Protein 8K4R (pdb70)

InterPro domains:
  IPR000873 AMP-dependent synthetase/ligase domain [PF00501] (18-384)
  IPR020845 AMP-binding, conserved site [PS00455] (175-186)
  IPR042099 ANL, N-terminal domain [G3DSA:3.40.50.12780] (9-423)
  IPR044507 D-alanine:D-alanyl carrier protein ligase-like [cd05945] (16-515)
  IPR045851 AMP-binding enzyme domain superfamily [G3DSA:3.30.300.30] (424-522)

Structure (mmCIF, N/CA/C/O backbone):
data_8K4R
#
_entry.id   8K4R
#
_cell.length_a   56.501
_cell.length_b   72.987
_cell.length_c   80.209
_cell.angle_alpha   94.180
_cell.angle_beta   90.870
_cell.angle_gamma   103.340
#
_symmetry.space_group_name_H-M   'P 1'
#
loop_
_entity.id
_entity.type
_entity.pdbx_description
1 polymer 'Non-ribosomal peptide synthetase'
2 polymer Acyl-carrier-protein
3 non-polymer 'SODIUM ION'
4 non-polymer '[(3~{R})-4-[[3-(6-acetamidohexylamino)-3-oxidanylidene-propyl]amino]-2,2-dimethyl-3-oxidanyl-4-oxidanylidene-butyl] dihydrogen phosphate'
5 water water
#
loop_
_atom_site.group_PDB
_atom_site.id
_atom_site.type_symbol
_atom_site.label_atom_id
_atom_site.label_alt_id
_atom_site.label_comp_id
_atom_site.label_asym_id
_atom_site.label_entity_id
_atom_site.label_seq_id
_atom_site.pdbx_PDB_ins_code
_atom_site.Cartn_x
_atom_site.Cartn_y
_atom_site.Cartn_z
_atom_site.occupancy
_atom_site.B_iso_or_equiv
_atom_site.auth_seq_id
_atom_site.auth_comp_id
_atom_site.auth_asym_id
_atom_site.auth_atom_id
_atom_site.pdbx_PDB_model_num
ATOM 1 N N . ASP A 1 21 ? 17.357 -13.967 -14.922 1.00 67.10 5 ASP A N 1
ATOM 2 C CA . ASP A 1 21 ? 18.351 -13.061 -14.235 1.00 67.17 5 ASP A CA 1
ATOM 3 C C . ASP A 1 21 ? 17.755 -11.653 -14.040 1.00 65.50 5 ASP A C 1
ATOM 4 O O . ASP A 1 21 ? 17.903 -11.096 -12.950 1.00 62.00 5 ASP A O 1
ATOM 9 N N . HIS A 1 22 ? 17.114 -11.112 -15.077 1.00 64.83 6 HIS A N 1
ATOM 10 C CA . HIS A 1 22 ? 16.210 -9.927 -15.063 1.00 62.06 6 HIS A CA 1
ATOM 11 C C . HIS A 1 22 ? 14.799 -10.312 -14.585 1.00 59.61 6 HIS A C 1
ATOM 12 O O . HIS A 1 22 ? 13.930 -9.425 -14.561 1.00 60.03 6 HIS A O 1
ATOM 19 N N . ALA A 1 23 ? 14.551 -11.584 -14.257 1.00 57.56 7 ALA A N 1
ATOM 20 C CA . ALA A 1 23 ? 13.223 -12.114 -13.874 1.00 55.88 7 ALA A CA 1
ATOM 21 C C . ALA A 1 23 ? 12.954 -11.817 -12.396 1.00 54.63 7 ALA A C 1
ATOM 22 O O . ALA A 1 23 ? 13.764 -12.233 -11.555 1.00 53.40 7 ALA A O 1
ATOM 24 N N . LEU A 1 24 ? 11.835 -11.159 -12.094 1.00 53.41 8 LEU A N 1
ATOM 25 C CA . LEU A 1 24 ? 11.427 -10.849 -10.705 1.00 51.78 8 LEU A CA 1
ATOM 26 C C . LEU A 1 24 ? 11.501 -12.146 -9.895 1.00 51.29 8 LEU A C 1
ATOM 27 O O . LEU A 1 24 ? 12.110 -12.121 -8.815 1.00 53.56 8 LEU A O 1
ATOM 32 N N . HIS A 1 25 ? 10.935 -13.245 -10.395 1.00 49.96 9 HIS A N 1
ATOM 33 C CA . HIS A 1 25 ? 10.873 -14.524 -9.633 1.00 50.06 9 HIS A CA 1
ATOM 34 C C . HIS A 1 25 ? 12.286 -15.056 -9.389 1.00 51.28 9 HIS A C 1
ATOM 35 O O . HIS A 1 25 ? 12.433 -15.868 -8.445 1.00 52.65 9 HIS A O 1
ATOM 42 N N . ALA A 1 26 ? 13.286 -14.620 -10.171 1.00 51.92 10 ALA A N 1
ATOM 43 C CA . ALA A 1 26 ? 14.706 -15.004 -9.973 1.00 52.55 10 ALA A CA 1
ATOM 44 C C . ALA A 1 26 ? 15.183 -14.516 -8.596 1.00 52.16 10 ALA A C 1
ATOM 45 O O . ALA A 1 26 ? 15.952 -15.234 -7.941 1.00 52.60 10 ALA A O 1
ATOM 47 N N . ARG A 1 27 ? 14.711 -13.359 -8.136 1.00 52.18 11 ARG A N 1
ATOM 48 C CA . ARG A 1 27 ? 15.049 -12.829 -6.786 1.00 51.47 11 ARG A CA 1
ATOM 49 C C . ARG A 1 27 ? 14.590 -13.839 -5.721 1.00 52.03 11 ARG A C 1
ATOM 50 O O . ARG A 1 27 ? 15.381 -14.124 -4.815 1.00 50.91 11 ARG A O 1
ATOM 58 N N . PHE A 1 28 ? 13.385 -14.415 -5.849 1.00 52.54 12 PHE A N 1
ATOM 59 C CA . PHE A 1 28 ? 12.895 -15.459 -4.906 1.00 52.12 12 PHE A CA 1
ATOM 60 C C . PHE A 1 28 ? 13.772 -16.710 -5.033 1.00 54.25 12 PHE A C 1
ATOM 61 O O . PHE A 1 28 ? 14.081 -17.321 -4.010 1.00 54.52 12 PHE A O 1
ATOM 69 N N . LEU A 1 29 ? 14.187 -17.076 -6.249 1.00 56.23 13 LEU A N 1
ATOM 70 C CA . LEU A 1 29 ? 15.112 -18.223 -6.481 1.00 57.19 13 LEU A CA 1
ATOM 71 C C . LEU A 1 29 ? 16.459 -17.957 -5.803 1.00 57.51 13 LEU A C 1
ATOM 72 O O . LEU A 1 29 ? 16.944 -18.868 -5.133 1.00 59.12 13 LEU A O 1
ATOM 77 N N . ARG A 1 30 ? 17.026 -16.757 -5.946 1.00 58.82 14 ARG A N 1
ATOM 78 C CA . ARG A 1 30 ? 18.274 -16.334 -5.245 1.00 60.66 14 ARG A CA 1
ATOM 79 C C . ARG A 1 30 ? 18.140 -16.601 -3.735 1.00 58.98 14 ARG A C 1
ATOM 80 O O . ARG A 1 30 ? 19.058 -17.212 -3.157 1.00 58.52 14 ARG A O 1
ATOM 88 N N . GLY A 1 31 ? 17.016 -16.196 -3.130 1.00 55.73 15 GLY A N 1
ATOM 89 C CA . GLY A 1 31 ? 16.684 -16.489 -1.728 1.00 54.97 15 GLY A CA 1
ATOM 90 C C . GLY A 1 31 ? 16.591 -17.976 -1.455 1.00 55.16 15 GLY A C 1
ATOM 91 O O . GLY A 1 31 ? 17.118 -18.411 -0.429 1.00 55.82 15 GLY A O 1
ATOM 92 N N . LEU A 1 32 ? 15.907 -18.719 -2.321 1.00 57.48 16 LEU A N 1
ATOM 93 C CA . LEU A 1 32 ? 15.698 -20.189 -2.208 1.00 59.51 16 LEU A CA 1
ATOM 94 C C . LEU A 1 32 ? 17.049 -20.913 -2.152 1.00 61.28 16 LEU A C 1
ATOM 95 O O . LEU A 1 32 ? 17.213 -21.791 -1.279 1.00 61.26 16 LEU A O 1
ATOM 100 N N . ALA A 1 33 ? 17.966 -20.567 -3.059 1.00 64.14 17 ALA A N 1
ATOM 101 C CA . ALA A 1 33 ? 19.329 -21.147 -3.174 1.00 67.17 17 ALA A CA 1
ATOM 102 C C . ALA A 1 33 ? 20.101 -20.853 -1.890 1.00 68.20 17 ALA A C 1
ATOM 103 O O . ALA A 1 33 ? 20.767 -21.759 -1.369 1.00 66.32 17 ALA A O 1
ATOM 105 N N . CYS A 1 34 ? 19.959 -19.621 -1.404 1.00 71.77 18 CYS A N 1
ATOM 106 C CA . CYS A 1 34 ? 20.696 -19.055 -0.250 1.00 73.79 18 CYS A CA 1
ATOM 107 C C . CYS A 1 34 ? 20.186 -19.643 1.072 1.00 71.54 18 CYS A C 1
ATOM 108 O O . CYS A 1 34 ? 21.022 -19.919 1.943 1.00 70.42 18 CYS A O 1
ATOM 111 N N . ALA A 1 35 ? 18.874 -19.826 1.229 1.00 70.37 19 ALA A N 1
ATOM 112 C CA . ALA A 1 35 ? 18.238 -20.029 2.555 1.00 70.10 19 ALA A CA 1
ATOM 113 C C . ALA A 1 35 ? 16.993 -20.903 2.449 1.00 68.47 19 ALA A C 1
ATOM 114 O O . ALA A 1 35 ? 15.908 -20.484 2.837 1.00 67.61 19 ALA A O 1
ATOM 116 N N . PRO A 1 36 ? 17.116 -22.158 1.963 1.00 69.36 20 PRO A N 1
ATOM 117 C CA . PRO A 1 36 ? 15.947 -22.948 1.577 1.00 68.53 20 PRO A CA 1
ATOM 118 C C . PRO A 1 36 ? 14.987 -23.248 2.737 1.00 69.02 20 PRO A C 1
ATOM 119 O O . PRO A 1 36 ? 13.798 -23.223 2.523 1.00 71.42 20 PRO A O 1
ATOM 123 N N . ASP A 1 37 ? 15.523 -23.534 3.923 1.00 70.68 21 ASP A N 1
ATOM 124 C CA . ASP A 1 37 ? 14.739 -24.025 5.091 1.00 70.94 21 ASP A CA 1
ATOM 125 C C . ASP A 1 37 ? 14.541 -22.888 6.107 1.00 68.01 21 ASP A C 1
ATOM 126 O O . ASP A 1 37 ? 13.893 -23.150 7.126 1.00 68.43 21 ASP A O 1
ATOM 131 N N . ARG A 1 38 ? 15.003 -21.670 5.802 1.00 65.68 22 ARG A N 1
ATOM 132 C CA . ARG A 1 38 ? 14.684 -20.432 6.563 1.00 65.88 22 ARG A CA 1
ATOM 133 C C . ARG A 1 38 ? 13.270 -19.955 6.208 1.00 64.48 22 ARG A C 1
ATOM 134 O O . ARG A 1 38 ? 12.750 -20.282 5.144 1.00 64.64 22 ARG A O 1
ATOM 142 N N . PRO A 1 39 ? 12.586 -19.161 7.066 1.00 62.40 23 PRO A N 1
ATOM 143 C CA . PRO A 1 39 ? 11.283 -18.602 6.700 1.00 60.05 23 PRO A CA 1
ATOM 144 C C . PRO A 1 39 ? 11.415 -17.551 5.587 1.00 56.76 23 PRO A C 1
ATOM 145 O O . PRO A 1 39 ? 12.353 -16.771 5.614 1.00 54.96 23 PRO A O 1
ATOM 149 N N . ALA A 1 40 ? 10.487 -17.575 4.628 1.00 53.83 24 ALA A N 1
ATOM 150 C CA . ALA A 1 40 ? 10.302 -16.513 3.613 1.00 52.83 24 ALA A CA 1
ATOM 151 C C . ALA A 1 40 ? 9.149 -15.600 4.050 1.00 51.42 24 ALA A C 1
ATOM 152 O O . ALA A 1 40 ? 9.126 -14.424 3.666 1.00 48.43 24 ALA A O 1
ATOM 154 N N . VAL A 1 41 ? 8.197 -16.155 4.794 1.00 52.41 25 VAL A N 1
ATOM 155 C CA . VAL A 1 41 ? 6.953 -15.464 5.234 1.00 53.37 25 VAL A CA 1
ATOM 156 C C . VAL A 1 41 ? 6.620 -15.967 6.638 1.00 54.26 25 VAL A C 1
ATOM 157 O O . VAL A 1 41 ? 6.702 -17.184 6.861 1.00 53.10 25 VAL A O 1
ATOM 161 N N . ARG A 1 42 ? 6.319 -15.052 7.558 1.00 56.76 26 ARG A N 1
ATOM 162 C CA . ARG A 1 42 ? 5.616 -15.354 8.827 1.00 57.26 26 ARG A CA 1
ATOM 163 C C . ARG A 1 42 ? 4.371 -14.482 8.798 1.00 54.93 26 ARG A C 1
ATOM 164 O O . ARG A 1 42 ? 4.520 -13.291 8.498 1.00 53.85 26 ARG A O 1
ATOM 172 N N . PHE A 1 43 ? 3.193 -15.083 8.974 1.00 52.59 27 PHE A N 1
ATOM 173 C CA . PHE A 1 43 ? 1.895 -14.376 8.887 1.00 51.88 27 PHE A CA 1
ATOM 174 C C . PHE A 1 43 ? 0.841 -15.197 9.626 1.00 53.17 27 PHE A C 1
ATOM 175 O O . PHE A 1 43 ? 0.796 -16.415 9.397 1.00 56.86 27 PHE A O 1
ATOM 183 N N . GLY A 1 44 ? 0.068 -14.559 10.508 1.00 52.10 28 GLY A N 1
ATOM 184 C CA . GLY A 1 44 ? -1.025 -15.199 11.263 1.00 54.10 28 GLY A CA 1
ATOM 185 C C . GLY A 1 44 ? -0.563 -16.379 12.101 1.00 55.20 28 GLY A C 1
ATOM 186 O O . GLY A 1 44 ? -1.393 -17.250 12.378 1.00 56.65 28 GLY A O 1
ATOM 187 N N . GLY A 1 45 ? 0.713 -16.408 12.494 1.00 57.71 29 GLY A N 1
ATOM 188 C CA . GLY A 1 45 ? 1.302 -17.431 13.382 1.00 59.47 29 GLY A CA 1
ATOM 189 C C . GLY A 1 45 ? 1.818 -18.627 12.607 1.00 61.14 29 GLY A C 1
ATOM 190 O O . GLY A 1 45 ? 2.290 -19.588 13.240 1.00 60.53 29 GLY A O 1
ATOM 191 N N . ARG A 1 46 ? 1.748 -18.564 11.277 1.00 63.12 30 ARG A N 1
ATOM 192 C CA . ARG A 1 46 ? 2.170 -19.652 10.364 1.00 64.78 30 ARG A CA 1
ATOM 193 C C . ARG A 1 46 ? 3.506 -19.265 9.732 1.00 62.70 30 ARG A C 1
ATOM 194 O O . ARG A 1 46 ? 3.733 -18.061 9.513 1.00 61.54 30 ARG A O 1
ATOM 202 N N . THR A 1 47 ? 4.352 -20.259 9.459 1.00 61.99 31 THR A N 1
ATOM 203 C CA . THR A 1 47 ? 5.659 -20.089 8.786 1.00 60.84 31 THR A CA 1
ATOM 204 C C . THR A 1 47 ? 5.640 -20.805 7.433 1.00 60.18 31 THR A C 1
ATOM 205 O O . THR A 1 47 ? 5.156 -21.932 7.352 1.00 60.97 31 THR A O 1
ATOM 209 N N . LEU A 1 48 ? 6.151 -20.121 6.418 1.00 59.34 32 LEU A N 1
ATOM 210 C CA . LEU A 1 48 ? 6.356 -20.634 5.049 1.00 61.05 32 LEU A CA 1
ATOM 211 C C . LEU A 1 48 ? 7.831 -20.450 4.694 1.00 58.95 32 LEU A C 1
ATOM 212 O O . LEU A 1 48 ? 8.280 -19.291 4.561 1.00 57.36 32 LEU A O 1
ATOM 217 N N . THR A 1 49 ? 8.561 -21.558 4.569 1.00 58.27 33 THR A N 1
ATOM 218 C CA . THR A 1 49 ? 9.996 -21.564 4.207 1.00 58.12 33 THR A CA 1
ATOM 219 C C . THR A 1 49 ? 10.096 -21.308 2.706 1.00 57.89 33 THR A C 1
ATOM 220 O O . THR A 1 49 ? 9.068 -21.406 2.018 1.00 58.71 33 THR A O 1
ATOM 224 N N . TYR A 1 50 ? 11.280 -20.980 2.212 1.00 55.95 34 TYR A N 1
ATOM 225 C CA . TYR A 1 50 ? 11.525 -20.815 0.762 1.00 57.37 34 TYR A CA 1
ATOM 226 C C . TYR A 1 50 ? 11.167 -22.125 0.033 1.00 58.08 34 TYR A C 1
ATOM 227 O O . TYR A 1 50 ? 10.497 -22.048 -1.015 1.00 56.24 34 TYR A O 1
ATOM 236 N N . ALA A 1 51 ? 11.562 -23.278 0.591 1.00 59.74 35 ALA A N 1
ATOM 237 C CA . ALA A 1 51 ? 11.329 -24.635 0.028 1.00 61.52 35 ALA A CA 1
ATOM 238 C C . ALA A 1 51 ? 9.827 -24.912 -0.093 1.00 61.81 35 ALA A C 1
ATOM 239 O O . ALA A 1 51 ? 9.373 -25.325 -1.183 1.00 60.31 35 ALA A O 1
ATOM 241 N N . GLN A 1 52 ? 9.082 -24.683 0.992 1.00 63.31 36 GLN A N 1
ATOM 242 C CA . GLN A 1 52 ? 7.603 -24.845 1.042 1.00 65.30 36 GLN A CA 1
ATOM 243 C C . GLN A 1 52 ? 6.957 -23.949 -0.025 1.00 64.05 36 GLN A C 1
ATOM 244 O O . GLN A 1 52 ? 6.075 -24.445 -0.755 1.00 63.71 36 GLN A O 1
ATOM 250 N N . ALA A 1 53 ? 7.388 -22.688 -0.126 1.00 63.05 37 ALA A N 1
ATOM 251 C CA . ALA A 1 53 ? 6.803 -21.677 -1.040 1.00 61.93 37 ALA A CA 1
ATOM 252 C C . ALA A 1 53 ? 7.117 -22.058 -2.482 1.00 62.04 37 ALA A C 1
ATOM 253 O O . ALA A 1 53 ? 6.227 -21.914 -3.338 1.00 63.80 37 ALA A O 1
ATOM 255 N N . HIS A 1 54 ? 8.347 -22.496 -2.744 1.00 62.18 38 HIS A N 1
ATOM 256 C CA . HIS A 1 54 ? 8.809 -22.936 -4.085 1.00 62.12 38 HIS A CA 1
ATOM 257 C C . HIS A 1 54 ? 7.938 -24.099 -4.584 1.00 62.69 38 HIS A C 1
ATOM 258 O O . HIS A 1 54 ? 7.382 -23.987 -5.690 1.00 64.24 38 HIS A O 1
ATOM 265 N N . ARG A 1 55 ? 7.804 -25.157 -3.784 1.00 64.07 39 ARG A N 1
ATOM 266 C CA . ARG A 1 55 ? 7.105 -26.417 -4.152 1.00 65.42 39 ARG A CA 1
ATOM 267 C C . ARG A 1 55 ? 5.624 -26.113 -4.419 1.00 65.22 39 ARG A C 1
ATOM 268 O O . ARG A 1 55 ? 5.068 -26.718 -5.386 1.00 65.87 39 ARG A O 1
ATOM 276 N N . THR A 1 56 ? 5.014 -25.211 -3.630 1.00 61.45 40 THR A N 1
ATOM 277 C CA . THR A 1 56 ? 3.593 -24.795 -3.785 1.00 59.59 40 THR A CA 1
ATOM 278 C C . THR A 1 56 ? 3.432 -23.941 -5.052 1.00 59.15 40 THR A C 1
ATOM 279 O O . THR A 1 56 ? 2.473 -24.187 -5.803 1.00 60.49 40 THR A O 1
ATOM 283 N N . ALA A 1 57 ? 4.314 -22.966 -5.286 1.00 57.42 41 ALA A N 1
ATOM 284 C CA . ALA A 1 57 ? 4.285 -22.093 -6.486 1.00 56.28 41 ALA A CA 1
ATOM 285 C C . ALA A 1 57 ? 4.440 -22.932 -7.767 1.00 56.52 41 ALA A C 1
ATOM 286 O O . ALA A 1 57 ? 3.794 -22.601 -8.778 1.00 57.48 41 ALA A O 1
ATOM 288 N N . LEU A 1 58 ? 5.270 -23.975 -7.745 1.00 56.68 42 LEU A N 1
ATOM 289 C CA . LEU A 1 58 ? 5.462 -24.885 -8.910 1.00 57.69 42 LEU A CA 1
ATOM 290 C C . LEU A 1 58 ? 4.170 -25.664 -9.159 1.00 55.72 42 LEU A C 1
ATOM 291 O O . LEU A 1 58 ? 3.709 -25.661 -10.307 1.00 55.61 42 LEU A O 1
ATOM 296 N N . THR A 1 59 ? 3.607 -26.277 -8.114 1.00 54.68 43 THR A N 1
ATOM 297 C CA . THR A 1 59 ? 2.297 -26.985 -8.155 1.00 55.38 43 THR A CA 1
ATOM 298 C C . THR A 1 59 ? 1.219 -26.038 -8.693 1.00 55.95 43 THR A C 1
ATOM 299 O O . THR A 1 59 ? 0.587 -26.390 -9.700 1.00 59.27 43 THR A O 1
ATOM 303 N N . TRP A 1 60 ? 1.019 -24.879 -8.072 1.00 54.66 44 TRP A N 1
ATOM 304 C CA . TRP A 1 60 ? -0.100 -23.974 -8.434 1.00 54.38 44 TRP A CA 1
ATOM 305 C C . TRP A 1 60 ? 0.042 -23.514 -9.890 1.00 53.82 44 TRP A C 1
ATOM 306 O O . TRP A 1 60 ? -0.984 -23.524 -10.595 1.00 51.34 44 TRP A O 1
ATOM 317 N N . ALA A 1 61 ? 1.241 -23.100 -10.316 1.00 53.53 45 ALA A N 1
ATOM 318 C CA . ALA A 1 61 ? 1.468 -22.547 -11.675 1.00 54.42 45 ALA A CA 1
ATOM 319 C C . ALA A 1 61 ? 1.326 -23.663 -12.717 1.00 55.89 45 ALA A C 1
ATOM 320 O O . ALA A 1 61 ? 0.795 -23.393 -13.826 1.00 57.57 45 ALA A O 1
ATOM 322 N N . GLY A 1 62 ? 1.793 -24.869 -12.387 1.00 57.01 46 GLY A N 1
ATOM 323 C CA . GLY A 1 62 ? 1.612 -26.069 -13.228 1.00 57.58 46 GLY A CA 1
ATOM 324 C C . GLY A 1 62 ? 0.139 -26.376 -13.416 1.00 57.29 46 GLY A C 1
ATOM 325 O O . GLY A 1 62 ? -0.319 -26.408 -14.566 1.00 60.60 46 GLY A O 1
ATOM 326 N N . SER A 1 63 ? -0.592 -26.560 -12.321 1.00 56.20 47 SER A N 1
ATOM 327 C CA . SER A 1 63 ? -2.062 -26.772 -12.303 1.00 55.88 47 SER A CA 1
ATOM 328 C C . SER A 1 63 ? -2.755 -25.683 -13.131 1.00 55.82 47 SER A C 1
ATOM 329 O O . SER A 1 63 ? -3.583 -26.022 -13.986 1.00 57.79 47 SER A O 1
ATOM 332 N N . LEU A 1 64 ? -2.424 -24.416 -12.895 1.00 56.05 48 LEU A N 1
ATOM 333 C CA . LEU A 1 64 ? -3.015 -23.270 -13.632 1.00 56.03 48 LEU A CA 1
ATOM 334 C C . LEU A 1 64 ? -2.762 -23.427 -15.140 1.00 56.40 48 LEU A C 1
ATOM 335 O O . LEU A 1 64 ? -3.741 -23.311 -15.902 1.00 56.68 48 LEU A O 1
ATOM 340 N N . LEU A 1 65 ? -1.506 -23.648 -15.550 1.00 55.93 49 LEU A N 1
ATOM 341 C CA . LEU A 1 65 ? -1.109 -23.728 -16.987 1.00 58.45 49 LEU A CA 1
ATOM 342 C C . LEU A 1 65 ? -1.768 -24.947 -17.655 1.00 58.25 49 LEU A C 1
ATOM 343 O O . LEU A 1 65 ? -2.095 -24.836 -18.832 1.00 58.05 49 LEU A O 1
ATOM 348 N N . ARG A 1 66 ? -1.964 -26.039 -16.907 1.00 59.26 50 ARG A N 1
ATOM 349 C CA . ARG A 1 66 ? -2.771 -27.242 -17.275 1.00 60.81 50 ARG A CA 1
ATOM 350 C C . ARG A 1 66 ? -4.196 -26.814 -17.654 1.00 61.05 50 ARG A C 1
ATOM 351 O O . ARG A 1 66 ? -4.689 -27.291 -18.658 1.00 61.07 50 ARG A O 1
ATOM 359 N N . ALA A 1 67 ? -4.812 -25.909 -16.882 1.00 61.79 51 ALA A N 1
ATOM 360 C CA . ALA A 1 67 ? -6.250 -25.554 -16.960 1.00 62.18 51 ALA A CA 1
ATOM 361 C C . ALA A 1 67 ? -6.508 -24.441 -17.983 1.00 62.69 51 ALA A C 1
ATOM 362 O O . ALA A 1 67 ? -7.666 -24.293 -18.377 1.00 64.83 51 ALA A O 1
ATOM 364 N N . THR A 1 68 ? -5.505 -23.651 -18.364 1.00 62.84 52 THR A N 1
ATOM 365 C CA . THR A 1 68 ? -5.679 -22.535 -19.332 1.00 62.37 52 THR A CA 1
ATOM 366 C C . THR A 1 68 ? -5.346 -23.026 -20.736 1.00 63.97 52 THR A C 1
ATOM 367 O O . THR A 1 68 ? -4.471 -23.875 -20.919 1.00 63.89 52 THR A O 1
ATOM 371 N N . PRO A 1 69 ? -6.026 -22.503 -21.779 1.00 64.95 53 PRO A N 1
ATOM 372 C CA . PRO A 1 69 ? -5.702 -22.876 -23.157 1.00 66.53 53 PRO A CA 1
ATOM 373 C C . PRO A 1 69 ? -4.320 -22.331 -23.560 1.00 67.58 53 PRO A C 1
ATOM 374 O O . PRO A 1 69 ? -3.591 -23.028 -24.239 1.00 67.34 53 PRO A O 1
ATOM 378 N N . GLU A 1 70 ? -3.991 -21.115 -23.110 1.00 68.14 54 GLU A N 1
ATOM 379 C CA . GLU A 1 70 ? -2.672 -20.451 -23.308 1.00 68.79 54 GLU A CA 1
ATOM 380 C C . GLU A 1 70 ? -2.108 -20.019 -21.961 1.00 64.36 54 GLU A C 1
ATOM 381 O O . GLU A 1 70 ? -2.853 -19.701 -21.042 1.00 61.98 54 GLU A O 1
ATOM 387 N N . PRO A 1 71 ? -0.770 -19.915 -21.826 1.00 63.26 55 PRO A N 1
ATOM 388 C CA . PRO A 1 71 ? -0.185 -19.241 -20.667 1.00 61.61 55 PRO A CA 1
ATOM 389 C C . PRO A 1 71 ? -0.854 -17.875 -20.525 1.00 60.24 55 PRO A C 1
ATOM 390 O O . PRO A 1 71 ? -0.860 -17.077 -21.458 1.00 60.38 55 PRO A O 1
ATOM 394 N N . PRO A 1 72 ? -1.514 -17.591 -19.383 1.00 58.58 56 PRO A N 1
ATOM 395 C CA . PRO A 1 72 ? -2.194 -16.308 -19.202 1.00 56.41 56 PRO A CA 1
ATOM 396 C C . PRO A 1 72 ? -1.154 -15.180 -19.116 1.00 54.08 56 PRO A C 1
ATOM 397 O O . PRO A 1 72 ? -0.165 -15.382 -18.464 1.00 53.50 56 PRO A O 1
ATOM 401 N N . ALA A 1 73 ? -1.385 -14.066 -19.815 1.00 51.76 57 ALA A N 1
ATOM 402 C CA . ALA A 1 73 ? -0.570 -12.829 -19.787 1.00 50.19 57 ALA A CA 1
ATOM 403 C C . ALA A 1 73 ? -0.707 -12.121 -18.422 1.00 49.86 57 ALA A C 1
ATOM 404 O O . ALA A 1 73 ? 0.259 -11.451 -17.992 1.00 48.84 57 ALA A O 1
ATOM 406 N N . ALA A 1 74 ? -1.854 -12.265 -17.751 1.00 49.10 58 ALA A N 1
ATOM 407 C CA . ALA A 1 74 ? -2.168 -11.544 -16.502 1.00 49.30 58 ALA A CA 1
ATOM 408 C C . ALA A 1 74 ? -2.936 -12.445 -15.537 1.00 49.69 58 ALA A C 1
ATOM 409 O O . ALA A 1 74 ? -4.041 -12.871 -15.896 1.00 51.19 58 ALA A O 1
ATOM 411 N N . VAL A 1 75 ? -2.378 -12.699 -14.352 1.00 49.57 59 VAL A N 1
ATOM 412 C CA . VAL A 1 75 ? -3.035 -13.489 -13.269 1.00 49.56 59 VAL A CA 1
ATOM 413 C C . VAL A 1 75 ? -3.424 -12.551 -12.113 1.00 49.67 59 VAL A C 1
ATOM 414 O O . VAL A 1 75 ? -2.544 -11.918 -11.522 1.00 48.85 59 VAL A O 1
ATOM 418 N N . GLY A 1 76 ? -4.728 -12.441 -11.852 1.00 49.68 60 GLY A N 1
ATOM 419 C CA . GLY A 1 76 ? -5.294 -11.753 -10.685 1.00 49.24 60 GLY A CA 1
ATOM 420 C C . GLY A 1 76 ? -4.958 -12.519 -9.421 1.00 49.59 60 GLY A C 1
ATOM 421 O O . GLY A 1 76 ? -5.051 -13.763 -9.435 1.00 50.79 60 GLY A O 1
ATOM 422 N N . VAL A 1 77 ? -4.517 -11.804 -8.387 1.00 49.29 61 VAL A N 1
ATOM 423 C CA . VAL A 1 77 ? -4.346 -12.348 -7.010 1.00 49.32 61 VAL A CA 1
ATOM 424 C C . VAL A 1 77 ? -5.390 -11.654 -6.142 1.00 48.22 61 VAL A C 1
ATOM 425 O O . VAL A 1 77 ? -5.172 -10.499 -5.745 1.00 48.72 61 VAL A O 1
ATOM 429 N N . LEU A 1 78 ? -6.543 -12.297 -5.981 1.00 49.02 62 LEU A N 1
ATOM 430 C CA . LEU A 1 78 ? -7.709 -11.707 -5.280 1.00 48.97 62 LEU A CA 1
ATOM 431 C C . LEU A 1 78 ? -7.800 -12.353 -3.899 1.00 48.10 62 LEU A C 1
ATOM 432 O O . LEU A 1 78 ? -8.527 -13.343 -3.731 1.00 47.93 62 LEU A O 1
ATOM 437 N N . ALA A 1 79 ? -7.025 -11.821 -2.963 1.00 47.52 63 ALA A N 1
ATOM 438 C CA . ALA A 1 79 ? -6.883 -12.364 -1.599 1.00 47.57 63 ALA A CA 1
ATOM 439 C C . ALA A 1 79 ? -6.496 -11.240 -0.644 1.00 46.84 63 ALA A C 1
ATOM 440 O O . ALA A 1 79 ? -5.874 -10.261 -1.088 1.00 46.00 63 ALA A O 1
ATOM 442 N N . ASP A 1 80 ? -6.868 -11.381 0.627 1.00 47.28 64 ASP A N 1
ATOM 443 C CA . ASP A 1 80 ? -6.338 -10.511 1.702 1.00 47.57 64 ASP A CA 1
ATOM 444 C C . ASP A 1 80 ? -4.841 -10.755 1.752 1.00 47.16 64 ASP A C 1
ATOM 445 O O . ASP A 1 80 ? -4.373 -11.789 1.209 1.00 47.66 64 ASP A O 1
ATOM 450 N N . LYS A 1 81 ? -4.134 -9.800 2.334 1.00 47.94 65 LYS A N 1
ATOM 451 C CA . LYS A 1 81 ? -2.694 -9.935 2.631 1.00 49.35 65 LYS A CA 1
ATOM 452 C C . LYS A 1 81 ? -2.529 -11.180 3.507 1.00 49.24 65 LYS A C 1
ATOM 453 O O . LYS A 1 81 ? -3.403 -11.463 4.320 1.00 49.26 65 LYS A O 1
ATOM 459 N N . GLY A 1 82 ? -1.483 -11.953 3.259 1.00 50.67 66 GLY A N 1
ATOM 460 C CA . GLY A 1 82 ? -1.269 -13.241 3.934 1.00 50.92 66 GLY A CA 1
ATOM 461 C C . GLY A 1 82 ? -0.602 -14.229 3.002 1.00 52.02 66 GLY A C 1
ATOM 462 O O . GLY A 1 82 ? -0.182 -13.846 1.884 1.00 50.25 66 GLY A O 1
ATOM 463 N N . ILE A 1 83 ? -0.551 -15.476 3.448 1.00 52.30 67 ILE A N 1
ATOM 464 C CA . ILE A 1 83 ? 0.244 -16.559 2.818 1.00 53.62 67 ILE A CA 1
ATOM 465 C C . ILE A 1 83 ? -0.391 -16.934 1.474 1.00 53.42 67 ILE A C 1
ATOM 466 O O . ILE A 1 83 ? 0.311 -16.976 0.461 1.00 55.34 67 ILE A O 1
ATOM 471 N N . PRO A 1 84 ? -1.720 -17.185 1.395 1.00 51.31 68 PRO A N 1
ATOM 472 C CA . PRO A 1 84 ? -2.372 -17.401 0.100 1.00 50.46 68 PRO A CA 1
ATOM 473 C C . PRO A 1 84 ? -2.025 -16.322 -0.940 1.00 49.52 68 PRO A C 1
ATOM 474 O O . PRO A 1 84 ? -1.825 -16.663 -2.050 1.00 50.26 68 PRO A O 1
ATOM 478 N N . ALA A 1 85 ? -1.933 -15.050 -0.555 1.00 49.66 69 ALA A N 1
ATOM 479 C CA . ALA A 1 85 ? -1.643 -13.930 -1.479 1.00 49.92 69 ALA A CA 1
ATOM 480 C C . ALA A 1 85 ? -0.182 -14.006 -1.938 1.00 50.91 69 ALA A C 1
ATOM 481 O O . ALA A 1 85 ? 0.081 -13.827 -3.153 1.00 51.00 69 ALA A O 1
ATOM 483 N N . TYR A 1 86 ? 0.740 -14.268 -1.010 1.00 50.30 70 TYR A N 1
ATOM 484 C CA . TYR A 1 86 ? 2.194 -14.324 -1.297 1.00 49.67 70 TYR A CA 1
ATOM 485 C C . TYR A 1 86 ? 2.463 -15.492 -2.247 1.00 49.19 70 TYR A C 1
ATOM 486 O O . TYR A 1 86 ? 3.196 -15.284 -3.228 1.00 49.37 70 TYR A O 1
ATOM 495 N N . LEU A 1 87 ? 1.872 -16.659 -1.980 1.00 48.62 71 LEU A N 1
ATOM 496 C CA . LEU A 1 87 ? 1.951 -17.848 -2.873 1.00 48.54 71 LEU A CA 1
ATOM 497 C C . LEU A 1 87 ? 1.360 -17.500 -4.249 1.00 48.97 71 LEU A C 1
ATOM 498 O O . LEU A 1 87 ? 1.948 -17.887 -5.267 1.00 51.94 71 LEU A O 1
ATOM 503 N N . GLY A 1 88 ? 0.244 -16.783 -4.282 1.00 48.86 72 GLY A N 1
ATOM 504 C CA . GLY A 1 88 ? -0.397 -16.297 -5.518 1.00 48.86 72 GLY A CA 1
ATOM 505 C C . GLY A 1 88 ? 0.540 -15.419 -6.331 1.00 48.99 72 GLY A C 1
ATOM 506 O O . GLY A 1 88 ? 0.637 -15.627 -7.535 1.00 47.74 72 GLY A O 1
ATOM 507 N N . ILE A 1 89 ? 1.217 -14.464 -5.693 1.00 50.19 73 ILE A N 1
ATOM 508 C CA . ILE A 1 89 ? 2.199 -13.558 -6.368 1.00 50.99 73 ILE A CA 1
ATOM 509 C C . ILE A 1 89 ? 3.301 -14.414 -7.009 1.00 50.71 73 ILE A C 1
ATOM 510 O O . ILE A 1 89 ? 3.624 -14.169 -8.202 1.00 50.21 73 ILE A O 1
ATOM 515 N N . LEU A 1 90 ? 3.856 -15.374 -6.265 1.00 50.59 74 LEU A N 1
ATOM 516 C CA . LEU A 1 90 ? 4.946 -16.241 -6.782 1.00 53.01 74 LEU A CA 1
ATOM 517 C C . LEU A 1 90 ? 4.414 -17.109 -7.927 1.00 53.77 74 LEU A C 1
ATOM 518 O O . LEU A 1 90 ? 5.137 -17.245 -8.941 1.00 54.29 74 LEU A O 1
ATOM 523 N N . THR A 1 91 ? 3.203 -17.653 -7.778 1.00 51.78 75 THR A N 1
ATOM 524 C CA . THR A 1 91 ? 2.569 -18.540 -8.773 1.00 51.67 75 THR A CA 1
ATOM 525 C C . THR A 1 91 ? 2.451 -17.787 -10.103 1.00 51.62 75 THR A C 1
ATOM 526 O O . THR A 1 91 ? 2.801 -18.369 -11.130 1.00 50.68 75 THR A O 1
ATOM 530 N N . ALA A 1 92 ? 2.009 -16.530 -10.081 1.00 51.27 76 ALA A N 1
ATOM 531 C CA . ALA A 1 92 ? 1.808 -15.707 -11.294 1.00 50.91 76 ALA A CA 1
ATOM 532 C C . ALA A 1 92 ? 3.142 -15.503 -12.020 1.00 51.49 76 ALA A C 1
ATOM 533 O O . ALA A 1 92 ? 3.188 -15.711 -13.271 1.00 55.21 76 ALA A O 1
ATOM 535 N N . LEU A 1 93 ? 4.190 -15.150 -11.280 1.00 49.46 77 LEU A N 1
ATOM 536 C CA . LEU A 1 93 ? 5.540 -14.890 -11.828 1.00 50.30 77 LEU A CA 1
ATOM 537 C C . LEU A 1 93 ? 6.096 -16.175 -12.448 1.00 51.28 77 LEU A C 1
ATOM 538 O O . LEU A 1 93 ? 6.597 -16.087 -13.580 1.00 50.35 77 LEU A O 1
ATOM 543 N N . TYR A 1 94 ? 5.987 -17.295 -11.722 1.00 52.06 78 TYR A N 1
ATOM 544 C CA . TYR A 1 94 ? 6.476 -18.651 -12.089 1.00 53.59 78 TYR A CA 1
ATOM 545 C C . TYR A 1 94 ? 5.789 -19.120 -13.377 1.00 54.58 78 TYR A C 1
ATOM 546 O O . TYR A 1 94 ? 6.449 -19.772 -14.196 1.00 57.10 78 TYR A O 1
ATOM 555 N N . ALA A 1 95 ? 4.511 -18.785 -13.549 1.00 53.04 79 ALA A N 1
ATOM 556 C CA . ALA A 1 95 ? 3.723 -19.054 -14.776 1.00 53.37 79 ALA A CA 1
ATOM 557 C C . ALA A 1 95 ? 4.145 -18.107 -15.909 1.00 52.29 79 ALA A C 1
ATOM 558 O O . ALA A 1 95 ? 3.533 -18.196 -16.980 1.00 52.25 79 ALA A O 1
ATOM 560 N N . GLY A 1 96 ? 5.101 -17.199 -15.661 1.00 50.51 80 GLY A N 1
ATOM 561 C CA . GLY A 1 96 ? 5.577 -16.212 -16.646 1.00 49.36 80 GLY A CA 1
ATOM 562 C C . GLY A 1 96 ? 4.552 -15.127 -16.922 1.00 48.87 80 GLY A C 1
ATOM 563 O O . GLY A 1 96 ? 4.761 -14.380 -17.859 1.00 50.04 80 GLY A O 1
ATOM 564 N N . ALA A 1 97 ? 3.510 -14.988 -16.097 1.00 48.67 81 ALA A N 1
ATOM 565 C CA . ALA A 1 97 ? 2.446 -13.970 -16.255 1.00 48.34 81 ALA A CA 1
ATOM 566 C C . ALA A 1 97 ? 2.777 -12.704 -15.451 1.00 48.33 81 ALA A C 1
ATOM 567 O O . ALA A 1 97 ? 3.636 -12.756 -14.558 1.00 47.94 81 ALA A O 1
ATOM 569 N N . ALA A 1 98 ? 2.068 -11.613 -15.748 1.00 48.83 82 ALA A N 1
ATOM 570 C CA . ALA A 1 98 ? 2.027 -10.373 -14.951 1.00 48.52 82 ALA A CA 1
ATOM 571 C C . ALA A 1 98 ? 1.184 -10.635 -13.700 1.00 49.09 82 ALA A C 1
ATOM 572 O O . ALA A 1 98 ? 0.076 -11.211 -13.838 1.00 47.39 82 ALA A O 1
ATOM 574 N N . VAL A 1 99 ? 1.705 -10.246 -12.524 1.00 49.08 83 VAL A N 1
ATOM 575 C CA . VAL A 1 99 ? 0.935 -10.239 -11.245 1.00 47.92 83 VAL A CA 1
ATOM 576 C C . VAL A 1 99 ? 0.001 -9.028 -11.286 1.00 46.53 83 VAL A C 1
ATOM 577 O O . VAL A 1 99 ? 0.482 -7.906 -11.567 1.00 46.25 83 VAL A O 1
ATOM 581 N N . VAL A 1 100 ? -1.289 -9.245 -11.043 1.00 45.71 84 VAL A N 1
ATOM 582 C CA . VAL A 1 100 ? -2.291 -8.149 -10.902 1.00 45.54 84 VAL A CA 1
ATOM 583 C C . VAL A 1 100 ? -2.923 -8.282 -9.529 1.00 44.68 84 VAL A C 1
ATOM 584 O O . VAL A 1 100 ? -3.914 -8.995 -9.378 1.00 44.86 84 VAL A O 1
ATOM 588 N N . PRO A 1 101 ? -2.362 -7.604 -8.506 1.00 44.46 85 PRO A N 1
ATOM 589 C CA . PRO A 1 101 ? -2.933 -7.630 -7.168 1.00 44.45 85 PRO A CA 1
ATOM 590 C C . PRO A 1 101 ? -4.310 -6.974 -7.215 1.00 44.51 85 PRO A C 1
ATOM 591 O O . PRO A 1 101 ? -4.432 -5.929 -7.854 1.00 45.95 85 PRO A O 1
ATOM 595 N N . LEU A 1 102 ? -5.283 -7.628 -6.578 1.00 43.74 86 LEU A N 1
ATOM 596 C CA . LEU A 1 102 ? -6.693 -7.193 -6.471 1.00 43.78 86 LEU A CA 1
ATOM 597 C C . LEU A 1 102 ? -7.089 -7.189 -4.988 1.00 43.97 86 LEU A C 1
ATOM 598 O O . LEU A 1 102 ? -6.676 -8.095 -4.264 1.00 44.49 86 LEU A O 1
ATOM 603 N N . ARG A 1 103 ? -7.935 -6.255 -4.579 1.00 43.47 87 ARG A N 1
ATOM 604 C CA . ARG A 1 103 ? -8.285 -6.076 -3.152 1.00 43.60 87 ARG A CA 1
ATOM 605 C C . ARG A 1 103 ? -9.697 -6.605 -2.945 1.00 43.97 87 ARG A C 1
ATOM 606 O O . ARG A 1 103 ? -10.635 -6.043 -3.490 1.00 43.81 87 ARG A O 1
ATOM 614 N N . PRO A 1 104 ? -9.911 -7.693 -2.178 1.00 44.34 88 PRO A N 1
ATOM 615 C CA . PRO A 1 104 ? -11.267 -8.175 -1.912 1.00 45.86 88 PRO A CA 1
ATOM 616 C C . PRO A 1 104 ? -12.160 -7.132 -1.229 1.00 46.55 88 PRO A C 1
ATOM 617 O O . PRO A 1 104 ? -13.345 -7.273 -1.327 1.00 47.27 88 PRO A O 1
ATOM 621 N N . ASP A 1 105 ? -11.566 -6.152 -0.531 1.00 46.80 89 ASP A N 1
ATOM 622 C CA . ASP A 1 105 ? -12.302 -5.102 0.227 1.00 47.57 89 ASP A CA 1
ATOM 623 C C . ASP A 1 105 ? -12.653 -3.923 -0.685 1.00 48.07 89 ASP A C 1
ATOM 624 O O . ASP A 1 105 ? -13.419 -3.065 -0.248 1.00 51.18 89 ASP A O 1
ATOM 629 N N . PHE A 1 106 ? -12.124 -3.866 -1.901 1.00 49.37 90 PHE A N 1
ATOM 630 C CA . PHE A 1 106 ? -12.460 -2.800 -2.883 1.00 49.79 90 PHE A CA 1
ATOM 631 C C . PHE A 1 106 ? -13.889 -3.028 -3.344 1.00 50.23 90 PHE A C 1
ATOM 632 O O . PHE A 1 106 ? -14.399 -4.138 -3.238 1.00 50.56 90 PHE A O 1
ATOM 640 N N . PRO A 1 107 ? -14.586 -1.986 -3.845 1.00 50.61 91 PRO A N 1
ATOM 641 C CA . PRO A 1 107 ? -15.873 -2.185 -4.519 1.00 50.39 91 PRO A CA 1
ATOM 642 C C . PRO A 1 107 ? -15.689 -3.053 -5.773 1.00 49.29 91 PRO A C 1
ATOM 643 O O . PRO A 1 107 ? -14.723 -2.825 -6.490 1.00 49.49 91 PRO A O 1
ATOM 647 N N . ALA A 1 108 ? -16.595 -4.013 -5.983 1.00 47.45 92 ALA A N 1
ATOM 648 C CA . ALA A 1 108 ? -16.623 -4.970 -7.120 1.00 48.00 92 ALA A CA 1
ATOM 649 C C . ALA A 1 108 ? -16.381 -4.246 -8.453 1.00 47.24 92 ALA A C 1
ATOM 650 O O . ALA A 1 108 ? -15.627 -4.760 -9.274 1.00 46.99 92 ALA A O 1
ATOM 652 N N . ALA A 1 109 ? -17.043 -3.116 -8.680 1.00 48.13 93 ALA A N 1
ATOM 653 C CA . ALA A 1 109 ? -16.921 -2.314 -9.913 1.00 48.74 93 ALA A CA 1
ATOM 654 C C . ALA A 1 109 ? -15.453 -1.979 -10.127 1.00 51.35 93 ALA A C 1
ATOM 655 O O . ALA A 1 109 ? -14.961 -2.238 -11.238 1.00 55.54 93 ALA A O 1
ATOM 657 N N . ARG A 1 110 ? -14.769 -1.449 -9.102 1.00 52.27 94 ARG A N 1
ATOM 658 C CA . ARG A 1 110 ? -13.336 -1.078 -9.208 1.00 51.08 94 ARG A CA 1
ATOM 659 C C . ARG A 1 110 ? -12.539 -2.336 -9.575 1.00 50.46 94 ARG A C 1
ATOM 660 O O . ARG A 1 110 ? -11.721 -2.274 -10.522 1.00 50.83 94 ARG A O 1
ATOM 668 N N . THR A 1 111 ? -12.761 -3.441 -8.856 1.00 50.19 95 THR A N 1
ATOM 669 C CA . THR A 1 111 ? -12.019 -4.714 -9.067 1.00 49.93 95 THR A CA 1
ATOM 670 C C . THR A 1 111 ? -12.267 -5.202 -10.506 1.00 48.51 95 THR A C 1
ATOM 671 O O . THR A 1 111 ? -11.288 -5.581 -11.168 1.00 48.06 95 THR A O 1
ATOM 675 N N . ALA A 1 112 ? -13.511 -5.159 -10.984 1.00 47.95 96 ALA A N 1
ATOM 676 C CA . ALA A 1 112 ? -13.906 -5.609 -12.352 1.00 49.49 96 ALA A CA 1
ATOM 677 C C . ALA A 1 112 ? -13.157 -4.787 -13.401 1.00 49.18 96 ALA A C 1
ATOM 678 O O . ALA A 1 112 ? -12.655 -5.388 -14.371 1.00 48.93 96 ALA A O 1
ATOM 680 N N . GLU A 1 113 ? -13.071 -3.469 -13.185 1.00 49.36 97 GLU A N 1
ATOM 681 C CA . GLU A 1 113 ? -12.380 -2.536 -14.110 1.00 50.14 97 GLU A CA 1
ATOM 682 C C . GLU A 1 113 ? -10.892 -2.891 -14.170 1.00 50.83 97 GLU A C 1
ATOM 683 O O . GLU A 1 113 ? -10.326 -2.805 -15.273 1.00 50.53 97 GLU A O 1
ATOM 689 N N . MET A 1 114 ? -10.299 -3.287 -13.040 1.00 50.74 98 MET A N 1
ATOM 690 C CA . MET A 1 114 ? -8.851 -3.624 -12.938 1.00 51.33 98 MET A CA 1
ATOM 691 C C . MET A 1 114 ? -8.601 -4.929 -13.699 1.00 52.07 98 MET A C 1
ATOM 692 O O . MET A 1 114 ? -7.670 -4.953 -14.541 1.00 53.02 98 MET A O 1
ATOM 697 N N . MET A 1 115 ? -9.424 -5.949 -13.455 1.00 51.83 99 MET A N 1
ATOM 698 C CA . MET A 1 115 ? -9.351 -7.257 -14.167 1.00 53.83 99 MET A CA 1
ATOM 699 C C . MET A 1 115 ? -9.564 -7.059 -15.682 1.00 54.63 99 MET A C 1
ATOM 700 O O . MET A 1 115 ? -8.798 -7.661 -16.463 1.00 54.22 99 MET A O 1
ATOM 705 N N . ARG A 1 116 ? -10.541 -6.237 -16.085 1.00 54.57 100 ARG A N 1
ATOM 706 C CA . ARG A 1 116 ? -10.809 -5.899 -17.512 1.00 54.97 100 ARG A CA 1
ATOM 707 C C . ARG A 1 116 ? -9.571 -5.245 -18.138 1.00 54.10 100 ARG A C 1
ATOM 708 O O . ARG A 1 116 ? -9.041 -5.791 -19.106 1.00 52.39 100 ARG A O 1
ATOM 716 N N . ALA A 1 117 ? -9.136 -4.110 -17.591 1.00 54.54 101 ALA A N 1
ATOM 717 C CA . ALA A 1 117 ? -8.023 -3.279 -18.110 1.00 54.21 101 ALA A CA 1
ATOM 718 C C . ALA A 1 117 ? -6.755 -4.130 -18.247 1.00 54.84 101 ALA A C 1
ATOM 719 O O . ALA A 1 117 ? -6.067 -3.999 -19.279 1.00 55.84 101 ALA A O 1
ATOM 721 N N . ALA A 1 118 ? -6.479 -4.989 -17.261 1.00 54.72 102 ALA A N 1
ATOM 722 C CA . ALA A 1 118 ? -5.243 -5.798 -17.162 1.00 55.29 102 ALA A CA 1
ATOM 723 C C . ALA A 1 118 ? -5.375 -7.081 -17.984 1.00 56.45 102 ALA A C 1
ATOM 724 O O . ALA A 1 118 ? -4.405 -7.850 -18.018 1.00 58.02 102 ALA A O 1
ATOM 726 N N . GLY A 1 119 ? -6.523 -7.307 -18.625 1.00 57.59 103 GLY A N 1
ATOM 727 C CA . GLY A 1 119 ? -6.782 -8.527 -19.408 1.00 56.08 103 GLY A CA 1
ATOM 728 C C . GLY A 1 119 ? -6.489 -9.770 -18.591 1.00 55.33 103 GLY A C 1
ATOM 729 O O . GLY A 1 119 ? -5.790 -10.645 -19.095 1.00 55.50 103 GLY A O 1
ATOM 730 N N . VAL A 1 120 ? -7.006 -9.833 -17.364 1.00 54.60 104 VAL A N 1
ATOM 731 C CA . VAL A 1 120 ? -6.826 -10.991 -16.442 1.00 54.20 104 VAL A CA 1
ATOM 732 C C . VAL A 1 120 ? -7.668 -12.171 -16.949 1.00 53.21 104 VAL A C 1
ATOM 733 O O . VAL A 1 120 ? -8.897 -12.019 -17.006 1.00 50.60 104 VAL A O 1
ATOM 737 N N . THR A 1 121 ? -7.028 -13.306 -17.256 1.00 52.15 105 THR A N 1
ATOM 738 C CA . THR A 1 121 ? -7.701 -14.537 -17.752 1.00 53.78 105 THR A CA 1
ATOM 739 C C . THR A 1 121 ? -7.687 -15.637 -16.688 1.00 53.40 105 THR A C 1
ATOM 740 O O . THR A 1 121 ? -8.327 -16.686 -16.946 1.00 54.19 105 THR A O 1
ATOM 744 N N . ALA A 1 122 ? -7.052 -15.398 -15.537 1.00 51.50 106 ALA A N 1
ATOM 745 C CA . ALA A 1 122 ? -6.962 -16.357 -14.409 1.00 51.39 106 ALA A CA 1
ATOM 746 C C . ALA A 1 122 ? -6.847 -15.617 -13.067 1.00 50.86 106 ALA A C 1
ATOM 747 O O . ALA A 1 122 ? -6.117 -14.621 -13.002 1.00 48.97 106 ALA A O 1
ATOM 749 N N . VAL A 1 123 ? -7.540 -16.116 -12.042 1.00 52.03 107 VAL A N 1
ATOM 750 C CA . VAL A 1 123 ? -7.593 -15.522 -10.675 1.00 53.46 107 VAL A CA 1
ATOM 751 C C . VAL A 1 123 ? -7.147 -16.562 -9.645 1.00 52.59 107 VAL A C 1
ATOM 752 O O . VAL A 1 123 ? -7.759 -17.635 -9.579 1.00 50.68 107 VAL A O 1
ATOM 756 N N . ILE A 1 124 ? -6.133 -16.219 -8.854 1.00 53.09 108 ILE A N 1
ATOM 757 C CA . ILE A 1 124 ? -5.807 -16.898 -7.567 1.00 53.58 108 ILE A CA 1
ATOM 758 C C . ILE A 1 124 ? -6.538 -16.145 -6.448 1.00 52.57 108 ILE A C 1
ATOM 759 O O . ILE A 1 124 ? -6.302 -14.932 -6.298 1.00 51.60 108 ILE A O 1
ATOM 764 N N . ALA A 1 125 ? -7.438 -16.830 -5.734 1.00 53.05 109 ALA A N 1
ATOM 765 C CA . ALA A 1 125 ? -8.395 -16.230 -4.775 1.00 52.08 109 ALA A CA 1
ATOM 766 C C . ALA A 1 125 ? -8.408 -17.029 -3.481 1.00 52.49 109 ALA A C 1
ATOM 767 O O . ALA A 1 125 ? -8.457 -18.270 -3.568 1.00 50.21 109 ALA A O 1
ATOM 769 N N . ASP A 1 126 ? -8.377 -16.321 -2.342 1.00 53.21 110 ASP A N 1
ATOM 770 C CA . ASP A 1 126 ? -8.651 -16.886 -0.996 1.00 54.50 110 ASP A CA 1
ATOM 771 C C . ASP A 1 126 ? -10.170 -16.970 -0.781 1.00 56.52 110 ASP A C 1
ATOM 772 O O . ASP A 1 126 ? -10.937 -16.693 -1.747 1.00 57.27 110 ASP A O 1
ATOM 777 N N . GLY A 1 127 ? -10.586 -17.380 0.423 1.00 57.50 111 GLY A N 1
ATOM 778 C CA . GLY A 1 127 ? -11.997 -17.500 0.829 1.00 58.84 111 GLY A CA 1
ATOM 779 C C . GLY A 1 127 ? -12.793 -16.271 0.435 1.00 60.68 111 GLY A C 1
ATOM 780 O O . GLY A 1 127 ? -13.790 -16.393 -0.308 1.00 65.16 111 GLY A O 1
ATOM 781 N N . ARG A 1 128 ? -12.330 -15.107 0.865 1.00 60.92 112 ARG A N 1
ATOM 782 C CA . ARG A 1 128 ? -13.040 -13.817 0.685 1.00 62.85 112 ARG A CA 1
ATOM 783 C C . ARG A 1 128 ? -13.068 -13.438 -0.797 1.00 61.88 112 ARG A C 1
ATOM 784 O O . ARG A 1 128 ? -14.094 -12.906 -1.251 1.00 59.12 112 ARG A O 1
ATOM 792 N N . GLY A 1 129 ? -11.957 -13.648 -1.502 1.00 61.20 113 GLY A N 1
ATOM 793 C CA . GLY A 1 129 ? -11.889 -13.454 -2.961 1.00 62.30 113 GLY A CA 1
ATOM 794 C C . GLY A 1 129 ? -12.970 -14.242 -3.682 1.00 61.38 113 GLY A C 1
ATOM 795 O O . GLY A 1 129 ? -13.651 -13.650 -4.543 1.00 59.58 113 GLY A O 1
ATOM 796 N N . ARG A 1 130 ? -13.153 -15.511 -3.306 1.00 62.96 114 ARG A N 1
ATOM 797 C CA . ARG A 1 130 ? -14.049 -16.467 -4.014 1.00 65.57 114 ARG A CA 1
ATOM 798 C C . ARG A 1 130 ? -15.508 -16.019 -3.886 1.00 64.68 114 ARG A C 1
ATOM 799 O O . ARG A 1 130 ? -16.255 -16.202 -4.870 1.00 68.70 114 ARG A O 1
ATOM 807 N N . ARG A 1 131 ? -15.890 -15.405 -2.768 1.00 62.46 115 ARG A N 1
ATOM 808 C CA . ARG A 1 131 ? -17.273 -14.900 -2.549 1.00 62.37 115 ARG A CA 1
ATOM 809 C C . ARG A 1 131 ? -17.603 -13.795 -3.566 1.00 58.35 115 ARG A C 1
ATOM 810 O O . ARG A 1 131 ? -18.793 -13.608 -3.858 1.00 57.81 115 ARG A O 1
ATOM 818 N N . LEU A 1 132 ? -16.599 -13.074 -4.074 1.00 55.72 116 LEU A N 1
ATOM 819 C CA . LEU A 1 132 ? -16.809 -11.928 -5.003 1.00 54.96 116 LEU A CA 1
ATOM 820 C C . LEU A 1 132 ? -16.881 -12.414 -6.461 1.00 55.05 116 LEU A C 1
ATOM 821 O O . LEU A 1 132 ? -17.294 -11.615 -7.324 1.00 53.26 116 LEU A O 1
ATOM 826 N N . LEU A 1 133 ? -16.450 -13.648 -6.742 1.00 54.40 117 LEU A N 1
ATOM 827 C CA . LEU A 1 133 ? -16.221 -14.119 -8.130 1.00 55.87 117 LEU A CA 1
ATOM 828 C C . LEU A 1 133 ? -17.541 -14.246 -8.881 1.00 56.78 117 LEU A C 1
ATOM 829 O O . LEU A 1 133 ? -17.577 -13.881 -10.056 1.00 57.66 117 LEU A O 1
ATOM 834 N N . PRO A 1 134 ? -18.639 -14.766 -8.264 1.00 57.04 118 PRO A N 1
ATOM 835 C CA . PRO A 1 134 ? -19.932 -14.822 -8.939 1.00 57.48 118 PRO A CA 1
ATOM 836 C C . PRO A 1 134 ? -20.262 -13.472 -9.586 1.00 59.49 118 PRO A C 1
ATOM 837 O O . PRO A 1 134 ? -20.665 -13.479 -10.741 1.00 63.22 118 PRO A O 1
ATOM 841 N N . GLU A 1 135 ? -20.008 -12.357 -8.895 1.00 58.63 119 GLU A N 1
ATOM 842 C CA . GLU A 1 135 ? -20.306 -11.008 -9.447 1.00 59.27 119 GLU A CA 1
ATOM 843 C C . GLU A 1 135 ? -19.232 -10.623 -10.473 1.00 58.50 119 GLU A C 1
ATOM 844 O O . GLU A 1 135 ? -19.596 -10.213 -11.594 1.00 59.22 119 GLU A O 1
ATOM 850 N N . LEU A 1 136 ? -17.957 -10.790 -10.122 1.00 58.05 120 LEU A N 1
ATOM 851 C CA . LEU A 1 136 ? -16.793 -10.315 -10.923 1.00 57.72 120 LEU A CA 1
ATOM 852 C C . LEU A 1 136 ? -16.674 -11.046 -12.262 1.00 58.10 120 LEU A C 1
ATOM 853 O O . LEU A 1 136 ? -16.193 -10.415 -13.215 1.00 58.16 120 LEU A O 1
ATOM 858 N N . LEU A 1 137 ? -17.009 -12.337 -12.298 1.00 58.89 121 LEU A N 1
ATOM 859 C CA . LEU A 1 137 ? -16.819 -13.201 -13.488 1.00 61.70 121 LEU A CA 1
ATOM 860 C C . LEU A 1 137 ? -18.152 -13.396 -14.234 1.00 63.45 121 LEU A C 1
ATOM 861 O O . LEU A 1 137 ? -18.177 -14.224 -15.159 1.00 65.96 121 LEU A O 1
ATOM 866 N N . ALA A 1 138 ? -19.200 -12.645 -13.883 1.00 63.91 122 ALA A N 1
ATOM 867 C CA . ALA A 1 138 ? -20.569 -12.778 -14.441 1.00 64.16 122 ALA A CA 1
ATOM 868 C C . ALA A 1 138 ? -20.508 -12.941 -15.964 1.00 65.96 122 ALA A C 1
ATOM 869 O O . ALA A 1 138 ? -21.123 -13.881 -16.461 1.00 67.73 122 ALA A O 1
ATOM 871 N N . ASP A 1 139 ? -19.796 -12.061 -16.672 1.00 66.42 123 ASP A N 1
ATOM 872 C CA . ASP A 1 139 ? -19.483 -12.246 -18.114 1.00 68.59 123 ASP A CA 1
ATOM 873 C C . ASP A 1 139 ? -17.972 -12.095 -18.331 1.00 66.08 123 ASP A C 1
ATOM 874 O O . ASP A 1 139 ? -17.555 -11.310 -19.208 1.00 64.60 123 ASP A O 1
ATOM 879 N N . ARG A 1 140 ? -17.205 -12.847 -17.536 1.00 64.32 124 ARG A N 1
ATOM 880 C CA . ARG A 1 140 ? -15.835 -13.352 -17.824 1.00 63.94 124 ARG A CA 1
ATOM 881 C C . ARG A 1 140 ? -15.817 -14.810 -17.342 1.00 63.44 124 ARG A C 1
ATOM 882 O O . ARG A 1 140 ? -14.918 -15.176 -16.578 1.00 60.91 124 ARG A O 1
ATOM 890 N N . ARG A 1 141 ? -16.815 -15.597 -17.769 1.00 65.82 125 ARG A N 1
ATOM 891 C CA . ARG A 1 141 ? -17.125 -16.968 -17.262 1.00 66.44 125 ARG A CA 1
ATOM 892 C C . ARG A 1 141 ? -15.959 -17.911 -17.602 1.00 66.00 125 ARG A C 1
ATOM 893 O O . ARG A 1 141 ? -15.788 -18.914 -16.883 1.00 65.49 125 ARG A O 1
ATOM 901 N N . ASP A 1 142 ? -15.182 -17.576 -18.641 1.00 66.58 126 ASP A N 1
ATOM 902 C CA . ASP A 1 142 ? -13.936 -18.257 -19.089 1.00 67.16 126 ASP A CA 1
ATOM 903 C C . ASP A 1 142 ? -12.915 -18.412 -17.951 1.00 63.34 126 ASP A C 1
ATOM 904 O O . ASP A 1 142 ? -12.184 -19.425 -17.936 1.00 61.09 126 ASP A O 1
ATOM 909 N N . THR A 1 143 ? -12.827 -17.416 -17.066 1.00 59.53 127 THR A N 1
ATOM 910 C CA . THR A 1 143 ? -11.682 -17.189 -16.149 1.00 56.51 127 THR A CA 1
ATOM 911 C C . THR A 1 143 ? -11.385 -18.458 -15.342 1.00 53.88 127 THR A C 1
ATOM 912 O O . THR A 1 143 ? -12.313 -18.973 -14.689 1.00 53.31 127 THR A O 1
ATOM 916 N N . ALA A 1 144 ? -10.141 -18.938 -15.404 1.00 51.30 128 ALA A N 1
ATOM 917 C CA . ALA A 1 144 ? -9.609 -19.984 -14.499 1.00 51.53 128 ALA A CA 1
ATOM 918 C C . ALA A 1 144 ? -9.528 -19.417 -13.068 1.00 51.61 128 ALA A C 1
ATOM 919 O O . ALA A 1 144 ? -9.128 -18.254 -12.896 1.00 48.57 128 ALA A O 1
ATOM 921 N N . VAL A 1 145 ? -9.936 -20.225 -12.090 1.00 51.81 129 VAL A N 1
ATOM 922 C CA . VAL A 1 145 ? -10.013 -19.867 -10.658 1.00 51.73 129 VAL A CA 1
ATOM 923 C C . VAL A 1 145 ? -9.291 -20.950 -9.862 1.00 53.42 129 VAL A C 1
ATOM 924 O O . VAL A 1 145 ? -9.791 -22.090 -9.818 1.00 53.34 129 VAL A O 1
ATOM 928 N N . LEU A 1 146 ? -8.178 -20.573 -9.233 1.00 55.13 130 LEU A N 1
ATOM 929 C CA . LEU A 1 146 ? -7.384 -21.427 -8.322 1.00 57.19 130 LEU A CA 1
ATOM 930 C C . LEU A 1 146 ? -7.676 -20.989 -6.884 1.00 59.31 130 LEU A C 1
ATOM 931 O O . LEU A 1 146 ? -7.406 -19.815 -6.573 1.00 60.21 130 LEU A O 1
ATOM 936 N N . ALA A 1 147 ? -8.228 -21.896 -6.071 1.00 62.39 131 ALA A N 1
ATOM 937 C CA . ALA A 1 147 ? -8.563 -21.701 -4.641 1.00 65.26 131 ALA A CA 1
ATOM 938 C C . ALA A 1 147 ? -7.278 -21.769 -3.820 1.00 68.93 131 ALA A C 1
ATOM 939 O O . AL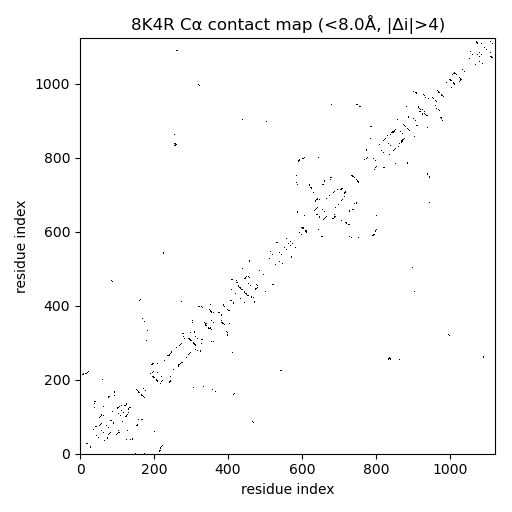A A 1 147 ? -6.588 -22.793 -3.930 1.00 73.99 131 ALA A O 1
ATOM 941 N N . ALA A 1 148 ? -6.991 -20.742 -3.017 1.00 72.23 132 ALA A N 1
ATOM 942 C CA . ALA A 1 148 ? -5.713 -20.587 -2.279 1.00 77.15 132 ALA A CA 1
ATOM 943 C C . ALA A 1 148 ? -5.786 -21.221 -0.882 1.00 80.73 132 ALA A C 1
ATOM 944 O O . ALA A 1 148 ? -4.733 -21.243 -0.214 1.00 84.63 132 ALA A O 1
ATOM 946 N N . ASP A 1 149 ? -6.949 -21.737 -0.460 1.00 85.40 133 ASP A N 1
ATOM 947 C CA . ASP A 1 149 ? -7.152 -22.334 0.889 1.00 89.99 133 ASP A CA 1
ATOM 948 C C . ASP A 1 149 ? -7.493 -23.819 0.734 1.00 92.88 133 ASP A C 1
ATOM 949 O O . ASP A 1 149 ? -8.123 -24.346 1.669 1.00 97.80 133 ASP A O 1
ATOM 954 N N . ALA A 1 164 ? -22.554 -20.976 -12.163 1.00 66.15 148 ALA A N 1
ATOM 955 C CA . ALA A 1 164 ? -21.365 -21.308 -11.343 1.00 65.52 148 ALA A CA 1
ATOM 956 C C . ALA A 1 164 ? -20.105 -20.693 -11.974 1.00 65.91 148 ALA A C 1
ATOM 957 O O . ALA A 1 164 ? -19.173 -21.418 -12.339 1.00 63.96 148 ALA A O 1
ATOM 959 N N . PRO A 1 165 ? -20.012 -19.336 -12.065 1.00 64.41 149 PRO A N 1
ATOM 960 C CA . PRO A 1 165 ? -19.019 -18.665 -12.919 1.00 63.35 149 PRO A CA 1
ATOM 961 C C . PRO A 1 165 ? -17.555 -19.004 -12.578 1.00 62.59 149 PRO A C 1
ATOM 962 O O . PRO A 1 165 ? -17.292 -19.451 -11.491 1.00 62.94 149 PRO A O 1
ATOM 966 N N . GLY A 1 166 ? -16.648 -18.818 -13.541 1.00 63.84 150 GLY A N 1
ATOM 967 C CA . GLY A 1 166 ? -15.233 -19.234 -13.461 1.00 63.08 150 GLY A CA 1
ATOM 968 C C . GLY A 1 166 ? -15.057 -20.723 -13.727 1.00 64.06 150 GLY A C 1
ATOM 969 O O . GLY A 1 166 ? -16.060 -21.463 -13.652 1.00 61.18 150 GLY A O 1
ATOM 970 N N . ARG A 1 167 ? -13.829 -21.141 -14.052 1.00 65.16 151 ARG A N 1
ATOM 971 C CA . ARG A 1 167 ? -13.442 -22.551 -14.326 1.00 65.88 151 ARG A CA 1
ATOM 972 C C . ARG A 1 167 ? -12.481 -22.999 -13.229 1.00 64.06 151 ARG A C 1
ATOM 973 O O . ARG A 1 167 ? -11.344 -22.499 -13.209 1.00 63.49 151 ARG A O 1
ATOM 981 N N . ARG A 1 168 ? -12.925 -23.897 -12.354 1.00 63.17 152 ARG A N 1
ATOM 982 C CA . ARG A 1 168 ? -12.162 -24.321 -11.154 1.00 62.92 152 ARG A CA 1
ATOM 983 C C . ARG A 1 168 ? -10.900 -25.068 -11.602 1.00 60.60 152 ARG A C 1
ATOM 984 O O . ARG A 1 168 ? -11.032 -26.050 -12.311 1.00 59.08 152 ARG A O 1
ATOM 992 N N . VAL A 1 169 ? -9.723 -24.590 -11.200 1.00 58.80 153 VAL A N 1
ATOM 993 C CA . VAL A 1 169 ? -8.404 -25.241 -11.451 1.00 57.01 153 VAL A CA 1
ATOM 994 C C . VAL A 1 169 ? -8.252 -26.434 -10.502 1.00 56.90 153 VAL A C 1
ATOM 995 O O . VAL A 1 169 ? -8.412 -26.261 -9.309 1.00 56.51 153 VAL A O 1
ATOM 999 N N . ALA A 1 170 ? -8.034 -27.631 -11.031 1.00 59.87 154 ALA A N 1
ATOM 1000 C CA . ALA A 1 170 ? -7.677 -28.824 -10.237 1.00 60.76 154 ALA A CA 1
ATOM 1001 C C . ALA A 1 170 ? -6.194 -28.711 -9.895 1.00 62.18 154 ALA A C 1
ATOM 1002 O O . ALA A 1 170 ? -5.359 -28.575 -10.830 1.00 63.24 154 ALA A O 1
ATOM 1004 N N . ILE A 1 171 ? -5.897 -28.709 -8.599 1.00 61.70 155 ILE A N 1
ATOM 1005 C CA . ILE A 1 171 ? -4.525 -28.524 -8.058 1.00 62.22 155 ILE A CA 1
ATOM 1006 C C . ILE A 1 171 ? -3.991 -29.902 -7.676 1.00 63.11 155 ILE A C 1
ATOM 1007 O O . ILE A 1 171 ? -4.666 -30.612 -6.908 1.00 63.41 155 ILE A O 1
ATOM 1012 N N . ASP A 1 172 ? -2.829 -30.256 -8.209 1.00 62.62 156 ASP A N 1
ATOM 1013 C CA . ASP A 1 172 ? -2.216 -31.590 -8.018 1.00 66.09 156 ASP A CA 1
ATOM 1014 C C . ASP A 1 172 ? -0.711 -31.422 -8.243 1.00 66.52 156 ASP A C 1
ATOM 1015 O O . ASP A 1 172 ? -0.347 -30.694 -9.190 1.00 65.05 156 ASP A O 1
ATOM 1020 N N . GLU A 1 173 ? 0.116 -32.050 -7.402 1.00 67.50 157 GLU A N 1
ATOM 1021 C CA . GLU A 1 173 ? 1.597 -32.034 -7.537 1.00 70.54 157 GLU A CA 1
ATOM 1022 C C . GLU A 1 173 ? 1.987 -32.708 -8.857 1.00 70.71 157 GLU A C 1
ATOM 1023 O O . GLU A 1 173 ? 3.061 -32.374 -9.388 1.00 69.12 157 GLU A O 1
ATOM 1029 N N . GLY A 1 174 ? 1.129 -33.598 -9.367 1.00 69.96 158 GLY A N 1
ATOM 1030 C CA . GLY A 1 174 ? 1.277 -34.243 -10.683 1.00 70.20 158 GLY A CA 1
ATOM 1031 C C . GLY A 1 174 ? 1.316 -33.239 -11.825 1.00 69.56 158 GLY A C 1
ATOM 1032 O O . GLY A 1 174 ? 1.955 -33.560 -12.841 1.00 68.80 158 GLY A O 1
ATOM 1033 N N . TYR A 1 175 ? 0.679 -32.069 -11.676 1.00 68.68 159 TYR A N 1
ATOM 1034 C CA . TYR A 1 175 ? 0.594 -31.021 -12.733 1.00 68.46 159 TYR A CA 1
ATOM 1035 C C . TYR A 1 175 ? 1.703 -29.970 -12.585 1.00 66.94 159 TYR A C 1
ATOM 1036 O O . TYR A 1 175 ? 1.770 -29.086 -13.443 1.00 65.25 159 TYR A O 1
ATOM 1045 N N . ALA A 1 176 ? 2.535 -30.076 -11.543 1.00 67.35 160 ALA A N 1
ATOM 1046 C CA . ALA A 1 176 ? 3.555 -29.077 -11.140 1.00 67.66 160 ALA A CA 1
ATOM 1047 C C . ALA A 1 176 ? 4.456 -28.738 -12.326 1.00 67.44 160 ALA A C 1
ATOM 1048 O O . ALA A 1 176 ? 4.801 -29.652 -13.064 1.00 69.31 160 ALA A O 1
ATOM 1050 N N . LEU A 1 177 ? 4.863 -27.478 -12.473 1.00 68.61 161 LEU A N 1
ATOM 1051 C CA . LEU A 1 177 ? 6.121 -27.147 -13.200 1.00 69.39 161 LEU A CA 1
ATOM 1052 C C . LEU A 1 177 ? 7.265 -27.812 -12.435 1.00 68.42 161 LEU A C 1
ATOM 1053 O O . LEU A 1 177 ? 7.195 -27.860 -11.204 1.00 64.72 161 LEU A O 1
ATOM 1058 N N . THR A 1 178 ? 8.260 -28.343 -13.142 1.00 70.65 162 THR A N 1
ATOM 1059 C CA . THR A 1 178 ? 9.543 -28.776 -12.539 1.00 71.46 162 THR A CA 1
ATOM 1060 C C . THR A 1 178 ? 10.402 -27.530 -12.324 1.00 70.30 162 THR A C 1
ATOM 1061 O O . THR A 1 178 ? 11.046 -27.473 -11.263 1.00 74.51 162 THR A O 1
ATOM 1065 N N . ALA A 1 179 ? 10.372 -26.555 -13.242 1.00 67.18 163 ALA A N 1
ATOM 1066 C CA . ALA A 1 179 ? 11.056 -25.247 -13.074 1.00 66.19 163 ALA A CA 1
ATOM 1067 C C . ALA A 1 179 ? 10.132 -24.091 -13.450 1.00 64.02 163 ALA A C 1
ATOM 1068 O O . ALA A 1 179 ? 9.186 -24.279 -14.203 1.00 61.77 163 ALA A O 1
ATOM 1070 N N . PRO A 1 180 ? 10.375 -22.865 -12.928 1.00 62.53 164 PRO A N 1
ATOM 1071 C CA . PRO A 1 180 ? 9.587 -21.693 -13.306 1.00 61.78 164 PRO A CA 1
ATOM 1072 C C . PRO A 1 180 ? 9.821 -21.344 -14.782 1.00 61.71 164 PRO A C 1
ATOM 1073 O O . PRO A 1 180 ? 10.921 -21.517 -15.239 1.00 60.68 164 PRO A O 1
ATOM 1077 N N . ARG A 1 181 ? 8.799 -20.837 -15.471 1.00 61.89 165 ARG A N 1
ATOM 1078 C CA . ARG A 1 181 ? 8.907 -20.311 -16.859 1.00 62.15 165 ARG A CA 1
ATOM 1079 C C . ARG A 1 181 ? 9.887 -19.131 -16.879 1.00 61.19 165 ARG A C 1
ATOM 1080 O O . ARG A 1 181 ? 9.824 -18.296 -15.963 1.00 60.54 165 ARG A O 1
ATOM 1088 N N . ASP A 1 182 ? 10.757 -19.056 -17.886 1.00 59.69 166 ASP A N 1
ATOM 1089 C CA . ASP A 1 182 ? 11.610 -17.865 -18.135 1.00 59.01 166 ASP A CA 1
ATOM 1090 C C . ASP A 1 182 ? 10.736 -16.767 -18.748 1.00 57.48 166 ASP A C 1
ATOM 1091 O O . ASP A 1 182 ? 9.581 -17.068 -19.105 1.00 57.17 166 ASP A O 1
ATOM 1096 N N . VAL A 1 183 ? 11.279 -15.554 -18.872 1.00 56.35 167 VAL A N 1
ATOM 1097 C CA . VAL A 1 183 ? 10.594 -14.332 -19.390 1.00 55.77 167 VAL A CA 1
ATOM 1098 C C . VAL A 1 183 ? 11.672 -13.467 -20.057 1.00 55.93 167 VAL A C 1
ATOM 1099 O O . VAL A 1 183 ? 12.854 -13.655 -19.718 1.00 54.39 167 VAL A O 1
ATOM 1103 N N . VAL A 1 184 ? 11.282 -12.530 -20.927 1.00 56.78 168 VAL A N 1
ATOM 1104 C CA . VAL A 1 184 ? 12.199 -11.506 -21.528 1.00 58.29 168 VAL A CA 1
ATOM 1105 C C . VAL A 1 184 ? 12.068 -10.202 -20.738 1.00 57.14 168 VAL A C 1
ATOM 1106 O O . VAL A 1 184 ? 11.076 -9.999 -20.039 1.00 56.45 168 VAL A O 1
ATOM 1110 N N . PRO A 1 185 ? 13.030 -9.253 -20.822 1.00 57.81 169 PRO A N 1
ATOM 1111 C CA . PRO A 1 185 ? 12.947 -8.025 -20.027 1.00 57.47 169 PRO A CA 1
ATOM 1112 C C . PRO A 1 185 ? 11.669 -7.202 -20.262 1.00 57.20 169 PRO A C 1
ATOM 1113 O O . PRO A 1 185 ? 11.279 -6.502 -19.348 1.00 58.94 169 PRO A O 1
ATOM 1117 N N . ASP A 1 186 ? 11.031 -7.318 -21.424 1.00 56.43 170 ASP A N 1
ATOM 1118 C CA . ASP A 1 186 ? 9.863 -6.491 -21.834 1.00 57.79 170 ASP A CA 1
ATOM 1119 C C . ASP A 1 186 ? 8.542 -7.152 -21.424 1.00 57.15 170 ASP A C 1
ATOM 1120 O O . ASP A 1 186 ? 7.495 -6.503 -21.575 1.00 56.51 170 ASP A O 1
ATOM 1125 N N . ASP A 1 187 ? 8.581 -8.387 -20.924 1.00 56.66 171 ASP A N 1
ATOM 1126 C CA . ASP A 1 187 ? 7.391 -9.059 -20.345 1.00 56.15 171 ASP A CA 1
ATOM 1127 C C . ASP A 1 187 ? 6.894 -8.259 -19.135 1.00 55.37 171 ASP A C 1
ATOM 1128 O O . ASP A 1 187 ? 7.726 -7.861 -18.309 1.00 52.50 171 ASP A O 1
ATOM 1133 N N . THR A 1 188 ? 5.577 -8.048 -19.041 1.00 55.44 172 THR A N 1
ATOM 1134 C CA . THR A 1 188 ? 4.924 -7.360 -17.899 1.00 53.41 172 THR A CA 1
ATOM 1135 C C . THR A 1 188 ? 4.983 -8.291 -16.688 1.00 53.01 172 THR A C 1
ATOM 1136 O O . THR A 1 188 ? 4.460 -9.398 -16.793 1.00 56.13 172 THR A O 1
ATOM 1140 N N . ALA A 1 189 ? 5.610 -7.855 -15.600 1.00 51.56 173 ALA A N 1
ATOM 1141 C CA . ALA A 1 189 ? 5.774 -8.617 -14.337 1.00 50.38 173 ALA A CA 1
ATOM 1142 C C . ALA A 1 189 ? 4.672 -8.230 -13.348 1.00 48.32 173 ALA A C 1
ATOM 1143 O O . ALA A 1 189 ? 4.241 -9.096 -12.576 1.00 48.10 173 ALA A O 1
ATOM 1145 N N . TYR A 1 190 ? 4.226 -6.978 -13.381 1.00 47.25 174 TYR A N 1
ATOM 1146 C CA . TYR A 1 190 ? 3.240 -6.432 -12.418 1.00 47.79 174 TYR A CA 1
ATOM 1147 C C . TYR A 1 190 ? 2.333 -5.456 -13.158 1.00 47.09 174 TYR A C 1
ATOM 1148 O O . TYR A 1 190 ? 2.855 -4.700 -14.004 1.00 47.83 174 TYR A O 1
ATOM 1157 N N . VAL A 1 191 ? 1.040 -5.473 -12.841 1.00 46.30 175 VAL A N 1
ATOM 1158 C CA . VAL A 1 191 ? 0.101 -4.364 -13.186 1.00 47.20 175 VAL A CA 1
ATOM 1159 C C . VAL A 1 191 ? -0.482 -3.749 -11.898 1.00 47.05 175 VAL A C 1
ATOM 1160 O O . VAL A 1 191 ? -1.076 -4.495 -11.077 1.00 45.44 175 VAL A O 1
ATOM 1164 N N . LEU A 1 192 ? -0.279 -2.435 -11.739 1.00 47.55 176 LEU A N 1
ATOM 1165 C CA . LEU A 1 192 ? -0.707 -1.624 -10.572 1.00 47.99 176 LEU A CA 1
ATOM 1166 C C . LEU A 1 192 ? -1.488 -0.408 -11.065 1.00 48.48 176 LEU A C 1
ATOM 1167 O O . LEU A 1 192 ? -1.123 0.165 -12.089 1.00 48.29 176 LEU A O 1
ATOM 1172 N N . PHE A 1 193 ? -2.503 0.002 -10.316 1.00 50.41 177 PHE A N 1
ATOM 1173 C CA . PHE A 1 193 ? -3.422 1.083 -10.739 1.00 51.52 177 PHE A CA 1
ATOM 1174 C C . PHE A 1 193 ? -3.178 2.324 -9.889 1.00 51.84 177 PHE A C 1
ATOM 1175 O O . PHE A 1 193 ? -2.936 2.204 -8.702 1.00 49.88 177 PHE A O 1
ATOM 1183 N N . THR A 1 194 ? -3.214 3.477 -10.549 1.00 55.17 178 THR A N 1
ATOM 1184 C CA . THR A 1 194 ? -3.174 4.835 -9.961 1.00 57.94 178 THR A CA 1
ATOM 1185 C C . THR A 1 194 ? -4.489 5.552 -10.296 1.00 60.90 178 THR A C 1
ATOM 1186 O O . THR A 1 194 ? -5.202 5.099 -11.221 1.00 62.24 178 THR A O 1
ATOM 1190 N N . SER A 1 195 ? -4.777 6.657 -9.612 1.00 61.27 179 SER A N 1
ATOM 1191 C CA . SER A 1 195 ? -6.076 7.374 -9.702 1.00 62.76 179 SER A CA 1
ATOM 1192 C C . SER A 1 195 ? -6.274 7.992 -11.100 1.00 64.33 179 SER A C 1
ATOM 1193 O O . SER A 1 195 ? -5.305 8.531 -11.669 1.00 64.21 179 SER A O 1
ATOM 1196 N N . GLY A 1 196 ? -7.502 7.926 -11.626 1.00 68.65 180 GLY A N 1
ATOM 1197 C CA . GLY A 1 196 ? -7.889 8.517 -12.928 1.00 70.91 180 GLY A CA 1
ATOM 1198 C C . GLY A 1 196 ? -8.923 9.622 -12.770 1.00 71.14 180 GLY A C 1
ATOM 1199 O O . GLY A 1 196 ? -9.776 9.500 -11.890 1.00 72.28 180 GLY A O 1
ATOM 1200 N N . SER A 1 197 ? -8.859 10.648 -13.622 1.00 74.14 181 SER A N 1
ATOM 1201 C CA . SER A 1 197 ? -9.687 11.883 -13.566 1.00 77.89 181 SER A CA 1
ATOM 1202 C C . SER A 1 197 ? -11.142 11.621 -14.005 1.00 83.13 181 SER A C 1
ATOM 1203 O O . SER A 1 197 ? -12.006 12.478 -13.712 1.00 84.79 181 SER A O 1
ATOM 1206 N N . THR A 1 198 ? -11.419 10.497 -14.680 1.00 85.77 182 THR A N 1
ATOM 1207 C CA . THR A 1 198 ? -12.780 10.083 -15.134 1.00 84.83 182 THR A CA 1
ATOM 1208 C C . THR A 1 198 ? -13.321 8.975 -14.213 1.00 84.54 182 THR A C 1
ATOM 1209 O O . THR A 1 198 ? -14.367 8.381 -14.558 1.00 81.87 182 THR A O 1
ATOM 1213 N N . GLY A 1 199 ? -12.648 8.727 -13.075 1.00 86.43 183 GLY A N 1
ATOM 1214 C CA . GLY A 1 199 ? -13.009 7.688 -12.087 1.00 84.34 183 GLY A CA 1
ATOM 1215 C C . GLY A 1 199 ? -12.304 6.375 -12.381 1.00 81.70 183 GLY A C 1
ATOM 1216 O O . GLY A 1 199 ? -11.813 5.744 -11.418 1.00 78.49 183 GLY A O 1
ATOM 1217 N N . ARG A 1 200 ? -12.276 5.977 -13.665 1.00 77.58 184 ARG A N 1
ATOM 1218 C CA . ARG A 1 200 ? -11.526 4.799 -14.179 1.00 71.99 184 ARG A CA 1
ATOM 1219 C C . ARG A 1 200 ? -10.050 4.936 -13.818 1.00 65.54 184 ARG A C 1
ATOM 1220 O O . ARG A 1 200 ? -9.410 5.919 -14.171 1.00 64.30 184 ARG A O 1
ATOM 1228 N N . PRO A 1 201 ? -9.465 3.941 -13.118 1.00 59.45 185 PRO A N 1
ATOM 1229 C CA . PRO A 1 201 ? -8.062 3.999 -12.732 1.00 58.29 185 PRO A CA 1
ATOM 1230 C C . PRO A 1 201 ? -7.137 3.784 -13.932 1.00 56.66 185 PRO A C 1
ATOM 1231 O O . PRO A 1 201 ? -7.528 3.095 -14.840 1.00 59.12 185 PRO A O 1
ATOM 1235 N N . LYS A 1 202 ? -5.949 4.382 -13.896 1.00 55.70 186 LYS A N 1
ATOM 1236 C CA . LYS A 1 202 ? -4.876 4.197 -14.907 1.00 56.31 186 LYS A CA 1
ATOM 1237 C C . LYS A 1 202 ? -4.075 2.942 -14.545 1.00 56.28 186 LYS A C 1
ATOM 1238 O O . LYS A 1 202 ? -3.716 2.798 -13.370 1.00 57.43 186 LYS A O 1
ATOM 1244 N N . GLY A 1 203 ? -3.843 2.052 -15.510 1.00 55.77 187 GLY A N 1
ATOM 1245 C CA . GLY A 1 203 ? -3.084 0.804 -15.311 1.00 55.51 187 GLY A CA 1
ATOM 1246 C C . GLY A 1 203 ? -1.632 0.978 -15.719 1.00 54.24 187 GLY A C 1
ATOM 1247 O O . GLY A 1 203 ? -1.405 1.449 -16.831 1.00 56.48 187 GLY A O 1
ATOM 1248 N N . VAL A 1 204 ? -0.686 0.595 -14.862 1.00 51.80 188 VAL A N 1
ATOM 1249 C CA . VAL A 1 204 ? 0.782 0.722 -15.114 1.00 52.14 188 VAL A CA 1
ATOM 1250 C C . VAL A 1 204 ? 1.362 -0.677 -15.254 1.00 52.70 188 VAL A C 1
ATOM 1251 O O . VAL A 1 204 ? 1.484 -1.404 -14.272 1.00 54.15 188 VAL A O 1
ATOM 1255 N N . PRO A 1 205 ? 1.796 -1.076 -16.459 1.00 53.41 189 PRO A N 1
ATOM 1256 C CA . PRO A 1 205 ? 2.465 -2.357 -16.635 1.00 55.36 189 PRO A CA 1
ATOM 1257 C C . PRO A 1 205 ? 3.931 -2.165 -16.261 1.00 56.97 189 PRO A C 1
ATOM 1258 O O . PRO A 1 205 ? 4.569 -1.368 -16.914 1.00 62.56 189 PRO A O 1
ATOM 1262 N N . LEU A 1 206 ? 4.420 -2.842 -15.224 1.00 56.78 190 LEU A N 1
ATOM 1263 C CA . LEU A 1 206 ? 5.868 -2.829 -14.892 1.00 56.37 190 LEU A CA 1
ATOM 1264 C C . LEU A 1 206 ? 6.480 -4.086 -15.510 1.00 56.04 190 LEU A C 1
ATOM 1265 O O . LEU A 1 206 ? 5.984 -5.185 -15.218 1.00 56.98 190 LEU A O 1
ATOM 1270 N N . SER A 1 207 ? 7.477 -3.917 -16.373 1.00 56.05 191 SER A N 1
ATOM 1271 C CA . SER A 1 207 ? 8.215 -5.032 -17.007 1.00 55.38 191 SER A CA 1
ATOM 1272 C C . SER A 1 207 ? 9.195 -5.620 -15.986 1.00 55.05 191 SER A C 1
ATOM 1273 O O . SER A 1 207 ? 9.556 -4.910 -15.042 1.00 53.87 191 SER A O 1
ATOM 1276 N N . HIS A 1 208 ? 9.585 -6.883 -16.152 1.00 54.63 192 HIS A N 1
ATOM 1277 C CA . HIS A 1 208 ? 10.663 -7.527 -15.357 1.00 54.65 192 HIS A CA 1
ATOM 1278 C C . HIS A 1 208 ? 11.911 -6.642 -15.405 1.00 55.47 192 HIS A C 1
ATOM 1279 O O . HIS A 1 208 ? 12.608 -6.565 -14.375 1.00 57.53 192 HIS A O 1
ATOM 1286 N N . GLY A 1 209 ? 12.170 -6.015 -16.558 1.00 56.14 193 GLY A N 1
ATOM 1287 C CA . GLY A 1 209 ? 13.315 -5.116 -16.805 1.00 56.84 193 GLY A CA 1
ATOM 1288 C C . GLY A 1 209 ? 13.212 -3.854 -15.967 1.00 57.09 193 GLY A C 1
ATOM 1289 O O . GLY A 1 209 ? 14.218 -3.465 -15.337 1.00 58.84 193 GLY A O 1
ATOM 1290 N N . ASN A 1 210 ? 12.025 -3.243 -15.934 1.00 55.32 194 ASN A N 1
ATOM 1291 C CA . ASN A 1 210 ? 11.738 -2.059 -15.090 1.00 52.98 194 ASN A CA 1
ATOM 1292 C C . ASN A 1 210 ? 12.195 -2.360 -13.662 1.00 52.25 194 ASN A C 1
ATOM 1293 O O . ASN A 1 210 ? 12.981 -1.571 -13.108 1.00 51.74 194 ASN A O 1
ATOM 1298 N N . ILE A 1 211 ? 11.726 -3.483 -13.120 1.00 50.76 195 ILE A N 1
ATOM 1299 C CA . ILE A 1 211 ? 11.878 -3.894 -11.696 1.00 49.66 195 ILE A CA 1
ATOM 1300 C C . ILE A 1 211 ? 13.325 -4.351 -11.449 1.00 50.37 195 ILE A C 1
ATOM 1301 O O . ILE A 1 211 ? 13.863 -4.074 -10.353 1.00 47.94 195 ILE A O 1
ATOM 1306 N N . ALA A 1 212 ? 13.957 -5.003 -12.427 1.00 50.79 196 ALA A N 1
ATOM 1307 C CA . ALA A 1 212 ? 15.352 -5.476 -12.294 1.00 51.64 196 ALA A CA 1
ATOM 1308 C C . ALA A 1 212 ? 16.280 -4.270 -12.130 1.00 50.92 196 ALA A C 1
ATOM 1309 O O . ALA A 1 212 ? 17.191 -4.379 -11.300 1.00 50.90 196 ALA A O 1
ATOM 1311 N N . HIS A 1 213 ? 16.063 -3.176 -12.869 1.00 50.92 197 HIS A N 1
ATOM 1312 C CA . HIS A 1 213 ? 16.892 -1.950 -12.737 1.00 53.22 197 HIS A CA 1
ATOM 1313 C C . HIS A 1 213 ? 16.730 -1.378 -11.323 1.00 52.38 197 HIS A C 1
ATOM 1314 O O . HIS A 1 213 ? 17.738 -0.933 -10.722 1.00 52.26 197 HIS A O 1
ATOM 1321 N N . TYR A 1 214 ? 15.505 -1.399 -10.799 1.00 52.20 198 TYR A N 1
ATOM 1322 C CA . TYR A 1 214 ? 15.170 -0.931 -9.434 1.00 51.06 198 TYR A CA 1
ATOM 1323 C C . TYR A 1 214 ? 15.998 -1.704 -8.408 1.00 50.87 198 TYR A C 1
ATOM 1324 O O . TYR A 1 214 ? 16.659 -1.048 -7.580 1.00 51.66 198 TYR A O 1
ATOM 1333 N N . PHE A 1 215 ? 15.961 -3.039 -8.457 1.00 51.09 199 PHE A N 1
ATOM 1334 C CA . PHE A 1 215 ? 16.590 -3.925 -7.439 1.00 52.04 199 PHE A CA 1
ATOM 1335 C C . PHE A 1 215 ? 18.111 -3.979 -7.620 1.00 54.39 199 PHE A C 1
ATOM 1336 O O . PHE A 1 215 ? 18.804 -4.335 -6.648 1.00 56.31 199 PHE A O 1
ATOM 1344 N N . GLU A 1 216 ? 18.632 -3.587 -8.779 1.00 55.41 200 GLU A N 1
ATOM 1345 C CA . GLU A 1 216 ? 20.101 -3.476 -8.971 1.00 57.75 200 GLU A CA 1
ATOM 1346 C C . GLU A 1 216 ? 20.586 -2.299 -8.118 1.00 54.58 200 GLU A C 1
ATOM 1347 O O . GLU A 1 216 ? 21.599 -2.442 -7.449 1.00 52.35 200 GLU A O 1
ATOM 1353 N N . VAL A 1 217 ? 19.856 -1.187 -8.163 1.00 53.12 201 VAL A N 1
ATOM 1354 C CA . VAL A 1 217 ? 20.163 0.041 -7.386 1.00 53.14 201 VAL A CA 1
ATOM 1355 C C . VAL A 1 217 ? 20.046 -0.273 -5.888 1.00 52.55 201 VAL A C 1
ATOM 1356 O O . VAL A 1 217 ? 20.939 0.131 -5.160 1.00 57.09 201 VAL A O 1
ATOM 1360 N N . LEU A 1 218 ? 18.998 -0.978 -5.450 1.00 53.20 202 LEU A N 1
ATOM 1361 C CA . LEU A 1 218 ? 18.752 -1.293 -4.013 1.00 52.64 202 LEU A CA 1
ATOM 1362 C C . LEU A 1 218 ? 19.733 -2.372 -3.547 1.00 52.01 202 LEU A C 1
ATOM 1363 O O . LEU A 1 218 ? 20.235 -2.243 -2.384 1.00 51.73 202 LEU A O 1
ATOM 1368 N N . ASP A 1 219 ? 20.026 -3.367 -4.393 1.00 51.04 203 ASP A N 1
ATOM 1369 C CA . ASP A 1 219 ? 20.962 -4.476 -4.049 1.00 52.09 203 ASP A CA 1
ATOM 1370 C C . ASP A 1 219 ? 22.350 -3.906 -3.737 1.00 51.83 203 ASP A C 1
ATOM 1371 O O . ASP A 1 219 ? 22.980 -4.424 -2.780 1.00 52.20 203 ASP A O 1
ATOM 1376 N N . ALA A 1 220 ? 22.759 -2.864 -4.473 1.00 51.52 204 ALA A N 1
ATOM 1377 C CA . ALA A 1 220 ? 24.068 -2.174 -4.360 1.00 53.23 204 ALA A CA 1
ATOM 1378 C C . ALA A 1 220 ? 24.105 -1.231 -3.141 1.00 52.50 204 ALA A C 1
ATOM 1379 O O . ALA A 1 220 ? 25.150 -1.179 -2.477 1.00 52.74 204 ALA A O 1
ATOM 1381 N N . ARG A 1 221 ? 23.002 -0.530 -2.859 1.00 52.45 205 ARG A N 1
ATOM 1382 C CA . ARG A 1 221 ? 22.892 0.519 -1.806 1.00 52.98 205 ARG A CA 1
ATOM 1383 C C . ARG A 1 221 ? 22.794 -0.107 -0.398 1.00 51.83 205 ARG A C 1
ATOM 1384 O O . ARG A 1 221 ? 23.358 0.474 0.542 1.00 51.56 205 ARG A O 1
ATOM 1392 N N . TYR A 1 222 ? 22.093 -1.232 -0.245 1.00 50.56 206 TYR A N 1
ATOM 1393 C CA . TYR A 1 222 ? 21.738 -1.821 1.071 1.00 50.01 206 TYR A CA 1
ATOM 1394 C C . TYR A 1 222 ? 22.498 -3.128 1.265 1.00 48.82 206 TYR A C 1
ATOM 1395 O O . TYR A 1 222 ? 23.120 -3.576 0.331 1.00 49.19 206 TYR A O 1
ATOM 1404 N N . ASP A 1 223 ? 22.411 -3.707 2.459 1.00 48.82 207 ASP A N 1
ATOM 1405 C CA . ASP A 1 223 ? 23.266 -4.830 2.898 1.00 49.85 207 ASP A CA 1
ATOM 1406 C C . ASP A 1 223 ? 22.410 -5.936 3.503 1.00 49.64 207 ASP A C 1
ATOM 1407 O O . ASP A 1 223 ? 22.853 -6.533 4.465 1.00 51.31 207 ASP A O 1
ATOM 1412 N N . PHE A 1 224 ? 21.249 -6.230 2.940 1.00 49.66 208 PHE A N 1
ATOM 1413 C CA . PHE A 1 224 ? 20.301 -7.212 3.523 1.00 49.67 208 PHE A CA 1
ATOM 1414 C C . PHE A 1 224 ? 20.894 -8.612 3.386 1.00 50.50 208 PHE A C 1
ATOM 1415 O O . PHE A 1 224 ? 21.566 -8.895 2.383 1.00 51.60 208 PHE A O 1
ATOM 1423 N N . THR A 1 225 ? 20.670 -9.427 4.412 1.00 51.68 209 THR A N 1
ATOM 1424 C CA . THR A 1 225 ? 21.097 -10.840 4.530 1.00 52.70 209 THR A CA 1
ATOM 1425 C C . THR A 1 225 ? 19.863 -11.657 4.906 1.00 53.15 209 THR A C 1
ATOM 1426 O O . THR A 1 225 ? 18.805 -11.046 5.240 1.00 52.99 209 THR A O 1
ATOM 1430 N N . ALA A 1 226 ? 20.002 -12.982 4.892 1.00 54.10 210 ALA A N 1
ATOM 1431 C CA . ALA A 1 226 ? 18.920 -13.951 5.175 1.00 54.29 210 ALA A CA 1
ATOM 1432 C C . ALA A 1 226 ? 18.537 -13.903 6.662 1.00 54.58 210 ALA A C 1
ATOM 1433 O O . ALA A 1 226 ? 17.565 -14.564 7.030 1.00 54.85 210 ALA A O 1
ATOM 1435 N N . ASP A 1 227 ? 19.278 -13.163 7.489 1.00 55.10 211 ASP A N 1
ATOM 1436 C CA . ASP A 1 227 ? 19.009 -13.003 8.945 1.00 54.33 211 ASP A CA 1
ATOM 1437 C C . ASP A 1 227 ? 17.985 -11.893 9.164 1.00 51.83 211 ASP A C 1
ATOM 1438 O O . ASP A 1 227 ? 17.368 -11.885 10.229 1.00 51.25 211 ASP A O 1
ATOM 1443 N N . ASP A 1 228 ? 17.839 -10.985 8.202 1.00 51.08 212 ASP A N 1
ATOM 1444 C CA . ASP A 1 228 ? 16.924 -9.818 8.289 1.00 49.98 212 ASP A CA 1
ATOM 1445 C C . ASP A 1 228 ? 15.463 -10.287 8.335 1.00 49.30 212 ASP A C 1
ATOM 1446 O O . ASP A 1 228 ? 15.128 -11.351 7.753 1.00 47.79 212 ASP A O 1
ATOM 1451 N N . VAL A 1 229 ? 14.647 -9.541 9.079 1.00 47.75 213 VAL A N 1
ATOM 1452 C CA . VAL A 1 229 ? 13.171 -9.724 9.178 1.00 46.75 213 VAL A CA 1
ATOM 1453 C C . VAL A 1 229 ? 12.535 -8.395 8.778 1.00 45.49 213 VAL A C 1
ATOM 1454 O O . VAL A 1 229 ? 12.749 -7.424 9.516 1.00 44.77 213 VAL A O 1
ATOM 1458 N N . PHE A 1 230 ? 11.859 -8.351 7.618 1.00 45.19 214 PHE A N 1
ATOM 1459 C CA . PHE A 1 230 ? 11.247 -7.130 7.038 1.00 44.18 214 PHE A CA 1
ATOM 1460 C C . PHE A 1 230 ? 9.765 -7.087 7.399 1.00 45.10 214 PHE A C 1
ATOM 1461 O O . PHE A 1 230 ? 9.102 -8.147 7.396 1.00 45.62 214 PHE A O 1
ATOM 1469 N N . THR A 1 231 ? 9.265 -5.885 7.687 1.00 44.13 215 THR A N 1
ATOM 1470 C CA . THR A 1 231 ? 7.827 -5.603 7.868 1.00 43.77 215 THR A CA 1
ATOM 1471 C C . THR A 1 231 ? 7.144 -5.791 6.514 1.00 43.59 215 THR A C 1
ATOM 1472 O O . THR A 1 231 ? 7.835 -5.680 5.473 1.00 45.59 215 THR A O 1
ATOM 1476 N N . GLN A 1 232 ? 5.854 -6.107 6.523 1.00 42.75 216 GLN A N 1
ATOM 1477 C CA . GLN A 1 232 ? 5.012 -6.114 5.294 1.00 40.99 216 GLN A CA 1
ATOM 1478 C C . GLN A 1 232 ? 3.770 -5.263 5.583 1.00 41.50 216 GLN A C 1
ATOM 1479 O O . GLN A 1 232 ? 2.650 -5.827 5.734 1.00 42.61 216 GLN A O 1
ATOM 1485 N N . THR A 1 233 ? 3.964 -3.941 5.696 1.00 41.96 217 THR A N 1
ATOM 1486 C CA . THR A 1 233 ? 2.883 -2.974 6.033 1.00 41.94 217 THR A CA 1
ATOM 1487 C C . THR A 1 233 ? 2.110 -2.547 4.779 1.00 42.05 217 THR A C 1
ATOM 1488 O O . THR A 1 233 ? 0.926 -2.244 4.918 1.00 41.87 217 THR A O 1
ATOM 1492 N N . PHE A 1 234 ? 2.751 -2.484 3.611 1.00 43.15 218 PHE A N 1
ATOM 1493 C CA . PHE A 1 234 ? 2.088 -2.022 2.363 1.00 42.64 218 PHE A CA 1
ATOM 1494 C C . PHE A 1 234 ? 1.135 -3.101 1.845 1.00 41.25 218 PHE A C 1
ATOM 1495 O O . PHE A 1 234 ? 1.507 -4.277 1.776 1.00 41.43 218 PHE A O 1
ATOM 1503 N N . ASP A 1 235 ? -0.094 -2.692 1.539 1.00 41.40 219 ASP A N 1
ATOM 1504 C CA . ASP A 1 235 ? -1.110 -3.532 0.862 1.00 41.78 219 ASP A CA 1
ATOM 1505 C C . ASP A 1 235 ? -0.570 -3.838 -0.546 1.00 42.57 219 ASP A C 1
ATOM 1506 O O . ASP A 1 235 ? 0.155 -2.998 -1.144 1.00 41.89 219 ASP A O 1
ATOM 1511 N N . LEU A 1 236 ? -0.912 -5.021 -1.055 1.00 43.13 220 LEU A N 1
ATOM 1512 C CA . LEU A 1 236 ? -0.282 -5.659 -2.231 1.00 42.91 220 LEU A CA 1
ATOM 1513 C C . LEU A 1 236 ? -0.700 -4.970 -3.530 1.00 42.47 220 LEU A C 1
ATOM 1514 O O . LEU A 1 236 ? 0.040 -5.127 -4.498 1.00 42.67 220 LEU A O 1
ATOM 1519 N N . ASN A 1 237 ? -1.740 -4.139 -3.523 1.00 42.85 221 ASN A N 1
ATOM 1520 C CA . ASN A 1 237 ? -2.098 -3.302 -4.700 1.00 44.40 221 ASN A CA 1
ATOM 1521 C C . ASN A 1 237 ? -1.216 -2.047 -4.792 1.00 44.49 221 ASN A C 1
ATOM 1522 O O . ASN A 1 237 ? -1.418 -1.252 -5.745 1.00 44.26 221 ASN A O 1
ATOM 1527 N N . PHE A 1 238 ? -0.275 -1.842 -3.864 1.00 45.04 222 PHE A N 1
ATOM 1528 C CA . PHE A 1 238 ? 0.584 -0.628 -3.832 1.00 43.94 222 PHE A CA 1
ATOM 1529 C C . PHE A 1 238 ? 2.028 -1.002 -4.203 1.00 43.60 222 PHE A C 1
ATOM 1530 O O . PHE A 1 238 ? 2.521 -2.048 -3.735 1.00 43.49 222 PHE A O 1
ATOM 1538 N N . CYS A 1 239 ? 2.692 -0.137 -4.978 1.00 43.47 223 CYS A N 1
ATOM 1539 C CA . CYS A 1 239 ? 4.058 -0.352 -5.526 1.00 44.87 223 CYS A CA 1
ATOM 1540 C C . CYS A 1 239 ? 5.052 -0.681 -4.403 1.00 44.80 223 CYS A C 1
ATOM 1541 O O . CYS A 1 239 ? 5.921 -1.552 -4.624 1.00 45.38 223 CYS A O 1
ATOM 1544 N N . CYS A 1 240 ? 4.933 -0.050 -3.236 1.00 43.68 224 CYS A N 1
ATOM 1545 C CA . CYS A 1 240 ? 5.926 -0.189 -2.137 1.00 43.55 224 CYS A CA 1
ATOM 1546 C C . CYS A 1 240 ? 5.920 -1.601 -1.540 1.00 42.96 224 CYS A C 1
ATOM 1547 O O . CYS A 1 240 ? 6.958 -1.948 -0.923 1.00 42.57 224 CYS A O 1
ATOM 1550 N N . SER A 1 241 ? 4.858 -2.393 -1.743 1.00 41.83 225 SER A N 1
ATOM 1551 C CA . SER A 1 241 ? 4.813 -3.819 -1.318 1.00 41.99 225 SER A CA 1
ATOM 1552 C C . SER A 1 241 ? 5.910 -4.617 -2.036 1.00 43.64 225 SER A C 1
ATOM 1553 O O . SER A 1 241 ? 6.373 -5.614 -1.438 1.00 43.24 225 SER A O 1
ATOM 1556 N N . LEU A 1 242 ? 6.329 -4.206 -3.245 1.00 45.34 226 LEU A N 1
ATOM 1557 C CA . LEU A 1 242 ? 7.436 -4.872 -4.006 1.00 47.19 226 LEU A CA 1
ATOM 1558 C C . LEU A 1 242 ? 8.732 -4.819 -3.188 1.00 47.00 226 LEU A C 1
ATOM 1559 O O . LEU A 1 242 ? 9.466 -5.832 -3.155 1.00 47.47 226 LEU A O 1
ATOM 1564 N N . PHE A 1 243 ? 9.018 -3.668 -2.581 1.00 47.14 227 PHE A N 1
ATOM 1565 C CA . PHE A 1 243 ? 10.169 -3.468 -1.664 1.00 46.53 227 PHE A CA 1
ATOM 1566 C C . PHE A 1 243 ? 10.081 -4.520 -0.559 1.00 46.30 227 PHE A C 1
ATOM 1567 O O . PHE A 1 243 ? 11.029 -5.305 -0.415 1.00 46.25 227 PHE A O 1
ATOM 1575 N N . ASP A 1 244 ? 8.966 -4.557 0.172 1.00 46.31 228 ASP A N 1
ATOM 1576 C CA . ASP A 1 244 ? 8.805 -5.493 1.314 1.00 45.83 228 ASP A CA 1
ATOM 1577 C C . ASP A 1 244 ? 9.133 -6.909 0.828 1.00 46.26 228 ASP A C 1
ATOM 1578 O O . ASP A 1 244 ? 9.999 -7.558 1.428 1.00 46.24 228 ASP A O 1
ATOM 1583 N N . LEU A 1 245 ? 8.481 -7.363 -0.248 1.00 46.12 229 LEU A N 1
ATOM 1584 C CA . LEU A 1 245 ? 8.535 -8.789 -0.670 1.00 45.55 229 LEU A CA 1
ATOM 1585 C C . LEU A 1 245 ? 9.902 -9.098 -1.298 1.00 45.17 229 LEU A C 1
ATOM 1586 O O . LEU A 1 245 ? 10.506 -10.123 -0.909 1.00 43.97 229 LEU A O 1
ATOM 1591 N N . PHE A 1 246 ? 10.397 -8.242 -2.195 1.00 45.11 230 PHE A N 1
ATOM 1592 C CA . PHE A 1 246 ? 11.506 -8.605 -3.114 1.00 47.71 230 PHE A CA 1
ATOM 1593 C C . PHE A 1 246 ? 12.855 -8.089 -2.598 1.00 49.01 230 PHE A C 1
ATOM 1594 O O . PHE A 1 246 ? 13.868 -8.626 -3.059 1.00 50.84 230 PHE A O 1
ATOM 1602 N N . CYS A 1 247 ? 12.914 -7.158 -1.645 1.00 50.62 231 CYS A N 1
ATOM 1603 C CA . CYS A 1 247 ? 14.174 -6.917 -0.876 1.00 50.59 231 CYS A CA 1
ATOM 1604 C C . CYS A 1 247 ? 14.380 -8.101 0.073 1.00 50.34 231 CYS A C 1
ATOM 1605 O O . CYS A 1 247 ? 15.518 -8.588 0.174 1.00 51.36 231 CYS A O 1
ATOM 1608 N N . ALA A 1 248 ? 13.304 -8.576 0.710 1.00 48.90 232 ALA A N 1
ATOM 1609 C CA . ALA A 1 248 ? 13.346 -9.737 1.626 1.00 47.82 232 ALA A CA 1
ATOM 1610 C C . ALA A 1 248 ? 13.768 -10.985 0.843 1.00 47.89 232 ALA A C 1
ATOM 1611 O O . ALA A 1 248 ? 14.778 -11.614 1.194 1.00 47.99 232 ALA A O 1
ATOM 1613 N N . TRP A 1 249 ? 12.990 -11.330 -0.182 1.00 48.59 233 TRP A N 1
ATOM 1614 C CA . TRP A 1 249 ? 13.084 -12.633 -0.890 1.00 48.91 233 TRP A CA 1
ATOM 1615 C C . TRP A 1 249 ? 14.414 -12.727 -1.649 1.00 48.90 233 TRP A C 1
ATOM 1616 O O . TRP A 1 249 ? 15.084 -13.751 -1.477 1.00 49.04 233 TRP A O 1
ATOM 1627 N N . GLY A 1 250 ? 14.808 -11.664 -2.356 1.00 48.73 234 GLY A N 1
ATOM 1628 C CA . GLY A 1 250 ? 16.123 -11.512 -3.012 1.00 49.48 234 GLY A CA 1
ATOM 1629 C C . GLY A 1 250 ? 17.296 -11.818 -2.096 1.00 50.84 234 GLY A C 1
ATOM 1630 O O . GLY A 1 250 ? 18.375 -12.168 -2.624 1.00 49.95 234 GLY A O 1
ATOM 1631 N N . ALA A 1 251 ? 17.117 -11.666 -0.775 1.00 50.99 235 ALA A N 1
ATOM 1632 C CA . ALA A 1 251 ? 18.198 -11.740 0.228 1.00 51.15 235 ALA A CA 1
ATOM 1633 C C . ALA A 1 251 ? 18.101 -13.023 1.061 1.00 51.95 235 ALA A C 1
ATOM 1634 O O . ALA A 1 251 ? 19.013 -13.272 1.853 1.00 54.24 235 ALA A O 1
ATOM 1636 N N . GLY A 1 252 ? 17.041 -13.816 0.914 1.00 52.93 236 GLY A N 1
ATOM 1637 C CA . GLY A 1 252 ? 16.788 -14.974 1.799 1.00 52.65 236 GLY A CA 1
ATOM 1638 C C . GLY A 1 252 ? 16.207 -14.564 3.145 1.00 50.48 236 GLY A C 1
ATOM 1639 O O . GLY A 1 252 ? 16.161 -15.415 4.059 1.00 51.19 236 GLY A O 1
ATOM 1640 N N . ALA A 1 253 ? 15.784 -13.306 3.290 1.00 49.24 237 ALA A N 1
ATOM 1641 C CA . ALA A 1 253 ? 15.176 -12.779 4.535 1.00 48.74 237 ALA A CA 1
ATOM 1642 C C . ALA A 1 253 ? 13.734 -13.282 4.649 1.00 48.74 237 ALA A C 1
ATOM 1643 O O . ALA A 1 253 ? 13.293 -14.062 3.781 1.00 48.93 237 ALA A O 1
ATOM 1645 N N . SER A 1 254 ? 13.007 -12.841 5.670 1.00 49.48 238 SER A N 1
ATOM 1646 C CA . SER A 1 254 ? 11.560 -13.115 5.845 1.00 50.15 238 SER A CA 1
ATOM 1647 C C . SER A 1 254 ? 10.798 -11.789 5.895 1.00 50.30 238 SER A C 1
ATOM 1648 O O . SER A 1 254 ? 11.334 -10.836 6.491 1.00 50.31 238 SER A O 1
ATOM 1651 N N . VAL A 1 255 ? 9.612 -11.729 5.275 1.00 50.80 239 VAL A N 1
ATOM 1652 C CA . VAL A 1 255 ? 8.591 -10.672 5.539 1.00 51.37 239 VAL A CA 1
ATOM 1653 C C . VAL A 1 255 ? 7.648 -11.194 6.613 1.00 50.60 239 VAL A C 1
ATOM 1654 O O . VAL A 1 255 ? 7.272 -12.384 6.540 1.00 50.76 239 VAL A O 1
ATOM 1658 N N . ILE A 1 256 ? 7.257 -10.312 7.527 1.00 49.39 240 ILE A N 1
ATOM 1659 C CA . ILE A 1 256 ? 6.422 -10.647 8.710 1.00 49.09 240 ILE A CA 1
ATOM 1660 C C . ILE A 1 256 ? 5.185 -9.750 8.718 1.00 46.88 240 ILE A C 1
ATOM 1661 O O . ILE A 1 256 ? 5.261 -8.575 8.284 1.00 45.59 240 ILE A O 1
ATOM 1666 N N . GLN A 1 257 ? 4.081 -10.303 9.204 1.00 46.07 241 GLN A N 1
ATOM 1667 C CA . GLN A 1 257 ? 2.842 -9.559 9.503 1.00 45.47 241 GLN A CA 1
ATOM 1668 C C . GLN A 1 257 ? 3.120 -8.527 10.600 1.00 45.00 241 GLN A C 1
ATOM 1669 O O . GLN A 1 257 ? 3.615 -8.896 11.707 1.00 46.36 241 GLN A O 1
ATOM 1675 N N . ILE A 1 258 ? 2.831 -7.263 10.315 1.00 44.01 242 ILE A N 1
ATOM 1676 C CA . ILE A 1 258 ? 2.650 -6.226 11.365 1.00 43.27 242 ILE A CA 1
ATOM 1677 C C . ILE A 1 258 ? 1.145 -6.012 11.501 1.00 42.75 242 ILE A C 1
ATOM 1678 O O . ILE A 1 258 ? 0.580 -5.152 10.818 1.00 40.89 242 ILE A O 1
ATOM 1683 N N . PRO A 1 259 ? 0.465 -6.782 12.386 1.00 44.09 243 PRO A N 1
ATOM 1684 C CA . PRO A 1 259 ? -0.994 -6.726 12.504 1.00 45.45 243 PRO A CA 1
ATOM 1685 C C . PRO A 1 259 ? -1.473 -5.506 13.281 1.00 46.27 243 PRO A C 1
ATOM 1686 O O . PRO A 1 259 ? -0.694 -4.888 13.994 1.00 46.83 243 PRO A O 1
ATOM 1690 N N . PRO A 1 260 ? -2.774 -5.140 13.161 1.00 48.24 244 PRO A N 1
ATOM 1691 C CA . PRO A 1 260 ? -3.298 -3.886 13.707 1.00 47.00 244 PRO A CA 1
ATOM 1692 C C . PRO A 1 260 ? -2.933 -3.660 15.179 1.00 46.83 244 PRO A C 1
ATOM 1693 O O . PRO A 1 260 ? -2.571 -2.562 15.528 1.00 46.04 244 PRO A O 1
ATOM 1697 N N . GLN A 1 261 ? -2.989 -4.709 15.999 1.00 47.13 245 GLN A N 1
ATOM 1698 C CA . GLN A 1 261 ? -2.747 -4.615 17.466 1.00 46.16 245 GLN A CA 1
ATOM 1699 C C . GLN A 1 261 ? -1.265 -4.375 17.778 1.00 47.42 245 GLN A C 1
ATOM 1700 O O . GLN A 1 261 ? -0.986 -3.895 18.880 1.00 47.70 245 GLN A O 1
ATOM 1706 N N . ALA A 1 262 ? -0.326 -4.692 16.889 1.00 46.63 246 ALA A N 1
ATOM 1707 C CA . ALA A 1 262 ? 1.100 -4.402 17.143 1.00 47.79 246 ALA A CA 1
ATOM 1708 C C . ALA A 1 262 ? 1.284 -2.890 17.325 1.00 48.70 246 ALA A C 1
ATOM 1709 O O . ALA A 1 262 ? 2.213 -2.484 18.072 1.00 52.16 246 ALA A O 1
ATOM 1711 N N . TYR A 1 263 ? 0.452 -2.077 16.666 1.00 47.19 247 TYR A N 1
ATOM 1712 C CA . TYR A 1 263 ? 0.620 -0.604 16.622 1.00 48.49 247 TYR A CA 1
ATOM 1713 C C . TYR A 1 263 ? 0.422 0.021 18.018 1.00 49.08 247 TYR A C 1
ATOM 1714 O O . TYR A 1 263 ? 0.903 1.156 18.236 1.00 50.13 247 TYR A O 1
ATOM 1723 N N . ARG A 1 264 ? -0.217 -0.683 18.957 1.00 48.06 248 ARG A N 1
ATOM 1724 C CA . ARG A 1 264 ? -0.415 -0.156 20.335 1.00 48.76 248 ARG A CA 1
ATOM 1725 C C . ARG A 1 264 ? 0.596 -0.794 21.293 1.00 48.21 248 ARG A C 1
ATOM 1726 O O . ARG A 1 264 ? 0.485 -0.519 22.472 1.00 48.89 248 ARG A O 1
ATOM 1734 N N . ASP A 1 265 ? 1.532 -1.612 20.800 1.00 48.07 249 ASP A N 1
ATOM 1735 C CA . ASP A 1 265 ? 2.713 -2.094 21.565 1.00 48.10 249 ASP A CA 1
ATOM 1736 C C . ASP A 1 265 ? 3.818 -2.532 20.585 1.00 47.20 249 ASP A C 1
ATOM 1737 O O . ASP A 1 265 ? 4.207 -3.707 20.579 1.00 46.16 249 ASP A O 1
ATOM 1742 N N . LEU A 1 266 ? 4.339 -1.597 19.801 1.00 46.99 250 LEU A N 1
ATOM 1743 C CA . LEU A 1 266 ? 5.302 -1.885 18.709 1.00 45.88 250 LEU A CA 1
ATOM 1744 C C . LEU A 1 266 ? 6.623 -2.410 19.274 1.00 45.45 250 LEU A C 1
ATOM 1745 O O . LEU A 1 266 ? 7.154 -3.383 18.735 1.00 45.73 250 LEU A O 1
ATOM 1750 N N . PRO A 1 267 ? 7.216 -1.799 20.329 1.00 45.50 251 PRO A N 1
ATOM 1751 C CA . PRO A 1 267 ? 8.418 -2.352 20.958 1.00 45.55 251 PRO A CA 1
ATOM 1752 C C . PRO A 1 267 ? 8.338 -3.855 21.251 1.00 46.48 251 PRO A C 1
ATOM 1753 O O . PRO A 1 267 ? 9.238 -4.556 20.824 1.00 46.46 251 PRO A O 1
ATOM 1757 N N . SER A 1 268 ? 7.281 -4.329 21.918 1.00 48.09 252 SER A N 1
ATOM 1758 C CA . SER A 1 268 ? 7.078 -5.777 22.220 1.00 50.26 252 SER A CA 1
ATOM 1759 C C . SER A 1 268 ? 6.998 -6.586 20.921 1.00 50.75 252 SER A C 1
ATOM 1760 O O . SER A 1 268 ? 7.614 -7.672 20.845 1.00 53.13 252 SER A O 1
ATOM 1763 N N . HIS A 1 269 ? 6.270 -6.096 19.923 1.00 50.93 253 HIS A N 1
ATOM 1764 C CA . HIS A 1 269 ? 6.067 -6.855 18.664 1.00 50.36 253 HIS A CA 1
ATOM 1765 C C . HIS A 1 269 ? 7.405 -6.942 17.913 1.00 51.21 253 HIS A C 1
ATOM 1766 O O . HIS A 1 269 ? 7.788 -8.067 17.507 1.00 51.09 253 HIS A O 1
ATOM 1773 N N . LEU A 1 270 ? 8.116 -5.818 17.759 1.00 50.58 254 LEU A N 1
ATOM 1774 C CA . LEU A 1 270 ? 9.402 -5.796 17.010 1.00 49.79 254 LEU A CA 1
ATOM 1775 C C . LEU A 1 270 ? 10.416 -6.698 17.730 1.00 50.45 254 LEU A C 1
ATOM 1776 O O . LEU A 1 270 ? 11.087 -7.495 17.043 1.00 48.68 254 LEU A O 1
ATOM 1781 N N . ALA A 1 271 ? 10.451 -6.650 19.067 1.00 50.05 255 ALA A N 1
ATOM 1782 C CA . ALA A 1 271 ? 11.392 -7.428 19.912 1.00 51.77 255 ALA A CA 1
ATOM 1783 C C . ALA A 1 271 ? 11.062 -8.922 19.817 1.00 52.77 255 ALA A C 1
ATOM 1784 O O . ALA A 1 271 ? 11.942 -9.691 19.469 1.00 55.67 255 ALA A O 1
ATOM 1786 N N . GLU A 1 272 ? 9.826 -9.322 20.106 1.00 55.18 256 GLU A N 1
ATOM 1787 C CA . GLU A 1 272 ? 9.383 -10.742 20.022 1.00 56.84 256 GLU A CA 1
ATOM 1788 C C . GLU A 1 272 ? 9.745 -11.327 18.652 1.00 55.15 256 GLU A C 1
ATOM 1789 O O . GLU A 1 272 ? 10.174 -12.481 18.616 1.00 57.31 256 GLU A O 1
ATOM 1795 N N . GLN A 1 273 ? 9.569 -10.579 17.560 1.00 52.90 257 GLN A N 1
ATOM 1796 C CA . GLN A 1 273 ? 9.642 -11.144 16.183 1.00 53.00 257 GLN A CA 1
ATOM 1797 C C . GLN A 1 273 ? 11.024 -10.877 15.566 1.00 51.50 257 GLN A C 1
ATOM 1798 O O . GLN A 1 273 ? 11.264 -11.366 14.480 1.00 55.14 257 GLN A O 1
ATOM 1804 N N . GLY A 1 274 ? 11.900 -10.141 16.242 1.00 51.65 258 GLY A N 1
ATOM 1805 C CA . GLY A 1 274 ? 13.274 -9.845 15.792 1.00 50.90 258 GLY A CA 1
ATOM 1806 C C . GLY A 1 274 ? 13.264 -9.076 14.485 1.00 50.70 258 GLY A C 1
ATOM 1807 O O . GLY A 1 274 ? 14.094 -9.371 13.594 1.00 52.94 258 GLY A O 1
ATOM 1808 N N . VAL A 1 275 ? 12.343 -8.129 14.340 1.00 49.24 259 VAL A N 1
ATOM 1809 C CA . VAL A 1 275 ? 12.231 -7.317 13.093 1.00 48.05 259 VAL A CA 1
ATOM 1810 C C . VAL A 1 275 ? 13.486 -6.444 12.981 1.00 47.84 259 VAL A C 1
ATOM 1811 O O . VAL A 1 275 ? 13.886 -5.881 14.017 1.00 47.88 259 VAL A O 1
ATOM 1815 N N . THR A 1 276 ? 14.082 -6.335 11.789 1.00 47.44 260 THR A N 1
ATOM 1816 C CA . THR A 1 276 ? 15.317 -5.528 11.573 1.00 47.12 260 THR A CA 1
ATOM 1817 C C . THR A 1 276 ? 15.124 -4.483 10.471 1.00 45.68 260 THR A C 1
ATOM 1818 O O . THR A 1 276 ? 16.003 -3.596 10.347 1.00 45.43 260 THR A O 1
ATOM 1822 N N . VAL A 1 277 ? 14.056 -4.579 9.685 1.00 44.90 261 VAL A N 1
ATOM 1823 C CA . VAL A 1 277 ? 13.757 -3.579 8.615 1.00 44.76 261 VAL A CA 1
ATOM 1824 C C . VAL A 1 277 ? 12.299 -3.117 8.717 1.00 43.57 261 VAL A C 1
ATOM 1825 O O . VAL A 1 277 ? 11.382 -3.952 8.577 1.00 43.62 261 VAL A O 1
ATOM 1829 N N . TRP A 1 278 ? 12.124 -1.822 8.969 1.00 41.98 262 TRP A N 1
ATOM 1830 C CA . TRP A 1 278 ? 10.825 -1.113 9.006 1.00 40.59 262 TRP A CA 1
ATOM 1831 C C . TRP A 1 278 ? 10.646 -0.394 7.674 1.00 40.88 262 TRP A C 1
ATOM 1832 O O . TRP A 1 278 ? 11.591 0.305 7.251 1.00 40.20 262 TRP A O 1
ATOM 1843 N N . PHE A 1 279 ? 9.496 -0.591 7.022 1.00 41.71 263 PHE A N 1
ATOM 1844 C CA . PHE A 1 279 ? 9.036 0.258 5.898 1.00 41.34 263 PHE A CA 1
ATOM 1845 C C . PHE A 1 279 ? 7.550 0.547 6.124 1.00 41.32 263 PHE A C 1
ATOM 1846 O O . PHE A 1 279 ? 6.763 -0.398 6.317 1.00 42.43 263 PHE A O 1
ATOM 1854 N N . SER A 1 280 ? 7.181 1.821 6.120 1.00 40.61 264 SER A N 1
ATOM 1855 C CA . SER A 1 280 ? 5.767 2.264 6.153 1.00 40.42 264 SER A CA 1
ATOM 1856 C C . SER A 1 280 ? 5.668 3.674 5.570 1.00 40.59 264 SER A C 1
ATOM 1857 O O . SER A 1 280 ? 6.696 4.221 5.121 1.00 42.57 264 SER A O 1
ATOM 1860 N N . THR A 1 281 ? 4.472 4.241 5.617 1.00 40.28 265 THR A N 1
ATOM 1861 C CA . THR A 1 281 ? 4.174 5.676 5.408 1.00 40.56 265 THR A CA 1
ATOM 1862 C C . THR A 1 281 ? 4.596 6.430 6.661 1.00 40.60 265 THR A C 1
ATOM 1863 O O . THR A 1 281 ? 4.654 5.846 7.743 1.00 39.55 265 THR A O 1
ATOM 1867 N N . PRO A 1 282 ? 4.932 7.734 6.551 1.00 40.74 266 PRO A N 1
ATOM 1868 C CA . PRO A 1 282 ? 5.186 8.565 7.725 1.00 41.29 266 PRO A CA 1
ATOM 1869 C C . PRO A 1 282 ? 4.066 8.560 8.779 1.00 41.50 266 PRO A C 1
ATOM 1870 O O . PRO A 1 282 ? 4.397 8.574 9.931 1.00 41.92 266 PRO A O 1
ATOM 1874 N N . SER A 1 283 ? 2.795 8.511 8.366 1.00 42.50 267 SER A N 1
ATOM 1875 C CA . SER A 1 283 ? 1.595 8.459 9.254 1.00 41.92 267 SER A CA 1
ATOM 1876 C C . SER A 1 283 ? 1.840 7.521 10.431 1.00 40.60 267 SER A C 1
ATOM 1877 O O . SER A 1 283 ? 1.335 7.822 11.522 1.00 42.76 267 SER A O 1
ATOM 1880 N N . SER A 1 284 ? 2.519 6.400 10.213 1.00 39.39 268 SER A N 1
ATOM 1881 C CA . SER A 1 284 ? 2.622 5.322 11.226 1.00 40.73 268 SER A CA 1
ATOM 1882 C C . SER A 1 284 ? 3.425 5.824 12.433 1.00 41.18 268 SER A C 1
ATOM 1883 O O . SER A 1 284 ? 3.161 5.320 13.538 1.00 41.84 268 SER A O 1
ATOM 1886 N N . ILE A 1 285 ? 4.339 6.788 12.216 1.00 40.30 269 ILE A N 1
ATOM 1887 C CA . ILE A 1 285 ? 5.188 7.427 13.260 1.00 39.53 269 ILE A CA 1
ATOM 1888 C C . ILE A 1 285 ? 4.267 8.067 14.309 1.00 39.12 269 ILE A C 1
ATOM 1889 O O . ILE A 1 285 ? 4.291 7.614 15.449 1.00 39.13 269 ILE A O 1
ATOM 1894 N N . ALA A 1 286 ? 3.477 9.070 13.931 1.00 39.79 270 ALA A N 1
ATOM 1895 C CA . ALA A 1 286 ? 2.455 9.718 14.797 1.00 39.83 270 ALA A CA 1
ATOM 1896 C C . ALA A 1 286 ? 1.543 8.671 15.438 1.00 39.94 270 ALA A C 1
ATOM 1897 O O . ALA A 1 286 ? 1.232 8.829 16.630 1.00 42.69 270 ALA A O 1
ATOM 1899 N N . LEU A 1 287 ? 1.137 7.637 14.702 1.00 38.68 271 LEU A N 1
ATOM 1900 C CA . LEU A 1 287 ? 0.237 6.603 15.271 1.00 38.86 271 LEU A CA 1
ATOM 1901 C C . LEU A 1 287 ? 0.936 5.880 16.423 1.00 39.19 271 LEU A C 1
ATOM 1902 O O . LEU A 1 287 ? 0.319 5.716 17.470 1.00 39.14 271 LEU A O 1
ATOM 1907 N N . VAL A 1 288 ? 2.144 5.383 16.189 1.00 39.98 272 VAL A N 1
ATOM 1908 C CA . VAL A 1 288 ? 2.900 4.558 17.165 1.00 41.55 272 VAL A CA 1
ATOM 1909 C C . VAL A 1 288 ? 3.248 5.427 18.385 1.00 41.92 272 VAL A C 1
ATOM 1910 O O . VAL A 1 288 ? 3.118 4.929 19.502 1.00 42.50 272 VAL A O 1
ATOM 1914 N N . ARG A 1 289 ? 3.626 6.688 18.166 1.00 41.36 273 ARG A N 1
ATOM 1915 C CA . ARG A 1 289 ? 3.982 7.633 19.239 1.00 42.21 273 ARG A CA 1
ATOM 1916 C C . ARG A 1 289 ? 2.750 7.816 20.142 1.00 44.69 273 ARG A C 1
ATOM 1917 O O . ARG A 1 289 ? 2.857 7.570 21.351 1.00 44.28 273 ARG A O 1
ATOM 1925 N N . ARG A 1 290 ? 1.598 8.158 19.561 1.00 47.30 274 ARG A N 1
ATOM 1926 C CA . ARG A 1 290 ? 0.337 8.383 20.319 1.00 49.21 274 ARG A CA 1
ATOM 1927 C C . ARG A 1 290 ? 0.016 7.153 21.188 1.00 49.54 274 ARG A C 1
ATOM 1928 O O . ARG A 1 290 ? -0.326 7.362 22.349 1.00 49.42 274 ARG A O 1
ATOM 1936 N N . LEU A 1 291 ? 0.128 5.922 20.684 1.00 52.43 275 LEU A N 1
ATOM 1937 C CA . LEU A 1 291 ? -0.484 4.726 21.338 1.00 56.30 275 LEU A CA 1
ATOM 1938 C C . LEU A 1 291 ? 0.449 4.046 22.352 1.00 60.15 275 LEU A C 1
ATOM 1939 O O . LEU A 1 291 ? -0.066 3.492 23.354 1.00 65.15 275 LEU A O 1
ATOM 1944 N N . GLY A 1 292 ? 1.749 4.025 22.096 1.00 58.40 276 GLY A N 1
ATOM 1945 C CA . GLY A 1 292 ? 2.709 3.239 22.885 1.00 59.11 276 GLY A CA 1
ATOM 1946 C C . GLY A 1 292 ? 3.959 4.054 23.158 1.00 61.26 276 GLY A C 1
ATOM 1947 O O . GLY A 1 292 ? 4.915 3.512 23.750 1.00 56.11 276 GLY A O 1
ATOM 1948 N N . GLY A 1 293 ? 3.927 5.332 22.776 1.00 62.68 277 GLY A N 1
ATOM 1949 C CA . GLY A 1 293 ? 5.127 6.175 22.680 1.00 61.46 277 GLY A CA 1
ATOM 1950 C C . GLY A 1 293 ? 6.040 5.678 21.584 1.00 62.52 277 GLY A C 1
ATOM 1951 O O . GLY A 1 293 ? 5.861 4.527 21.052 1.00 60.65 277 GLY A O 1
ATOM 1952 N N . LEU A 1 294 ? 6.939 6.574 21.209 1.00 61.12 278 LEU A N 1
ATOM 1953 C CA . LEU A 1 294 ? 8.204 6.300 20.490 1.00 55.38 278 LEU A CA 1
ATOM 1954 C C . LEU A 1 294 ? 9.302 6.687 21.464 1.00 51.61 278 LEU A C 1
ATOM 1955 O O . LEU A 1 294 ? 10.015 7.650 21.175 1.00 51.08 278 LEU A O 1
ATOM 1960 N N . ALA A 1 295 ? 9.324 6.050 22.629 1.00 49.75 279 ALA A N 1
ATOM 1961 C CA . ALA A 1 295 ? 10.232 6.417 23.738 1.00 48.40 279 ALA A CA 1
ATOM 1962 C C . ALA A 1 295 ? 11.650 6.138 23.245 1.00 47.59 279 ALA A C 1
ATOM 1963 O O . ALA A 1 295 ? 11.858 5.150 22.544 1.00 47.41 279 ALA A O 1
ATOM 1965 N N . PRO A 1 296 ? 12.644 7.021 23.496 1.00 46.90 280 PRO A N 1
ATOM 1966 C CA . PRO A 1 296 ? 13.991 6.805 22.971 1.00 45.93 280 PRO A CA 1
ATOM 1967 C C . PRO A 1 296 ? 14.520 5.435 23.403 1.00 45.15 280 PRO A C 1
ATOM 1968 O O . PRO A 1 296 ? 14.351 5.077 24.543 1.00 46.64 280 PRO A O 1
ATOM 1972 N N . GLY A 1 297 ? 15.129 4.703 22.476 1.00 44.81 281 GLY A N 1
ATOM 1973 C CA . GLY A 1 297 ? 15.800 3.422 22.744 1.00 44.66 281 GLY A CA 1
ATOM 1974 C C . GLY A 1 297 ? 14.821 2.272 22.855 1.00 45.63 281 GLY A C 1
ATOM 1975 O O . GLY A 1 297 ? 15.261 1.192 23.275 1.00 47.57 281 GLY A O 1
ATOM 1976 N N . SER A 1 298 ? 13.560 2.464 22.443 1.00 45.75 282 SER A N 1
ATOM 1977 C CA . SER A 1 298 ? 12.453 1.478 22.614 1.00 44.57 282 SER A CA 1
ATOM 1978 C C . SER A 1 298 ? 12.428 0.474 21.468 1.00 43.32 282 SER A C 1
ATOM 1979 O O . SER A 1 298 ? 11.807 -0.570 21.662 1.00 45.06 282 SER A O 1
ATOM 1982 N N . LEU A 1 299 ? 13.082 0.766 20.341 1.00 42.90 283 LEU A N 1
ATOM 1983 C CA . LEU A 1 299 ? 13.098 -0.089 19.108 1.00 41.87 283 LEU A CA 1
ATOM 1984 C C . LEU A 1 299 ? 14.538 -0.488 18.745 1.00 42.92 283 LEU A C 1
ATOM 1985 O O . LEU A 1 299 ? 15.049 -0.144 17.682 1.00 42.75 283 LEU A O 1
ATOM 1990 N N . PRO A 1 300 ? 15.258 -1.229 19.614 1.00 43.84 284 PRO A N 1
ATOM 1991 C CA . PRO A 1 300 ? 16.674 -1.509 19.381 1.00 45.30 284 PRO A CA 1
ATOM 1992 C C . PRO A 1 300 ? 16.954 -2.535 18.284 1.00 45.72 284 PRO A C 1
ATOM 1993 O O . PRO A 1 300 ? 18.052 -2.541 17.795 1.00 47.74 284 PRO A O 1
ATOM 1997 N N . THR A 1 301 ? 15.992 -3.385 17.938 1.00 46.62 285 THR A N 1
ATOM 1998 C CA . THR A 1 301 ? 16.193 -4.459 16.925 1.00 45.42 285 THR A CA 1
ATOM 1999 C C . THR A 1 301 ? 16.328 -3.878 15.522 1.00 45.26 285 THR A C 1
ATOM 2000 O O . THR A 1 301 ? 16.950 -4.575 14.690 1.00 46.55 285 THR A O 1
ATOM 2004 N N . LEU A 1 302 ? 15.798 -2.679 15.257 1.00 45.04 286 LEU A N 1
ATOM 2005 C CA . LEU A 1 302 ? 15.754 -2.119 13.869 1.00 45.73 286 LEU A CA 1
ATOM 2006 C C . LEU A 1 302 ? 17.174 -1.752 13.403 1.00 46.26 286 LEU A C 1
ATOM 2007 O O . LEU A 1 302 ? 17.869 -1.097 14.202 1.00 46.96 286 LEU A O 1
ATOM 2012 N N . ARG A 1 303 ? 17.567 -2.148 12.183 1.00 46.03 287 ARG A N 1
ATOM 2013 C CA . ARG A 1 303 ? 18.824 -1.717 11.490 1.00 48.47 287 ARG A CA 1
ATOM 2014 C C . ARG A 1 303 ? 18.497 -0.738 10.350 1.00 47.77 287 ARG A C 1
ATOM 2015 O O . ARG A 1 303 ? 19.365 0.081 9.986 1.00 47.00 287 ARG A O 1
ATOM 2023 N N . TRP A 1 304 ? 17.305 -0.854 9.759 1.00 45.98 288 TRP A N 1
ATOM 2024 C CA . TRP A 1 304 ? 16.858 0.022 8.645 1.00 44.46 288 TRP A CA 1
ATOM 2025 C C . TRP A 1 304 ? 15.423 0.456 8.902 1.00 42.37 288 TRP A C 1
ATOM 2026 O O . TRP A 1 304 ? 14.608 -0.404 9.265 1.00 40.70 288 TRP A O 1
ATOM 2037 N N . SER A 1 305 ? 15.158 1.748 8.730 1.00 41.50 289 SER A N 1
ATOM 2038 C CA . SER A 1 305 ? 13.822 2.375 8.877 1.00 40.94 289 SER A CA 1
ATOM 2039 C C . SER A 1 305 ? 13.547 3.175 7.606 1.00 40.56 289 SER A C 1
ATOM 2040 O O . SER A 1 305 ? 14.308 4.125 7.338 1.00 40.91 289 SER A O 1
ATOM 2043 N N . PHE A 1 306 ? 12.563 2.754 6.816 1.00 39.38 290 PHE A N 1
ATOM 2044 C CA . PHE A 1 306 ? 12.261 3.359 5.499 1.00 39.58 290 PHE A CA 1
ATOM 2045 C C . PHE A 1 306 ? 10.885 4.023 5.584 1.00 39.36 290 PHE A C 1
ATOM 2046 O O . PHE A 1 306 ? 9.990 3.440 6.170 1.00 39.10 290 PHE A O 1
ATOM 2054 N N . PHE A 1 307 ? 10.749 5.227 5.042 1.00 39.84 291 PHE A N 1
ATOM 2055 C CA . PHE A 1 307 ? 9.464 5.952 4.935 1.00 41.28 291 PHE A CA 1
ATOM 2056 C C . PHE A 1 307 ? 9.271 6.391 3.483 1.00 42.64 291 PHE A C 1
ATOM 2057 O O . PHE A 1 307 ? 10.248 6.820 2.858 1.00 42.09 291 PHE A O 1
ATOM 2065 N N . ALA A 1 308 ? 8.041 6.252 2.971 1.00 43.86 292 ALA A N 1
ATOM 2066 C CA . ALA A 1 308 ? 7.646 6.747 1.636 1.00 45.06 292 ALA A CA 1
ATOM 2067 C C . ALA A 1 308 ? 6.157 7.068 1.632 1.00 45.21 292 ALA A C 1
ATOM 2068 O O . ALA A 1 308 ? 5.429 6.419 2.376 1.00 46.32 292 ALA A O 1
ATOM 2070 N N . GLY A 1 309 ? 5.742 8.025 0.802 1.00 46.48 293 GLY A N 1
ATOM 2071 C CA . GLY A 1 309 ? 4.357 8.132 0.303 1.00 47.63 293 GLY A CA 1
ATOM 2072 C C . GLY A 1 309 ? 3.656 9.379 0.775 1.00 48.66 293 GLY A C 1
ATOM 2073 O O . GLY A 1 309 ? 2.528 9.632 0.319 1.00 51.22 293 GLY A O 1
ATOM 2074 N N . GLU A 1 310 ? 4.262 10.094 1.719 1.00 49.51 294 GLU A N 1
ATOM 2075 C CA . GLU A 1 310 ? 3.761 11.397 2.224 1.00 49.49 294 GLU A CA 1
ATOM 2076 C C . GLU A 1 310 ? 4.987 12.222 2.566 1.00 47.78 294 GLU A C 1
ATOM 2077 O O . GLU A 1 310 ? 6.029 11.617 2.695 1.00 48.36 294 GLU A O 1
ATOM 2083 N N . ALA A 1 311 ? 4.851 13.537 2.670 1.00 47.62 295 ALA A N 1
ATOM 2084 C CA . ALA A 1 311 ? 5.874 14.432 3.247 1.00 49.98 295 ALA A CA 1
ATOM 2085 C C . ALA A 1 311 ? 6.295 13.856 4.602 1.00 48.79 295 ALA A C 1
ATOM 2086 O O . ALA A 1 311 ? 5.417 13.578 5.429 1.00 48.67 295 ALA A O 1
ATOM 2088 N N . LEU A 1 312 ? 7.587 13.610 4.790 1.00 48.16 296 LEU A N 1
ATOM 2089 C CA . LEU A 1 312 ? 8.145 13.131 6.080 1.00 46.48 296 LEU A CA 1
ATOM 2090 C C . LEU A 1 312 ? 8.652 14.354 6.853 1.00 45.03 296 LEU A C 1
ATOM 2091 O O . LEU A 1 312 ? 9.480 15.128 6.315 1.00 42.41 296 LEU A O 1
ATOM 2096 N N . LYS A 1 313 ? 8.147 14.557 8.067 1.00 46.37 297 LYS A N 1
ATOM 2097 C CA . LYS A 1 313 ? 8.527 15.725 8.910 1.00 47.04 297 LYS A CA 1
ATOM 2098 C C . LYS A 1 313 ? 9.797 15.401 9.693 1.00 45.41 297 LYS A C 1
ATOM 2099 O O . LYS A 1 313 ? 9.899 14.288 10.227 1.00 44.23 297 LYS A O 1
ATOM 2105 N N . CYS A 1 314 ? 10.716 16.366 9.771 1.00 46.48 298 CYS A N 1
ATOM 2106 C CA . CYS A 1 314 ? 12.001 16.277 10.511 1.00 46.66 298 CYS A CA 1
ATOM 2107 C C . CYS A 1 314 ? 11.743 15.859 11.972 1.00 45.70 298 CYS A C 1
ATOM 2108 O O . CYS A 1 314 ? 12.457 14.964 12.466 1.00 47.84 298 CYS A O 1
ATOM 2111 N N . ALA A 1 315 ? 10.751 16.460 12.636 1.00 45.73 299 ALA A N 1
ATOM 2112 C CA . ALA A 1 315 ? 10.411 16.226 14.067 1.00 44.27 299 ALA A CA 1
ATOM 2113 C C . ALA A 1 315 ? 9.974 14.768 14.257 1.00 44.21 299 ALA A C 1
ATOM 2114 O O . ALA A 1 315 ? 10.411 14.154 15.237 1.00 44.16 299 ALA A O 1
ATOM 2116 N N . ASP A 1 316 ? 9.167 14.228 13.331 1.00 42.90 300 ASP A N 1
ATOM 2117 C CA . ASP A 1 316 ? 8.749 12.800 13.320 1.00 41.64 300 ASP A CA 1
ATOM 2118 C C . ASP A 1 316 ? 9.954 11.882 13.107 1.00 42.39 300 ASP A C 1
ATOM 2119 O O . ASP A 1 316 ? 10.034 10.849 13.777 1.00 43.69 300 ASP A O 1
ATOM 2124 N N . THR A 1 317 ? 10.873 12.241 12.215 1.00 42.61 301 THR A N 1
ATOM 2125 C CA . THR A 1 317 ? 12.019 11.371 11.852 1.00 43.90 301 THR A CA 1
ATOM 2126 C C . THR A 1 317 ? 12.958 11.267 13.061 1.00 44.43 301 THR A C 1
ATOM 2127 O O . THR A 1 317 ? 13.465 10.150 13.345 1.00 44.47 301 THR A O 1
ATOM 2131 N N . GLU A 1 318 ? 13.169 12.395 13.736 1.00 44.78 302 GLU A N 1
ATOM 2132 C CA . GLU A 1 318 ? 14.010 12.494 14.950 1.00 46.44 302 GLU A CA 1
ATOM 2133 C C . GLU A 1 318 ? 13.439 11.621 16.073 1.00 44.62 302 GLU A C 1
ATOM 2134 O O . GLU A 1 318 ? 14.222 10.910 16.705 1.00 45.03 302 GLU A O 1
ATOM 2140 N N . ASP A 1 319 ? 12.131 11.666 16.340 1.00 42.19 303 ASP A N 1
ATOM 2141 C CA . ASP A 1 319 ? 11.539 10.743 17.336 1.00 40.62 303 ASP A CA 1
ATOM 2142 C C . ASP A 1 319 ? 11.826 9.313 16.898 1.00 38.95 303 ASP A C 1
ATOM 2143 O O . ASP A 1 319 ? 12.169 8.501 17.725 1.00 37.42 303 ASP A O 1
ATOM 2148 N N . TRP A 1 320 ? 11.632 8.983 15.622 1.00 40.42 304 TRP A N 1
ATOM 2149 C CA . TRP A 1 320 ? 11.834 7.585 15.153 1.00 39.20 304 TRP A CA 1
ATOM 2150 C C . TRP A 1 320 ? 13.326 7.226 15.294 1.00 39.69 304 TRP A C 1
ATOM 2151 O O . TRP A 1 320 ? 13.613 6.135 15.809 1.00 39.93 304 TRP A O 1
ATOM 2162 N N . GLN A 1 321 ? 14.250 8.119 14.941 1.00 40.23 305 GLN A N 1
ATOM 2163 C CA . GLN A 1 321 ? 15.709 7.824 15.035 1.00 41.47 305 GLN A CA 1
ATOM 2164 C C . GLN A 1 321 ? 16.111 7.558 16.501 1.00 42.11 305 GLN A C 1
ATOM 2165 O O . GLN A 1 321 ? 16.851 6.599 16.767 1.00 41.66 305 GLN A O 1
ATOM 2171 N N . ARG A 1 322 ? 15.635 8.386 17.425 1.00 43.74 306 ARG A N 1
ATOM 2172 C CA . ARG A 1 322 ? 15.916 8.261 18.877 1.00 44.46 306 ARG A CA 1
ATOM 2173 C C . ARG A 1 322 ? 15.251 6.998 19.437 1.00 43.71 306 ARG A C 1
ATOM 2174 O O . ARG A 1 322 ? 15.816 6.397 20.354 1.00 43.78 306 ARG A O 1
ATOM 2182 N N . ALA A 1 323 ? 14.116 6.560 18.895 1.00 43.40 307 ALA A N 1
ATOM 2183 C CA . ALA A 1 323 ? 13.491 5.280 19.317 1.00 43.34 307 ALA A CA 1
ATOM 2184 C C . ALA A 1 323 ? 14.333 4.105 18.795 1.00 44.25 307 ALA A C 1
ATOM 2185 O O . ALA A 1 323 ? 14.499 3.115 19.551 1.00 45.20 307 ALA A O 1
ATOM 2187 N N . ALA A 1 324 ? 14.868 4.222 17.574 1.00 43.22 308 ALA A N 1
ATOM 2188 C CA . ALA A 1 324 ? 15.607 3.152 16.865 1.00 44.02 308 ALA A CA 1
ATOM 2189 C C . ALA A 1 324 ? 17.049 3.610 16.636 1.00 44.87 308 ALA A C 1
ATOM 2190 O O . ALA A 1 324 ? 17.455 3.854 15.498 1.00 42.05 308 ALA A O 1
ATOM 2192 N N . PRO A 1 325 ? 17.852 3.749 17.725 1.00 45.75 309 PRO A N 1
ATOM 2193 C CA . PRO A 1 325 ? 19.161 4.400 17.641 1.00 45.67 309 PRO A CA 1
ATOM 2194 C C . PRO A 1 325 ? 20.200 3.564 16.883 1.00 45.56 309 PRO A C 1
ATOM 2195 O O . PRO A 1 325 ? 21.141 4.153 16.408 1.00 48.83 309 PRO A O 1
ATOM 2199 N N . ALA A 1 326 ? 20.015 2.242 16.785 1.00 44.98 310 ALA A N 1
ATOM 2200 C CA . ALA A 1 326 ? 20.863 1.319 15.985 1.00 44.56 310 ALA A CA 1
ATOM 2201 C C . ALA A 1 326 ? 20.451 1.327 14.511 1.00 44.49 310 ALA A C 1
ATOM 2202 O O . ALA A 1 326 ? 21.033 0.536 13.764 1.00 48.72 310 ALA A O 1
ATOM 2204 N N . SER A 1 327 ? 19.486 2.146 14.091 1.00 43.61 311 SER A N 1
ATOM 2205 C CA . SER A 1 327 ? 18.874 2.074 12.736 1.00 43.89 311 SER A CA 1
ATOM 2206 C C . SER A 1 327 ? 19.385 3.217 11.876 1.00 42.71 311 SER A C 1
ATOM 2207 O O . SER A 1 327 ? 19.472 4.307 12.395 1.00 42.58 311 SER A O 1
ATOM 2210 N N . PHE A 1 328 ? 19.623 2.979 10.592 1.00 43.80 312 PHE A N 1
ATOM 2211 C CA . PHE A 1 328 ? 19.686 4.053 9.576 1.00 44.24 312 PHE A CA 1
ATOM 2212 C C . PHE A 1 328 ? 18.244 4.363 9.194 1.00 43.87 312 PHE A C 1
ATOM 2213 O O . PHE A 1 328 ? 17.425 3.422 9.104 1.00 44.70 312 PHE A O 1
ATOM 2221 N N . VAL A 1 329 ? 17.928 5.641 9.031 1.00 43.72 313 VAL A N 1
ATOM 2222 C CA . VAL A 1 329 ? 16.560 6.095 8.657 1.00 43.49 313 VAL A CA 1
ATOM 2223 C C . VAL A 1 329 ? 16.649 6.703 7.264 1.00 43.82 313 VAL A C 1
ATOM 2224 O O . VAL A 1 329 ? 17.528 7.567 7.064 1.00 43.18 313 VAL A O 1
ATOM 2228 N N . GLU A 1 330 ? 15.826 6.236 6.326 1.00 43.03 314 GLU A N 1
ATOM 2229 C CA . GLU A 1 330 ? 15.830 6.804 4.955 1.00 44.49 314 GLU A CA 1
ATOM 2230 C C . GLU A 1 330 ? 14.403 7.172 4.529 1.00 43.52 314 GLU A C 1
ATOM 2231 O O . GLU A 1 330 ? 13.474 6.442 4.844 1.00 41.11 314 GLU A O 1
ATOM 2237 N N . ASN A 1 331 ? 14.291 8.313 3.856 1.00 43.99 315 ASN A N 1
ATOM 2238 C CA . ASN A 1 331 ? 13.108 8.801 3.110 1.00 43.85 315 ASN A CA 1
ATOM 2239 C C . ASN A 1 331 ? 13.188 8.304 1.652 1.00 44.86 315 ASN A C 1
ATOM 2240 O O . ASN A 1 331 ? 14.206 8.567 0.977 1.00 44.84 315 ASN A O 1
ATOM 2245 N N . LEU A 1 332 ? 12.181 7.574 1.178 1.00 44.52 316 LEU A N 1
ATOM 2246 C CA . LEU A 1 332 ? 12.127 7.070 -0.220 1.00 44.68 316 LEU A CA 1
ATOM 2247 C C . LEU A 1 332 ? 10.922 7.710 -0.914 1.00 45.01 316 LEU A C 1
ATOM 2248 O O . LEU A 1 332 ? 9.824 7.777 -0.276 1.00 45.83 316 LEU A O 1
ATOM 2253 N N . TYR A 1 333 ? 11.118 8.177 -2.150 1.00 44.55 317 TYR A N 1
ATOM 2254 C CA . TYR A 1 333 ? 10.079 8.814 -2.997 1.00 44.83 317 TYR A CA 1
ATOM 2255 C C . TYR A 1 333 ? 10.029 8.124 -4.369 1.00 45.49 317 TYR A C 1
ATOM 2256 O O . TYR A 1 333 ? 11.089 7.720 -4.919 1.00 46.55 317 TYR A O 1
ATOM 2265 N N . GLY A 1 334 ? 8.823 8.019 -4.921 1.00 44.60 318 GLY A N 1
ATOM 2266 C CA . GLY A 1 334 ? 8.595 7.712 -6.345 1.00 45.02 318 GLY A CA 1
ATOM 2267 C C . GLY A 1 334 ? 7.152 7.319 -6.625 1.00 43.99 318 GLY A C 1
ATOM 2268 O O . GLY A 1 334 ? 6.516 6.681 -5.795 1.00 41.54 318 GLY A O 1
ATOM 2269 N N . PRO A 1 335 ? 6.617 7.665 -7.816 1.00 46.01 319 PRO A N 1
ATOM 2270 C CA . PRO A 1 335 ? 5.315 7.168 -8.267 1.00 46.07 319 PRO A CA 1
ATOM 2271 C C . PRO A 1 335 ? 5.414 5.774 -8.905 1.00 46.78 319 PRO A C 1
ATOM 2272 O O . PRO A 1 335 ? 6.488 5.373 -9.381 1.00 46.27 319 PRO A O 1
ATOM 2276 N N . THR A 1 336 ? 4.281 5.073 -8.935 1.00 46.03 320 THR A N 1
ATOM 2277 C CA . THR A 1 336 ? 4.139 3.721 -9.535 1.00 45.52 320 THR A CA 1
ATOM 2278 C C . THR A 1 336 ? 4.788 3.689 -10.932 1.00 45.36 320 THR A C 1
ATOM 2279 O O . THR A 1 336 ? 5.431 2.680 -11.261 1.00 45.03 320 THR A O 1
ATOM 2283 N N . GLU A 1 337 ? 4.660 4.781 -11.691 1.00 45.51 321 GLU A N 1
ATOM 2284 C CA . GLU A 1 337 ? 5.029 4.883 -13.133 1.00 46.23 321 GLU A CA 1
ATOM 2285 C C . GLU A 1 337 ? 6.548 4.832 -13.306 1.00 47.11 321 GLU A C 1
ATOM 2286 O O . GLU A 1 337 ? 6.983 4.673 -14.441 1.00 48.91 321 GLU A O 1
ATOM 2292 N N . LEU A 1 338 ? 7.331 5.022 -12.234 1.00 47.16 322 LEU A N 1
ATOM 2293 C CA . LEU A 1 338 ? 8.811 4.941 -12.299 1.00 45.97 322 LEU A CA 1
ATOM 2294 C C . LEU A 1 338 ? 9.310 3.748 -11.486 1.00 44.77 322 LEU A C 1
ATOM 2295 O O . LEU A 1 338 ? 10.484 3.754 -11.124 1.00 42.86 322 LEU A O 1
ATOM 2300 N N . THR A 1 339 ? 8.458 2.735 -11.294 1.00 45.18 323 THR A N 1
ATOM 2301 C CA . THR A 1 339 ? 8.806 1.459 -10.623 1.00 46.00 323 THR A CA 1
ATOM 2302 C C . THR A 1 339 ? 9.239 1.774 -9.183 1.00 45.51 323 THR A C 1
ATOM 2303 O O . THR A 1 339 ? 10.446 1.854 -8.926 1.00 45.81 323 THR A O 1
ATOM 2307 N N . VAL A 1 340 ? 8.255 1.974 -8.315 1.00 44.56 324 VAL A N 1
ATOM 2308 C CA . VAL A 1 340 ? 8.335 1.995 -6.825 1.00 45.52 324 VAL A CA 1
ATOM 2309 C C . VAL A 1 340 ? 9.003 3.298 -6.347 1.00 46.26 324 VAL A C 1
ATOM 2310 O O . VAL A 1 340 ? 8.260 4.255 -6.125 1.00 46.82 324 VAL A O 1
ATOM 2314 N N . THR A 1 341 ? 10.330 3.379 -6.236 1.00 46.16 325 THR A N 1
ATOM 2315 C CA . THR A 1 341 ? 11.027 4.613 -5.774 1.00 46.79 325 THR A CA 1
ATOM 2316 C C . THR A 1 341 ? 12.164 4.971 -6.738 1.00 46.43 325 THR A C 1
ATOM 2317 O O . THR A 1 341 ? 12.738 4.064 -7.365 1.00 47.23 325 THR A O 1
ATOM 2321 N N . VAL A 1 342 ? 12.430 6.268 -6.859 1.00 46.76 326 VAL A N 1
ATOM 2322 C CA . VAL A 1 342 ? 13.479 6.847 -7.747 1.00 47.60 326 VAL A CA 1
ATOM 2323 C C . VAL A 1 342 ? 14.449 7.720 -6.940 1.00 48.64 326 VAL A C 1
ATOM 2324 O O . VAL A 1 342 ? 15.442 8.143 -7.533 1.00 51.59 326 VAL A O 1
ATOM 2328 N N . THR A 1 343 ? 14.194 7.969 -5.646 1.00 48.80 327 THR A N 1
ATOM 2329 C CA . THR A 1 343 ? 15.122 8.739 -4.772 1.00 49.10 327 THR A CA 1
ATOM 2330 C C . THR A 1 343 ? 15.295 8.041 -3.424 1.00 49.23 327 THR A C 1
ATOM 2331 O O . THR A 1 343 ? 14.533 7.108 -3.121 1.00 49.73 327 THR A O 1
ATOM 2335 N N . ALA A 1 344 ? 16.312 8.468 -2.675 1.00 48.51 328 ALA A N 1
ATOM 2336 C CA . ALA A 1 344 ? 16.592 8.011 -1.299 1.00 47.79 328 ALA A CA 1
ATOM 2337 C C . ALA A 1 344 ? 17.442 9.073 -0.600 1.00 47.93 328 ALA A C 1
ATOM 2338 O O . ALA A 1 344 ? 18.441 9.487 -1.189 1.00 48.99 328 ALA A O 1
ATOM 2340 N N . HIS A 1 345 ? 17.011 9.552 0.565 1.00 47.83 329 HIS A N 1
ATOM 2341 C CA . HIS A 1 345 ? 17.762 10.501 1.428 1.00 48.04 329 HIS A CA 1
ATOM 2342 C C . HIS A 1 345 ? 17.993 9.853 2.799 1.00 48.11 329 HIS A C 1
ATOM 2343 O O . HIS A 1 345 ? 17.005 9.449 3.436 1.00 48.85 329 HIS A O 1
ATOM 2350 N N . ARG A 1 346 ? 19.241 9.778 3.256 1.00 47.96 330 ARG A N 1
ATOM 2351 C CA . ARG A 1 346 ? 19.589 9.290 4.619 1.00 48.20 330 ARG A CA 1
ATOM 2352 C C . ARG A 1 346 ? 19.342 10.419 5.618 1.00 47.57 330 ARG A C 1
ATOM 2353 O O . ARG A 1 346 ? 19.917 11.489 5.416 1.00 46.94 330 ARG A O 1
ATOM 2361 N N . TRP A 1 347 ? 18.501 10.189 6.631 1.00 47.00 331 TRP A N 1
ATOM 2362 C CA . TRP A 1 347 ? 18.261 11.163 7.727 1.00 48.34 331 TRP A CA 1
ATOM 2363 C C . TRP A 1 347 ? 19.553 11.357 8.520 1.00 48.59 331 TRP A C 1
ATOM 2364 O O . TRP A 1 347 ? 20.093 10.369 9.037 1.00 47.59 331 TRP A O 1
ATOM 2375 N N . SER A 1 348 ? 19.980 12.605 8.622 1.00 49.83 332 SER A N 1
ATOM 2376 C CA . SER A 1 348 ? 20.999 13.073 9.589 1.00 53.33 332 SER A CA 1
ATOM 2377 C C . SER A 1 348 ? 20.484 14.350 10.246 1.00 52.83 332 SER A C 1
ATOM 2378 O O . SER A 1 348 ? 20.191 15.308 9.541 1.00 48.92 332 SER A O 1
ATOM 2381 N N . PRO A 1 349 ? 20.388 14.413 11.600 1.00 56.53 333 PRO A N 1
ATOM 2382 C CA . PRO A 1 349 ? 20.007 15.648 12.296 1.00 58.50 333 PRO A CA 1
ATOM 2383 C C . PRO A 1 349 ? 20.832 16.880 11.875 1.00 61.43 333 PRO A C 1
ATOM 2384 O O . PRO A 1 349 ? 20.290 17.950 11.961 1.00 62.65 333 PRO A O 1
ATOM 2388 N N . GLU A 1 350 ? 22.067 16.699 11.388 1.00 63.47 334 GLU A N 1
ATOM 2389 C CA . GLU A 1 350 ? 23.004 17.800 11.031 1.00 66.09 334 GLU A CA 1
ATOM 2390 C C . GLU A 1 350 ? 22.813 18.237 9.569 1.00 65.05 334 GLU A C 1
ATOM 2391 O O . GLU A 1 350 ? 23.073 19.416 9.281 1.00 70.12 334 GLU A O 1
ATOM 2397 N N . VAL A 1 351 ? 22.380 17.339 8.678 1.00 60.89 335 VAL A N 1
ATOM 2398 C CA . VAL A 1 351 ? 22.300 17.577 7.200 1.00 59.07 335 VAL A CA 1
ATOM 2399 C C . VAL A 1 351 ? 20.851 17.859 6.759 1.00 54.72 335 VAL A C 1
ATOM 2400 O O . VAL A 1 351 ? 20.611 18.847 6.054 1.00 53.27 335 VAL A O 1
ATOM 2404 N N . SER A 1 352 ? 19.926 16.973 7.110 1.00 51.34 336 SER A N 1
ATOM 2405 C CA . SER A 1 352 ? 18.561 16.886 6.528 1.00 48.81 336 SER A CA 1
ATOM 2406 C C . SER A 1 352 ? 17.805 18.201 6.686 1.00 48.79 336 SER A C 1
ATOM 2407 O O . SER A 1 352 ? 17.249 18.694 5.713 1.00 49.34 336 SER A O 1
ATOM 2410 N N . PRO A 1 353 ? 17.769 18.847 7.874 1.00 50.43 337 PRO A N 1
ATOM 2411 C CA . PRO A 1 353 ? 17.070 20.129 8.018 1.00 50.31 337 PRO A CA 1
ATOM 2412 C C . PRO A 1 353 ? 17.755 21.259 7.228 1.00 50.53 337 PRO A C 1
ATOM 2413 O O . PRO A 1 353 ? 17.116 22.229 6.878 1.00 50.94 337 PRO A O 1
ATOM 2417 N N . VAL A 1 354 ? 19.055 21.119 6.966 1.00 52.09 338 VAL A N 1
ATOM 2418 C CA . VAL A 1 354 ? 19.843 22.098 6.159 1.00 53.34 338 VAL A CA 1
ATOM 2419 C C . VAL A 1 354 ? 19.457 21.927 4.688 1.00 53.64 338 VAL A C 1
ATOM 2420 O O . VAL A 1 354 ? 19.007 22.912 4.086 1.00 56.43 338 VAL A O 1
ATOM 2424 N N . VAL A 1 355 ? 19.560 20.712 4.160 1.00 53.09 339 VAL A N 1
ATOM 2425 C CA . VAL A 1 355 ? 19.138 20.373 2.762 1.00 52.87 339 VAL A CA 1
ATOM 2426 C C . VAL A 1 355 ? 17.625 20.622 2.623 1.00 53.76 339 VAL A C 1
ATOM 2427 O O . VAL A 1 355 ? 17.208 21.265 1.651 1.00 54.77 339 VAL A O 1
ATOM 2431 N N . GLY A 1 356 ? 16.831 20.145 3.584 1.00 54.62 340 GLY A N 1
ATOM 2432 C CA . GLY A 1 356 ? 15.355 20.214 3.559 1.00 55.09 340 GLY A CA 1
ATOM 2433 C C . GLY A 1 356 ? 14.829 21.612 3.842 1.00 55.76 340 GLY A C 1
ATOM 2434 O O . GLY A 1 356 ? 15.620 22.486 4.278 1.00 58.47 340 GLY A O 1
ATOM 2435 N N . ALA A 1 357 ? 13.538 21.816 3.588 1.00 56.00 341 ALA A N 1
ATOM 2436 C CA . ALA A 1 357 ? 12.795 23.081 3.784 1.00 56.28 341 ALA A CA 1
ATOM 2437 C C . ALA A 1 357 ? 11.552 22.798 4.632 1.00 56.01 341 ALA A C 1
ATOM 2438 O O . ALA A 1 357 ? 11.021 21.665 4.566 1.00 52.76 341 ALA A O 1
ATOM 2440 N N . ASN A 1 358 ? 11.138 23.782 5.435 1.00 58.34 342 ASN A N 1
ATOM 2441 C CA . ASN A 1 358 ? 9.807 23.831 6.108 1.00 58.67 342 ASN A CA 1
ATOM 2442 C C . ASN A 1 358 ? 9.586 22.596 6.994 1.00 56.60 342 ASN A C 1
ATOM 2443 O O . ASN A 1 358 ? 8.402 22.175 7.144 1.00 54.04 342 ASN A O 1
ATOM 2448 N N . GLY A 1 359 ? 10.673 22.070 7.584 1.00 52.95 343 GLY A N 1
ATOM 2449 C CA . GLY A 1 359 ? 10.644 20.931 8.520 1.00 51.61 343 GLY A CA 1
ATOM 2450 C C . GLY A 1 359 ? 10.224 19.638 7.846 1.00 49.88 343 GLY A C 1
ATOM 2451 O O . GLY A 1 359 ? 9.793 18.714 8.573 1.00 50.71 343 GLY A O 1
ATOM 2452 N N . VAL A 1 360 ? 10.360 19.556 6.516 1.00 48.86 344 VAL A N 1
ATOM 2453 C CA . VAL A 1 360 ? 10.101 18.315 5.730 1.00 47.15 344 VAL A CA 1
ATOM 2454 C C . VAL A 1 360 ? 11.452 17.730 5.297 1.00 46.85 344 VAL A C 1
ATOM 2455 O O . VAL A 1 360 ? 12.316 18.505 4.826 1.00 48.17 344 VAL A O 1
ATOM 2459 N N . VAL A 1 361 ? 11.634 16.419 5.479 1.00 45.54 345 VAL A N 1
ATOM 2460 C CA . VAL A 1 361 ? 12.894 15.700 5.151 1.00 44.93 345 VAL A CA 1
ATOM 2461 C C . VAL A 1 361 ? 13.022 15.619 3.633 1.00 45.57 345 VAL A C 1
ATOM 2462 O O . VAL A 1 361 ? 12.054 15.314 2.961 1.00 47.34 345 VAL A O 1
ATOM 2466 N N . PRO A 1 362 ? 14.210 15.874 3.035 1.00 45.21 346 PRO A N 1
ATOM 2467 C CA . PRO A 1 362 ? 14.364 15.800 1.583 1.00 44.91 346 PRO A CA 1
ATOM 2468 C C . PRO A 1 362 ? 14.080 14.396 1.033 1.00 44.10 346 PRO A C 1
ATOM 2469 O O . PRO A 1 362 ? 14.084 13.455 1.805 1.00 42.62 346 PRO A O 1
ATOM 2473 N N . ILE A 1 363 ? 13.871 14.276 -0.280 1.00 45.02 347 ILE A N 1
ATOM 2474 C CA . ILE A 1 363 ? 13.576 12.961 -0.927 1.00 45.33 347 ILE A CA 1
ATOM 2475 C C . ILE A 1 363 ? 14.890 12.333 -1.395 1.00 47.52 347 ILE A C 1
ATOM 2476 O O . ILE A 1 363 ? 14.953 11.083 -1.470 1.00 49.50 347 ILE A O 1
ATOM 2481 N N . GLY A 1 364 ? 15.909 13.153 -1.666 1.00 48.16 348 GLY A N 1
ATOM 2482 C CA . GLY A 1 364 ? 17.274 12.668 -1.963 1.00 50.05 348 GLY A CA 1
ATOM 2483 C C . GLY A 1 364 ? 17.607 12.699 -3.450 1.00 51.42 348 GLY A C 1
ATOM 2484 O O . GLY A 1 364 ? 16.812 13.171 -4.253 1.00 52.44 348 GLY A O 1
ATOM 2485 N N . PRO A 1 365 ? 18.805 12.216 -3.841 1.00 53.57 349 PRO A N 1
ATOM 2486 C CA . PRO A 1 365 ? 19.196 12.156 -5.247 1.00 54.90 349 PRO A CA 1
ATOM 2487 C C . PRO A 1 365 ? 18.578 11.013 -6.069 1.00 54.65 349 PRO A C 1
ATOM 2488 O O . PRO A 1 365 ? 18.449 9.921 -5.541 1.00 53.98 349 PRO A O 1
ATOM 2492 N N . LEU A 1 366 ? 18.298 11.292 -7.352 1.00 54.50 350 LEU A N 1
ATOM 2493 C CA . LEU A 1 366 ? 17.807 10.317 -8.369 1.00 54.78 350 LEU A CA 1
ATOM 2494 C C . LEU A 1 366 ? 18.684 9.060 -8.381 1.00 54.61 350 LEU A C 1
ATOM 2495 O O . LEU A 1 366 ? 19.930 9.180 -8.326 1.00 56.57 350 LEU A O 1
ATOM 2500 N N . HIS A 1 367 ? 18.047 7.900 -8.505 1.00 54.86 351 HIS A N 1
ATOM 2501 C CA . HIS A 1 367 ? 18.687 6.579 -8.734 1.00 56.39 351 HIS A CA 1
ATOM 2502 C C . HIS A 1 367 ? 19.715 6.665 -9.875 1.00 58.05 351 HIS A C 1
ATOM 2503 O O . HIS A 1 367 ? 19.396 7.259 -10.915 1.00 56.02 351 HIS A O 1
ATOM 2510 N N . LYS A 1 368 ? 20.911 6.104 -9.671 1.00 62.08 352 LYS A N 1
ATOM 2511 C CA . LYS A 1 368 ? 21.954 5.967 -10.719 1.00 65.00 352 LYS A CA 1
ATOM 2512 C C . LYS A 1 368 ? 21.351 5.190 -11.896 1.00 65.05 352 LYS A C 1
ATOM 2513 O O . LYS A 1 368 ? 20.699 4.146 -11.657 1.00 65.92 352 LYS A O 1
ATOM 2519 N N . GLY A 1 369 ? 21.519 5.717 -13.112 1.00 63.07 353 GLY A N 1
ATOM 2520 C CA . GLY A 1 369 ? 21.022 5.099 -14.356 1.00 62.16 353 GLY A CA 1
ATOM 2521 C C . GLY A 1 369 ? 19.728 5.746 -14.813 1.00 61.36 353 GLY A C 1
ATOM 2522 O O . GLY A 1 369 ? 19.315 5.493 -15.962 1.00 62.32 353 GLY A O 1
ATOM 2523 N N . LEU A 1 370 ? 19.088 6.546 -13.954 1.00 58.64 354 LEU A N 1
ATOM 2524 C CA . LEU A 1 370 ? 17.942 7.407 -14.352 1.00 58.01 354 LEU A CA 1
ATOM 2525 C C . LEU A 1 370 ? 18.480 8.807 -14.636 1.00 57.98 354 LEU A C 1
ATOM 2526 O O . LEU A 1 370 ? 19.596 9.070 -14.259 1.00 59.67 354 LEU A O 1
ATOM 2531 N N . ASP A 1 371 ? 17.700 9.642 -15.317 1.00 61.26 355 ASP A N 1
ATOM 2532 C CA . ASP A 1 371 ? 18.007 11.070 -15.589 1.00 63.37 355 ASP A CA 1
ATOM 2533 C C . ASP A 1 371 ? 16.724 11.858 -15.355 1.00 62.11 355 ASP A C 1
ATOM 2534 O O . ASP A 1 371 ? 15.628 11.283 -15.544 1.00 59.65 355 ASP A O 1
ATOM 2539 N N . HIS A 1 372 ? 16.864 13.108 -14.931 1.00 62.36 356 HIS A N 1
ATOM 2540 C CA . HIS A 1 372 ? 15.732 14.031 -14.669 1.00 62.98 356 HIS A CA 1
ATOM 2541 C C . HIS A 1 372 ? 15.931 15.296 -15.498 1.00 61.04 356 HIS A C 1
ATOM 2542 O O . HIS A 1 372 ? 17.081 15.664 -15.744 1.00 63.81 356 HIS A O 1
ATOM 2549 N N . VAL A 1 373 ? 14.836 15.938 -15.878 1.00 59.62 357 VAL A N 1
ATOM 2550 C CA . VAL A 1 373 ? 14.787 17.364 -16.310 1.00 59.71 357 VAL A CA 1
ATOM 2551 C C . VAL A 1 373 ? 13.672 18.036 -15.500 1.00 57.59 357 VAL A C 1
ATOM 2552 O O . VAL A 1 373 ? 12.643 17.389 -15.279 1.00 57.36 357 VAL A O 1
ATOM 2556 N N . LEU A 1 374 ? 13.890 19.263 -15.039 1.00 56.61 358 LEU A N 1
ATOM 2557 C CA . LEU A 1 374 ? 12.878 20.052 -14.296 1.00 56.49 358 LEU A CA 1
ATOM 2558 C C . LEU A 1 374 ? 12.186 20.972 -15.295 1.00 58.60 358 LEU A C 1
ATOM 2559 O O . LEU A 1 374 ? 12.872 21.788 -15.914 1.00 62.97 358 LEU A O 1
ATOM 2564 N N . ILE A 1 375 ? 10.879 20.801 -15.457 1.00 60.37 359 ILE A N 1
ATOM 2565 C CA . ILE A 1 375 ? 10.007 21.645 -16.325 1.00 61.29 359 ILE A CA 1
ATOM 2566 C C . ILE A 1 375 ? 9.258 22.635 -15.429 1.00 60.79 359 ILE A C 1
ATOM 2567 O O . ILE A 1 375 ? 8.511 22.155 -14.547 1.00 60.21 359 ILE A O 1
ATOM 2572 N N . ASP A 1 376 ? 9.451 23.945 -15.639 1.00 61.71 360 ASP A N 1
ATOM 2573 C CA . ASP A 1 376 ? 8.719 25.026 -14.914 1.00 62.33 360 ASP A CA 1
ATOM 2574 C C . ASP A 1 376 ? 7.260 25.032 -15.412 1.00 60.63 360 ASP A C 1
ATOM 2575 O O . ASP A 1 376 ? 6.922 24.178 -16.244 1.00 61.13 360 ASP A O 1
ATOM 2580 N N . ALA A 1 377 ? 6.420 25.939 -14.914 1.00 59.93 361 ALA A N 1
ATOM 2581 C CA . ALA A 1 377 ? 4.956 25.942 -15.137 1.00 59.93 361 ALA A CA 1
ATOM 2582 C C . ALA A 1 377 ? 4.634 26.387 -16.566 1.00 62.04 361 ALA A C 1
ATOM 2583 O O . ALA A 1 377 ? 3.463 26.212 -16.975 1.00 62.82 361 ALA A O 1
ATOM 2585 N N . GLY A 1 378 ? 5.626 26.922 -17.291 1.00 62.65 362 GLY A N 1
ATOM 2586 C CA . GLY A 1 378 ? 5.514 27.327 -18.708 1.00 63.28 362 GLY A CA 1
ATOM 2587 C C . GLY A 1 378 ? 5.906 26.226 -19.685 1.00 64.05 362 GLY A C 1
ATOM 2588 O O . GLY A 1 378 ? 5.825 26.477 -20.901 1.00 64.99 362 GLY A O 1
ATOM 2589 N N . GLY A 1 379 ? 6.324 25.055 -19.195 1.00 62.81 363 GLY A N 1
ATOM 2590 C CA . GLY A 1 379 ? 6.771 23.932 -20.038 1.00 63.07 363 GLY A CA 1
ATOM 2591 C C . GLY A 1 379 ? 8.200 24.108 -20.511 1.00 64.04 363 GLY A C 1
ATOM 2592 O O . GLY A 1 379 ? 8.574 23.432 -21.471 1.00 66.13 363 GLY A O 1
ATOM 2593 N N . LEU A 1 380 ? 8.986 24.958 -19.842 1.00 65.79 364 LEU A N 1
ATOM 2594 C CA . LEU A 1 380 ? 10.400 25.257 -20.202 1.00 66.91 364 LEU A CA 1
ATOM 2595 C C . LEU A 1 380 ? 11.332 24.623 -19.170 1.00 66.92 364 LEU A C 1
ATOM 2596 O O . LEU A 1 380 ? 11.034 24.641 -17.972 1.00 65.98 364 LEU A O 1
ATOM 2601 N N . PRO A 1 381 ? 12.472 24.016 -19.581 1.00 65.28 365 PRO A N 1
ATOM 2602 C CA . PRO A 1 381 ? 13.453 23.498 -18.624 1.00 64.86 365 PRO A CA 1
ATOM 2603 C C . PRO A 1 381 ? 13.992 24.598 -17.702 1.00 64.51 365 PRO A C 1
ATOM 2604 O O . PRO A 1 381 ? 14.118 25.709 -18.140 1.00 65.69 365 PRO A O 1
ATOM 2608 N N . HIS A 1 382 ? 14.288 24.244 -16.454 1.00 64.11 366 HIS A N 1
ATOM 2609 C CA . HIS A 1 382 ? 14.856 25.138 -15.410 1.00 62.72 366 HIS A CA 1
ATOM 2610 C C . HIS A 1 382 ? 16.009 24.392 -14.750 1.00 62.33 366 HIS A C 1
ATOM 2611 O O . HIS A 1 382 ? 15.902 23.189 -14.526 1.00 59.76 366 HIS A O 1
ATOM 2618 N N . PRO A 1 383 ? 17.148 25.053 -14.434 1.00 63.62 367 PRO A N 1
ATOM 2619 C CA . PRO A 1 383 ? 18.301 24.342 -13.876 1.00 63.58 367 PRO A CA 1
ATOM 2620 C C . PRO A 1 383 ? 18.042 23.654 -12.523 1.00 61.24 367 PRO A C 1
ATOM 2621 O O . PRO A 1 383 ? 18.651 22.644 -12.294 1.00 63.30 367 PRO A O 1
ATOM 2625 N N . ASP A 1 384 ? 17.161 24.176 -11.672 1.00 60.51 368 ASP A N 1
ATOM 2626 C CA . ASP A 1 384 ? 17.104 23.727 -10.247 1.00 62.28 368 ASP A CA 1
ATOM 2627 C C . ASP A 1 384 ? 15.691 23.683 -9.648 1.00 61.30 368 ASP A C 1
ATOM 2628 O O . ASP A 1 384 ? 15.596 23.149 -8.535 1.00 65.56 368 ASP A O 1
ATOM 2633 N N . THR A 1 385 ? 14.647 24.208 -10.304 1.00 60.59 369 THR A N 1
ATOM 2634 C CA . THR A 1 385 ? 13.264 24.228 -9.750 1.00 59.56 369 THR A CA 1
ATOM 2635 C C . THR A 1 385 ? 12.227 24.032 -10.853 1.00 59.53 369 THR A C 1
ATOM 2636 O O . THR A 1 385 ? 12.148 24.894 -11.752 1.00 61.58 369 THR A O 1
ATOM 2640 N N . GLY A 1 386 ? 11.410 22.991 -10.722 1.00 58.54 370 GLY A N 1
ATOM 2641 C CA . GLY A 1 386 ? 10.252 22.747 -11.597 1.00 58.86 370 GLY A CA 1
ATOM 2642 C C . GLY A 1 386 ? 9.682 21.362 -11.383 1.00 58.55 370 GLY A C 1
ATOM 2643 O O . GLY A 1 386 ? 10.051 20.704 -10.396 1.00 57.80 370 GLY A O 1
ATOM 2644 N N . GLU A 1 387 ? 8.779 20.944 -12.265 1.00 58.06 371 GLU A N 1
ATOM 2645 C CA . GLU A 1 387 ? 8.195 19.591 -12.233 1.00 57.65 371 GLU A CA 1
ATOM 2646 C C . GLU A 1 387 ? 9.308 18.594 -12.538 1.00 57.50 371 GLU A C 1
ATOM 2647 O O . GLU A 1 387 ? 9.986 18.758 -13.580 1.00 57.75 371 GLU A O 1
ATOM 2653 N N . LEU A 1 388 ? 9.491 17.617 -11.650 1.00 55.34 372 LEU A N 1
ATOM 2654 C CA . LEU A 1 388 ? 10.412 16.470 -11.849 1.00 54.34 372 LEU A CA 1
ATOM 2655 C C . LEU A 1 388 ? 9.868 15.587 -12.979 1.00 54.85 372 LEU A C 1
ATOM 2656 O O . LEU A 1 388 ? 8.721 15.101 -12.846 1.00 55.68 372 LEU A O 1
ATOM 2661 N N . CYS A 1 389 ? 10.639 15.413 -14.055 1.00 54.65 373 CYS A N 1
ATOM 2662 C CA . CYS A 1 389 ? 10.377 14.424 -15.135 1.00 55.10 373 CYS A CA 1
ATOM 2663 C C . CYS A 1 389 ? 11.571 13.475 -15.242 1.00 54.17 373 CYS A C 1
ATOM 2664 O O . CYS A 1 389 ? 12.693 13.951 -15.144 1.00 53.45 373 CYS A O 1
ATOM 2667 N N . VAL A 1 390 ? 11.308 12.182 -15.407 1.00 53.64 374 VAL A N 1
ATOM 2668 C CA . VAL A 1 390 ? 12.325 11.108 -15.273 1.00 53.76 374 VAL A CA 1
ATOM 2669 C C . VAL A 1 390 ? 12.276 10.207 -16.506 1.00 54.81 374 VAL A C 1
ATOM 2670 O O . VAL A 1 390 ? 11.177 9.932 -17.015 1.00 55.32 374 VAL A O 1
ATOM 2674 N N . THR A 1 391 ? 13.453 9.774 -16.949 1.00 54.94 375 THR A N 1
ATOM 2675 C CA . THR A 1 391 ? 13.641 8.764 -18.011 1.00 54.83 375 THR A CA 1
ATOM 2676 C C . THR A 1 391 ? 14.696 7.753 -17.554 1.00 54.01 375 THR A C 1
ATOM 2677 O O . THR A 1 391 ? 15.320 7.982 -16.484 1.00 54.51 375 THR A O 1
ATOM 2681 N N . GLY A 1 392 ? 14.861 6.666 -18.311 1.00 51.65 376 GLY A N 1
ATOM 2682 C CA . GLY A 1 392 ? 15.769 5.562 -17.949 1.00 50.96 376 GLY A CA 1
ATOM 2683 C C . GLY A 1 392 ? 14.986 4.279 -17.721 1.00 49.92 376 GLY A C 1
ATOM 2684 O O . GLY A 1 392 ? 13.776 4.287 -17.826 1.00 48.22 376 GLY A O 1
ATOM 2685 N N . PRO A 1 393 ? 15.657 3.157 -17.395 1.00 50.80 377 PRO A N 1
ATOM 2686 C CA . PRO A 1 393 ? 15.028 1.839 -17.431 1.00 51.24 377 PRO A CA 1
ATOM 2687 C C . PRO A 1 393 ? 13.930 1.534 -16.410 1.00 51.99 377 PRO A C 1
ATOM 2688 O O . PRO A 1 393 ? 13.332 0.484 -16.564 1.00 50.50 377 PRO A O 1
ATOM 2692 N N . GLN A 1 394 ? 13.719 2.403 -15.405 1.00 53.35 378 GLN A N 1
ATOM 2693 C CA . GLN A 1 394 ? 12.660 2.254 -14.362 1.00 52.18 378 GLN A CA 1
ATOM 2694 C C . GLN A 1 394 ? 11.328 2.846 -14.845 1.00 51.90 378 GLN A C 1
ATOM 2695 O O . GLN A 1 394 ? 10.291 2.551 -14.216 1.00 51.99 378 GLN A O 1
ATOM 2701 N N . MET A 1 395 ? 11.360 3.681 -15.886 1.00 53.71 379 MET A N 1
ATOM 2702 C CA . MET A 1 395 ? 10.163 4.344 -16.471 1.00 55.36 379 MET A CA 1
ATOM 2703 C C . MET A 1 395 ? 9.305 3.286 -17.174 1.00 55.50 379 MET A C 1
ATOM 2704 O O . MET A 1 395 ? 9.844 2.601 -18.057 1.00 55.94 379 MET A O 1
ATOM 2709 N N . ALA A 1 396 ? 8.033 3.156 -16.785 1.00 55.25 380 ALA A N 1
ATOM 2710 C CA . ALA A 1 396 ? 7.047 2.266 -17.436 1.00 55.97 380 ALA A CA 1
ATOM 2711 C C . ALA A 1 396 ? 6.988 2.624 -18.929 1.00 57.98 380 ALA A C 1
ATOM 2712 O O . ALA A 1 396 ? 7.194 1.726 -19.764 1.00 56.63 380 ALA A O 1
ATOM 2714 N N . GLY A 1 397 ? 6.766 3.908 -19.235 1.00 59.94 381 GLY A N 1
ATOM 2715 C CA . GLY A 1 397 ? 6.784 4.459 -20.603 1.00 61.24 381 GLY A CA 1
ATOM 2716 C C . GLY A 1 397 ? 5.394 4.542 -21.211 1.00 62.19 381 GLY A C 1
ATOM 2717 O O . GLY A 1 397 ? 5.258 5.191 -22.274 1.00 62.85 381 GLY A O 1
ATOM 2718 N N . ARG A 1 398 ? 4.394 3.948 -20.552 1.00 61.49 382 ARG A N 1
ATOM 2719 C CA . ARG A 1 398 ? 2.989 3.938 -21.024 1.00 62.42 382 ARG A CA 1
ATOM 2720 C C . ARG A 1 398 ? 2.046 3.463 -19.912 1.00 61.48 382 ARG A C 1
ATOM 2721 O O . ARG A 1 398 ? 2.518 2.856 -18.928 1.00 61.60 382 ARG A O 1
ATOM 2729 N N . TYR A 1 399 ? 0.751 3.723 -20.083 1.00 59.83 383 TYR A N 1
ATOM 2730 C CA . TYR A 1 399 ? -0.354 3.045 -19.361 1.00 60.11 383 TYR A CA 1
ATOM 2731 C C . TYR A 1 399 ? -0.938 1.938 -20.259 1.00 59.18 383 TYR A C 1
ATOM 2732 O O . TYR A 1 399 ? -0.644 1.921 -21.466 1.00 58.97 383 TYR A O 1
ATOM 2741 N N . LEU A 1 400 ? -1.723 1.025 -19.684 1.00 58.65 384 LEU A N 1
ATOM 2742 C CA . LEU A 1 400 ? -2.478 -0.025 -20.426 1.00 58.11 384 LEU A CA 1
ATOM 2743 C C . LEU A 1 400 ? -3.339 0.636 -21.510 1.00 58.83 384 LEU A C 1
ATOM 2744 O O . LEU A 1 400 ? -3.399 0.105 -22.658 1.00 58.89 384 LEU A O 1
ATOM 2749 N N . ASP A 1 401 ? -4.012 1.726 -21.142 1.00 56.97 385 ASP A N 1
ATOM 2750 C CA . ASP A 1 401 ? -4.913 2.478 -22.042 1.00 58.53 385 ASP A CA 1
ATOM 2751 C C . ASP A 1 401 ? -4.138 3.658 -22.618 1.00 59.61 385 ASP A C 1
ATOM 2752 O O . ASP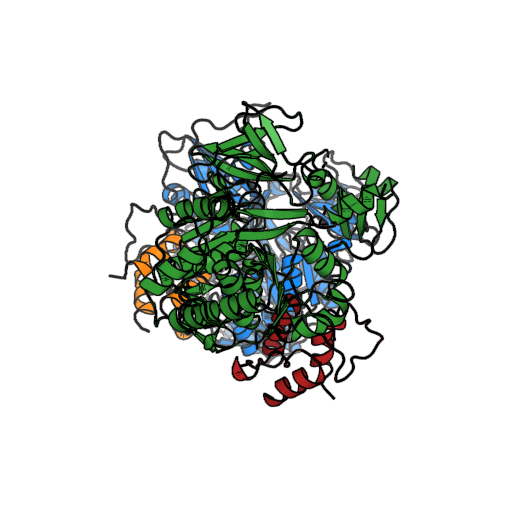 A 1 401 ? -3.834 4.588 -21.874 1.00 55.39 385 ASP A O 1
ATOM 2757 N N . PRO A 1 402 ? -3.813 3.665 -23.941 1.00 60.53 386 PRO A N 1
ATOM 2758 C CA . PRO A 1 402 ? -3.069 4.763 -24.563 1.00 62.02 386 PRO A CA 1
ATOM 2759 C C . PRO A 1 402 ? -3.613 6.171 -24.255 1.00 62.70 386 PRO A C 1
ATOM 2760 O O . PRO A 1 402 ? -2.815 7.094 -24.222 1.00 64.18 386 PRO A O 1
ATOM 2764 N N . ALA A 1 403 ? -4.926 6.303 -24.037 1.00 61.09 387 ALA A N 1
ATOM 2765 C CA . ALA A 1 403 ? -5.618 7.582 -23.743 1.00 62.93 387 ALA A CA 1
ATOM 2766 C C . ALA A 1 403 ? -5.037 8.242 -22.486 1.00 64.90 387 ALA A C 1
ATOM 2767 O O . ALA A 1 403 ? -5.025 9.484 -22.431 1.00 67.34 387 ALA A O 1
ATOM 2769 N N . ASP A 1 404 ? -4.626 7.439 -21.500 1.00 64.37 388 ASP A N 1
ATOM 2770 C CA . ASP A 1 404 ? -4.090 7.917 -20.195 1.00 64.79 388 ASP A CA 1
ATOM 2771 C C . ASP A 1 404 ? -2.730 8.601 -20.397 1.00 65.31 388 ASP A C 1
ATOM 2772 O O . ASP A 1 404 ? -2.349 9.410 -19.525 1.00 69.63 388 ASP A O 1
ATOM 2777 N N . ASP A 1 405 ? -2.030 8.295 -21.496 1.00 65.83 389 ASP A N 1
ATOM 2778 C CA . ASP A 1 405 ? -0.673 8.815 -21.807 1.00 67.00 389 ASP A CA 1
ATOM 2779 C C . ASP A 1 405 ? -0.680 10.340 -21.970 1.00 69.39 389 ASP A C 1
ATOM 2780 O O . ASP A 1 405 ? 0.370 10.931 -21.681 1.00 70.37 389 ASP A O 1
ATOM 2785 N N . HIS A 1 406 ? -1.775 10.969 -22.414 1.00 71.93 390 HIS A N 1
ATOM 2786 C CA . HIS A 1 406 ? -1.749 12.403 -22.823 1.00 76.30 390 HIS A CA 1
ATOM 2787 C C . HIS A 1 406 ? -1.470 13.303 -21.611 1.00 74.30 390 HIS A C 1
ATOM 2788 O O . HIS A 1 406 ? -2.201 13.208 -20.613 1.00 71.12 390 HIS A O 1
ATOM 2795 N N . GLY A 1 407 ? -0.416 14.120 -21.709 1.00 74.82 391 GLY A N 1
ATOM 2796 C CA . GLY A 1 407 ? -0.001 15.099 -20.686 1.00 75.82 391 GLY A CA 1
ATOM 2797 C C . GLY A 1 407 ? 0.907 14.501 -19.618 1.00 75.94 391 GLY A C 1
ATOM 2798 O O . GLY A 1 407 ? 1.339 15.266 -18.736 1.00 79.68 391 GLY A O 1
ATOM 2799 N N . ARG A 1 408 ? 1.147 13.182 -19.647 1.00 75.11 392 ARG A N 1
ATOM 2800 C CA . ARG A 1 408 ? 1.875 12.423 -18.589 1.00 74.00 392 ARG A CA 1
ATOM 2801 C C . ARG A 1 408 ? 3.282 12.066 -19.081 1.00 73.15 392 ARG A C 1
ATOM 2802 O O . ARG A 1 408 ? 4.076 11.521 -18.286 1.00 69.87 392 ARG A O 1
ATOM 2810 N N . PHE A 1 409 ? 3.590 12.355 -20.343 1.00 71.72 393 PHE A N 1
ATOM 2811 C CA . PHE A 1 409 ? 4.930 12.129 -20.936 1.00 70.78 393 PHE A CA 1
ATOM 2812 C C . PHE A 1 409 ? 5.395 13.428 -21.597 1.00 72.79 393 PHE A C 1
ATOM 2813 O O . PHE A 1 409 ? 4.564 14.267 -21.988 1.00 73.72 393 PHE A O 1
ATOM 2821 N N . LEU A 1 410 ? 6.710 13.601 -21.649 1.00 74.78 394 LEU A N 1
ATOM 2822 C CA . LEU A 1 410 ? 7.389 14.766 -22.254 1.00 76.25 394 LEU A CA 1
ATOM 2823 C C . LEU A 1 410 ? 8.320 14.241 -23.345 1.00 75.93 394 LEU A C 1
ATOM 2824 O O . LEU A 1 410 ? 8.905 13.159 -23.136 1.00 76.64 394 LEU A O 1
ATOM 2829 N N . ASP A 1 411 ? 8.442 14.966 -24.457 1.00 75.17 395 ASP A N 1
ATOM 2830 C CA . ASP A 1 411 ? 9.514 14.739 -25.461 1.00 74.96 395 ASP A CA 1
ATOM 2831 C C . ASP A 1 411 ? 10.504 15.897 -25.361 1.00 70.91 395 ASP A C 1
ATOM 2832 O O . ASP A 1 411 ? 10.117 17.047 -25.584 1.00 70.36 395 ASP A O 1
ATOM 2837 N N . HIS A 1 412 ? 11.738 15.572 -25.006 1.00 70.34 396 HIS A N 1
ATOM 2838 C CA . HIS A 1 412 ? 12.843 16.535 -24.770 1.00 72.74 396 HIS A CA 1
ATOM 2839 C C . HIS A 1 412 ? 14.171 15.802 -25.012 1.00 75.28 396 HIS A C 1
ATOM 2840 O O . HIS A 1 412 ? 14.288 14.636 -24.574 1.00 74.07 396 HIS A O 1
ATOM 2847 N N . ASP A 1 413 ? 15.113 16.441 -25.718 1.00 79.32 397 ASP A N 1
ATOM 2848 C CA . ASP A 1 413 ? 16.502 15.944 -25.935 1.00 79.51 397 ASP A CA 1
ATOM 2849 C C . ASP A 1 413 ? 16.477 14.508 -26.484 1.00 79.12 397 ASP A C 1
ATOM 2850 O O . ASP A 1 413 ? 17.345 13.701 -26.087 1.00 78.92 397 ASP A O 1
ATOM 2855 N N . GLY A 1 414 ? 15.516 14.209 -27.365 1.00 78.02 398 GLY A N 1
ATOM 2856 C CA . GLY A 1 414 ? 15.434 12.936 -28.111 1.00 78.67 398 GLY A CA 1
ATOM 2857 C C . GLY A 1 414 ? 15.093 11.750 -27.225 1.00 77.05 398 GLY A C 1
ATOM 2858 O O . GLY A 1 414 ? 15.416 10.612 -27.634 1.00 75.31 398 GLY A O 1
ATOM 2859 N N . ARG A 1 415 ? 14.453 11.989 -26.069 1.00 75.07 399 ARG A N 1
ATOM 2860 C CA . ARG A 1 415 ? 14.093 10.937 -25.076 1.00 73.27 399 ARG A CA 1
ATOM 2861 C C . ARG A 1 415 ? 12.670 11.171 -24.556 1.00 70.99 399 ARG A C 1
ATOM 2862 O O . ARG A 1 415 ? 12.233 12.348 -24.486 1.00 70.87 399 ARG A O 1
ATOM 2870 N N . ARG A 1 416 ? 11.986 10.085 -24.188 1.00 68.68 400 ARG A N 1
ATOM 2871 C CA . ARG A 1 416 ? 10.634 10.095 -23.569 1.00 66.94 400 ARG A CA 1
ATOM 2872 C C . ARG A 1 416 ? 10.818 10.150 -22.037 1.00 65.12 400 ARG A C 1
ATOM 2873 O O . ARG A 1 416 ? 11.498 9.260 -21.483 1.00 62.91 400 ARG A O 1
ATOM 2881 N N . TRP A 1 417 ? 10.275 11.173 -21.370 1.00 64.08 401 TRP A N 1
ATOM 2882 C CA . TRP A 1 417 ? 10.326 11.324 -19.887 1.00 61.65 401 TRP A CA 1
ATOM 2883 C C . TRP A 1 417 ? 8.912 11.166 -19.339 1.00 60.55 401 TRP A C 1
ATOM 2884 O O . TRP A 1 417 ? 7.981 11.607 -20.041 1.00 61.21 401 TRP A O 1
ATOM 2895 N N . TYR A 1 418 ? 8.757 10.557 -18.158 1.00 57.79 402 TYR A N 1
ATOM 2896 C CA . TYR A 1 418 ? 7.486 10.583 -17.386 1.00 56.93 402 TYR A CA 1
ATOM 2897 C C . TYR A 1 418 ? 7.422 11.875 -16.562 1.00 56.95 402 TYR A C 1
ATOM 2898 O O . TYR A 1 418 ? 8.459 12.273 -15.982 1.00 57.82 402 TYR A O 1
ATOM 2907 N N . ARG A 1 419 ? 6.235 12.484 -16.510 1.00 56.79 403 ARG A N 1
ATOM 2908 C CA . ARG A 1 419 ? 5.928 13.756 -15.811 1.00 56.80 403 ARG A CA 1
ATOM 2909 C C . ARG A 1 419 ? 5.222 13.448 -14.485 1.00 56.92 403 ARG A C 1
ATOM 2910 O O . ARG A 1 419 ? 4.033 13.057 -14.527 1.00 56.97 403 ARG A O 1
ATOM 2918 N N . THR A 1 420 ? 5.917 13.657 -13.355 1.00 53.86 404 THR A N 1
ATOM 2919 C CA . THR A 1 420 ? 5.496 13.209 -12.001 1.00 50.96 404 THR A CA 1
ATOM 2920 C C . THR A 1 420 ? 4.300 14.028 -11.518 1.00 49.63 404 THR A C 1
ATOM 2921 O O . THR A 1 420 ? 3.514 13.477 -10.750 1.00 49.01 404 THR A O 1
ATOM 2925 N N . GLY A 1 421 ? 4.190 15.292 -11.934 1.00 49.59 405 GLY A N 1
ATOM 2926 C CA . GLY A 1 421 ? 3.280 16.286 -11.332 1.00 50.53 405 GLY A CA 1
ATOM 2927 C C . GLY A 1 421 ? 3.820 16.838 -10.007 1.00 52.20 405 GLY A C 1
ATOM 2928 O O . GLY A 1 421 ? 3.151 17.706 -9.407 1.00 52.07 405 GLY A O 1
ATOM 2929 N N . ASP A 1 422 ? 5.005 16.388 -9.571 1.00 53.33 406 ASP A N 1
ATOM 2930 C CA . ASP A 1 422 ? 5.649 16.788 -8.293 1.00 53.96 406 ASP A CA 1
ATOM 2931 C C . ASP A 1 422 ? 6.656 17.915 -8.562 1.00 55.45 406 ASP A C 1
ATOM 2932 O O . ASP A 1 422 ? 7.633 17.677 -9.284 1.00 58.30 406 ASP A O 1
ATOM 2937 N N . ARG A 1 423 ? 6.435 19.099 -7.995 1.00 57.04 407 ARG A N 1
ATOM 2938 C CA . ARG A 1 423 ? 7.405 20.221 -8.051 1.00 59.70 407 ARG A CA 1
ATOM 2939 C C . ARG A 1 423 ? 8.533 19.955 -7.040 1.00 57.49 407 ARG A C 1
ATOM 2940 O O . ARG A 1 423 ? 8.250 19.641 -5.874 1.00 53.94 407 ARG A O 1
ATOM 2948 N N . VAL A 1 424 ? 9.786 20.043 -7.486 1.00 56.52 408 VAL A N 1
ATOM 2949 C CA . VAL A 1 424 ? 10.987 19.728 -6.664 1.00 54.43 408 VAL A CA 1
ATOM 2950 C C . VAL A 1 424 ? 12.005 20.844 -6.864 1.00 55.64 408 VAL A C 1
ATOM 2951 O O . VAL A 1 424 ? 11.904 21.558 -7.879 1.00 55.78 408 VAL A O 1
ATOM 2955 N N . ARG A 1 425 ? 12.932 20.983 -5.910 1.00 55.03 409 ARG A N 1
ATOM 2956 C CA . ARG A 1 425 ? 14.147 21.805 -6.081 1.00 56.60 409 ARG A CA 1
ATOM 2957 C C . ARG A 1 425 ? 15.344 20.856 -6.025 1.00 55.65 409 ARG A C 1
ATOM 2958 O O . ARG A 1 425 ? 15.320 19.902 -5.215 1.00 55.31 409 ARG A O 1
ATOM 2966 N N . LEU A 1 426 ? 16.325 21.102 -6.897 1.00 55.25 410 LEU A N 1
ATOM 2967 C CA . LEU A 1 426 ? 17.602 20.354 -6.997 1.00 53.83 410 LEU A CA 1
ATOM 2968 C C . LEU A 1 426 ? 18.702 21.163 -6.307 1.00 54.36 410 LEU A C 1
ATOM 2969 O O . LEU A 1 426 ? 18.741 22.374 -6.537 1.00 56.45 410 LEU A O 1
ATOM 2974 N N . ALA A 1 427 ? 19.556 20.512 -5.510 1.00 54.40 411 ALA A N 1
ATOM 2975 C CA . ALA A 1 427 ? 20.776 21.102 -4.912 1.00 53.14 411 ALA A CA 1
ATOM 2976 C C . ALA A 1 427 ? 22.007 20.606 -5.665 1.00 54.15 411 ALA A C 1
ATOM 2977 O O . ALA A 1 427 ? 21.986 19.517 -6.236 1.00 52.29 411 ALA A O 1
ATOM 2979 N N . PRO A 1 428 ? 23.119 21.381 -5.698 1.00 54.00 412 PRO A N 1
ATOM 2980 C CA . PRO A 1 428 ? 24.390 20.849 -6.194 1.00 53.99 412 PRO A CA 1
ATOM 2981 C C . PRO A 1 428 ? 24.735 19.556 -5.430 1.00 53.33 412 PRO A C 1
ATOM 2982 O O . PRO A 1 428 ? 24.438 19.455 -4.233 1.00 52.05 412 PRO A O 1
ATOM 2986 N N . GLY A 1 429 ? 25.276 18.562 -6.146 1.00 52.57 413 GLY A N 1
ATOM 2987 C CA . GLY A 1 429 ? 25.440 17.182 -5.645 1.00 51.14 413 GLY A CA 1
ATOM 2988 C C . GLY A 1 429 ? 24.166 16.352 -5.753 1.00 49.73 413 GLY A C 1
ATOM 2989 O O . GLY A 1 429 ? 24.240 15.149 -5.455 1.00 50.37 413 GLY A O 1
ATOM 2990 N N . GLY A 1 430 ? 23.032 16.923 -6.157 1.00 48.18 414 GLY A N 1
ATOM 2991 C CA . GLY A 1 430 ? 21.915 16.097 -6.657 1.00 49.55 414 GLY A CA 1
ATOM 2992 C C . GLY A 1 430 ? 20.813 15.812 -5.645 1.00 51.34 414 GLY A C 1
ATOM 2993 O O . GLY A 1 430 ? 19.865 15.076 -6.017 1.00 51.22 414 GLY A O 1
ATOM 2994 N N . GLU A 1 431 ? 20.869 16.352 -4.425 1.00 52.02 415 GLU A N 1
ATOM 2995 C CA . GLU A 1 431 ? 19.797 16.140 -3.417 1.00 53.33 415 GLU A CA 1
ATOM 2996 C C . GLU A 1 431 ? 18.529 16.877 -3.881 1.00 52.23 415 GLU A C 1
ATOM 2997 O O . GLU A 1 431 ? 18.621 18.081 -4.249 1.00 51.20 415 GLU A O 1
ATOM 3003 N N . LEU A 1 432 ? 17.401 16.161 -3.903 1.00 51.02 416 LEU A N 1
ATOM 3004 C CA . LEU A 1 432 ? 16.088 16.727 -4.298 1.00 51.47 416 LEU A CA 1
ATOM 3005 C C . LEU A 1 432 ? 15.249 17.029 -3.051 1.00 50.44 416 LEU A C 1
ATOM 3006 O O . LEU A 1 432 ? 15.248 16.223 -2.088 1.00 48.66 416 LEU A O 1
ATOM 3011 N N . VAL A 1 433 ? 14.512 18.134 -3.132 1.00 51.90 417 VAL A N 1
ATOM 3012 C CA . VAL A 1 433 ? 13.528 18.582 -2.115 1.00 53.54 417 VAL A CA 1
ATOM 3013 C C . VAL A 1 433 ? 12.150 18.687 -2.773 1.00 54.40 417 VAL A C 1
ATOM 3014 O O . VAL A 1 433 ? 12.022 19.341 -3.815 1.00 54.48 417 VAL A O 1
ATOM 3018 N N . TYR A 1 434 ? 11.163 18.029 -2.175 1.00 56.41 418 TYR A N 1
ATOM 3019 C CA . TYR A 1 434 ? 9.747 18.043 -2.605 1.00 56.08 418 TYR A CA 1
ATOM 3020 C C . TYR A 1 434 ? 9.134 19.378 -2.190 1.00 53.95 418 TYR A C 1
ATOM 3021 O O . TYR A 1 434 ? 9.320 19.759 -1.046 1.00 56.16 418 TYR A O 1
ATOM 3030 N N . LEU A 1 435 ? 8.465 20.068 -3.117 1.00 53.90 419 LEU A N 1
ATOM 3031 C CA . LEU A 1 435 ? 7.877 21.417 -2.906 1.00 53.41 419 LEU A CA 1
ATOM 3032 C C . LEU A 1 435 ? 6.341 21.376 -2.921 1.00 55.44 419 LEU A C 1
ATOM 3033 O O . LEU A 1 435 ? 5.750 22.247 -2.284 1.00 56.94 419 LEU A O 1
ATOM 3038 N N . GLY A 1 436 ? 5.718 20.429 -3.627 1.00 54.92 420 GLY A N 1
ATOM 3039 C CA . GLY A 1 436 ? 4.254 20.347 -3.754 1.00 57.62 420 GLY A CA 1
ATOM 3040 C C . GLY A 1 436 ? 3.851 19.877 -5.140 1.00 59.73 420 GLY A C 1
ATOM 3041 O O . GLY A 1 436 ? 4.749 19.579 -5.950 1.00 58.39 420 GLY A O 1
ATOM 3042 N N . ARG A 1 437 ? 2.548 19.795 -5.403 1.00 62.70 421 ARG A N 1
ATOM 3043 C CA . ARG A 1 437 ? 2.008 19.312 -6.706 1.00 68.11 421 ARG A CA 1
ATOM 3044 C C . ARG A 1 437 ? 1.802 20.511 -7.630 1.00 70.47 421 ARG A C 1
ATOM 3045 O O . ARG A 1 437 ? 1.386 21.559 -7.137 1.00 67.43 421 ARG A O 1
ATOM 3053 N N . MET A 1 438 ? 2.085 20.343 -8.924 1.00 77.69 422 MET A N 1
ATOM 3054 C CA . MET A 1 438 ? 1.812 21.369 -9.973 1.00 83.26 422 MET A CA 1
ATOM 3055 C C . MET A 1 438 ? 0.290 21.439 -10.213 1.00 82.49 422 MET A C 1
ATOM 3056 O O . MET A 1 438 ? -0.224 22.559 -10.416 1.00 84.70 422 MET A O 1
ATOM 3061 N N . ASP A 1 439 ? -0.408 20.296 -10.156 1.00 79.45 423 ASP A N 1
ATOM 3062 C CA . ASP A 1 439 ? -1.833 20.136 -10.581 1.00 79.61 423 ASP A CA 1
ATOM 3063 C C . ASP A 1 439 ? -2.759 20.024 -9.351 1.00 76.33 423 ASP A C 1
ATOM 3064 O O . ASP A 1 439 ? -2.424 20.590 -8.295 1.00 74.03 423 ASP A O 1
ATOM 3069 N N . ALA A 1 440 ? -3.914 19.358 -9.510 1.00 74.32 424 ALA A N 1
ATOM 3070 C CA . ALA A 1 440 ? -4.972 19.158 -8.491 1.00 71.65 424 ALA A CA 1
ATOM 3071 C C . ALA A 1 440 ? -5.167 17.658 -8.233 1.00 69.56 424 ALA A C 1
ATOM 3072 O O . ALA A 1 440 ? -6.331 17.199 -8.124 1.00 67.88 424 ALA A O 1
ATOM 3074 N N . GLN A 1 441 ? -4.056 16.923 -8.172 1.00 65.23 425 GLN A N 1
ATOM 3075 C CA . GLN A 1 441 ? -3.960 15.583 -7.538 1.00 63.58 425 GLN A CA 1
ATOM 3076 C C . GLN A 1 441 ? -3.536 15.795 -6.074 1.00 62.02 425 GLN A C 1
ATOM 3077 O O . GLN A 1 441 ? -2.776 16.752 -5.819 1.00 63.18 425 GLN A O 1
ATOM 3083 N N . VAL A 1 442 ? -4.011 14.951 -5.149 1.00 59.42 426 VAL A N 1
ATOM 3084 C CA . VAL A 1 442 ? -3.728 15.063 -3.684 1.00 58.16 426 VAL A CA 1
ATOM 3085 C C . VAL A 1 442 ? -3.319 13.695 -3.137 1.00 57.76 426 VAL A C 1
ATOM 3086 O O . VAL A 1 442 ? -3.558 12.679 -3.806 1.00 57.29 426 VAL A O 1
ATOM 3090 N N . GLN A 1 443 ? -2.703 13.703 -1.958 1.00 58.23 427 GLN A N 1
ATOM 3091 C CA . GLN A 1 443 ? -2.165 12.515 -1.252 1.00 59.01 427 GLN A CA 1
ATOM 3092 C C . GLN A 1 443 ? -2.854 12.486 0.125 1.00 56.82 427 GLN A C 1
ATOM 3093 O O . GLN A 1 443 ? -2.644 13.458 0.902 1.00 54.60 427 GLN A O 1
ATOM 3099 N N . ILE A 1 444 ? -3.687 11.461 0.383 1.00 56.41 428 ILE A N 1
ATOM 3100 C CA . ILE A 1 444 ? -4.523 11.293 1.622 1.00 56.71 428 ILE A CA 1
ATOM 3101 C C . ILE A 1 444 ? -3.985 10.099 2.425 1.00 57.69 428 ILE A C 1
ATOM 3102 O O . ILE A 1 444 ? -4.304 8.952 2.062 1.00 54.17 428 ILE A O 1
ATOM 3107 N N . GLN A 1 445 ? -3.228 10.345 3.504 1.00 64.79 429 GLN A N 1
ATOM 3108 C CA . GLN A 1 445 ? -2.213 9.379 4.014 1.00 67.56 429 GLN A CA 1
ATOM 3109 C C . GLN A 1 445 ? -1.299 9.108 2.809 1.00 66.47 429 GLN A C 1
ATOM 3110 O O . GLN A 1 445 ? -0.859 10.089 2.184 1.00 69.57 429 GLN A O 1
ATOM 3116 N N . GLY A 1 446 ? -1.077 7.864 2.406 1.00 62.47 430 GLY A N 1
ATOM 3117 C CA . GLY A 1 446 ? -0.262 7.608 1.203 1.00 65.12 430 GLY A CA 1
ATOM 3118 C C . GLY A 1 446 ? -1.060 7.706 -0.101 1.00 64.09 430 GLY A C 1
ATOM 3119 O O . GLY A 1 446 ? -0.419 7.834 -1.160 1.00 64.12 430 GLY A O 1
ATOM 3120 N N . TRP A 1 447 ? -2.395 7.646 -0.042 1.00 62.89 431 TRP A N 1
ATOM 3121 C CA . TRP A 1 447 ? -3.275 7.438 -1.228 1.00 64.93 431 TRP A CA 1
ATOM 3122 C C . TRP A 1 447 ? -3.229 8.672 -2.138 1.00 65.89 431 TRP A C 1
ATOM 3123 O O . TRP A 1 447 ? -3.756 9.742 -1.750 1.00 67.86 431 TRP A O 1
ATOM 3134 N N . ARG A 1 448 ? -2.588 8.511 -3.292 1.00 66.46 432 ARG A N 1
ATOM 3135 C CA . ARG A 1 448 ? -2.589 9.463 -4.430 1.00 68.00 432 ARG A CA 1
ATOM 3136 C C . ARG A 1 448 ? -3.950 9.339 -5.134 1.00 64.27 432 ARG A C 1
ATOM 3137 O O . ARG A 1 448 ? -4.254 8.242 -5.632 1.00 61.67 432 ARG A O 1
ATOM 3145 N N . VAL A 1 449 ? -4.736 10.423 -5.142 1.00 62.41 433 VAL A N 1
ATOM 3146 C CA . VAL A 1 449 ? -6.115 10.496 -5.716 1.00 62.57 433 VAL A CA 1
ATOM 3147 C C . VAL A 1 449 ? -6.310 11.847 -6.421 1.00 61.41 433 VAL A C 1
ATOM 3148 O O . VAL A 1 449 ? -5.954 12.890 -5.837 1.00 59.31 433 VAL A O 1
ATOM 3152 N N . GLU A 1 450 ? -6.890 11.809 -7.622 1.00 61.04 434 GLU A N 1
ATOM 3153 C CA . GLU A 1 450 ? -7.376 12.986 -8.379 1.00 61.37 434 GLU A CA 1
ATOM 3154 C C . GLU A 1 450 ? -8.711 13.414 -7.772 1.00 60.49 434 GLU A C 1
ATOM 3155 O O . GLU A 1 450 ? -9.637 12.580 -7.707 1.00 60.00 434 GLU A O 1
ATOM 3161 N N . LEU A 1 451 ? -8.808 14.673 -7.351 1.00 59.70 435 LEU A N 1
ATOM 3162 C CA . LEU A 1 451 ? -10.067 15.293 -6.853 1.00 58.83 435 LEU A CA 1
ATOM 3163 C C . LEU A 1 451 ? -11.212 15.043 -7.845 1.00 59.34 435 LEU A C 1
ATOM 3164 O O . LEU A 1 451 ? -12.359 14.896 -7.369 1.00 59.80 435 LEU A O 1
ATOM 3169 N N . ALA A 1 452 ? -10.917 15.006 -9.153 1.00 58.85 436 ALA A N 1
ATOM 3170 C CA . ALA A 1 452 ? -11.900 14.742 -10.240 1.00 60.67 436 ALA A CA 1
ATOM 3171 C C . ALA A 1 452 ? -12.519 13.351 -10.051 1.00 58.48 436 ALA A C 1
ATOM 3172 O O . ALA A 1 452 ? -13.715 13.255 -10.281 1.00 57.35 436 ALA A O 1
ATOM 3174 N N . GLU A 1 453 ? -11.730 12.350 -9.626 1.00 58.60 437 GLU A N 1
ATOM 3175 C CA . GLU A 1 453 ? -12.166 10.954 -9.322 1.00 58.03 437 GLU A CA 1
ATOM 3176 C C . GLU A 1 453 ? -13.298 10.981 -8.293 1.00 58.29 437 GLU A C 1
ATOM 3177 O O . GLU A 1 453 ? -14.304 10.249 -8.488 1.00 57.76 437 GLU A O 1
ATOM 3183 N N . VAL A 1 454 ? -13.149 11.781 -7.230 1.00 57.86 438 VAL A N 1
ATOM 3184 C CA . VAL A 1 454 ? -14.167 11.846 -6.138 1.00 57.08 438 VAL A CA 1
ATOM 3185 C C . VAL A 1 454 ? -15.382 12.608 -6.671 1.00 56.43 438 VAL A C 1
ATOM 3186 O O . VAL A 1 454 ? -16.516 12.137 -6.447 1.00 55.01 438 VAL A O 1
ATOM 3190 N N . ASP A 1 455 ? -15.152 13.726 -7.366 1.00 57.61 439 ASP A N 1
ATOM 3191 C CA . ASP A 1 455 ? -16.222 14.567 -7.976 1.00 61.76 439 ASP A CA 1
ATOM 3192 C C . ASP A 1 455 ? -17.116 13.717 -8.899 1.00 63.22 439 ASP A C 1
ATOM 3193 O O . ASP A 1 455 ? -18.352 13.847 -8.783 1.00 63.55 439 ASP A O 1
ATOM 3198 N N . HIS A 1 456 ? -16.518 12.893 -9.775 1.00 64.75 440 HIS A N 1
ATOM 3199 C CA . HIS A 1 456 ? -17.228 12.028 -10.763 1.00 68.94 440 HIS A CA 1
ATOM 3200 C C . HIS A 1 456 ? -18.194 11.098 -10.018 1.00 67.64 440 HIS A C 1
ATOM 3201 O O . HIS A 1 456 ? -19.376 11.064 -10.395 1.00 67.66 440 HIS A O 1
ATOM 3208 N N . ALA A 1 457 ? -17.713 10.417 -8.974 1.00 65.51 441 ALA A N 1
ATOM 3209 C CA . ALA A 1 457 ? -18.495 9.464 -8.152 1.00 66.52 441 ALA A CA 1
ATOM 3210 C C . ALA A 1 457 ? -19.671 10.169 -7.454 1.00 67.12 441 ALA A C 1
ATOM 3211 O O . ALA A 1 457 ? -20.747 9.536 -7.346 1.00 67.96 441 ALA A O 1
ATOM 3213 N N . LEU A 1 458 ? -19.496 11.433 -7.042 1.00 68.75 442 LEU A N 1
ATOM 3214 C CA . LEU A 1 458 ? -20.502 12.236 -6.281 1.00 69.79 442 LEU A CA 1
ATOM 3215 C C . LEU A 1 458 ? -21.686 12.668 -7.161 1.00 71.34 442 LEU A C 1
ATOM 3216 O O . LEU A 1 458 ? -22.687 13.082 -6.584 1.00 70.81 442 LEU A O 1
ATOM 3221 N N . GLN A 1 459 ? -21.572 12.627 -8.490 1.00 75.83 443 GLN A N 1
ATOM 3222 C CA . GLN A 1 459 ? -22.679 12.997 -9.416 1.00 80.43 443 GLN A CA 1
ATOM 3223 C C . GLN A 1 459 ? -23.846 12.019 -9.199 1.00 81.26 443 GLN A C 1
ATOM 3224 O O . GLN A 1 459 ? -25.025 12.462 -9.285 1.00 79.42 443 GLN A O 1
ATOM 3230 N N . GLY A 1 460 ? -23.521 10.762 -8.858 1.00 81.99 444 GLY A N 1
ATOM 3231 C CA . GLY A 1 460 ? -24.473 9.687 -8.523 1.00 83.89 444 GLY A CA 1
ATOM 3232 C C . GLY A 1 460 ? -25.377 10.025 -7.345 1.00 86.92 444 GLY A C 1
ATOM 3233 O O . GLY A 1 460 ? -26.512 9.511 -7.316 1.00 89.54 444 GLY A O 1
ATOM 3234 N N . CYS A 1 461 ? -24.900 10.852 -6.410 1.00 88.63 445 CYS A N 1
ATOM 3235 C CA . CYS A 1 461 ? -25.532 11.096 -5.083 1.00 87.94 445 CYS A CA 1
ATOM 3236 C C . CYS A 1 461 ? -26.909 11.758 -5.238 1.00 86.81 445 CYS A C 1
ATOM 3237 O O . CYS A 1 461 ? -27.127 12.462 -6.234 1.00 88.24 445 CYS A O 1
ATOM 3240 N N . GLU A 1 462 ? -27.794 11.501 -4.269 1.00 84.14 446 GLU A N 1
ATOM 3241 C CA . GLU A 1 462 ? -29.216 11.919 -4.209 1.00 84.54 446 GLU A CA 1
ATOM 3242 C C . GLU A 1 462 ? -29.360 13.038 -3.172 1.00 83.53 446 GLU A C 1
ATOM 3243 O O . GLU A 1 462 ? -28.580 13.036 -2.202 1.00 90.36 446 GLU A O 1
ATOM 3249 N N . GLY A 1 463 ? -30.335 13.939 -3.346 1.00 78.27 447 GLY A N 1
ATOM 3250 C CA . GLY A 1 463 ? -30.651 15.029 -2.396 1.00 75.86 447 GLY A CA 1
ATOM 3251 C C . GLY A 1 463 ? -29.646 16.170 -2.470 1.00 73.13 447 GLY A C 1
ATOM 3252 O O . GLY A 1 463 ? -29.765 17.138 -1.687 1.00 72.00 447 GLY A O 1
ATOM 3253 N N . VAL A 1 464 ? -28.702 16.074 -3.409 1.00 70.99 448 VAL A N 1
ATOM 3254 C CA . VAL A 1 464 ? -27.526 16.977 -3.562 1.00 68.73 448 VAL A CA 1
ATOM 3255 C C . VAL A 1 464 ? -27.690 17.789 -4.851 1.00 67.14 448 VAL A C 1
ATOM 3256 O O . VAL A 1 464 ? -27.895 17.179 -5.904 1.00 65.87 448 VAL A O 1
ATOM 3260 N N . GLY A 1 465 ? -27.614 19.120 -4.753 1.00 66.42 449 GLY A N 1
ATOM 3261 C CA . GLY A 1 465 ? -27.527 20.037 -5.906 1.00 67.82 449 GLY A CA 1
ATOM 3262 C C . GLY A 1 465 ? -26.230 19.816 -6.667 1.00 67.68 449 GLY A C 1
ATOM 3263 O O . GLY A 1 465 ? -26.247 19.030 -7.633 1.00 68.68 449 GLY A O 1
ATOM 3264 N N . GLU A 1 466 ? -25.139 20.455 -6.241 1.00 68.02 450 GLU A N 1
ATOM 3265 C CA . GLU A 1 466 ? -23.771 20.189 -6.775 1.00 66.82 450 GLU A CA 1
ATOM 3266 C C . GLU A 1 466 ? -22.858 19.797 -5.609 1.00 64.99 450 GLU A C 1
ATOM 3267 O O . GLU A 1 466 ? -23.108 20.268 -4.489 1.00 62.12 450 GLU A O 1
ATOM 3273 N N . ALA A 1 467 ? -21.872 18.941 -5.877 1.00 62.92 451 ALA A N 1
ATOM 3274 C CA . ALA A 1 467 ? -20.835 18.484 -4.930 1.00 61.36 451 ALA A CA 1
ATOM 3275 C C . ALA A 1 467 ? -19.453 18.742 -5.542 1.00 60.55 451 ALA A C 1
ATOM 3276 O O . ALA A 1 467 ? -19.300 18.465 -6.736 1.00 58.77 451 ALA A O 1
ATOM 3278 N N . VAL A 1 468 ? -18.516 19.299 -4.763 1.00 60.53 452 VAL A N 1
ATOM 3279 C CA . VAL A 1 468 ? -17.075 19.476 -5.141 1.00 60.61 452 VAL A CA 1
ATOM 3280 C C . VAL A 1 468 ? -16.194 19.011 -3.985 1.00 58.84 452 VAL A C 1
ATOM 3281 O O . VAL A 1 468 ? -16.454 19.439 -2.835 1.00 59.76 452 VAL A O 1
ATOM 3285 N N . THR A 1 469 ? -15.166 18.222 -4.309 1.00 57.37 453 THR A N 1
ATOM 3286 C CA . THR A 1 469 ? -14.117 17.743 -3.372 1.00 56.65 453 THR A CA 1
ATOM 3287 C C . THR A 1 469 ? -12.910 18.692 -3.446 1.00 57.11 453 THR A C 1
ATOM 3288 O O . THR A 1 469 ? -12.529 19.057 -4.561 1.00 59.97 453 THR A O 1
ATOM 3292 N N . VAL A 1 470 ? -12.362 19.081 -2.287 1.00 56.16 454 VAL A N 1
ATOM 3293 C CA . VAL A 1 470 ? -11.048 19.775 -2.123 1.00 55.71 454 VAL A CA 1
ATOM 3294 C C . VAL A 1 470 ? -10.190 18.977 -1.142 1.00 54.52 454 VAL A C 1
ATOM 3295 O O . VAL A 1 470 ? -10.763 18.242 -0.310 1.00 55.25 454 VAL A O 1
ATOM 3299 N N . GLY A 1 471 ? -8.874 19.150 -1.259 1.00 53.42 455 GLY A N 1
ATOM 3300 C CA . GLY A 1 471 ? -7.863 18.691 -0.294 1.00 52.47 455 GLY A CA 1
ATOM 3301 C C . GLY A 1 471 ? -7.564 19.806 0.679 1.00 52.20 455 GLY A C 1
ATOM 3302 O O . GLY A 1 471 ? -7.215 20.901 0.219 1.00 52.14 455 GLY A O 1
ATOM 3303 N N . ALA A 1 472 ? -7.790 19.565 1.967 1.00 52.58 456 ALA A N 1
ATOM 3304 C CA . ALA A 1 472 ? -7.505 20.521 3.061 1.00 52.30 456 ALA A CA 1
ATOM 3305 C C . ALA A 1 472 ? -6.178 20.127 3.711 1.00 51.53 456 ALA A C 1
ATOM 3306 O O . ALA A 1 472 ? -6.104 18.997 4.252 1.00 49.40 456 ALA A O 1
ATOM 3308 N N . ALA A 1 473 ? -5.173 21.009 3.621 1.00 53.08 457 ALA A N 1
ATOM 3309 C CA . ALA A 1 473 ? -3.894 20.935 4.378 1.00 55.95 457 ALA A CA 1
ATOM 3310 C C . ALA A 1 473 ? -4.190 21.006 5.888 1.00 56.78 457 ALA A C 1
ATOM 3311 O O . ALA A 1 473 ? -4.785 22.006 6.335 1.00 55.78 457 ALA A O 1
ATOM 3313 N N . THR A 1 474 ? -3.798 19.951 6.612 1.00 59.57 458 THR A N 1
ATOM 3314 C CA . THR A 1 474 ? -4.037 19.667 8.053 1.00 60.41 458 THR A CA 1
ATOM 3315 C C . THR A 1 474 ? -2.677 19.311 8.668 1.00 63.99 458 THR A C 1
ATOM 3316 O O . THR A 1 474 ? -1.728 19.163 7.882 1.00 64.71 458 THR A O 1
ATOM 3320 N N . ASP A 1 475 ? -2.568 19.178 9.995 1.00 67.74 459 ASP A N 1
ATOM 3321 C CA . ASP A 1 475 ? -1.343 18.665 10.671 1.00 71.94 459 ASP A CA 1
ATOM 3322 C C . ASP A 1 475 ? -1.023 17.264 10.121 1.00 71.64 459 ASP A C 1
ATOM 3323 O O . ASP A 1 475 ? 0.168 16.990 9.872 1.00 67.34 459 ASP A O 1
ATOM 3328 N N . ALA A 1 476 ? -2.063 16.443 9.908 1.00 71.90 460 ALA A N 1
ATOM 3329 C CA . ALA A 1 476 ? -2.033 15.058 9.364 1.00 72.42 460 ALA A CA 1
ATOM 3330 C C . ALA A 1 476 ? -1.717 14.999 7.858 1.00 69.94 460 ALA A C 1
ATOM 3331 O O . ALA A 1 476 ? -1.762 13.886 7.321 1.00 72.29 460 ALA A O 1
ATOM 3333 N N . GLY A 1 477 ? -1.447 16.120 7.183 1.00 66.66 461 GLY A N 1
ATOM 3334 C CA . GLY A 1 477 ? -1.198 16.150 5.728 1.00 64.41 461 GLY A CA 1
ATOM 3335 C C . GLY A 1 477 ? -2.384 16.732 4.974 1.00 64.07 461 GLY A C 1
ATOM 3336 O O . GLY A 1 477 ? -2.558 17.963 5.052 1.00 64.42 461 GLY A O 1
ATOM 3337 N N . THR A 1 478 ? -3.176 15.902 4.273 1.00 60.53 462 THR A N 1
ATOM 3338 C CA . THR A 1 478 ? -4.349 16.359 3.468 1.00 59.51 462 THR A CA 1
ATOM 3339 C C . THR A 1 478 ? -5.583 15.483 3.748 1.00 56.78 462 THR A C 1
ATOM 3340 O O . THR A 1 478 ? -5.451 14.266 3.865 1.00 55.93 462 THR A O 1
ATOM 3344 N N . GLU A 1 479 ? -6.749 16.111 3.878 1.00 56.29 463 GLU A N 1
ATOM 3345 C CA . GLU A 1 479 ? -8.048 15.435 4.137 1.00 56.07 463 GLU A CA 1
ATOM 3346 C C . GLU A 1 479 ? -9.062 15.889 3.081 1.00 53.23 463 GLU A C 1
ATOM 3347 O O . GLU A 1 479 ? -9.154 17.110 2.794 1.00 51.07 463 GLU A O 1
ATOM 3353 N N . LEU A 1 480 ? -9.774 14.930 2.500 1.00 51.03 464 LEU A N 1
ATOM 3354 C CA . LEU A 1 480 ? -10.838 15.233 1.519 1.00 51.81 464 LEU A CA 1
ATOM 3355 C C . LEU A 1 480 ? -11.968 15.909 2.290 1.00 52.03 464 LEU A C 1
ATOM 3356 O O . LEU A 1 480 ? -12.291 15.435 3.425 1.00 51.40 464 LEU A O 1
ATOM 3361 N N . VAL A 1 481 ? -12.454 17.026 1.750 1.00 51.74 465 VAL A N 1
ATOM 3362 C CA . VAL A 1 481 ? -13.683 17.723 2.234 1.00 52.15 465 VAL A CA 1
ATOM 3363 C C . VAL A 1 481 ? -14.574 17.938 1.011 1.00 52.77 465 VAL A C 1
ATOM 3364 O O . VAL A 1 481 ? -14.054 18.411 -0.022 1.00 51.90 465 VAL A O 1
ATOM 3368 N N . VAL A 1 482 ? -15.858 17.588 1.134 1.00 53.27 466 VAL A N 1
ATOM 3369 C CA . VAL A 1 482 ? -16.911 17.839 0.112 1.00 52.44 466 VAL A CA 1
ATOM 3370 C C . VAL A 1 482 ? -17.711 19.070 0.556 1.00 54.08 466 VAL A C 1
ATOM 3371 O O . VAL A 1 482 ? -18.199 19.084 1.710 1.00 53.09 466 VAL A O 1
ATOM 3375 N N . PHE A 1 483 ? -17.825 20.061 -0.330 1.00 55.02 467 PHE A N 1
ATOM 3376 C CA . PHE A 1 483 ? -18.816 21.158 -0.253 1.00 54.64 467 PHE A CA 1
ATOM 3377 C C . PHE A 1 483 ? -19.943 20.807 -1.208 1.00 54.76 467 PHE A C 1
ATOM 3378 O O . PHE A 1 483 ? -19.659 20.244 -2.275 1.00 57.21 467 PHE A O 1
ATOM 3386 N N . TYR A 1 484 ? -21.180 21.088 -0.805 1.00 55.19 468 TYR A N 1
ATOM 3387 C CA . TYR A 1 484 ? -22.390 20.665 -1.549 1.00 54.70 468 TYR A CA 1
ATOM 3388 C C . TYR A 1 484 ? -23.562 21.594 -1.223 1.00 55.71 468 TYR A C 1
ATOM 3389 O O . TYR A 1 484 ? -23.719 22.012 -0.068 1.00 56.15 468 TYR A O 1
ATOM 3398 N N . THR A 1 485 ? -24.363 21.914 -2.241 1.00 56.47 469 THR A N 1
ATOM 3399 C CA . THR A 1 485 ? -25.664 22.626 -2.113 1.00 56.71 469 THR A CA 1
ATOM 3400 C C . THR A 1 485 ? -26.791 21.587 -2.021 1.00 56.42 469 THR A C 1
ATOM 3401 O O . THR A 1 485 ? -26.619 20.494 -2.574 1.00 57.21 469 THR A O 1
ATOM 3405 N N . ALA A 1 486 ? -27.892 21.927 -1.343 1.00 54.64 470 ALA A N 1
ATOM 3406 C CA . ALA A 1 486 ? -29.078 21.066 -1.111 1.00 54.11 470 ALA A CA 1
ATOM 3407 C C . ALA A 1 486 ? -30.106 21.869 -0.320 1.00 54.35 470 ALA A C 1
ATOM 3408 O O . ALA A 1 486 ? -29.768 22.898 0.246 1.00 54.38 470 ALA A O 1
ATOM 3410 N N . PRO A 1 487 ? -31.399 21.488 -0.296 1.00 55.48 471 PRO A N 1
ATOM 3411 C CA . PRO A 1 487 ? -32.370 22.165 0.565 1.00 56.55 471 PRO A CA 1
ATOM 3412 C C . PRO A 1 487 ? -32.017 22.041 2.057 1.00 56.26 471 PRO A C 1
ATOM 3413 O O . PRO A 1 487 ? -32.291 22.973 2.792 1.00 58.95 471 PRO A O 1
ATOM 3417 N N . ALA A 1 488 ? -31.435 20.909 2.461 1.00 54.99 472 ALA A N 1
ATOM 3418 C CA . ALA A 1 488 ? -31.058 20.584 3.857 1.00 54.94 472 ALA A CA 1
ATOM 3419 C C . ALA A 1 488 ? -29.770 19.772 3.842 1.00 54.66 472 ALA A C 1
ATOM 3420 O O . ALA A 1 488 ? -29.361 19.279 2.789 1.00 54.40 472 ALA A O 1
ATOM 3422 N N . PRO A 1 489 ? -29.072 19.604 4.992 1.00 54.81 473 PRO A N 1
ATOM 3423 C CA . PRO A 1 489 ? -27.896 18.738 5.045 1.00 54.39 473 PRO A CA 1
ATOM 3424 C C . PRO A 1 489 ? -28.266 17.295 4.680 1.00 55.20 473 PRO A C 1
ATOM 3425 O O . PRO A 1 489 ? -29.382 16.880 4.913 1.00 54.63 473 PRO A O 1
ATOM 3429 N N . VAL A 1 490 ? -27.294 16.565 4.139 1.00 55.34 474 VAL A N 1
ATOM 3430 C CA . VAL A 1 490 ? -27.459 15.170 3.654 1.00 55.74 474 VAL A CA 1
ATOM 3431 C C . VAL A 1 490 ? -26.611 14.288 4.557 1.00 55.53 474 VAL A C 1
ATOM 3432 O O . VAL A 1 490 ? -25.418 14.529 4.693 1.00 59.13 474 VAL A O 1
ATOM 3436 N N . PRO A 1 491 ? -27.181 13.232 5.179 1.00 55.35 475 PRO A N 1
ATOM 3437 C CA . PRO A 1 491 ? -26.415 12.380 6.087 1.00 53.65 475 PRO A CA 1
ATOM 3438 C C . PRO A 1 491 ? -25.139 11.866 5.423 1.00 53.95 475 PRO A C 1
ATOM 3439 O O . PRO A 1 491 ? -25.173 11.389 4.282 1.00 56.19 475 PRO A O 1
ATOM 3443 N N . PRO A 1 492 ? -23.965 11.979 6.087 1.00 52.95 476 PRO A N 1
ATOM 3444 C CA . PRO A 1 492 ? -22.722 11.413 5.552 1.00 51.23 476 PRO A CA 1
ATOM 3445 C C . PRO A 1 492 ? -22.869 10.001 4.963 1.00 51.06 476 PRO A C 1
ATOM 3446 O O . PRO A 1 492 ? -22.261 9.741 3.928 1.00 51.83 476 PRO A O 1
ATOM 3450 N N . VAL A 1 493 ? -23.657 9.141 5.614 1.00 51.56 477 VAL A N 1
ATOM 3451 C CA . VAL A 1 493 ? -23.884 7.717 5.218 1.00 52.71 477 VAL A CA 1
ATOM 3452 C C . VAL A 1 493 ? -24.430 7.676 3.790 1.00 54.85 477 VAL A C 1
ATOM 3453 O O . VAL A 1 493 ? -24.111 6.704 3.086 1.00 56.96 477 VAL A O 1
ATOM 3457 N N . ARG A 1 494 ? -25.238 8.660 3.388 1.00 56.51 478 ARG A N 1
ATOM 3458 C CA . ARG A 1 494 ? -25.849 8.689 2.034 1.00 59.00 478 ARG A CA 1
ATOM 3459 C C . ARG A 1 494 ? -24.745 8.932 1.002 1.00 57.76 478 ARG A C 1
ATOM 3460 O O . ARG A 1 494 ? -24.730 8.194 0.005 1.00 59.19 478 ARG A O 1
ATOM 3468 N N . PHE A 1 495 ? -23.852 9.898 1.246 1.00 56.62 479 PHE A N 1
ATOM 3469 C CA . PHE A 1 495 ? -22.615 10.124 0.444 1.00 56.91 479 PHE A CA 1
ATOM 3470 C C . PHE A 1 495 ? -21.813 8.816 0.399 1.00 57.48 479 PHE A C 1
ATOM 3471 O O . PHE A 1 495 ? -21.478 8.357 -0.704 1.00 59.40 479 PHE A O 1
ATOM 3479 N N . ALA A 1 496 ? -21.524 8.234 1.572 1.00 57.97 480 ALA A N 1
ATOM 3480 C CA . ALA A 1 496 ? -20.717 7.000 1.743 1.00 57.16 480 ALA A CA 1
ATOM 3481 C C . ALA A 1 496 ? -21.327 5.840 0.941 1.00 57.53 480 ALA A C 1
ATOM 3482 O O . ALA A 1 496 ? -20.555 5.110 0.300 1.00 58.22 480 ALA A O 1
ATOM 3484 N N . ALA A 1 497 ? -22.653 5.654 0.999 1.00 57.15 481 ALA A N 1
ATOM 3485 C CA . ALA A 1 497 ? -23.383 4.561 0.301 1.00 57.78 481 ALA A CA 1
ATOM 3486 C C . ALA A 1 497 ? -23.084 4.627 -1.200 1.00 56.67 481 ALA A C 1
ATOM 3487 O O . ALA A 1 497 ? -22.760 3.571 -1.779 1.00 57.34 481 ALA A O 1
ATOM 3489 N N . VAL A 1 498 ? -23.156 5.824 -1.790 1.00 56.18 482 VAL A N 1
ATOM 3490 C CA . VAL A 1 498 ? -22.950 6.039 -3.253 1.00 58.72 482 VAL A CA 1
ATOM 3491 C C . VAL A 1 498 ? -21.460 5.836 -3.581 1.00 59.50 482 VAL A C 1
ATOM 3492 O O . VAL A 1 498 ? -21.150 4.934 -4.373 1.00 60.00 482 VAL A O 1
ATOM 3496 N N . LEU A 1 499 ? -20.580 6.549 -2.874 1.00 58.62 483 LEU A N 1
ATOM 3497 C CA . LEU A 1 499 ? -19.114 6.574 -3.104 1.00 58.55 483 LEU A CA 1
ATOM 3498 C C . LEU A 1 499 ? -18.498 5.165 -3.013 1.00 59.41 483 LEU A C 1
ATOM 3499 O O . LEU A 1 499 ? -17.601 4.870 -3.843 1.00 55.07 483 LEU A O 1
ATOM 3504 N N . ARG A 1 500 ? -18.943 4.331 -2.064 1.00 61.11 484 ARG A N 1
ATOM 3505 C CA . ARG A 1 500 ? -18.397 2.961 -1.842 1.00 63.23 484 ARG A CA 1
ATOM 3506 C C . ARG A 1 500 ? -18.790 1.997 -2.976 1.00 64.08 484 ARG A C 1
ATOM 3507 O O . ARG A 1 500 ? -18.222 0.886 -3.018 1.00 63.45 484 ARG A O 1
ATOM 3515 N N . ALA A 1 501 ? -19.745 2.357 -3.838 1.00 60.73 485 ALA A N 1
ATOM 3516 C CA . ALA A 1 501 ? -20.080 1.552 -5.034 1.00 61.27 485 ALA A CA 1
ATOM 3517 C C . ALA A 1 501 ? -18.941 1.630 -6.064 1.00 59.98 485 ALA A C 1
ATOM 3518 O O . ALA A 1 501 ? -18.766 0.612 -6.762 1.00 58.90 485 ALA A O 1
ATOM 3520 N N . THR A 1 502 ? -18.181 2.742 -6.141 1.00 59.74 486 THR A N 1
ATOM 3521 C CA . THR A 1 502 ? -17.064 2.916 -7.124 1.00 60.75 486 THR A CA 1
ATOM 3522 C C . THR A 1 502 ? -15.697 3.290 -6.500 1.00 60.94 486 THR A C 1
ATOM 3523 O O . THR A 1 502 ? -14.690 3.016 -7.188 1.00 61.00 486 THR A O 1
ATOM 3527 N N . LEU A 1 503 ? -15.609 3.883 -5.294 1.00 61.34 487 LEU A N 1
ATOM 3528 C CA . LEU A 1 503 ? -14.311 4.348 -4.703 1.00 59.68 487 LEU A CA 1
ATOM 3529 C C . LEU A 1 503 ? -13.855 3.423 -3.574 1.00 57.91 487 LEU A C 1
ATOM 3530 O O . LEU A 1 503 ? -14.647 3.011 -2.724 1.00 57.35 487 LEU A O 1
ATOM 3535 N N . PRO A 1 504 ? -12.546 3.085 -3.510 1.00 56.52 488 PRO A N 1
ATOM 3536 C CA . PRO A 1 504 ? -11.974 2.448 -2.321 1.00 56.57 488 PRO A CA 1
ATOM 3537 C C . PRO A 1 504 ? -12.170 3.371 -1.110 1.00 54.32 488 PRO A C 1
ATOM 3538 O O . PRO A 1 504 ? -12.166 4.556 -1.296 1.00 52.34 488 PRO A O 1
ATOM 3542 N N . ASP A 1 505 ? -12.348 2.809 0.081 1.00 56.60 489 ASP A N 1
ATOM 3543 C CA . ASP A 1 505 ? -12.642 3.577 1.322 1.00 59.25 489 ASP A CA 1
ATOM 3544 C C . ASP A 1 505 ? -11.533 4.592 1.619 1.00 57.42 489 ASP A C 1
ATOM 3545 O O . ASP A 1 505 ? -11.871 5.691 2.089 1.00 56.07 489 ASP A O 1
ATOM 3550 N N . GLY A 1 506 ? -10.272 4.248 1.339 1.00 56.65 490 GLY A N 1
ATOM 3551 C CA . GLY A 1 506 ? -9.119 5.164 1.473 1.00 55.98 490 GLY A CA 1
ATOM 3552 C C . GLY A 1 506 ? -9.421 6.550 0.918 1.00 54.71 490 GLY A C 1
ATOM 3553 O O . GLY A 1 506 ? -8.943 7.547 1.487 1.00 53.70 490 GLY A O 1
ATOM 3554 N N . VAL A 1 507 ? -10.235 6.620 -0.132 1.00 54.20 491 VAL A N 1
ATOM 3555 C CA . VAL A 1 507 ? -10.471 7.854 -0.932 1.00 54.16 491 VAL A CA 1
ATOM 3556 C C . VAL A 1 507 ? -11.894 8.383 -0.684 1.00 52.63 491 VAL A C 1
ATOM 3557 O O . VAL A 1 507 ? -12.274 9.398 -1.310 1.00 53.53 491 VAL A O 1
ATOM 3561 N N . VAL A 1 508 ? -12.655 7.760 0.220 1.00 50.35 492 VAL A N 1
ATOM 3562 C CA . VAL A 1 508 ? -14.035 8.219 0.556 1.00 51.26 492 VAL A CA 1
ATOM 3563 C C . VAL A 1 508 ? -13.885 9.268 1.647 1.00 50.43 492 VAL A C 1
ATOM 3564 O O . VAL A 1 508 ? -13.456 8.935 2.745 1.00 51.00 492 VAL A O 1
ATOM 3568 N N . PRO A 1 509 ? -14.213 10.553 1.382 1.00 50.76 493 PRO A N 1
ATOM 3569 C CA . PRO A 1 509 ? -14.111 11.598 2.39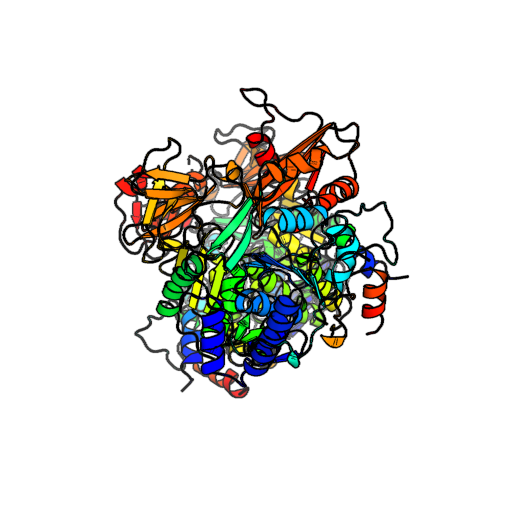9 1.00 50.97 493 PRO A CA 1
ATOM 3570 C C . PRO A 1 509 ? -14.939 11.307 3.665 1.00 52.03 493 PRO A C 1
ATOM 3571 O O . PRO A 1 509 ? -15.931 10.572 3.581 1.00 53.59 493 PRO A O 1
ATOM 3575 N N . ARG A 1 510 ? -14.542 11.932 4.780 1.00 53.19 494 ARG A N 1
ATOM 3576 C CA . ARG A 1 510 ? -15.229 11.912 6.104 1.00 54.85 494 ARG A CA 1
ATOM 3577 C C . ARG A 1 510 ? -15.766 13.301 6.448 1.00 52.73 494 ARG A C 1
ATOM 3578 O O . ARG A 1 510 ? -16.280 13.448 7.543 1.00 51.82 494 ARG A O 1
ATOM 3586 N N . HIS A 1 511 ? -15.586 14.296 5.582 1.00 52.73 495 HIS A N 1
ATOM 3587 C CA . HIS A 1 511 ? -16.020 15.695 5.830 1.00 53.62 495 HIS A CA 1
ATOM 3588 C C . HIS A 1 511 ? -16.964 16.129 4.705 1.00 53.64 495 HIS A C 1
ATOM 3589 O O . HIS A 1 511 ? -16.552 16.159 3.533 1.00 53.72 495 HIS A O 1
ATOM 3596 N N . TYR A 1 512 ? -18.201 16.447 5.070 1.00 55.58 496 TYR A N 1
ATOM 3597 C CA . TYR A 1 512 ? -19.300 16.870 4.170 1.00 55.78 496 TYR A CA 1
ATOM 3598 C C . TYR A 1 512 ? -19.889 18.166 4.725 1.00 57.48 496 TYR A C 1
ATOM 3599 O O . TYR A 1 512 ? -20.418 18.118 5.834 1.00 59.00 496 TYR A O 1
ATOM 3608 N N . ARG A 1 513 ? -19.711 19.286 4.019 1.00 60.50 497 ARG A N 1
ATOM 3609 C CA . ARG A 1 513 ? -20.180 20.631 4.445 1.00 63.32 497 ARG A CA 1
ATOM 3610 C C . ARG A 1 513 ? -21.254 21.123 3.471 1.00 64.31 497 ARG A C 1
ATOM 3611 O O . ARG A 1 513 ? -20.930 21.391 2.297 1.00 63.95 497 ARG A O 1
ATOM 3619 N N . HIS A 1 514 ? -22.493 21.218 3.962 1.00 63.56 498 HIS A N 1
ATOM 3620 C CA . HIS A 1 514 ? -23.637 21.907 3.312 1.00 62.87 498 HIS A CA 1
ATOM 3621 C C . HIS A 1 514 ? -23.354 23.413 3.256 1.00 63.22 498 HIS A C 1
ATOM 3622 O O . HIS A 1 514 ? -23.004 23.986 4.305 1.00 60.18 498 HIS A O 1
ATOM 3629 N N . VAL A 1 515 ? -23.485 24.019 2.073 1.00 64.59 499 VAL A N 1
ATOM 3630 C CA . VAL A 1 515 ? -23.389 25.497 1.871 1.00 68.05 499 VAL A CA 1
ATOM 3631 C C . VAL A 1 515 ? -24.574 25.953 1.013 1.00 71.32 499 VAL A C 1
ATOM 3632 O O . VAL A 1 515 ? -25.144 25.108 0.297 1.00 72.43 499 VAL A O 1
ATOM 3636 N N . ALA A 1 516 ? -24.919 27.243 1.104 1.00 75.87 500 ALA A N 1
ATOM 3637 C CA . ALA A 1 516 ? -26.042 27.902 0.391 1.00 78.36 500 ALA A CA 1
ATOM 3638 C C . ALA A 1 516 ? -25.683 28.075 -1.093 1.00 79.66 500 ALA A C 1
ATOM 3639 O O . ALA A 1 516 ? -26.509 27.728 -1.963 1.00 77.56 500 ALA A O 1
ATOM 3641 N N . GLU A 1 517 ? -24.460 28.550 -1.342 1.00 81.17 501 GLU A N 1
ATOM 3642 C CA . GLU A 1 517 ? -23.900 28.944 -2.661 1.00 82.02 501 GLU A CA 1
ATOM 3643 C C . GLU A 1 517 ? -22.490 28.352 -2.767 1.00 79.24 501 GLU A C 1
ATOM 3644 O O . GLU A 1 517 ? -21.715 28.532 -1.816 1.00 81.45 501 GLU A O 1
ATOM 3650 N N . LEU A 1 518 ? -22.163 27.671 -3.867 1.00 77.51 502 LEU A N 1
ATOM 3651 C CA . LEU A 1 518 ? -20.760 27.324 -4.225 1.00 74.62 502 LEU A CA 1
ATOM 3652 C C . LEU A 1 518 ? -20.173 28.480 -5.026 1.00 72.95 502 LEU A C 1
ATOM 3653 O O . LEU A 1 518 ? -20.761 28.907 -6.011 1.00 74.89 502 LEU A O 1
ATOM 3658 N N . PRO A 1 519 ? -18.994 29.020 -4.656 1.00 71.92 503 PRO A N 1
ATOM 3659 C CA . PRO A 1 519 ? -18.402 30.134 -5.401 1.00 73.25 503 PRO A CA 1
ATOM 3660 C C . PRO A 1 519 ? -17.897 29.728 -6.801 1.00 74.01 503 PRO A C 1
ATOM 3661 O O . PRO A 1 519 ? -17.445 28.605 -6.962 1.00 71.22 503 PRO A O 1
ATOM 3665 N N . LEU A 1 520 ? -18.000 30.642 -7.775 1.00 75.47 504 LEU A N 1
ATOM 3666 C CA . LEU A 1 520 ? -17.489 30.484 -9.166 1.00 76.79 504 LEU A CA 1
ATOM 3667 C C . LEU A 1 520 ? -16.326 31.465 -9.371 1.00 78.59 504 LEU A C 1
ATOM 3668 O O . LEU A 1 520 ? -16.342 32.521 -8.716 1.00 78.50 504 LEU A O 1
ATOM 3673 N N . ASN A 1 521 ? -15.361 31.124 -10.239 1.00 79.17 505 ASN A N 1
ATOM 3674 C CA . ASN A 1 521 ? -14.103 31.892 -10.468 1.00 77.86 505 ASN A CA 1
ATOM 3675 C C . ASN A 1 521 ? -14.267 32.831 -11.677 1.00 81.91 505 ASN A C 1
ATOM 3676 O O . ASN A 1 521 ? -15.418 33.020 -12.132 1.00 79.88 505 ASN A O 1
ATOM 3681 N N . SER A 1 522 ? -13.153 33.405 -12.158 1.00 88.05 506 SER A N 1
ATOM 3682 C CA . SER A 1 522 ? -13.037 34.264 -13.372 1.00 91.46 506 SER A CA 1
ATOM 3683 C C . SER A 1 522 ? -13.888 33.714 -14.527 1.00 96.24 506 SER A C 1
ATOM 3684 O O . SER A 1 522 ? -14.703 34.491 -15.076 1.00 99.59 506 SER A O 1
ATOM 3687 N N . ASN A 1 523 ? -13.705 32.429 -14.876 1.00 98.25 507 ASN A N 1
ATOM 3688 C CA . ASN A 1 523 ? -14.286 31.776 -16.085 1.00 96.54 507 ASN A CA 1
ATOM 3689 C C . ASN A 1 523 ? -15.442 30.839 -15.687 1.00 95.93 507 ASN A C 1
ATOM 3690 O O . ASN A 1 523 ? -15.749 29.912 -16.467 1.00 94.39 507 ASN A O 1
ATOM 3695 N N . ARG A 1 524 ? -16.046 31.067 -14.514 1.00 95.17 508 ARG A N 1
ATOM 3696 C CA . ARG A 1 524 ? -17.405 30.592 -14.114 1.00 94.22 508 ARG A CA 1
ATOM 3697 C C . ARG A 1 524 ? -17.425 29.080 -13.818 1.00 89.99 508 ARG A C 1
ATOM 3698 O O . ARG A 1 524 ? -18.537 28.532 -13.675 1.00 88.20 508 ARG A O 1
ATOM 3706 N N . LYS A 1 525 ? -16.265 28.427 -13.696 1.00 87.57 509 LYS A N 1
ATOM 3707 C CA . LYS A 1 525 ? -16.141 27.074 -13.084 1.00 86.30 509 LYS A CA 1
ATOM 3708 C C . LYS A 1 525 ? -16.068 27.275 -11.559 1.00 85.44 509 LYS A C 1
ATOM 3709 O O . LYS A 1 525 ? -15.560 28.339 -11.125 1.00 85.65 509 LYS A O 1
ATOM 3715 N N . ILE A 1 526 ? -16.560 26.318 -10.763 1.00 81.08 510 ILE A N 1
ATOM 3716 C CA . ILE A 1 526 ? -16.524 26.390 -9.269 1.00 77.51 510 ILE A CA 1
ATOM 3717 C C . ILE A 1 526 ? -15.092 26.728 -8.814 1.00 75.12 510 ILE A C 1
ATOM 3718 O O . ILE A 1 526 ? -14.132 26.218 -9.425 1.00 72.83 510 ILE A O 1
ATOM 3723 N N . ASP A 1 527 ? -14.969 27.585 -7.790 1.00 73.44 511 ASP A N 1
ATOM 3724 C CA . ASP A 1 527 ? -13.680 28.149 -7.307 1.00 71.39 511 ASP A CA 1
ATOM 3725 C C . ASP A 1 527 ? -13.128 27.238 -6.214 1.00 69.56 511 ASP A C 1
ATOM 3726 O O . ASP A 1 527 ? -13.596 27.335 -5.079 1.00 70.26 511 ASP A O 1
ATOM 3731 N N . ARG A 1 528 ? -12.155 26.398 -6.559 1.00 68.92 512 ARG A N 1
ATOM 3732 C CA . ARG A 1 528 ? -11.604 25.359 -5.654 1.00 67.44 512 ARG A CA 1
ATOM 3733 C C . ARG A 1 528 ? -10.519 25.949 -4.762 1.00 65.32 512 ARG A C 1
ATOM 3734 O O . ARG A 1 528 ? -10.231 25.329 -3.731 1.00 63.58 512 ARG A O 1
ATOM 3742 N N . ARG A 1 529 ? -9.927 27.072 -5.177 1.00 66.42 513 ARG A N 1
ATOM 3743 C CA . ARG A 1 529 ? -8.904 27.823 -4.401 1.00 67.44 513 ARG A CA 1
ATOM 3744 C C . ARG A 1 529 ? -9.578 28.394 -3.141 1.00 65.10 513 ARG A C 1
ATOM 3745 O O . ARG A 1 529 ? -9.137 28.053 -2.035 1.00 65.92 513 ARG A O 1
ATOM 3753 N N . ALA A 1 530 ? -10.641 29.188 -3.311 1.00 64.76 514 ALA A N 1
ATOM 3754 C CA . ALA A 1 530 ? -11.482 29.761 -2.229 1.00 63.02 514 ALA A CA 1
ATOM 3755 C C . ALA A 1 530 ? -11.966 28.645 -1.299 1.00 62.46 514 ALA A C 1
ATOM 3756 O O . ALA A 1 530 ? -11.836 28.814 -0.066 1.00 62.62 514 ALA A O 1
ATOM 3758 N N . LEU A 1 531 ? -12.475 27.542 -1.867 1.00 62.37 515 LEU A N 1
ATOM 3759 C CA . LEU A 1 531 ? -13.109 26.427 -1.100 1.00 61.80 515 LEU A CA 1
ATOM 3760 C C . LEU A 1 531 ? -12.039 25.615 -0.348 1.00 59.90 515 LEU A C 1
ATOM 3761 O O . LEU A 1 531 ? -12.353 25.128 0.761 1.00 58.25 515 LEU A O 1
ATOM 3766 N N . THR A 1 532 ? -10.836 25.453 -0.914 1.00 58.14 516 THR A N 1
ATOM 3767 C CA . THR A 1 532 ? -9.682 24.802 -0.230 1.00 57.75 516 THR A CA 1
ATOM 3768 C C . THR A 1 532 ? -9.349 25.606 1.038 1.00 56.82 516 THR A C 1
ATOM 3769 O O . THR A 1 532 ? -9.140 24.986 2.088 1.00 53.64 516 THR A O 1
ATOM 3773 N N . ALA A 1 533 ? -9.314 26.936 0.929 1.00 58.40 517 ALA A N 1
ATOM 3774 C CA . ALA A 1 533 ? -9.047 27.873 2.048 1.00 61.60 517 ALA A CA 1
ATOM 3775 C C . ALA A 1 533 ? -10.149 27.739 3.112 1.00 62.63 517 ALA A C 1
ATOM 3776 O O . ALA A 1 533 ? -9.809 27.691 4.313 1.00 60.77 517 ALA A O 1
ATOM 3778 N N . ARG A 1 534 ? -11.419 27.658 2.696 1.00 64.93 518 ARG A N 1
ATOM 3779 C CA . ARG A 1 534 ? -12.569 27.535 3.633 1.00 66.40 518 ARG A CA 1
ATOM 3780 C C . ARG A 1 534 ? -12.490 26.181 4.345 1.00 64.89 518 ARG A C 1
ATOM 3781 O O . ARG A 1 534 ? -12.766 26.141 5.559 1.00 63.56 518 ARG A O 1
ATOM 3789 N N . ALA A 1 535 ? -12.100 25.126 3.622 1.00 64.93 519 ALA A N 1
ATOM 3790 C CA . ALA A 1 535 ? -11.864 23.761 4.159 1.00 64.32 519 ALA A CA 1
ATOM 3791 C C . ALA A 1 535 ? -10.819 23.826 5.280 1.00 63.11 519 ALA A C 1
ATOM 3792 O O . ALA A 1 535 ? -11.077 23.261 6.364 1.00 60.53 519 ALA A O 1
ATOM 3794 N N . GLU A 1 536 ? -9.704 24.518 5.021 1.00 63.45 520 GLU A N 1
ATOM 3795 C CA . GLU A 1 536 ? -8.532 24.624 5.931 1.00 65.60 520 GLU A CA 1
ATOM 3796 C C . GLU A 1 536 ? -8.968 25.295 7.243 1.00 67.37 520 GLU A C 1
ATOM 3797 O O . GLU A 1 536 ? -8.579 24.794 8.316 1.00 66.56 520 GLU A O 1
ATOM 3803 N N . GLU A 1 537 ? -9.777 26.359 7.162 1.00 69.32 521 GLU A N 1
ATOM 3804 C CA . GLU A 1 537 ? -10.176 27.168 8.346 1.00 70.17 521 GLU A CA 1
ATOM 3805 C C . GLU A 1 537 ? -11.278 26.433 9.140 1.00 67.49 521 GLU A C 1
ATOM 3806 O O . GLU A 1 537 ? -11.373 26.681 10.364 1.00 66.36 521 GLU A O 1
ATOM 3812 N N . LEU A 1 538 ? -11.979 25.472 8.528 1.00 66.36 522 LEU A N 1
ATOM 3813 C CA . LEU A 1 538 ? -12.955 24.587 9.230 1.00 65.05 522 LEU A CA 1
ATOM 3814 C C . LEU A 1 538 ? -12.233 23.486 10.022 1.00 62.54 522 LEU A C 1
ATOM 3815 O O . LEU A 1 538 ? -12.805 23.017 11.013 1.00 62.69 522 LEU A O 1
ATOM 3820 N N . LEU A 1 539 ? -11.031 23.079 9.608 1.00 60.64 523 LEU A N 1
ATOM 3821 C CA . LEU A 1 539 ? -10.330 21.899 10.183 1.00 59.49 523 LEU A CA 1
ATOM 3822 C C . LEU A 1 539 ? -9.187 22.330 11.118 1.00 55.78 523 LEU A C 1
ATOM 3823 O O . LEU A 1 539 ? -8.676 21.431 11.788 1.00 52.27 523 LEU A O 1
ATOM 3828 N N . GLY A 1 540 ? -8.795 23.615 11.133 1.00 55.80 524 GLY A N 1
ATOM 3829 C CA . GLY A 1 540 ? -7.613 24.132 11.863 1.00 56.99 524 GLY A CA 1
ATOM 3830 C C . GLY A 1 540 ? -7.080 25.436 11.283 1.00 57.37 524 GLY A C 1
ATOM 3831 O O . GLY A 1 540 ? -7.788 26.455 11.216 1.00 59.02 524 GLY A O 1
ATOM 3832 N N . MET B 2 21 ? -26.870 -6.267 25.464 1.00 85.47 1 MET B N 1
ATOM 3833 C CA . MET B 2 21 ? -27.003 -4.784 25.491 1.00 85.03 1 MET B CA 1
ATOM 3834 C C . MET B 2 21 ? -25.776 -4.181 26.198 1.00 82.55 1 MET B C 1
ATOM 3835 O O . MET B 2 21 ? -25.670 -4.256 27.453 1.00 82.03 1 MET B O 1
ATOM 3840 N N . TRP B 2 22 ? -24.868 -3.612 25.406 1.00 77.05 2 TRP B N 1
ATOM 3841 C CA . TRP B 2 22 ? -23.582 -3.031 25.874 1.00 73.44 2 TRP B CA 1
ATOM 3842 C C . TRP B 2 22 ? -23.847 -1.805 26.748 1.00 72.72 2 TRP B C 1
ATOM 3843 O O . TRP B 2 22 ? -24.997 -1.313 26.751 1.00 74.05 2 TRP B O 1
ATOM 3854 N N . ASP B 2 23 ? -22.823 -1.334 27.462 1.00 72.11 3 ASP B N 1
ATOM 3855 C CA . ASP B 2 23 ? -22.943 -0.149 28.352 1.00 71.87 3 ASP B CA 1
ATOM 3856 C C . ASP B 2 23 ? -22.732 1.116 27.509 1.00 69.41 3 ASP B C 1
ATOM 3857 O O . ASP B 2 23 ? -22.274 0.986 26.339 1.00 68.24 3 ASP B O 1
ATOM 3862 N N . ALA B 2 24 ? -23.114 2.279 28.059 1.00 67.03 4 ALA B N 1
ATOM 3863 C CA . ALA B 2 24 ? -23.036 3.609 27.404 1.00 65.40 4 ALA B CA 1
ATOM 3864 C C . ALA B 2 24 ? -21.578 3.924 27.032 1.00 63.74 4 ALA B C 1
ATOM 3865 O O . ALA B 2 24 ? -21.329 4.423 25.907 1.00 64.94 4 ALA B O 1
ATOM 3867 N N . GLN B 2 25 ? -20.651 3.643 27.946 1.00 62.08 5 GLN B N 1
ATOM 3868 C CA . GLN B 2 25 ? -19.196 3.870 27.754 1.00 60.25 5 GLN B CA 1
ATOM 3869 C C . GLN B 2 25 ? -18.774 3.236 26.422 1.00 59.30 5 GLN B C 1
ATOM 3870 O O . GLN B 2 25 ? -18.236 3.967 25.558 1.00 57.47 5 GLN B O 1
ATOM 3876 N N . PHE B 2 26 ? -19.048 1.936 26.260 1.00 58.53 6 PHE B N 1
ATOM 3877 C CA . PHE B 2 26 ? -18.722 1.161 25.044 1.00 58.32 6 PHE B CA 1
ATOM 3878 C C . PHE B 2 26 ? -19.240 1.912 23.808 1.00 58.14 6 PHE B C 1
ATOM 3879 O O . PHE B 2 26 ? -18.435 2.173 22.878 1.00 55.48 6 PHE B O 1
ATOM 3887 N N . GLU B 2 27 ? -20.533 2.265 23.797 1.00 57.37 7 GLU B N 1
ATOM 3888 C CA . GLU B 2 27 ? -21.197 2.809 22.583 1.00 58.57 7 GLU B CA 1
ATOM 3889 C C . GLU B 2 27 ? -20.671 4.220 22.291 1.00 58.30 7 GLU B C 1
ATOM 3890 O O . GLU B 2 27 ? -20.347 4.472 21.095 1.00 56.73 7 GLU B O 1
ATOM 3896 N N . ASN B 2 28 ? -20.628 5.097 23.303 1.00 58.27 8 ASN B N 1
ATOM 3897 C CA . ASN B 2 28 ? -20.099 6.490 23.185 1.00 59.53 8 ASN B CA 1
ATOM 3898 C C . ASN B 2 28 ? -18.698 6.487 22.548 1.00 59.64 8 ASN B C 1
ATOM 3899 O O . ASN B 2 28 ? -18.435 7.316 21.629 1.00 59.91 8 ASN B O 1
ATOM 3904 N N . LEU B 2 29 ? -17.855 5.577 23.039 1.00 58.46 9 LEU B N 1
ATOM 3905 C CA . LEU B 2 29 ? -16.444 5.356 22.632 1.00 57.48 9 LEU B CA 1
ATOM 3906 C C . LEU B 2 29 ? -16.435 4.915 21.158 1.00 56.23 9 LEU B C 1
ATOM 3907 O O . LEU B 2 29 ? -15.746 5.545 20.332 1.00 51.54 9 LEU B O 1
ATOM 3912 N N . LEU B 2 30 ? -17.228 3.893 20.842 1.00 56.92 10 LEU B N 1
ATOM 3913 C CA . LEU B 2 30 ? -17.273 3.263 19.502 1.00 58.56 10 LEU B CA 1
ATOM 3914 C C . LEU B 2 30 ? -17.723 4.319 18.488 1.00 58.28 10 LEU B C 1
ATOM 3915 O O . LEU B 2 30 ? -17.124 4.378 17.389 1.00 57.39 10 LEU B O 1
ATOM 3920 N N . ARG B 2 31 ? -18.659 5.188 18.888 1.00 59.18 11 ARG B N 1
ATOM 3921 C CA . ARG B 2 31 ? -19.300 6.205 18.009 1.00 60.31 11 ARG B CA 1
ATOM 3922 C C . ARG B 2 31 ? -18.283 7.245 17.529 1.00 59.66 11 ARG B C 1
ATOM 3923 O O . ARG B 2 31 ? -18.429 7.719 16.391 1.00 62.36 11 ARG B O 1
ATOM 3931 N N . ARG B 2 32 ? -17.281 7.570 18.342 1.00 60.59 12 ARG B N 1
ATOM 3932 C CA . ARG B 2 32 ? -16.219 8.553 17.995 1.00 60.11 12 ARG B CA 1
ATOM 3933 C C . ARG B 2 32 ? -15.439 8.082 16.758 1.00 59.44 12 ARG B C 1
ATOM 3934 O O . ARG B 2 32 ? -14.752 8.938 16.172 1.00 60.65 12 ARG B O 1
ATOM 3942 N N . TYR B 2 33 ? -15.544 6.804 16.366 1.00 57.33 13 TYR B N 1
ATOM 3943 C CA . TYR B 2 33 ? -14.811 6.216 15.211 1.00 56.88 13 TYR B CA 1
ATOM 3944 C C . TYR B 2 33 ? -15.747 5.866 14.049 1.00 57.32 13 TYR B C 1
ATOM 3945 O O . TYR B 2 33 ? -15.252 5.223 13.108 1.00 58.39 13 TYR B O 1
ATOM 3954 N N . LEU B 2 34 ? -17.027 6.261 14.099 1.00 58.38 14 LEU B N 1
ATOM 3955 C CA . LEU B 2 34 ? -18.048 5.883 13.077 1.00 59.36 14 LEU B CA 1
ATOM 3956 C C . LEU B 2 34 ? -18.683 7.139 12.475 1.00 59.89 14 LEU B C 1
ATOM 3957 O O . LEU B 2 34 ? -19.874 7.394 12.673 1.00 61.11 14 LEU B O 1
ATOM 3962 N N . PRO B 2 35 ? -17.920 7.939 11.683 1.00 59.65 15 PRO B N 1
ATOM 3963 C CA . PRO B 2 35 ? -18.401 9.218 11.155 1.00 60.20 15 PRO B CA 1
ATOM 3964 C C . PRO B 2 35 ? -19.522 9.160 10.100 1.00 60.99 15 PRO B C 1
ATOM 3965 O O . PRO B 2 35 ? -20.028 10.210 9.758 1.00 62.48 15 PRO B O 1
ATOM 3969 N N . PHE B 2 36 ? -19.887 7.974 9.604 1.00 60.72 16 PHE B N 1
ATOM 3970 C CA . PHE B 2 36 ? -21.073 7.781 8.727 1.00 61.88 16 PHE B CA 1
ATOM 3971 C C . PHE B 2 36 ? -22.224 7.206 9.555 1.00 62.22 16 PHE B C 1
ATOM 3972 O O . PHE B 2 36 ? -22.997 6.415 8.998 1.00 63.08 16 PHE B O 1
ATOM 3980 N N . LEU B 2 37 ? -22.314 7.609 10.829 1.00 62.42 17 LEU B N 1
ATOM 3981 C CA . LEU B 2 37 ? -23.447 7.332 11.754 1.00 63.44 17 LEU B CA 1
ATOM 3982 C C . LEU B 2 37 ? -23.763 8.595 12.557 1.00 63.78 17 LEU B C 1
ATOM 3983 O O . LEU B 2 37 ? -22.979 8.926 13.448 1.00 64.60 17 LEU B O 1
ATOM 3988 N N . SER B 2 38 ? -24.881 9.256 12.265 1.00 66.92 18 SER B N 1
ATOM 3989 C CA . SER B 2 38 ? -25.389 10.438 13.016 1.00 68.08 18 SER B CA 1
ATOM 3990 C C . SER B 2 38 ? -25.674 10.062 14.480 1.00 67.58 18 SER B C 1
ATOM 3991 O O . SER B 2 38 ? -25.952 8.871 14.759 1.00 66.46 18 SER B O 1
ATOM 3994 N N . ALA B 2 39 ? -25.625 11.054 15.377 1.00 67.19 19 ALA B N 1
ATOM 3995 C CA . ALA B 2 39 ? -25.896 10.911 16.829 1.00 67.88 19 ALA B CA 1
ATOM 3996 C C . ALA B 2 39 ? -27.341 10.436 17.075 1.00 70.55 19 ALA B C 1
ATOM 3997 O O . ALA B 2 39 ? -27.550 9.761 18.100 1.00 70.24 19 ALA B O 1
ATOM 3999 N N . ASP B 2 40 ? -28.286 10.762 16.180 1.00 73.08 20 ASP B N 1
ATOM 4000 C CA . ASP B 2 40 ? -29.753 10.600 16.407 1.00 77.95 20 ASP B CA 1
ATOM 4001 C C . ASP B 2 40 ? -30.244 9.239 15.878 1.00 79.78 20 ASP B C 1
ATOM 4002 O O . ASP B 2 40 ? -31.459 8.962 15.967 1.00 79.73 20 ASP B O 1
ATOM 4007 N N . GLN B 2 41 ? -29.331 8.413 15.370 1.00 80.55 21 GLN B N 1
ATOM 4008 C CA . GLN B 2 41 ? -29.625 7.126 14.698 1.00 83.12 21 GLN B CA 1
ATOM 4009 C C . GLN B 2 41 ? -28.976 6.016 15.524 1.00 82.53 21 GLN B C 1
ATOM 4010 O O . GLN B 2 41 ? -27.797 6.111 15.843 1.00 81.38 21 GLN B O 1
ATOM 4016 N N . PRO B 2 42 ? -29.716 4.967 15.959 1.00 84.91 22 PRO B N 1
ATOM 4017 C CA . PRO B 2 42 ? -29.155 3.966 16.870 1.00 83.27 22 PRO B CA 1
ATOM 4018 C C . PRO B 2 42 ? -28.083 3.067 16.226 1.00 81.42 22 PRO B C 1
ATOM 4019 O O . PRO B 2 42 ? -28.052 2.932 15.010 1.00 81.33 22 PRO B O 1
ATOM 4023 N N . LEU B 2 43 ? -27.225 2.481 17.067 1.00 81.21 23 LEU B N 1
ATOM 4024 C CA . LEU B 2 43 ? -26.136 1.538 16.676 1.00 79.81 23 LEU B CA 1
ATOM 4025 C C . LEU B 2 43 ? -26.680 0.105 16.759 1.00 79.71 23 LEU B C 1
ATOM 4026 O O . LEU B 2 43 ? -26.966 -0.350 17.883 1.00 80.23 23 LEU B O 1
ATOM 4031 N N . GLU B 2 44 ? -26.806 -0.579 15.619 1.00 79.18 24 GLU B N 1
ATOM 4032 C CA . GLU B 2 44 ? -27.427 -1.929 15.532 1.00 81.83 24 GLU B CA 1
ATOM 4033 C C . GLU B 2 44 ? -26.403 -3.001 15.913 1.00 80.35 24 GLU B C 1
ATOM 4034 O O . GLU B 2 44 ? -25.239 -2.853 15.550 1.00 78.35 24 GLU B O 1
ATOM 4040 N N . GLN B 2 45 ? -26.872 -4.063 16.572 1.00 83.20 25 GLN B N 1
ATOM 4041 C CA . GLN B 2 45 ? -26.083 -5.226 17.065 1.00 83.90 25 GLN B CA 1
ATOM 4042 C C . GLN B 2 45 ? -25.133 -5.741 15.978 1.00 83.69 25 GLN B C 1
ATOM 4043 O O . GLN B 2 45 ? -24.006 -6.131 16.343 1.00 84.27 25 GLN B O 1
ATOM 4049 N N . ASP B 2 46 ? -25.545 -5.772 14.704 1.00 83.95 26 ASP B N 1
ATOM 4050 C CA . ASP B 2 46 ? -24.646 -6.286 13.633 1.00 82.93 26 ASP B CA 1
ATOM 4051 C C . ASP B 2 46 ? -24.808 -5.483 12.341 1.00 79.15 26 ASP B C 1
ATOM 4052 O O . ASP B 2 46 ? -24.837 -6.100 11.272 1.00 80.20 26 ASP B O 1
ATOM 4057 N N . ILE B 2 47 ? -24.812 -4.153 12.438 1.00 76.67 27 ILE B N 1
ATOM 4058 C CA . ILE B 2 47 ? -24.381 -3.255 11.324 1.00 76.97 27 ILE B CA 1
ATOM 4059 C C . ILE B 2 47 ? -22.887 -3.512 11.063 1.00 74.35 27 ILE B C 1
ATOM 4060 O O . ILE B 2 47 ? -22.158 -3.861 12.016 1.00 73.14 27 ILE B O 1
ATOM 4065 N N . ASN B 2 48 ? -22.440 -3.371 9.816 1.00 72.96 28 ASN B N 1
ATOM 4066 C CA . ASN B 2 48 ? -21.012 -3.547 9.449 1.00 72.61 28 ASN B CA 1
ATOM 4067 C C . ASN B 2 48 ? -20.255 -2.261 9.820 1.00 69.27 28 ASN B C 1
ATOM 4068 O O . ASN B 2 48 ? -20.514 -1.230 9.194 1.00 67.88 28 ASN B O 1
ATOM 4073 N N . LEU B 2 49 ? -19.360 -2.316 10.810 1.00 66.89 29 LEU B N 1
ATOM 4074 C CA . LEU B 2 49 ? -18.638 -1.119 11.333 1.00 65.93 29 LEU B CA 1
ATOM 4075 C C . LEU B 2 49 ? -17.901 -0.417 10.187 1.00 65.02 29 LEU B C 1
ATOM 4076 O O . LEU B 2 49 ? -17.832 0.820 10.192 1.00 61.90 29 LEU B O 1
ATOM 4081 N N . ARG B 2 50 ? -17.401 -1.192 9.232 1.00 68.55 30 ARG B N 1
ATOM 4082 C CA . ARG B 2 50 ? -16.760 -0.690 7.989 1.00 71.75 30 ARG B CA 1
ATOM 4083 C C . ARG B 2 50 ? -17.737 0.264 7.275 1.00 69.52 30 ARG B C 1
ATOM 4084 O O . ARG B 2 50 ? -17.319 1.383 6.939 1.00 67.89 30 ARG B O 1
ATOM 4092 N N . ASP B 2 51 ? -19.005 -0.129 7.109 1.00 67.94 31 ASP B N 1
ATOM 4093 C CA . ASP B 2 51 ? -20.034 0.635 6.342 1.00 67.46 31 ASP B CA 1
ATOM 4094 C C . ASP B 2 51 ? -20.375 1.964 7.031 1.00 64.57 31 ASP B C 1
ATOM 4095 O O . ASP B 2 51 ? -20.796 2.890 6.326 1.00 62.81 31 ASP B O 1
ATOM 4100 N N . ILE B 2 52 ? -20.188 2.086 8.350 1.00 62.22 32 ILE B N 1
ATOM 4101 C CA . ILE B 2 52 ? -20.473 3.360 9.078 1.00 60.10 32 ILE B CA 1
ATOM 4102 C C . ILE B 2 52 ? -19.159 4.082 9.435 1.00 58.68 32 ILE B C 1
ATOM 4103 O O . ILE B 2 52 ? -19.213 5.044 10.230 1.00 57.73 32 ILE B O 1
ATOM 4108 N N . GLY B 2 53 ? -18.033 3.682 8.828 1.00 57.65 33 GLY B N 1
ATOM 4109 C CA . GLY B 2 53 ? -16.836 4.537 8.666 1.00 57.33 33 GLY B CA 1
ATOM 4110 C C . GLY B 2 53 ? -15.564 4.006 9.327 1.00 55.94 33 GLY B C 1
ATOM 4111 O O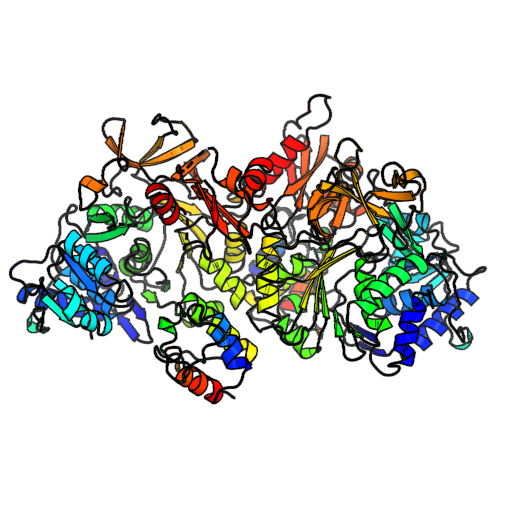 . GLY B 2 53 ? -14.519 4.666 9.154 1.00 54.91 33 GLY B O 1
ATOM 4112 N N . LEU B 2 54 ? -15.620 2.886 10.055 1.00 55.20 34 LEU B N 1
ATOM 4113 C CA . LEU B 2 54 ? -14.441 2.360 10.793 1.00 56.52 34 LEU B CA 1
ATOM 4114 C C . LEU B 2 54 ? -13.364 1.976 9.776 1.00 56.97 34 LEU B C 1
ATOM 4115 O O . LEU B 2 54 ? -13.568 1.005 9.032 1.00 58.00 34 LEU B O 1
ATOM 4120 N N . ASP B 2 55 ? -12.271 2.734 9.752 1.00 56.60 35 ASP B N 1
ATOM 4121 C CA . ASP B 2 55 ? -11.096 2.462 8.889 1.00 56.26 35 ASP B CA 1
ATOM 4122 C C . ASP B 2 55 ? -10.061 1.700 9.727 1.00 55.59 35 ASP B C 1
ATOM 4123 O O . ASP B 2 55 ? -10.320 1.418 10.919 1.00 55.33 35 ASP B O 1
ATOM 4128 N N . SER B 2 56 ? -8.938 1.344 9.117 1.00 54.97 36 SER B N 1
ATOM 4129 C CA . SER B 2 56 ? -7.907 0.486 9.745 1.00 56.27 36 SER B CA 1
ATOM 4130 C C . SER B 2 56 ? -7.147 1.280 10.827 1.00 55.10 36 SER B C 1
ATOM 4131 O O . SER B 2 56 ? -6.673 0.653 11.784 1.00 54.28 36 SER B O 1
ATOM 4134 N N . LEU B 2 57 ? -7.075 2.608 10.703 1.00 56.09 37 LEU B N 1
ATOM 4135 C CA . LEU B 2 57 ? -6.502 3.523 11.731 1.00 57.24 37 LEU B CA 1
ATOM 4136 C C . LEU B 2 57 ? -7.412 3.538 12.976 1.00 55.91 37 LEU B C 1
ATOM 4137 O O . LEU B 2 57 ? -6.908 3.304 14.100 1.00 55.45 37 LEU B O 1
ATOM 4142 N N . GLY B 2 58 ? -8.708 3.801 12.789 1.00 55.62 38 GLY B N 1
ATOM 4143 C CA . GLY B 2 58 ? -9.721 3.803 13.864 1.00 54.23 38 GLY B CA 1
ATOM 4144 C C . GLY B 2 58 ? -9.754 2.488 14.624 1.00 53.22 38 GLY B C 1
ATOM 4145 O O . GLY B 2 58 ? -9.895 2.523 15.851 1.00 53.05 38 GLY B O 1
ATOM 4146 N N . THR B 2 59 ? -9.628 1.361 13.925 1.00 52.25 39 THR B N 1
ATOM 4147 C CA . THR B 2 59 ? -9.566 -0.010 14.504 1.00 52.11 39 THR B CA 1
ATOM 4148 C C . THR B 2 59 ? -8.439 -0.107 15.550 1.00 51.93 39 THR B C 1
ATOM 4149 O O . THR B 2 59 ? -8.674 -0.688 16.628 1.00 50.32 39 THR B O 1
ATOM 4153 N N . VAL B 2 60 ? -7.244 0.408 15.237 1.00 51.60 40 VAL B N 1
ATOM 4154 C CA . VAL B 2 60 ? -6.066 0.364 16.143 1.00 50.59 40 VAL B CA 1
ATOM 4155 C C . VAL B 2 60 ? -6.359 1.248 17.357 1.00 50.56 40 VAL B C 1
ATOM 4156 O O . VAL B 2 60 ? -6.203 0.767 18.502 1.00 51.69 40 VAL B O 1
ATOM 4160 N N . GLU B 2 61 ? -6.735 2.504 17.111 1.00 50.60 41 GLU B N 1
ATOM 4161 C CA . GLU B 2 61 ? -7.133 3.483 18.164 1.00 51.50 41 GLU B CA 1
ATOM 4162 C C . GLU B 2 61 ? -8.244 2.878 19.037 1.00 49.12 41 GLU B C 1
ATOM 4163 O O . GLU B 2 61 ? -8.144 2.983 20.254 1.00 47.70 41 GLU B O 1
ATOM 4169 N N . LEU B 2 62 ? -9.254 2.255 18.423 1.00 48.48 42 LEU B N 1
ATOM 4170 C CA . LEU B 2 62 ? -10.418 1.651 19.127 1.00 48.65 42 LEU B CA 1
ATOM 4171 C C . LEU B 2 62 ? -9.918 0.532 20.036 1.00 49.12 42 LEU B C 1
ATOM 4172 O O . LEU B 2 62 ? -10.332 0.478 21.211 1.00 50.20 42 LEU B O 1
ATOM 4177 N N . LEU B 2 63 ? -9.049 -0.325 19.514 1.00 49.77 43 LEU B N 1
ATOM 4178 C CA . LEU B 2 63 ? -8.469 -1.444 20.289 1.00 51.00 43 LEU B CA 1
ATOM 4179 C C . LEU B 2 63 ? -7.767 -0.863 21.514 1.00 51.97 43 LEU B C 1
ATOM 4180 O O . LEU B 2 63 ? -8.024 -1.359 22.635 1.00 52.37 43 LEU B O 1
ATOM 4185 N N . SER B 2 64 ? -6.896 0.131 21.290 1.00 50.32 44 SER B N 1
ATOM 4186 C CA . SER B 2 64 ? -6.146 0.822 22.360 1.00 48.92 44 SER B CA 1
ATOM 4187 C C . SER B 2 64 ? -7.135 1.359 23.395 1.00 48.69 44 SER B C 1
ATOM 4188 O O . SER B 2 64 ? -6.934 1.078 24.588 1.00 47.07 44 SER B O 1
ATOM 4191 N N . GLU B 2 65 ? -8.175 2.071 22.949 1.00 49.11 45 GLU B N 1
ATOM 4192 C CA . GLU B 2 65 ? -9.133 2.723 23.880 1.00 49.86 45 GLU B CA 1
ATOM 4193 C C . GLU B 2 65 ? -9.845 1.664 24.728 1.00 50.57 45 GLU B C 1
ATOM 4194 O O . GLU B 2 65 ? -9.959 1.885 25.947 1.00 51.73 45 GLU B O 1
ATOM 4200 N N . LEU B 2 66 ? -10.274 0.555 24.131 1.00 51.86 46 LEU B N 1
ATOM 4201 C CA . LEU B 2 66 ? -11.032 -0.496 24.860 1.00 53.69 46 LEU B CA 1
ATOM 4202 C C . LEU B 2 66 ? -10.127 -1.092 25.942 1.00 54.49 46 LEU B C 1
ATOM 4203 O O . LEU B 2 66 ? -10.611 -1.235 27.097 1.00 56.24 46 LEU B O 1
ATOM 4208 N N . GLU B 2 67 ? -8.865 -1.390 25.602 1.00 53.79 47 GLU B N 1
ATOM 4209 C CA . GLU B 2 67 ? -7.876 -2.006 26.534 1.00 53.70 47 GLU B CA 1
ATOM 4210 C C . GLU B 2 67 ? -7.630 -1.064 27.721 1.00 53.04 47 GLU B C 1
ATOM 4211 O O . GLU B 2 67 ? -7.588 -1.551 28.868 1.00 53.76 47 GLU B O 1
ATOM 4217 N N . ASN B 2 68 ? -7.503 0.237 27.458 1.00 51.73 48 ASN B N 1
ATOM 4218 C CA . ASN B 2 68 ? -7.222 1.251 28.504 1.00 52.33 48 ASN B CA 1
ATOM 4219 C C . ASN B 2 68 ? -8.474 1.476 29.361 1.00 53.55 48 ASN B C 1
ATOM 4220 O O . ASN B 2 68 ? -8.323 1.515 30.580 1.00 53.17 48 ASN B O 1
ATOM 4225 N N . THR B 2 69 ? -9.656 1.593 28.749 1.00 53.90 49 THR B N 1
ATOM 4226 C CA . THR B 2 69 ? -10.905 1.980 29.454 1.00 55.10 49 THR B CA 1
ATOM 4227 C C . THR B 2 69 ? -11.415 0.786 30.271 1.00 57.34 49 THR B C 1
ATOM 4228 O O . THR B 2 69 ? -11.916 1.028 31.362 1.00 58.71 49 THR B O 1
ATOM 4232 N N . TYR B 2 70 ? -11.269 -0.453 29.794 1.00 59.78 50 TYR B N 1
ATOM 4233 C CA . TYR B 2 70 ? -11.820 -1.658 30.476 1.00 61.06 50 TYR B CA 1
ATOM 4234 C C . TYR B 2 70 ? -10.713 -2.422 31.206 1.00 63.11 50 TYR B C 1
ATOM 4235 O O . TYR B 2 70 ? -11.031 -3.448 31.826 1.00 65.20 50 TYR B O 1
ATOM 4244 N N . ASP B 2 71 ? -9.468 -1.940 31.159 1.00 64.59 51 ASP B N 1
ATOM 4245 C CA . ASP B 2 71 ? -8.301 -2.605 31.796 1.00 65.94 51 ASP B CA 1
ATOM 4246 C C . ASP B 2 71 ? -8.292 -4.092 31.402 1.00 67.06 51 ASP B C 1
ATOM 4247 O O . ASP B 2 71 ? -8.328 -4.949 32.294 1.00 69.82 51 ASP B O 1
ATOM 4252 N N . VAL B 2 72 ? -8.253 -4.375 30.102 1.00 67.10 52 VAL B N 1
ATOM 4253 C CA . VAL B 2 72 ? -8.181 -5.752 29.520 1.00 69.43 52 VAL B CA 1
ATOM 4254 C C . VAL B 2 72 ? -7.098 -5.773 28.439 1.00 69.23 52 VAL B C 1
ATOM 4255 O O . VAL B 2 72 ? -6.705 -4.693 27.945 1.00 67.45 52 VAL B O 1
ATOM 4259 N N . HIS B 2 73 ? -6.659 -6.973 28.078 1.00 70.90 53 HIS B N 1
ATOM 4260 C CA . HIS B 2 73 ? -5.661 -7.205 27.008 1.00 71.97 53 HIS B CA 1
ATOM 4261 C C . HIS B 2 73 ? -6.219 -8.222 26.011 1.00 72.79 53 HIS B C 1
ATOM 4262 O O . HIS B 2 73 ? -6.468 -9.371 26.417 1.00 74.52 53 HIS B O 1
ATOM 4269 N N . PHE B 2 74 ? -6.413 -7.798 24.763 1.00 71.45 54 PHE B N 1
ATOM 4270 C CA . PHE B 2 74 ? -6.815 -8.669 23.632 1.00 73.41 54 PHE B CA 1
ATOM 4271 C C . PHE B 2 74 ? -5.618 -9.523 23.208 1.00 76.07 54 PHE B C 1
ATOM 4272 O O . PHE B 2 74 ? -4.679 -8.955 22.634 1.00 75.29 54 PHE B O 1
ATOM 4280 N N . GLN B 2 75 ? -5.657 -10.829 23.482 1.00 81.34 55 GLN B N 1
ATOM 4281 C CA . GLN B 2 75 ? -4.630 -11.801 23.020 1.00 86.07 55 GLN B CA 1
ATOM 4282 C C . GLN B 2 75 ? -4.780 -11.974 21.503 1.00 86.46 55 GLN B C 1
ATOM 4283 O O . GLN B 2 75 ? -5.911 -11.834 21.000 1.00 86.23 55 GLN B O 1
ATOM 4289 N N . ASP B 2 76 ? -3.678 -12.268 20.806 1.00 87.54 56 ASP B N 1
ATOM 4290 C CA . ASP B 2 76 ? -3.622 -12.382 19.321 1.00 89.64 56 ASP B CA 1
ATOM 4291 C C . ASP B 2 76 ? -4.590 -13.477 18.842 1.00 90.85 56 ASP B C 1
ATOM 4292 O O . ASP B 2 76 ? -5.063 -13.381 17.686 1.00 91.12 56 ASP B O 1
ATOM 4297 N N . GLU B 2 77 ? -4.878 -14.467 19.696 1.00 92.54 57 GLU B N 1
ATOM 4298 C CA . GLU B 2 77 ? -5.866 -15.551 19.432 1.00 93.49 57 GLU B CA 1
ATOM 4299 C C . GLU B 2 77 ? -7.258 -14.948 19.226 1.00 91.21 57 GLU B C 1
ATOM 4300 O O . GLU B 2 77 ? -7.900 -15.324 18.230 1.00 91.80 57 GLU B O 1
ATOM 4306 N N . ALA B 2 78 ? -7.693 -14.053 20.120 1.00 87.43 58 ALA B N 1
ATOM 4307 C CA . ALA B 2 78 ? -9.060 -13.476 20.143 1.00 85.61 58 ALA B CA 1
ATOM 4308 C C . ALA B 2 78 ? -9.216 -12.359 19.096 1.00 83.46 58 ALA B C 1
ATOM 4309 O O . ALA B 2 78 ? -10.339 -11.836 18.964 1.00 83.17 58 ALA B O 1
ATOM 4311 N N . LEU B 2 79 ? -8.148 -11.998 18.374 1.00 80.55 59 LEU B N 1
ATOM 4312 C CA . LEU B 2 79 ? -8.180 -10.910 17.363 1.00 76.83 59 LEU B CA 1
ATOM 4313 C C . LEU B 2 79 ? -8.278 -11.525 15.964 1.00 78.40 59 LEU B C 1
ATOM 4314 O O . LEU B 2 79 ? -7.346 -11.360 15.163 1.00 81.04 59 LEU B O 1
ATOM 4319 N N . THR B 2 80 ? -9.398 -12.192 15.681 1.00 77.98 60 THR B N 1
ATOM 4320 C CA . THR B 2 80 ? -9.731 -12.759 14.349 1.00 77.42 60 THR B CA 1
ATOM 4321 C C . THR B 2 80 ? -9.980 -11.602 13.374 1.00 77.08 60 THR B C 1
ATOM 4322 O O . THR B 2 80 ? -9.932 -10.424 13.790 1.00 74.30 60 THR B O 1
ATOM 4326 N N . LYS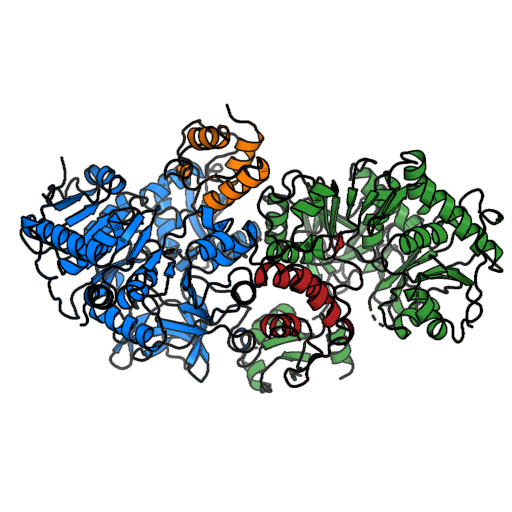 B 2 81 ? -10.277 -11.951 12.126 1.00 79.65 61 LYS B N 1
ATOM 4327 C CA . LYS B 2 81 ? -10.662 -11.027 11.034 1.00 80.91 61 LYS B CA 1
ATOM 4328 C C . LYS B 2 81 ? -12.067 -10.461 11.328 1.00 78.36 61 LYS B C 1
ATOM 4329 O O . LYS B 2 81 ? -12.395 -9.421 10.748 1.00 73.55 61 LYS B O 1
ATOM 4335 N N . GLU B 2 82 ? -12.839 -11.107 12.220 1.00 80.09 62 GLU B N 1
ATOM 4336 C CA . GLU B 2 82 ? -14.279 -10.839 12.520 1.00 81.17 62 GLU B CA 1
ATOM 4337 C C . GLU B 2 82 ? -14.457 -9.865 13.702 1.00 77.51 62 GLU B C 1
ATOM 4338 O O . GLU B 2 82 ? -15.497 -9.180 13.753 1.00 77.89 62 GLU B O 1
ATOM 4344 N N . THR B 2 83 ? -13.504 -9.836 14.636 1.00 74.57 63 THR B N 1
ATOM 4345 C CA . THR B 2 83 ? -13.579 -9.147 15.959 1.00 71.75 63 THR B CA 1
ATOM 4346 C C . THR B 2 83 ? -14.167 -7.732 15.838 1.00 70.26 63 THR B C 1
ATOM 4347 O O . THR B 2 83 ? -15.002 -7.373 16.698 1.00 69.08 63 THR B O 1
ATOM 4351 N N . PHE B 2 84 ? -13.749 -6.962 14.827 1.00 69.56 64 PHE B N 1
ATOM 4352 C CA . PHE B 2 84 ? -14.130 -5.537 14.613 1.00 69.44 64 PHE B CA 1
ATOM 4353 C C . PHE B 2 84 ? -15.023 -5.390 13.367 1.00 70.32 64 PHE B C 1
ATOM 4354 O O . PHE B 2 84 ? -15.036 -4.303 12.763 1.00 70.57 64 PHE B O 1
ATOM 4362 N N . GLU B 2 85 ? -15.758 -6.443 13.008 1.00 71.35 65 GLU B N 1
ATOM 4363 C CA . GLU B 2 85 ? -16.694 -6.453 11.855 1.00 73.18 65 GLU B CA 1
ATOM 4364 C C . GLU B 2 85 ? -18.017 -5.807 12.286 1.00 70.95 65 GLU B C 1
ATOM 4365 O O . GLU B 2 85 ? -18.522 -4.916 11.556 1.00 68.48 65 GLU B O 1
ATOM 4371 N N . THR B 2 86 ? -18.553 -6.239 13.431 1.00 69.50 66 THR B N 1
ATOM 4372 C CA . THR B 2 86 ? -19.857 -5.766 13.978 1.00 69.71 66 THR B CA 1
ATOM 4373 C C . THR B 2 86 ? -19.727 -5.406 15.453 1.00 68.00 66 THR B C 1
ATOM 4374 O O . THR B 2 86 ? -18.918 -6.001 16.162 1.00 67.14 66 THR B O 1
ATOM 4378 N N . PRO B 2 87 ? -20.565 -4.465 15.953 1.00 68.29 67 PRO B N 1
ATOM 4379 C CA . PRO B 2 87 ? -20.608 -4.115 17.373 1.00 67.23 67 PRO B CA 1
ATOM 4380 C C . PRO B 2 87 ? -20.845 -5.310 18.304 1.00 68.42 67 PRO B C 1
ATOM 4381 O O . PRO B 2 87 ? -20.212 -5.373 19.356 1.00 69.28 67 PRO B O 1
ATOM 4385 N N . GLY B 2 88 ? -21.760 -6.197 17.907 1.00 69.20 68 GLY B N 1
ATOM 4386 C CA . GLY B 2 88 ? -22.189 -7.360 18.701 1.00 71.34 68 GLY B CA 1
ATOM 4387 C C . GLY B 2 88 ? -21.043 -8.307 18.984 1.00 71.09 68 GLY B C 1
ATOM 4388 O O . GLY B 2 88 ? -20.954 -8.786 20.122 1.00 69.49 68 GLY B O 1
ATOM 4389 N N . VAL B 2 89 ? -20.206 -8.576 17.979 1.00 73.22 69 VAL B N 1
ATOM 4390 C CA . VAL B 2 89 ? -19.019 -9.477 18.109 1.00 73.90 69 VAL B CA 1
ATOM 4391 C C . VAL B 2 89 ? -17.986 -8.774 18.994 1.00 73.61 69 VAL B C 1
ATOM 4392 O O . VAL B 2 89 ? -17.482 -9.410 19.950 1.00 76.96 69 VAL B O 1
ATOM 4396 N N . LEU B 2 90 ? -17.691 -7.503 18.714 1.00 71.29 70 LEU B N 1
ATOM 4397 C CA . LEU B 2 90 ? -16.699 -6.736 19.510 1.00 69.56 70 LEU B CA 1
ATOM 4398 C C . LEU B 2 90 ? -17.088 -6.808 20.992 1.00 69.63 70 LEU B C 1
ATOM 4399 O O . LEU B 2 90 ? -16.226 -7.209 21.789 1.00 69.78 70 LEU B O 1
ATOM 4404 N N . TRP B 2 91 ? -18.346 -6.472 21.325 1.00 70.60 71 TRP B N 1
ATOM 4405 C CA . TRP B 2 91 ? -18.887 -6.446 22.715 1.00 69.77 71 TRP B CA 1
ATOM 4406 C C . TRP B 2 91 ? -18.843 -7.851 23.320 1.00 71.50 71 TRP B C 1
ATOM 4407 O O . TRP B 2 91 ? -18.501 -7.974 24.491 1.00 71.71 71 TRP B O 1
ATOM 4418 N N . LYS B 2 92 ? -19.193 -8.872 22.543 1.00 75.79 72 LYS B N 1
ATOM 4419 C CA . LYS B 2 92 ? -19.134 -10.290 22.985 1.00 78.86 72 LYS B CA 1
ATOM 4420 C C . LYS B 2 92 ? -17.688 -10.627 23.360 1.00 77.32 72 LYS B C 1
ATOM 4421 O O . LYS B 2 92 ? -17.475 -11.105 24.480 1.00 78.18 72 LYS B O 1
ATOM 4427 N N . THR B 2 93 ? -16.744 -10.356 22.455 1.00 75.93 73 THR B N 1
ATOM 4428 C CA . THR B 2 93 ? -15.281 -10.550 22.643 1.00 74.09 73 THR B CA 1
ATOM 4429 C C . THR B 2 93 ? -14.819 -9.810 23.904 1.00 74.13 73 THR B C 1
ATOM 4430 O O . THR B 2 93 ? -14.110 -10.423 24.730 1.00 75.72 73 THR B O 1
ATOM 4434 N N . LEU B 2 94 ? -15.211 -8.541 24.047 1.00 72.53 74 LEU B N 1
ATOM 4435 C CA . LEU B 2 94 ? -14.738 -7.638 25.129 1.00 72.76 74 LEU B CA 1
ATOM 4436 C C . LEU B 2 94 ? -15.251 -8.133 26.487 1.00 75.81 74 LEU B C 1
ATOM 4437 O O . LEU B 2 94 ? -14.410 -8.312 27.389 1.00 72.19 74 LEU B O 1
ATOM 4442 N N . SER B 2 95 ? -16.572 -8.334 26.626 1.00 79.34 75 SER B N 1
ATOM 4443 C CA . SER B 2 95 ? -17.227 -8.730 27.901 1.00 83.05 75 SER B CA 1
ATOM 4444 C C . SER B 2 95 ? -16.794 -10.147 28.310 1.00 87.61 75 SER B C 1
ATOM 4445 O O . SER B 2 95 ? -16.866 -10.446 29.515 1.00 90.33 75 SER B O 1
ATOM 4448 N N . GLN B 2 96 ? -16.317 -10.966 27.366 1.00 90.84 76 GLN B N 1
ATOM 4449 C CA . GLN B 2 96 ? -15.670 -12.278 27.652 1.00 95.84 76 GLN B CA 1
ATOM 4450 C C . GLN B 2 96 ? -14.188 -12.069 27.982 1.00 96.96 76 GLN B C 1
ATOM 4451 O O . GLN B 2 96 ? -13.345 -12.644 27.269 1.00 97.19 76 GLN B O 1
ATOM 4457 N N . MET B 2 97 ? -13.876 -11.279 29.014 1.00 100.30 77 MET B N 1
ATOM 4458 C CA . MET B 2 97 ? -12.488 -11.061 29.516 1.00 101.86 77 MET B CA 1
ATOM 4459 C C . MET B 2 97 ? -12.544 -10.617 30.985 1.00 100.65 77 MET B C 1
ATOM 4460 O O . MET B 2 97 ? -12.061 -9.550 31.358 1.00 97.01 77 MET B O 1
ATOM 4465 N N . ASP C 1 21 ? -11.143 38.392 53.455 1.00 74.90 5 ASP C N 1
ATOM 4466 C CA . ASP C 1 21 ? -12.103 38.042 52.360 1.00 76.26 5 ASP C CA 1
ATOM 4467 C C . ASP C 1 21 ? -11.490 38.359 50.985 1.00 74.80 5 ASP C C 1
ATOM 4468 O O . ASP C 1 21 ? -11.600 37.518 50.073 1.00 72.56 5 ASP C O 1
ATOM 4473 N N . HIS C 1 22 ? -10.878 39.540 50.843 1.00 74.05 6 HIS C N 1
ATOM 4474 C CA . HIS C 1 22 ? -9.995 39.918 49.705 1.00 70.14 6 HIS C CA 1
ATOM 4475 C C . HIS C 1 22 ? -8.565 39.413 49.941 1.00 66.83 6 HIS C C 1
ATOM 4476 O O . HIS C 1 22 ? -7.740 39.645 49.056 1.00 67.01 6 HIS C O 1
ATOM 4483 N N . ALA C 1 23 ? -8.271 38.772 51.079 1.00 63.42 7 ALA C N 1
ATOM 4484 C CA . ALA C 1 23 ? -6.889 38.390 51.470 1.00 59.63 7 ALA C CA 1
ATOM 4485 C C . ALA C 1 23 ? -6.543 37.043 50.840 1.00 57.48 7 ALA C C 1
ATOM 4486 O O . ALA C 1 23 ? -7.297 36.083 51.078 1.00 57.94 7 ALA C O 1
ATOM 4488 N N . LEU C 1 24 ? -5.436 36.972 50.094 1.00 54.50 8 LEU C N 1
ATOM 4489 C CA . LEU C 1 24 ? -4.978 35.716 49.453 1.00 53.48 8 LEU C CA 1
ATOM 4490 C C . LEU C 1 24 ? -4.950 34.616 50.516 1.00 52.05 8 LEU C C 1
ATOM 4491 O O . LEU C 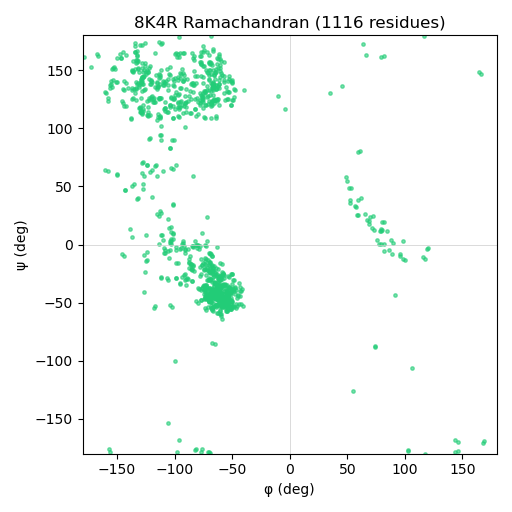1 24 ? -5.500 33.540 50.270 1.00 51.03 8 LEU C O 1
ATOM 4496 N N . HIS C 1 25 ? -4.349 34.882 51.673 1.00 51.47 9 HIS C N 1
ATOM 4497 C CA . HIS C 1 25 ? -4.195 33.868 52.752 1.00 51.49 9 HIS C CA 1
ATOM 4498 C C . HIS C 1 25 ? -5.570 33.417 53.268 1.00 52.02 9 HIS C C 1
ATOM 4499 O O . HIS C 1 25 ? -5.642 32.306 53.831 1.00 51.78 9 HIS C O 1
ATOM 4506 N N . ALA C 1 26 ? -6.625 34.209 53.064 1.00 53.40 10 ALA C N 1
ATOM 4507 C CA . ALA C 1 26 ? -8.016 33.836 53.440 1.00 54.76 10 ALA C CA 1
ATOM 4508 C C . ALA C 1 26 ? -8.462 32.597 52.642 1.00 54.30 10 ALA C C 1
ATOM 4509 O O . ALA C 1 26 ? -9.165 31.737 53.213 1.00 54.87 10 ALA C O 1
ATOM 4511 N N . ARG C 1 27 ? -8.028 32.460 51.385 1.00 53.62 11 ARG C N 1
ATOM 4512 C CA . ARG C 1 27 ? -8.317 31.250 50.556 1.00 52.00 11 ARG C CA 1
ATOM 4513 C C . ARG C 1 27 ? -7.764 30.005 51.269 1.00 50.66 11 ARG C C 1
ATOM 4514 O O . ARG C 1 27 ? -8.506 29.004 51.367 1.00 49.46 11 ARG C O 1
ATOM 4522 N N . PHE C 1 28 ? -6.541 30.075 51.816 1.00 49.91 12 PHE C N 1
ATOM 4523 C CA . PHE C 1 28 ? -5.931 28.949 52.569 1.00 50.08 12 PHE C CA 1
ATOM 4524 C C . PHE C 1 28 ? -6.744 28.703 53.848 1.00 53.89 12 PHE C C 1
ATOM 4525 O O . PHE C 1 28 ? -6.958 27.527 54.189 1.00 55.54 12 PHE C O 1
ATOM 4533 N N . LEU C 1 29 ? -7.206 29.765 54.517 1.00 56.38 13 LEU C N 1
ATOM 4534 C CA . LEU C 1 29 ? -8.074 29.650 55.724 1.00 59.43 13 LEU C CA 1
ATOM 4535 C C . LEU C 1 29 ? -9.391 28.953 55.359 1.00 61.06 13 LEU C C 1
ATOM 4536 O O . LEU C 1 29 ? -9.785 28.053 56.103 1.00 61.51 13 LEU C O 1
ATOM 4541 N N . ARG C 1 30 ? -10.030 29.326 54.246 1.00 63.32 14 ARG C N 1
ATOM 4542 C CA . ARG C 1 30 ? -11.274 28.667 53.746 1.00 65.12 14 ARG C CA 1
ATOM 4543 C C . ARG C 1 30 ? -11.042 27.149 53.643 1.00 63.09 14 ARG C C 1
ATOM 4544 O O . ARG C 1 30 ? -11.880 26.384 54.149 1.00 65.31 14 ARG C O 1
ATOM 4552 N N . GLY C 1 31 ? -9.920 26.736 53.049 1.00 59.66 15 GLY C N 1
ATOM 4553 C CA . GLY C 1 31 ? -9.483 25.329 52.993 1.00 58.21 15 GLY C CA 1
ATOM 4554 C C . GLY C 1 31 ? -9.289 24.719 54.369 1.00 58.14 15 GLY C C 1
ATOM 4555 O O . GLY C 1 31 ? -9.742 23.583 54.580 1.00 58.31 15 GLY C O 1
ATOM 4556 N N . LEU C 1 32 ? -8.600 25.439 55.260 1.00 56.57 16 LEU C N 1
ATOM 4557 C CA . LEU C 1 32 ? -8.296 25.003 56.648 1.00 56.65 16 LEU C CA 1
ATOM 4558 C C . LEU C 1 32 ? -9.599 24.692 57.409 1.00 57.15 16 LEU C C 1
ATOM 4559 O O . LEU C 1 32 ? -9.657 23.640 58.072 1.00 56.65 16 LEU C O 1
ATOM 4564 N N . ALA C 1 33 ? -10.580 25.591 57.334 1.00 58.06 17 ALA C N 1
ATOM 4565 C CA . ALA C 1 33 ? -11.911 25.470 57.983 1.00 61.79 17 ALA C CA 1
ATOM 4566 C C . ALA C 1 33 ? -12.621 24.234 57.433 1.00 63.87 17 ALA C C 1
ATOM 4567 O O . ALA C 1 33 ? -13.211 23.482 58.215 1.00 64.83 17 ALA C O 1
ATOM 4569 N N . CYS C 1 34 ? -12.528 24.051 56.116 1.00 64.75 18 CYS C N 1
ATOM 4570 C CA . CYS C 1 34 ? -13.243 23.012 55.340 1.00 67.23 18 CYS C CA 1
ATOM 4571 C C . CYS C 1 34 ? -12.618 21.628 55.574 1.00 66.69 18 CYS C C 1
ATOM 4572 O O . CYS C 1 34 ? -13.370 20.663 55.653 1.00 66.87 18 CYS C O 1
ATOM 4575 N N . ALA C 1 35 ? -11.290 21.525 55.665 1.00 66.71 19 ALA C N 1
ATOM 4576 C CA . ALA C 1 35 ? -10.565 20.237 55.540 1.00 66.17 19 ALA C CA 1
ATOM 4577 C C . ALA C 1 35 ? -9.277 20.241 56.360 1.00 64.92 19 ALA C C 1
ATOM 4578 O O . ALA C 1 35 ? -8.196 20.023 55.816 1.00 65.55 19 ALA C O 1
ATOM 4580 N N . PRO C 1 36 ? -9.350 20.418 57.694 1.00 65.45 20 PRO C N 1
ATOM 4581 C CA . PRO C 1 36 ? -8.154 20.681 58.497 1.00 63.82 20 PRO C CA 1
ATOM 4582 C C . PRO C 1 36 ? -7.126 19.540 58.482 1.00 62.64 20 PRO C C 1
ATOM 4583 O O . PRO C 1 36 ? -5.957 19.834 58.450 1.00 62.65 20 PRO C O 1
ATOM 4587 N N . ASP C 1 37 ? -7.587 18.286 58.507 1.00 62.78 21 ASP C N 1
ATOM 4588 C CA . ASP C 1 37 ? -6.731 17.081 58.650 1.00 62.80 21 ASP C CA 1
ATOM 4589 C C . ASP C 1 37 ? -6.560 16.375 57.296 1.00 62.40 21 ASP C C 1
ATOM 4590 O O . ASP C 1 37 ? -5.916 15.314 57.269 1.00 62.87 21 ASP C O 1
ATOM 4595 N N . ARG C 1 38 ? -7.082 16.950 56.209 1.00 60.69 22 ARG C N 1
ATOM 4596 C CA . ARG C 1 38 ? -6.787 16.509 54.819 1.00 61.45 22 ARG C CA 1
ATOM 4597 C C . ARG C 1 38 ? -5.414 17.046 54.400 1.00 58.98 22 ARG C C 1
ATOM 4598 O O . ARG C 1 38 ? -4.926 18.029 54.959 1.00 56.63 22 ARG C O 1
ATOM 4606 N N . PRO C 1 39 ? -4.724 16.435 53.407 1.00 58.09 23 PRO C N 1
ATOM 4607 C CA . PRO C 1 39 ? -3.486 17.013 52.879 1.00 56.78 23 PRO C CA 1
ATOM 4608 C C . PRO C 1 39 ? -3.759 18.327 52.128 1.00 55.87 23 PRO C C 1
ATOM 4609 O O . PRO C 1 39 ? -4.754 18.423 51.407 1.00 58.14 23 PRO C O 1
ATOM 4613 N N . ALA C 1 40 ? -2.896 19.319 52.336 1.00 53.70 24 ALA C N 1
ATOM 4614 C CA . ALA C 1 40 ? -2.840 20.566 51.539 1.00 52.72 24 ALA C CA 1
ATOM 4615 C C . ALA C 1 40 ? -1.725 20.434 50.493 1.00 50.55 24 ALA C C 1
ATOM 4616 O O . ALA C 1 40 ? -1.812 21.081 49.447 1.00 48.35 24 ALA C O 1
ATOM 4618 N N . VAL C 1 41 ? -0.701 19.646 50.811 1.00 50.14 25 VAL C N 1
ATOM 4619 C CA . VAL C 1 41 ? 0.502 19.438 49.963 1.00 51.39 25 VAL C CA 1
ATOM 4620 C C . VAL C 1 41 ? 0.947 17.983 50.123 1.00 53.19 25 VAL C C 1
ATOM 4621 O O . VAL C 1 41 ? 0.943 17.497 51.241 1.00 53.00 25 VAL C O 1
ATOM 4625 N N . ARG C 1 42 ? 1.238 17.303 49.016 1.00 56.24 26 ARG C N 1
ATOM 4626 C CA . ARG C 1 42 ? 2.059 16.068 48.983 1.00 57.12 26 ARG C CA 1
ATOM 4627 C C . ARG C 1 42 ? 3.241 16.413 48.087 1.00 56.51 26 ARG C C 1
ATOM 4628 O O . ARG C 1 42 ? 2.997 17.009 47.033 1.00 58.73 26 ARG C O 1
ATOM 4636 N N . PHE C 1 43 ? 4.466 16.185 48.550 1.00 55.63 27 PHE C N 1
ATOM 4637 C CA . PHE C 1 43 ? 5.705 16.514 47.807 1.00 55.48 27 PHE C CA 1
ATOM 4638 C C . PHE C 1 43 ? 6.857 15.697 48.391 1.00 58.41 27 PHE C C 1
ATOM 4639 O O . PHE C 1 43 ? 6.976 15.670 49.627 1.00 60.26 27 PHE C O 1
ATOM 4647 N N . GLY C 1 44 ? 7.651 15.039 47.543 1.00 59.32 28 GLY C N 1
ATOM 4648 C CA . GLY C 1 44 ? 8.867 14.310 47.955 1.00 59.92 28 GLY C CA 1
ATOM 4649 C C . GLY C 1 44 ? 8.589 13.210 48.968 1.00 60.88 28 GLY C C 1
ATOM 4650 O O . GLY C 1 44 ? 9.514 12.856 49.694 1.00 61.49 28 GLY C O 1
ATOM 4651 N N . GLY C 1 45 ? 7.371 12.665 48.995 1.00 64.98 29 GLY C N 1
ATOM 4652 C CA . GLY C 1 45 ? 6.968 11.544 49.868 1.00 68.51 29 GLY C CA 1
ATOM 4653 C C . GLY C 1 45 ? 6.435 12.031 51.207 1.00 72.50 29 GLY C C 1
ATOM 4654 O O . GLY C 1 45 ? 6.092 11.184 52.055 1.00 78.86 29 GLY C O 1
ATOM 4655 N N . ARG C 1 46 ? 6.367 13.348 51.403 1.00 73.16 30 ARG C N 1
ATOM 4656 C CA . ARG C 1 46 ? 5.906 13.986 52.662 1.00 73.33 30 ARG C CA 1
ATOM 4657 C C . ARG C 1 46 ? 4.481 14.511 52.458 1.00 69.01 30 ARG C C 1
ATOM 4658 O O . ARG C 1 46 ? 4.155 14.942 51.342 1.00 67.94 30 ARG C O 1
ATOM 4666 N N . THR C 1 47 ? 3.667 14.468 53.510 1.00 65.72 31 THR C N 1
ATOM 4667 C CA . THR C 1 47 ? 2.306 15.055 53.550 1.00 61.84 31 THR C CA 1
ATOM 4668 C C . THR C 1 47 ? 2.274 16.194 54.572 1.00 58.31 31 THR C C 1
ATOM 4669 O O . THR C 1 47 ? 2.784 16.023 55.676 1.00 58.63 31 THR C O 1
ATOM 4673 N N . LEU C 1 48 ? 1.683 17.311 54.172 1.00 55.26 32 LEU C N 1
ATOM 4674 C CA . LEU C 1 48 ? 1.422 18.503 55.000 1.00 54.91 32 LEU C CA 1
ATOM 4675 C C . LEU C 1 48 ? -0.086 18.767 54.996 1.00 54.07 32 LEU C C 1
ATOM 4676 O O . LEU C 1 48 ? -0.617 19.143 53.925 1.00 52.94 32 LEU C O 1
ATOM 4681 N N . THR C 1 49 ? -0.744 18.581 56.143 1.00 52.89 33 THR C N 1
ATOM 4682 C CA . THR C 1 49 ? -2.193 18.855 56.309 1.00 52.82 33 THR C CA 1
ATOM 4683 C C . THR C 1 49 ? -2.383 20.369 56.401 1.00 51.27 33 THR C C 1
ATOM 4684 O O . THR C 1 49 ? -1.396 21.088 56.579 1.00 51.13 33 THR C O 1
ATOM 4688 N N . TYR C 1 50 ? -3.611 20.842 56.259 1.00 51.50 34 TYR C N 1
ATOM 4689 C CA . TYR C 1 50 ? -3.947 22.273 56.430 1.00 51.77 34 TYR C CA 1
ATOM 4690 C C . TYR C 1 50 ? -3.569 22.711 57.850 1.00 52.59 34 TYR C C 1
ATOM 4691 O O . TYR C 1 50 ? -2.980 23.812 57.980 1.00 52.85 34 TYR C O 1
ATOM 4700 N N . ALA C 1 51 ? -3.862 21.876 58.862 1.00 53.92 35 ALA C N 1
ATOM 4701 C CA . ALA C 1 51 ? -3.575 22.133 60.303 1.00 54.27 35 ALA C CA 1
ATOM 4702 C C . ALA C 1 51 ? -2.062 22.318 60.518 1.00 53.10 35 ALA C C 1
ATOM 4703 O O . ALA C 1 51 ? -1.666 23.317 61.127 1.00 51.85 35 ALA C O 1
ATOM 4705 N N . GLN C 1 52 ? -1.257 21.380 60.009 1.00 53.50 36 GLN C N 1
ATOM 4706 C CA . GLN C 1 52 ? 0.225 21.412 60.079 1.00 52.90 36 GLN C CA 1
ATOM 4707 C C . GLN C 1 52 ? 0.735 22.696 59.414 1.00 52.32 36 GLN C C 1
ATOM 4708 O O . GLN C 1 52 ? 1.605 23.360 60.006 1.00 52.86 36 GLN C O 1
ATOM 4714 N N . ALA C 1 53 ? 0.206 23.048 58.241 1.00 52.22 37 ALA C N 1
ATOM 4715 C CA . ALA C 1 53 ? 0.663 24.219 57.458 1.00 52.52 37 ALA C CA 1
ATOM 4716 C C . ALA C 1 53 ? 0.287 25.516 58.177 1.00 52.28 37 ALA C C 1
ATOM 4717 O O . ALA C 1 53 ? 1.102 26.446 58.191 1.00 51.66 37 ALA C O 1
ATOM 4719 N N . HIS C 1 54 ? -0.920 25.575 58.726 1.00 53.29 38 HIS C N 1
ATOM 4720 C CA . HIS C 1 54 ? -1.436 26.751 59.472 1.00 55.01 38 HIS C CA 1
ATOM 4721 C C . HIS C 1 54 ? -0.547 27.026 60.696 1.00 55.95 38 HIS C C 1
ATOM 4722 O O . HIS C 1 54 ? -0.055 28.165 60.831 1.00 54.71 38 HIS C O 1
ATOM 4729 N N . ARG C 1 55 ? -0.310 26.004 61.521 1.00 59.51 39 ARG C N 1
ATOM 4730 C CA . ARG C 1 55 ? 0.447 26.107 62.800 1.00 62.01 39 ARG C CA 1
ATOM 4731 C C . ARG C 1 55 ? 1.893 26.532 62.499 1.00 61.32 39 ARG C C 1
ATOM 4732 O O . ARG C 1 55 ? 2.443 27.345 63.292 1.00 63.39 39 ARG C O 1
ATOM 4740 N N . THR C 1 56 ? 2.487 26.031 61.402 1.00 58.56 40 THR C N 1
ATOM 4741 C CA . THR C 1 56 ? 3.878 26.367 60.984 1.00 56.32 40 THR C CA 1
ATOM 4742 C C . THR C 1 56 ? 3.926 27.809 60.467 1.00 55.53 40 THR C C 1
ATOM 4743 O O . THR C 1 56 ? 4.872 28.534 60.848 1.00 55.29 40 THR C O 1
ATOM 4747 N N . ALA C 1 57 ? 2.972 28.206 59.620 1.00 53.63 41 ALA C N 1
ATOM 4748 C CA . ALA C 1 57 ? 2.903 29.576 59.062 1.00 52.95 41 ALA C CA 1
ATOM 4749 C C . ALA C 1 57 ? 2.742 30.607 60.196 1.00 52.62 41 ALA C C 1
ATOM 4750 O O . ALA C 1 57 ? 3.331 31.701 60.097 1.00 51.00 41 ALA C O 1
ATOM 4752 N N . LEU C 1 58 ? 1.951 30.293 61.224 1.00 54.27 42 LEU C N 1
ATOM 4753 C CA . LEU C 1 58 ? 1.763 31.177 62.415 1.00 54.87 42 LEU C CA 1
ATOM 4754 C C . LEU C 1 58 ? 3.092 31.321 63.163 1.00 52.87 42 LEU C C 1
ATOM 4755 O O . LEU C 1 58 ? 3.500 32.469 63.411 1.00 51.12 42 LEU C O 1
ATOM 4760 N N . THR C 1 59 ? 3.737 30.199 63.485 1.00 52.50 43 THR C N 1
ATOM 4761 C CA . THR C 1 59 ? 5.078 30.149 64.124 1.00 53.06 43 THR C CA 1
ATOM 4762 C C . THR C 1 59 ? 6.089 30.960 63.295 1.00 52.12 43 THR C C 1
ATOM 4763 O O . THR C 1 59 ? 6.685 31.894 63.842 1.00 54.82 43 THR C O 1
ATOM 4767 N N . TRP C 1 60 ? 6.268 30.645 62.018 1.00 50.47 44 TRP C N 1
ATOM 4768 C CA . TRP C 1 60 ? 7.320 31.275 61.182 1.00 49.94 44 TRP C CA 1
ATOM 4769 C C . TRP C 1 60 ? 7.073 32.784 61.082 1.00 50.08 44 TRP C C 1
ATOM 4770 O O . TRP C 1 60 ? 8.055 33.534 61.224 1.00 51.08 44 TRP C O 1
ATOM 4781 N N . ALA C 1 61 ? 5.836 33.219 60.829 1.00 49.42 45 ALA C N 1
ATOM 4782 C CA . ALA C 1 61 ? 5.510 34.653 60.626 1.00 49.78 45 ALA C CA 1
ATOM 4783 C C . ALA C 1 61 ? 5.647 35.411 61.956 1.00 51.36 45 ALA C C 1
ATOM 4784 O O . ALA C 1 61 ? 6.109 36.570 61.934 1.00 52.34 45 ALA C O 1
ATOM 4786 N N . GLY C 1 62 ? 5.261 34.780 63.067 1.00 51.69 46 GLY C N 1
ATOM 4787 C CA . GLY C 1 62 ? 5.448 35.337 64.424 1.00 53.37 46 GLY C CA 1
ATOM 4788 C C . GLY C 1 62 ? 6.926 35.555 64.710 1.00 53.61 46 GLY C C 1
ATOM 4789 O O . GLY C 1 62 ? 7.335 36.702 65.013 1.00 54.06 46 GLY C O 1
ATOM 4790 N N . SER C 1 63 ? 7.720 34.489 64.597 1.00 52.12 47 SER C N 1
ATOM 4791 C CA . SER C 1 63 ? 9.195 34.523 64.739 1.00 51.44 47 SER C CA 1
ATOM 4792 C C . SER C 1 63 ? 9.798 35.612 63.842 1.00 52.39 47 SER C C 1
ATOM 4793 O O . SER C 1 63 ? 10.589 36.423 64.335 1.00 56.34 47 SER C O 1
ATOM 4796 N N . LEU C 1 64 ? 9.416 35.652 62.570 1.00 53.15 48 LEU C N 1
ATOM 4797 C CA . LEU C 1 64 ? 9.914 36.659 61.596 1.00 52.29 48 LEU C CA 1
ATOM 4798 C C . LEU C 1 64 ? 9.593 38.063 62.118 1.00 52.22 48 LEU C C 1
ATOM 4799 O O . LEU C 1 64 ? 10.530 38.890 62.151 1.00 53.10 48 LEU C O 1
ATOM 4804 N N . LEU C 1 65 ? 8.328 38.335 62.471 1.00 52.26 49 LEU C N 1
ATOM 4805 C CA . LEU C 1 65 ? 7.868 39.690 62.886 1.00 53.70 49 LEU C CA 1
ATOM 4806 C C . LEU C 1 65 ? 8.560 40.102 64.201 1.00 54.51 49 LEU C C 1
ATOM 4807 O O . LEU C 1 65 ? 8.819 41.293 64.363 1.00 54.26 49 LEU C O 1
ATOM 4812 N N . ARG C 1 66 ? 8.864 39.144 65.079 1.00 55.20 50 ARG C N 1
ATOM 4813 C CA . ARG C 1 66 ? 9.658 39.362 66.320 1.00 57.82 50 ARG C CA 1
ATOM 4814 C C . ARG C 1 66 ? 11.072 39.840 65.953 1.00 58.33 50 ARG C C 1
ATOM 4815 O O . ARG C 1 66 ? 11.551 40.724 66.634 1.00 55.55 50 ARG C O 1
ATOM 4823 N N . ALA C 1 67 ? 11.681 39.316 64.877 1.00 59.91 51 ALA C N 1
ATOM 4824 C CA . ALA C 1 67 ? 13.098 39.555 64.490 1.00 59.33 51 ALA C CA 1
ATOM 4825 C C . ALA C 1 67 ? 13.254 40.826 63.646 1.00 59.25 51 ALA C C 1
ATOM 4826 O O . ALA C 1 67 ? 14.373 41.326 63.572 1.00 58.65 51 ALA C O 1
ATOM 4828 N N . THR C 1 68 ? 12.196 41.316 62.996 1.00 59.84 52 THR C N 1
ATOM 4829 C CA . THR C 1 68 ? 12.265 42.510 62.112 1.00 60.64 52 THR C CA 1
ATOM 4830 C C . THR C 1 68 ? 11.867 43.740 62.915 1.00 61.87 52 THR C C 1
ATOM 4831 O O . THR C 1 68 ? 11.027 43.653 63.806 1.00 60.39 52 THR C O 1
ATOM 4835 N N . PRO C 1 69 ? 12.445 44.926 62.618 1.00 65.94 53 PRO C N 1
ATOM 4836 C CA . PRO C 1 69 ? 12.067 46.149 63.330 1.00 68.35 53 PRO C CA 1
ATOM 4837 C C . PRO C 1 69 ? 10.618 46.555 62.991 1.00 68.84 53 PRO C C 1
ATOM 4838 O O . PRO C 1 69 ? 9.912 46.996 63.880 1.00 71.57 53 PRO C O 1
ATOM 4842 N N . GLU C 1 70 ? 10.217 46.380 61.730 1.00 66.82 54 GLU C N 1
ATOM 4843 C CA . GLU C 1 70 ? 8.846 46.621 61.211 1.00 67.43 54 GLU C CA 1
ATOM 4844 C C . GLU C 1 70 ? 8.352 45.388 60.456 1.00 64.18 54 GLU C C 1
ATOM 4845 O O . GLU C 1 70 ? 9.148 44.629 59.888 1.00 60.02 54 GLU C O 1
ATOM 4851 N N . PRO C 1 71 ? 7.021 45.195 60.342 1.00 60.97 55 PRO C N 1
ATOM 4852 C CA . PRO C 1 71 ? 6.487 44.195 59.425 1.00 58.78 55 PRO C CA 1
ATOM 4853 C C . PRO C 1 71 ? 7.125 44.415 58.055 1.00 57.08 55 PRO C C 1
ATOM 4854 O O . PRO C 1 71 ? 7.043 45.505 57.489 1.00 57.35 55 PRO C O 1
ATOM 4858 N N . PRO C 1 72 ? 7.841 43.411 57.507 1.00 54.63 56 PRO C N 1
ATOM 4859 C CA . PRO C 1 72 ? 8.455 43.555 56.190 1.00 53.86 56 PRO C CA 1
ATOM 4860 C C . PRO C 1 72 ? 7.370 43.665 55.108 1.00 51.66 56 PRO C C 1
ATOM 4861 O O . PRO C 1 72 ? 6.419 42.935 55.199 1.00 50.08 56 PRO C O 1
ATOM 4865 N N . ALA C 1 73 ? 7.525 44.608 54.176 1.00 50.55 57 ALA C N 1
ATOM 4866 C CA . ALA C 1 73 ? 6.640 44.831 53.009 1.00 50.31 57 ALA C CA 1
ATOM 4867 C C . ALA C 1 73 ? 6.795 43.686 51.993 1.00 49.88 57 ALA C C 1
ATOM 4868 O O . ALA C 1 73 ? 5.819 43.372 51.280 1.00 50.31 57 ALA C O 1
ATOM 4870 N N . ALA C 1 74 ? 7.970 43.056 51.927 1.00 49.68 58 ALA C N 1
ATOM 4871 C CA . ALA C 1 74 ? 8.292 42.026 50.913 1.00 48.43 58 ALA C CA 1
ATOM 4872 C C . ALA C 1 74 ? 9.164 40.931 51.514 1.00 47.36 58 ALA C C 1
ATOM 4873 O O . ALA C 1 74 ? 10.280 41.245 51.899 1.00 49.77 58 ALA C O 1
ATOM 4875 N N . VAL C 1 75 ? 8.691 39.685 51.525 1.00 46.97 59 VAL C N 1
ATOM 4876 C CA . VAL C 1 75 ? 9.482 38.504 51.982 1.00 47.18 59 VAL C CA 1
ATOM 4877 C C . VAL C 1 75 ? 9.874 37.631 50.773 1.00 46.81 59 VAL C C 1
ATOM 4878 O O . VAL C 1 75 ? 8.985 37.135 50.066 1.00 45.90 59 VAL C O 1
ATOM 4882 N N . GLY C 1 76 ? 11.181 37.508 50.530 1.00 47.74 60 GLY C N 1
ATOM 4883 C CA . GLY C 1 76 ? 11.784 36.582 49.558 1.00 48.04 60 GLY C CA 1
ATOM 4884 C C . GLY C 1 76 ? 11.573 35.151 50.004 1.00 48.56 60 GLY C C 1
ATOM 4885 O O . GLY C 1 76 ? 11.755 34.886 51.194 1.00 52.07 60 GLY C O 1
ATOM 4886 N N . VAL C 1 77 ? 11.138 34.276 49.098 1.00 47.66 61 VAL C N 1
ATOM 4887 C CA . VAL C 1 77 ? 11.055 32.806 49.323 1.00 46.35 61 VAL C CA 1
ATOM 4888 C C . VAL C 1 77 ? 12.113 32.183 48.412 1.00 46.25 61 VAL C C 1
ATOM 4889 O O . VAL C 1 77 ? 11.859 32.027 47.216 1.00 48.42 61 VAL C O 1
ATOM 4893 N N . LEU C 1 78 ? 13.304 31.956 48.954 1.00 46.42 62 LEU C N 1
ATOM 4894 C CA . LEU C 1 78 ? 14.481 31.485 48.187 1.00 45.81 62 LEU C CA 1
ATOM 4895 C C . LEU C 1 78 ? 14.678 30.003 48.486 1.00 45.58 62 LEU C C 1
ATOM 4896 O O . LEU C 1 78 ? 15.442 29.664 49.393 1.00 45.84 62 LEU C O 1
ATOM 4901 N N . ALA C 1 79 ? 13.934 29.164 47.774 1.00 45.79 63 ALA C N 1
ATOM 4902 C CA . ALA C 1 79 ? 13.859 27.705 48.002 1.00 46.47 63 ALA C CA 1
ATOM 4903 C C . ALA C 1 79 ? 13.463 27.013 46.702 1.00 46.49 63 ALA C C 1
ATOM 4904 O O . ALA C 1 79 ? 12.773 27.634 45.886 1.00 45.64 63 ALA C O 1
ATOM 4906 N N . ASP C 1 80 ? 13.906 25.771 46.524 1.00 48.00 64 ASP C N 1
ATOM 4907 C CA . ASP C 1 80 ? 13.394 24.906 45.437 1.00 48.94 64 ASP C CA 1
ATOM 4908 C C . ASP C 1 80 ? 11.920 24.693 45.717 1.00 49.27 64 ASP C C 1
ATOM 4909 O O . ASP C 1 80 ? 11.480 24.942 46.871 1.00 50.34 64 ASP C O 1
ATOM 4914 N N . LYS C 1 81 ? 11.195 24.303 44.678 1.00 49.98 65 LYS C N 1
ATOM 4915 C CA . LYS C 1 81 ? 9.780 23.904 44.793 1.00 49.72 65 LYS C CA 1
ATOM 4916 C C . LYS C 1 81 ? 9.714 22.761 45.815 1.00 49.82 65 LYS C C 1
ATOM 4917 O O . LYS C 1 81 ? 10.643 21.954 45.891 1.00 51.83 65 LYS C O 1
ATOM 4923 N N . GLY C 1 82 ? 8.677 22.761 46.640 1.00 48.85 66 GLY C N 1
ATOM 4924 C CA . GLY C 1 82 ? 8.486 21.780 47.711 1.00 49.31 66 GLY C CA 1
ATOM 4925 C C . GLY C 1 82 ? 7.862 22.435 48.927 1.00 50.18 66 GLY C C 1
ATOM 4926 O O . GLY C 1 82 ? 7.396 23.594 48.837 1.00 49.59 66 GLY C O 1
ATOM 4927 N N . ILE C 1 83 ? 7.866 21.710 50.035 1.00 51.36 67 ILE C N 1
ATOM 4928 C CA . ILE C 1 83 ? 7.074 22.061 51.243 1.00 52.73 67 ILE C CA 1
ATOM 4929 C C . ILE C 1 83 ? 7.684 23.287 51.929 1.00 50.64 67 ILE C C 1
ATOM 4930 O O . ILE C 1 83 ? 6.959 24.236 52.238 1.00 49.89 67 ILE C O 1
ATOM 4935 N N . PRO C 1 84 ? 9.013 23.355 52.147 1.00 47.62 68 PRO C N 1
ATOM 4936 C CA . PRO C 1 84 ? 9.637 24.590 52.628 1.00 47.61 68 PRO C CA 1
ATOM 4937 C C . PRO C 1 84 ? 9.210 25.842 51.849 1.00 47.38 68 PRO C C 1
ATOM 4938 O O . PRO C 1 84 ? 8.964 26.836 52.472 1.00 47.32 68 PRO C O 1
ATOM 4942 N N . ALA C 1 85 ? 9.083 25.765 50.521 1.00 47.59 69 ALA C N 1
ATOM 4943 C CA . ALA C 1 85 ? 8.692 26.912 49.667 1.00 46.22 69 ALA C CA 1
ATOM 4944 C C . ALA C 1 85 ? 7.212 27.261 49.896 1.00 46.09 69 ALA C C 1
ATOM 4945 O O . ALA C 1 85 ? 6.878 28.466 50.021 1.00 45.33 69 ALA C O 1
ATOM 4947 N N . TYR C 1 86 ? 6.349 26.250 49.960 1.00 45.67 70 TYR C N 1
ATOM 4948 C CA . TYR C 1 86 ? 4.886 26.434 50.142 1.00 46.36 70 TYR C CA 1
ATOM 4949 C C . TYR C 1 86 ? 4.625 27.070 51.509 1.00 45.52 70 TYR C C 1
ATOM 4950 O O . TYR C 1 86 ? 3.846 28.028 51.570 1.00 46.44 70 TYR C O 1
ATOM 4959 N N . LEU C 1 87 ? 5.267 26.565 52.564 1.00 46.10 71 LEU C N 1
ATOM 4960 C CA . LEU C 1 87 ? 5.197 27.153 53.938 1.00 45.16 71 LEU C CA 1
ATOM 4961 C C . LEU C 1 87 ? 5.713 28.595 53.903 1.00 44.25 71 LEU C C 1
ATOM 4962 O O . LEU C 1 87 ? 5.087 29.456 54.544 1.00 44.89 71 LEU C O 1
ATOM 4967 N N . GLY C 1 88 ? 6.793 28.850 53.169 1.00 43.12 72 GLY C N 1
ATOM 4968 C CA . GLY C 1 88 ? 7.357 30.197 52.972 1.00 43.88 72 GLY C CA 1
ATOM 4969 C C . GLY C 1 88 ? 6.345 31.148 52.367 1.00 45.03 72 GLY C C 1
ATOM 4970 O O . GLY C 1 88 ? 6.225 32.267 52.874 1.00 46.59 72 GLY C O 1
ATOM 4971 N N . ILE C 1 89 ? 5.651 30.735 51.304 1.00 46.09 73 ILE C N 1
ATOM 4972 C CA . ILE C 1 89 ? 4.592 31.538 50.628 1.00 46.56 73 ILE C CA 1
ATOM 4973 C C . ILE C 1 89 ? 3.503 31.889 51.656 1.00 47.90 73 ILE C C 1
ATOM 4974 O O . ILE C 1 89 ? 3.110 33.068 51.718 1.00 47.94 73 ILE C O 1
ATOM 4979 N N . LEU C 1 90 ? 3.011 30.909 52.419 1.00 48.90 74 LEU C N 1
ATOM 4980 C CA . LEU C 1 90 ? 1.950 31.136 53.435 1.00 50.99 74 LEU C CA 1
ATOM 4981 C C . LEU C 1 90 ? 2.494 32.066 54.530 1.00 50.05 74 LEU C C 1
ATOM 4982 O O . LEU C 1 90 ? 1.756 32.968 54.942 1.00 49.84 74 LEU C O 1
ATOM 4987 N N . THR C 1 91 ? 3.737 31.860 54.975 1.00 49.34 75 THR C N 1
ATOM 4988 C CA . THR C 1 91 ? 4.375 32.659 56.056 1.00 48.81 75 THR C CA 1
ATOM 4989 C C . THR C 1 91 ? 4.405 34.134 55.649 1.00 49.10 75 THR C C 1
ATOM 4990 O O . THR C 1 91 ? 4.019 34.977 56.482 1.00 51.27 75 THR C O 1
ATOM 4994 N N . ALA C 1 92 ? 4.777 34.434 54.404 1.00 48.53 76 ALA C N 1
ATOM 4995 C CA . ALA C 1 92 ? 4.873 35.818 53.879 1.00 48.20 76 ALA C CA 1
ATOM 4996 C C . ALA C 1 92 ? 3.489 36.478 53.910 1.00 49.52 76 ALA C C 1
ATOM 4997 O O . ALA C 1 92 ? 3.380 37.630 54.396 1.00 50.72 76 ALA C O 1
ATOM 4999 N N . LEU C 1 93 ? 2.463 35.775 53.422 1.00 50.37 77 LEU C N 1
ATOM 5000 C CA . LEU C 1 93 ? 1.067 36.287 53.359 1.00 51.16 77 LEU C CA 1
ATOM 5001 C C . LEU C 1 93 ? 0.555 36.551 54.777 1.00 51.78 77 LEU C C 1
ATOM 5002 O O . LEU C 1 93 ? -0.009 37.626 54.976 1.00 55.36 77 LEU C O 1
ATOM 5007 N N . TYR C 1 94 ? 0.765 35.596 55.693 1.00 50.56 78 TYR C N 1
ATOM 5008 C CA . TYR C 1 94 ? 0.313 35.607 57.111 1.00 50.47 78 TYR C CA 1
ATOM 5009 C C . TYR C 1 94 ? 0.946 36.790 57.854 1.00 49.80 78 TYR C C 1
ATOM 5010 O O . TYR C 1 94 ? 0.286 37.392 58.686 1.00 49.39 78 TYR C O 1
ATOM 5019 N N . ALA C 1 95 ? 2.198 37.117 57.531 1.00 49.48 79 ALA C N 1
ATOM 5020 C CA . ALA C 1 95 ? 2.933 38.301 58.024 1.00 48.38 79 ALA C CA 1
ATOM 5021 C C . ALA C 1 95 ? 2.404 39.581 57.377 1.00 48.38 79 ALA C C 1
ATOM 5022 O O . ALA C 1 95 ? 2.963 40.638 57.680 1.00 50.40 79 ALA C O 1
ATOM 5024 N N . GLY C 1 96 ? 1.420 39.486 56.474 1.00 48.43 80 GLY C N 1
ATOM 5025 C CA . GLY C 1 96 ? 0.838 40.622 55.734 1.00 47.83 80 GLY C CA 1
ATOM 5026 C C . GLY C 1 96 ? 1.810 41.230 54.735 1.00 47.02 80 GLY C C 1
ATOM 5027 O O . GLY C 1 96 ? 1.568 42.357 54.296 1.00 46.98 80 GLY C O 1
ATOM 5028 N N . ALA C 1 97 ? 2.876 40.519 54.374 1.00 46.62 81 ALA C N 1
ATOM 5029 C CA . ALA C 1 97 ? 3.881 40.969 53.378 1.00 46.98 81 ALA C CA 1
ATOM 5030 C C . ALA C 1 97 ? 3.503 40.472 51.974 1.00 46.97 81 ALA C C 1
ATOM 5031 O O . ALA C 1 97 ? 2.690 39.535 51.848 1.00 46.77 81 ALA C O 1
ATOM 5033 N N . ALA C 1 98 ? 4.131 41.057 50.957 1.00 47.86 82 ALA C N 1
ATOM 5034 C CA . ALA C 1 98 ? 4.147 40.553 49.572 1.00 47.43 82 ALA C CA 1
ATOM 5035 C C . ALA C 1 98 ? 5.058 39.320 49.499 1.00 46.93 82 ALA C C 1
ATOM 5036 O O . ALA C 1 98 ? 6.196 39.396 50.016 1.00 45.96 82 ALA C O 1
ATOM 5038 N N . VAL C 1 99 ? 4.577 38.240 48.870 1.00 46.17 83 VAL C N 1
ATOM 5039 C CA . VAL C 1 99 ? 5.402 37.044 48.522 1.00 45.74 83 VAL C CA 1
ATOM 5040 C C . VAL C 1 99 ? 6.276 37.409 47.314 1.00 45.70 83 VAL C C 1
ATOM 5041 O O . VAL C 1 99 ? 5.714 37.905 46.305 1.00 44.28 83 VAL C O 1
ATOM 5045 N N . VAL C 1 100 ? 7.591 37.198 47.415 1.00 45.69 84 VAL C N 1
ATOM 5046 C CA . VAL C 1 100 ? 8.536 37.377 46.270 1.00 45.96 84 VAL C CA 1
ATOM 5047 C C . VAL C 1 100 ? 9.249 36.060 46.045 1.00 44.83 84 VAL C C 1
ATOM 5048 O O . VAL C 1 100 ? 10.288 35.821 46.655 1.00 43.91 84 VAL C O 1
ATOM 5052 N N . PRO C 1 101 ? 8.702 35.170 45.183 1.00 43.82 85 PRO C N 1
ATOM 5053 C CA . PRO C 1 101 ? 9.356 33.906 44.869 1.00 43.36 85 PRO C CA 1
ATOM 5054 C C . PRO C 1 101 ? 10.686 34.200 44.174 1.00 43.78 85 PRO C C 1
ATOM 5055 O O . PRO C 1 101 ? 10.701 35.046 43.294 1.00 43.41 85 PRO C O 1
ATOM 5059 N N . LEU C 1 102 ? 11.735 33.509 44.622 1.00 44.57 86 LEU C N 1
ATOM 5060 C CA . LEU C 1 102 ? 13.128 33.615 44.134 1.00 45.50 86 LEU C CA 1
ATOM 5061 C C . LEU C 1 102 ? 13.625 32.215 43.779 1.00 45.96 86 LEU C C 1
ATOM 5062 O O . LEU C 1 102 ? 13.306 31.278 44.502 1.00 46.25 86 LEU C O 1
ATOM 5067 N N . ARG C 1 103 ? 14.440 32.099 42.739 1.00 46.57 87 ARG C N 1
ATOM 5068 C CA . ARG C 1 103 ? 14.859 30.784 42.202 1.00 47.10 87 ARG C CA 1
ATOM 5069 C C . ARG C 1 103 ? 16.304 30.562 42.618 1.00 47.34 87 ARG C C 1
ATOM 5070 O O . ARG C 1 103 ? 17.173 31.309 42.191 1.00 48.18 87 ARG C O 1
ATOM 5078 N N . PRO C 1 104 ? 16.613 29.564 43.477 1.00 48.12 88 PRO C N 1
ATOM 5079 C CA . PRO C 1 104 ? 17.997 29.283 43.844 1.00 49.99 88 PRO C CA 1
ATOM 5080 C C . PRO C 1 104 ? 18.896 28.969 42.645 1.00 52.72 88 PRO C C 1
ATOM 5081 O O . PRO C 1 104 ? 20.080 29.155 42.777 1.00 53.81 88 PRO C O 1
ATOM 5085 N N . ASP C 1 105 ? 18.310 28.489 41.537 1.00 54.25 89 ASP C N 1
ATOM 5086 C CA . ASP C 1 105 ? 19.042 28.053 40.319 1.00 55.91 89 ASP C CA 1
ATOM 5087 C C . ASP C 1 105 ? 19.270 29.247 39.385 1.00 56.64 89 ASP C C 1
ATOM 5088 O O . ASP C 1 105 ? 20.042 29.074 38.434 1.00 58.82 89 ASP C O 1
ATOM 5093 N N . PHE C 1 106 ? 18.619 30.394 39.610 1.00 56.04 90 PHE C N 1
ATOM 5094 C CA . PHE C 1 106 ? 18.831 31.614 38.787 1.00 55.86 90 PHE C CA 1
ATOM 5095 C C . PHE C 1 106 ? 20.233 32.127 39.094 1.00 57.69 90 PHE C C 1
ATOM 5096 O O . PHE C 1 106 ? 20.765 31.843 40.168 1.00 56.50 90 PHE C O 1
ATOM 5104 N N . PRO C 1 107 ? 20.874 32.887 38.175 1.00 58.17 91 PRO C N 1
ATOM 5105 C CA . PRO C 1 107 ? 22.148 33.532 38.486 1.00 59.94 91 PRO C CA 1
ATOM 5106 C C . PRO C 1 107 ? 21.937 34.559 39.608 1.00 59.28 91 PRO C C 1
ATOM 5107 O O . PRO C 1 107 ? 20.944 35.259 39.562 1.00 59.22 91 PRO C O 1
ATOM 5111 N N . ALA C 1 108 ? 22.856 34.596 40.576 1.00 58.79 92 ALA C N 1
ATOM 5112 C CA . ALA C 1 108 ? 22.791 35.436 41.792 1.00 59.05 92 ALA C CA 1
ATOM 5113 C C . ALA C 1 108 ? 22.541 36.901 41.412 1.00 59.15 92 ALA C C 1
ATOM 5114 O O . ALA C 1 108 ? 21.774 37.555 42.128 1.00 59.71 92 ALA C O 1
ATOM 5116 N N . ALA C 1 109 ? 23.154 37.402 40.339 1.00 59.63 93 ALA C N 1
ATOM 5117 C CA . ALA C 1 109 ? 22.926 38.772 39.821 1.00 61.66 93 ALA C CA 1
ATOM 5118 C C . ALA C 1 109 ? 21.424 38.991 39.625 1.00 62.26 93 ALA C C 1
ATOM 5119 O O . ALA C 1 109 ? 20.891 39.973 40.164 1.00 63.71 93 ALA C O 1
ATOM 5121 N N . ARG C 1 110 ? 20.768 38.096 38.880 1.00 63.44 94 ARG C N 1
ATOM 5122 C CA . ARG C 1 110 ? 19.315 38.193 38.601 1.00 64.04 94 ARG C CA 1
ATOM 5123 C C . ARG C 1 110 ? 18.551 38.172 39.934 1.00 63.30 94 ARG C C 1
ATOM 5124 O O . ARG C 1 110 ? 17.674 39.037 40.128 1.00 63.09 94 ARG C O 1
ATOM 5132 N N . THR C 1 111 ? 18.877 37.237 40.833 1.00 60.12 95 THR C N 1
ATOM 5133 C CA . THR C 1 111 ? 18.186 37.089 42.140 1.00 59.23 95 THR C CA 1
ATOM 5134 C C . THR C 1 111 ? 18.359 38.390 42.954 1.00 59.51 95 THR C C 1
ATOM 5135 O O . THR C 1 111 ? 17.358 38.877 43.499 1.00 56.14 95 THR C O 1
ATOM 5139 N N . ALA C 1 112 ? 19.569 38.957 42.992 1.00 61.69 96 ALA C N 1
ATOM 5140 C CA . ALA C 1 112 ? 19.885 40.209 43.722 1.00 63.10 96 ALA C CA 1
ATOM 5141 C C . ALA C 1 112 ? 19.039 41.365 43.169 1.00 63.35 96 ALA C C 1
ATOM 5142 O O . ALA C 1 112 ? 18.521 42.158 43.979 1.00 62.48 96 ALA C O 1
ATOM 5144 N N . GLU C 1 113 ? 18.904 41.449 41.840 1.00 63.77 97 GLU C N 1
ATOM 5145 C CA . GLU C 1 113 ? 18.121 42.512 41.152 1.00 63.67 97 GLU C CA 1
ATOM 5146 C C . GLU C 1 113 ? 16.653 42.389 41.572 1.00 62.12 97 GLU C C 1
ATOM 5147 O O . GLU C 1 113 ? 16.010 43.443 41.746 1.00 61.92 97 GLU C O 1
ATOM 5153 N N . MET C 1 114 ? 16.153 41.155 41.729 1.00 60.81 98 MET C N 1
ATOM 5154 C CA . MET C 1 114 ? 14.737 40.870 42.085 1.00 59.94 98 MET C CA 1
ATOM 5155 C C . MET C 1 114 ? 14.509 41.311 43.534 1.00 59.47 98 MET C C 1
ATOM 5156 O O . MET C 1 114 ? 13.547 42.048 43.785 1.00 59.75 98 MET C O 1
ATOM 5161 N N . MET C 1 115 ? 15.398 40.914 44.440 1.00 60.76 99 MET C N 1
ATOM 5162 C CA . MET C 1 115 ? 15.357 41.299 45.876 1.00 60.23 99 MET C CA 1
ATOM 5163 C C . MET C 1 115 ? 15.463 42.823 46.021 1.00 60.64 99 MET C C 1
ATOM 5164 O O . MET C 1 115 ? 14.700 43.382 46.822 1.00 62.52 99 MET C O 1
ATOM 5169 N N . ARG C 1 116 ? 16.357 43.477 45.272 1.00 62.45 100 ARG C N 1
ATOM 5170 C CA . ARG C 1 116 ? 16.519 44.961 45.277 1.00 63.80 100 ARG C CA 1
ATOM 5171 C C . ARG C 1 116 ? 15.206 45.619 44.833 1.00 63.21 100 ARG C C 1
ATOM 5172 O O . ARG C 1 116 ? 14.634 46.389 45.624 1.00 63.38 100 ARG C O 1
ATOM 5180 N N . ALA C 1 117 ? 14.745 45.317 43.618 1.00 61.27 101 ALA C N 1
ATOM 5181 C CA . ALA C 1 117 ? 13.546 45.911 42.979 1.00 60.39 101 ALA C CA 1
ATOM 5182 C C . ALA C 1 117 ? 12.326 45.747 43.902 1.00 59.00 101 ALA C C 1
ATOM 5183 O O . ALA C 1 117 ? 11.550 46.708 44.042 1.00 58.63 101 ALA C O 1
ATOM 5185 N N . ALA C 1 118 ? 12.170 44.571 44.514 1.00 57.37 102 ALA C N 1
ATOM 5186 C CA . ALA C 1 118 ? 10.984 44.185 45.311 1.00 57.56 102 ALA C CA 1
ATOM 5187 C C . ALA C 1 118 ? 11.129 44.692 46.749 1.00 58.88 102 ALA C C 1
ATOM 5188 O O . ALA C 1 118 ? 10.198 44.461 47.530 1.00 59.73 102 ALA C O 1
ATOM 5190 N N . GLY C 1 119 ? 12.243 45.356 47.078 1.00 59.73 103 GLY C N 1
ATOM 5191 C CA . GLY C 1 119 ? 12.506 45.872 48.431 1.00 60.54 103 GLY C CA 1
ATOM 5192 C C . GLY C 1 119 ? 12.359 44.769 49.463 1.00 60.51 103 GLY C C 1
ATOM 5193 O O . GLY C 1 119 ? 11.651 44.980 50.454 1.00 61.85 103 GLY C O 1
ATOM 5194 N N . VAL C 1 120 ? 12.982 43.615 49.217 1.00 59.02 104 VAL C N 1
ATOM 5195 C CA . VAL C 1 120 ? 12.929 42.432 50.126 1.00 57.14 104 VAL C CA 1
ATOM 5196 C C . VAL C 1 120 ? 13.797 42.721 51.366 1.00 56.45 104 VAL C C 1
ATOM 5197 O O . VAL C 1 120 ? 15.007 42.932 51.210 1.00 55.35 104 VAL C O 1
ATOM 5201 N N . THR C 1 121 ? 13.202 42.703 52.558 1.00 55.83 105 THR C N 1
ATOM 5202 C CA . THR C 1 121 ? 13.892 42.968 53.852 1.00 56.57 105 THR C CA 1
ATOM 5203 C C . THR C 1 121 ? 14.032 41.674 54.663 1.00 56.38 105 THR C C 1
ATOM 5204 O O . THR C 1 121 ? 14.703 41.724 55.719 1.00 57.92 105 THR C O 1
ATOM 5208 N N . ALA C 1 122 ? 13.456 40.567 54.180 1.00 54.59 106 ALA C N 1
ATOM 5209 C CA . ALA C 1 122 ? 13.483 39.247 54.846 1.00 54.31 106 ALA C CA 1
ATOM 5210 C C . ALA C 1 122 ? 13.423 38.128 53.798 1.00 53.28 106 ALA C C 1
ATOM 5211 O O . ALA C 1 122 ? 12.643 38.246 52.850 1.00 50.91 106 ALA C O 1
ATOM 5213 N N . VAL C 1 123 ? 14.194 37.060 54.014 1.00 53.11 107 VAL C N 1
ATOM 5214 C CA . VAL C 1 123 ? 14.258 35.863 53.135 1.00 52.38 107 VAL C CA 1
ATOM 5215 C C . VAL C 1 123 ? 13.893 34.610 53.935 1.00 50.87 107 VAL C C 1
ATOM 5216 O O . VAL C 1 123 ? 14.574 34.331 54.934 1.00 50.72 107 VAL C O 1
ATOM 5220 N N . ILE C 1 124 ? 12.887 33.862 53.469 1.00 48.66 108 ILE C N 1
ATOM 5221 C CA . ILE C 1 124 ? 12.683 32.429 53.833 1.00 47.80 108 ILE C CA 1
ATOM 5222 C C . ILE C 1 124 ? 13.445 31.563 52.813 1.00 47.86 108 ILE C C 1
ATOM 5223 O O . ILE C 1 124 ? 13.161 31.668 51.606 1.00 48.02 108 ILE C O 1
ATOM 5228 N N . ALA C 1 125 ? 14.430 30.785 53.278 1.00 47.10 109 ALA C N 1
ATOM 5229 C CA . ALA C 1 125 ? 15.386 30.035 52.441 1.00 46.97 109 ALA C CA 1
ATOM 5230 C C . ALA C 1 125 ? 15.475 28.593 52.922 1.00 48.04 109 ALA C C 1
ATOM 5231 O O . ALA C 1 125 ? 15.507 28.384 54.138 1.00 49.82 109 ALA C O 1
ATOM 5233 N N . ASP C 1 126 ? 15.501 27.645 51.979 1.00 49.25 110 ASP C N 1
ATOM 5234 C CA . ASP C 1 126 ? 15.871 26.227 52.221 1.00 50.11 110 ASP C CA 1
ATOM 5235 C C . ASP C 1 126 ? 17.402 26.121 52.215 1.00 51.45 110 ASP C C 1
ATOM 5236 O O . ASP C 1 126 ? 18.088 27.172 52.136 1.00 51.53 110 ASP C O 1
ATOM 5241 N N . GLY C 1 127 ? 17.922 24.901 52.348 1.00 53.20 111 GLY C N 1
ATOM 5242 C CA . GLY C 1 127 ? 19.371 24.625 52.386 1.00 54.49 111 GLY C CA 1
ATOM 5243 C C . GLY C 1 127 ? 20.072 25.271 51.208 1.00 55.78 111 GLY C C 1
ATOM 5244 O O . GLY C 1 127 ? 21.022 26.024 51.434 1.00 58.74 111 GLY C O 1
ATOM 5245 N N . ARG C 1 128 ? 19.576 25.047 49.995 1.00 56.14 112 ARG C N 1
ATOM 5246 C CA . ARG C 1 128 ? 20.197 25.551 48.747 1.00 56.10 112 ARG C CA 1
ATOM 5247 C C . ARG C 1 128 ? 20.122 27.078 48.690 1.00 55.68 112 ARG C C 1
ATOM 5248 O O . ARG C 1 128 ? 21.101 27.706 48.241 1.00 55.03 112 ARG C O 1
ATOM 5256 N N . GLY C 1 129 ? 18.987 27.649 49.083 1.00 55.32 113 GLY C N 1
ATOM 5257 C CA . GLY C 1 129 ? 18.834 29.109 49.203 1.00 56.92 113 GLY C CA 1
ATOM 5258 C C . GLY C 1 129 ? 19.911 29.707 50.094 1.00 57.77 113 GLY C C 1
ATOM 5259 O O . GLY C 1 129 ? 20.510 30.723 49.696 1.00 57.91 113 GLY C O 1
ATOM 5260 N N . ARG C 1 130 ? 20.170 29.083 51.249 1.00 59.84 114 ARG C N 1
ATOM 5261 C CA . ARG C 1 130 ? 21.051 29.638 52.317 1.00 61.80 114 ARG C CA 1
ATOM 5262 C C . ARG C 1 130 ? 22.502 29.693 51.821 1.00 64.08 114 ARG C C 1
ATOM 5263 O O . ARG C 1 130 ? 23.208 30.648 52.189 1.00 61.98 114 ARG C O 1
ATOM 5271 N N . ARG C 1 131 ? 22.910 28.760 50.957 1.00 65.02 115 ARG C N 1
ATOM 5272 C CA . ARG C 1 131 ? 24.284 28.733 50.395 1.00 67.82 115 ARG C CA 1
ATOM 5273 C C . ARG C 1 131 ? 24.499 29.953 49.490 1.00 66.12 115 ARG C C 1
ATOM 5274 O O . ARG C 1 131 ? 25.667 30.327 49.312 1.00 68.06 115 ARG C O 1
ATOM 5282 N N . LEU C 1 132 ? 23.439 30.566 48.948 1.00 61.94 116 LEU C N 1
ATOM 5283 C CA . LEU C 1 132 ? 23.558 31.741 48.036 1.00 60.71 116 LEU C CA 1
ATOM 5284 C C . LEU C 1 132 ? 23.592 33.053 48.833 1.00 60.38 116 LEU C C 1
ATOM 5285 O O . LEU C 1 132 ? 23.945 34.096 48.239 1.00 61.44 116 LEU C O 1
ATOM 5290 N N . LEU C 1 133 ? 23.199 33.027 50.108 1.00 57.73 117 LEU C N 1
ATOM 5291 C CA . LEU C 1 133 ? 22.933 34.264 50.886 1.00 57.50 117 LEU C CA 1
ATOM 5292 C C . LEU C 1 133 ? 24.226 35.027 51.155 1.00 58.30 117 LEU C C 1
ATOM 5293 O O . LEU C 1 133 ? 24.202 36.253 51.078 1.00 57.48 117 LEU C O 1
ATOM 5298 N N . PRO C 1 134 ? 25.366 34.366 51.485 1.00 59.12 118 PRO C N 1
ATOM 5299 C CA . PRO C 1 134 ? 26.644 35.064 51.624 1.00 60.67 118 PRO C CA 1
ATOM 5300 C C . PRO C 1 134 ? 26.876 36.043 50.467 1.00 61.30 118 PRO C C 1
ATOM 5301 O O . PRO C 1 134 ? 27.202 37.175 50.731 1.00 61.47 118 PRO C O 1
ATOM 5305 N N . GLU C 1 135 ? 26.602 35.619 49.231 1.00 62.90 119 GLU C N 1
ATOM 5306 C CA . GLU C 1 135 ? 26.800 36.490 48.045 1.00 64.36 119 GLU C CA 1
ATOM 5307 C C . GLU C 1 135 ? 25.651 37.505 47.944 1.00 62.83 119 GLU C C 1
ATOM 5308 O O . GLU C 1 135 ? 25.935 38.707 47.797 1.00 64.87 119 GLU C O 1
ATOM 5314 N N . LEU C 1 136 ? 24.408 37.046 48.064 1.00 61.14 120 LEU C N 1
ATOM 5315 C CA . LEU C 1 136 ? 23.178 37.866 47.851 1.00 60.28 120 LEU C CA 1
ATOM 5316 C C . LEU C 1 136 ? 23.025 38.980 48.893 1.00 58.56 120 LEU C C 1
ATOM 5317 O O . LEU C 1 136 ? 22.480 40.033 48.534 1.00 57.35 120 LEU C O 1
ATOM 5322 N N . LEU C 1 137 ? 23.420 38.734 50.140 1.00 58.32 121 LEU C N 1
ATOM 5323 C CA . LEU C 1 137 ? 23.211 39.679 51.275 1.00 59.92 121 LEU C CA 1
ATOM 5324 C C . LEU C 1 137 ? 24.502 40.441 51.593 1.00 62.02 121 LEU C C 1
ATOM 5325 O O . LEU C 1 137 ? 24.508 41.141 52.623 1.00 63.39 121 LEU C O 1
ATOM 5330 N N . ALA C 1 138 ? 25.538 40.321 50.749 1.00 63.89 122 ALA C N 1
ATOM 5331 C CA . ALA C 1 138 ? 26.877 40.928 50.952 1.00 66.12 122 ALA C CA 1
ATOM 5332 C C . ALA C 1 138 ? 26.730 42.355 51.482 1.00 67.81 122 ALA C C 1
ATOM 5333 O O . ALA C 1 138 ? 27.360 42.647 52.509 1.00 70.22 122 ALA C O 1
ATOM 5335 N N . ASP C 1 139 ? 25.920 43.197 50.827 1.00 69.18 123 ASP C N 1
ATOM 5336 C CA . ASP C 1 139 ? 25.574 44.549 51.347 1.00 71.18 123 ASP C CA 1
ATOM 5337 C C . ASP C 1 139 ? 24.050 44.733 51.364 1.00 69.20 123 ASP C C 1
ATOM 5338 O O . ASP C 1 139 ? 23.553 45.772 50.903 1.00 67.80 123 ASP C O 1
ATOM 5343 N N . ARG C 1 140 ? 23.356 43.728 51.902 1.00 68.57 124 ARG C N 1
ATOM 5344 C CA . ARG C 1 140 ? 22.007 43.811 52.516 1.00 66.92 124 ARG C CA 1
ATOM 5345 C C . ARG C 1 140 ? 22.092 42.997 53.811 1.00 65.88 124 ARG C C 1
ATOM 5346 O O . ARG C 1 140 ? 21.246 42.108 54.002 1.00 61.02 124 ARG C O 1
ATOM 5354 N N . ARG C 1 141 ? 23.099 43.297 54.648 1.00 67.98 125 ARG C N 1
ATOM 5355 C CA . ARG C 1 141 ? 23.480 42.497 55.848 1.00 69.06 125 ARG C CA 1
ATOM 5356 C C . ARG C 1 141 ? 22.334 42.540 56.874 1.00 67.51 125 ARG C C 1
ATOM 5357 O O . ARG C 1 141 ? 22.245 41.621 57.711 1.00 67.20 125 ARG C O 1
ATOM 5365 N N . ASP C 1 142 ? 21.491 43.572 56.798 1.00 67.29 126 ASP C N 1
ATOM 5366 C CA . ASP C 1 142 ? 20.269 43.774 57.625 1.00 68.74 126 ASP C CA 1
ATOM 5367 C C . ASP C 1 142 ? 19.300 42.585 57.524 1.00 65.47 126 ASP C C 1
ATOM 5368 O O . ASP C 1 142 ? 18.616 42.286 58.519 1.00 68.08 126 ASP C O 1
ATOM 5373 N N . THR C 1 143 ? 19.225 41.950 56.354 1.00 60.48 127 THR C N 1
ATOM 5374 C CA . THR C 1 143 ? 18.129 41.039 55.940 1.00 56.31 127 THR C CA 1
ATOM 5375 C C . THR C 1 143 ? 17.936 39.938 56.984 1.00 53.15 127 THR C C 1
ATOM 5376 O O . THR C 1 143 ? 18.920 39.247 57.309 1.00 52.01 127 THR C O 1
ATOM 5380 N N . ALA C 1 144 ? 16.712 39.799 57.495 1.00 50.59 128 ALA C N 1
ATOM 5381 C CA . ALA C 1 144 ? 16.282 38.637 58.303 1.00 50.64 128 ALA C CA 1
ATOM 5382 C C . ALA C 1 144 ? 16.270 37.389 57.410 1.00 50.30 128 ALA C C 1
ATOM 5383 O O . ALA C 1 144 ? 15.821 37.474 56.253 1.00 49.87 128 ALA C O 1
ATOM 5385 N N . VAL C 1 145 ? 16.745 36.275 57.955 1.00 50.17 129 VAL C N 1
ATOM 5386 C CA . VAL C 1 145 ? 16.864 34.968 57.267 1.00 49.76 129 VAL C CA 1
ATOM 5387 C C . VAL C 1 145 ? 16.235 33.905 58.166 1.00 50.44 129 VAL C C 1
ATOM 5388 O O . VAL C 1 145 ? 16.783 33.627 59.252 1.00 51.81 129 VAL C O 1
ATOM 5392 N N . LEU C 1 146 ? 15.141 33.320 57.701 1.00 50.45 130 LEU C N 1
ATOM 5393 C CA . LEU C 1 146 ? 14.414 32.206 58.358 1.00 51.71 130 LEU C CA 1
ATOM 5394 C C . LEU C 1 146 ? 14.741 30.914 57.596 1.00 53.18 130 LEU C C 1
ATOM 5395 O O . LEU C 1 146 ? 14.463 30.873 56.376 1.00 54.29 130 LEU C O 1
ATOM 5400 N N . ALA C 1 147 ? 15.334 29.929 58.276 1.00 55.03 131 ALA C N 1
ATOM 5401 C CA . ALA C 1 147 ? 15.693 28.592 57.753 1.00 57.75 131 ALA C CA 1
ATOM 5402 C C . ALA C 1 147 ? 14.435 27.739 57.623 1.00 63.26 131 ALA C C 1
ATOM 5403 O O . ALA C 1 147 ? 13.738 27.577 58.648 1.00 66.68 131 ALA C O 1
ATOM 5405 N N . ALA C 1 148 ? 14.173 27.188 56.427 1.00 65.62 132 ALA C N 1
ATOM 5406 C CA . ALA C 1 148 ? 12.967 26.382 56.130 1.00 66.50 132 ALA C CA 1
ATOM 5407 C C . ALA C 1 148 ? 13.172 24.887 56.432 1.00 68.01 132 ALA C C 1
ATOM 5408 O O . ALA C 1 148 ? 12.177 24.164 56.365 1.00 70.00 132 ALA C O 1
ATOM 5410 N N . ASP C 1 149 ? 14.374 24.457 56.836 1.00 72.11 133 ASP C N 1
ATOM 5411 C CA . ASP C 1 149 ? 14.722 23.034 57.112 1.00 73.31 133 ASP C CA 1
ATOM 5412 C C . ASP C 1 149 ? 15.117 22.871 58.580 1.00 75.99 133 ASP C C 1
ATOM 5413 O O . ASP C 1 149 ? 15.943 21.966 58.850 1.00 80.65 133 ASP C O 1
ATOM 5418 N N . ALA C 1 164 ? 29.186 36.682 58.378 1.00 79.13 148 ALA C N 1
ATOM 5419 C CA . ALA C 1 164 ? 28.071 35.704 58.451 1.00 78.58 148 ALA C CA 1
ATOM 5420 C C . ALA C 1 164 ? 26.755 36.383 58.051 1.00 75.66 148 ALA C C 1
ATOM 5421 O O . ALA C 1 164 ? 25.809 36.421 58.847 1.00 74.97 148 ALA C O 1
ATOM 5423 N N . PRO C 1 165 ? 26.637 36.890 56.792 1.00 70.91 149 PRO C N 1
ATOM 5424 C CA . PRO C 1 165 ? 25.659 37.931 56.450 1.00 68.19 149 PRO C CA 1
ATOM 5425 C C . PRO C 1 165 ? 24.199 37.504 56.693 1.00 65.74 149 PRO C C 1
ATOM 5426 O O . PRO C 1 165 ? 23.935 36.324 56.783 1.00 65.99 149 PRO C O 1
ATOM 5430 N N . GLY C 1 166 ? 23.288 38.471 56.819 1.00 63.91 150 GLY C N 1
ATOM 5431 C CA . GLY C 1 166 ? 21.891 38.220 57.223 1.00 63.54 150 GLY C CA 1
ATOM 5432 C C . GLY C 1 166 ? 21.758 38.092 58.732 1.00 64.32 150 GLY C C 1
ATOM 5433 O O . GLY C 1 166 ? 22.775 37.869 59.385 1.00 63.10 150 GLY C O 1
ATOM 5434 N N . ARG C 1 167 ? 20.534 38.235 59.252 1.00 65.83 151 ARG C N 1
ATOM 5435 C CA . ARG C 1 167 ? 20.186 38.125 60.694 1.00 66.91 151 ARG C CA 1
ATOM 5436 C C . ARG C 1 167 ? 19.321 36.883 60.880 1.00 64.62 151 ARG C C 1
ATOM 5437 O O . ARG C 1 167 ? 18.184 36.897 60.405 1.00 65.61 151 ARG C O 1
ATOM 5445 N N . ARG C 1 168 ? 19.856 35.847 61.519 1.00 64.03 152 ARG C N 1
ATOM 5446 C CA . ARG C 1 168 ? 19.197 34.525 61.639 1.00 64.01 152 ARG C CA 1
ATOM 5447 C C . ARG C 1 168 ? 17.969 34.701 62.528 1.00 61.52 152 ARG C C 1
ATOM 5448 O O . ARG C 1 168 ? 18.123 35.199 63.634 1.00 59.31 152 ARG C O 1
ATOM 5456 N N . VAL C 1 169 ? 16.788 34.341 62.021 1.00 59.66 153 VAL C N 1
ATOM 5457 C CA . VAL C 1 169 ? 15.500 34.404 62.764 1.00 57.79 153 VAL C CA 1
ATOM 5458 C C . VAL C 1 169 ? 15.451 33.226 63.738 1.00 57.14 153 VAL C C 1
ATOM 5459 O O . VAL C 1 169 ? 15.663 32.101 63.312 1.00 57.25 153 VAL C O 1
ATOM 5463 N N . ALA C 1 170 ? 15.265 33.491 65.031 1.00 56.74 154 ALA C N 1
ATOM 5464 C CA . ALA C 1 170 ? 15.003 32.445 66.036 1.00 55.13 154 ALA C CA 1
ATOM 5465 C C . ALA C 1 170 ? 13.535 32.046 65.886 1.00 53.96 154 ALA C C 1
ATOM 5466 O O . ALA C 1 170 ? 12.656 32.938 66.008 1.00 51.63 154 ALA C O 1
ATOM 5468 N N . ILE C 1 171 ? 13.308 30.767 65.594 1.00 53.29 155 ILE C N 1
ATOM 5469 C CA . ILE C 1 171 ? 11.966 30.191 65.333 1.00 53.48 155 ILE C CA 1
ATOM 5470 C C . ILE C 1 171 ? 11.531 29.483 66.608 1.00 52.93 155 ILE C C 1
ATOM 5471 O O . ILE C 1 171 ? 12.274 28.623 67.094 1.00 53.56 155 ILE C O 1
ATOM 5476 N N . ASP C 1 172 ? 10.361 29.844 67.117 1.00 53.41 156 ASP C N 1
ATOM 5477 C CA . ASP C 1 172 ? 9.818 29.279 68.371 1.00 56.33 156 ASP C CA 1
ATOM 5478 C C . ASP C 1 172 ? 8.300 29.413 68.316 1.00 57.65 156 ASP C C 1
ATOM 5479 O O . ASP C 1 172 ? 7.856 30.474 67.879 1.00 56.82 156 ASP C O 1
ATOM 5484 N N . GLU C 1 173 ? 7.559 28.382 68.743 1.00 61.77 157 GLU C N 1
ATOM 5485 C CA . GLU C 1 173 ? 6.075 28.405 68.847 1.00 64.89 157 GLU C CA 1
ATOM 5486 C C . GLU C 1 173 ? 5.660 29.503 69.831 1.00 66.22 157 GLU C C 1
ATOM 5487 O O . GLU C 1 173 ? 4.544 30.028 69.667 1.00 67.88 157 GLU C O 1
ATOM 5493 N N . GLY C 1 174 ? 6.534 29.836 70.795 1.00 66.19 158 GLY C N 1
ATOM 5494 C CA . GLY C 1 174 ? 6.363 30.957 71.737 1.00 65.23 158 GLY C CA 1
ATOM 5495 C C . GLY C 1 174 ? 6.181 32.296 71.036 1.00 64.91 158 GLY C C 1
ATOM 5496 O O . GLY C 1 174 ? 5.515 33.159 71.624 1.00 63.28 158 GLY C O 1
ATOM 5497 N N . TYR C 1 175 ? 6.750 32.479 69.833 1.00 64.48 159 TYR C N 1
ATOM 5498 C CA . TYR C 1 175 ? 6.722 33.759 69.066 1.00 63.64 159 TYR C CA 1
ATOM 5499 C C . TYR C 1 175 ? 5.575 33.785 68.046 1.00 61.88 159 TYR C C 1
ATOM 5500 O O . TYR C 1 175 ? 5.402 34.836 67.406 1.00 60.94 159 TYR C O 1
ATOM 5509 N N . ALA C 1 176 ? 4.819 32.687 67.918 1.00 61.04 160 ALA C N 1
ATOM 5510 C CA . ALA C 1 176 ? 3.753 32.473 66.910 1.00 60.53 160 ALA C CA 1
ATOM 5511 C C . ALA C 1 176 ? 2.764 33.637 66.896 1.00 60.33 160 ALA C C 1
ATOM 5512 O O . ALA C 1 176 ? 2.425 34.109 67.963 1.00 63.02 160 ALA C O 1
ATOM 5514 N N . LEU C 1 177 ? 2.293 34.059 65.724 1.00 60.92 161 LEU C N 1
ATOM 5515 C CA . LEU C 1 177 ? 1.009 34.799 65.613 1.00 61.17 161 LEU C CA 1
ATOM 5516 C C . LEU C 1 177 ? -0.091 33.880 66.140 1.00 61.82 161 LEU C C 1
ATOM 5517 O O . LEU C 1 177 ? 0.008 32.644 65.907 1.00 60.49 161 LEU C O 1
ATOM 5522 N N . THR C 1 178 ? -1.085 34.465 66.812 1.00 63.55 162 THR C N 1
ATOM 5523 C CA . THR C 1 178 ? -2.365 33.795 67.174 1.00 65.13 162 THR C CA 1
ATOM 5524 C C . THR C 1 178 ? -3.225 33.683 65.907 1.00 64.92 162 THR C C 1
ATOM 5525 O O . THR C 1 178 ? -3.791 32.599 65.668 1.00 67.02 162 THR C O 1
ATOM 5529 N N . ALA C 1 179 ? -3.273 34.745 65.094 1.00 63.68 163 ALA C N 1
ATOM 5530 C CA . ALA C 1 179 ? -4.003 34.791 63.804 1.00 62.01 163 ALA C CA 1
ATOM 5531 C C . ALA C 1 179 ? -3.144 35.461 62.734 1.00 61.00 163 ALA C C 1
ATOM 5532 O O . ALA C 1 179 ? -2.230 36.218 63.050 1.00 59.29 163 ALA C O 1
ATOM 5534 N N . PRO C 1 180 ? -3.416 35.201 61.431 1.00 59.53 164 PRO C N 1
ATOM 5535 C CA . PRO C 1 180 ? -2.727 35.886 60.345 1.00 59.22 164 PRO C CA 1
ATOM 5536 C C . PRO C 1 180 ? -3.046 37.385 60.351 1.00 60.69 164 PRO C C 1
ATOM 5537 O O . PRO C 1 180 ? -4.166 37.711 60.619 1.00 63.47 164 PRO C O 1
ATOM 5541 N N . ARG C 1 181 ? -2.068 38.239 60.035 1.00 60.66 165 ARG C N 1
ATOM 5542 C CA . ARG C 1 181 ? -2.253 39.705 59.905 1.00 61.54 165 ARG C CA 1
ATOM 5543 C C . ARG C 1 181 ? -3.259 39.997 58.789 1.00 60.56 165 ARG C C 1
ATOM 5544 O O . ARG C 1 181 ? -3.190 39.341 57.741 1.00 58.03 165 ARG C O 1
ATOM 5552 N N . ASP C 1 182 ? -4.162 40.949 59.022 1.00 61.42 166 ASP C N 1
ATOM 5553 C CA . ASP C 1 182 ? -5.099 41.475 57.996 1.00 61.88 166 ASP C CA 1
ATOM 5554 C C . ASP C 1 182 ? -4.298 42.328 57.014 1.00 59.49 166 ASP C C 1
ATOM 5555 O O . ASP C 1 182 ? -3.131 42.681 57.332 1.00 58.39 166 ASP C O 1
ATOM 5560 N N . VAL C 1 183 ? -4.918 42.634 55.875 1.00 57.24 167 VAL C N 1
ATOM 5561 C CA . VAL C 1 183 ? -4.342 43.450 54.771 1.00 56.16 167 VAL C CA 1
ATOM 5562 C C . VAL C 1 183 ? -5.500 44.225 54.140 1.00 57.02 167 VAL C C 1
ATOM 5563 O O . VAL C 1 183 ? -6.649 43.781 54.322 1.00 57.44 167 VAL C O 1
ATOM 5567 N N . VAL C 1 184 ? -5.216 45.310 53.415 1.00 57.52 168 VAL C N 1
ATOM 5568 C CA . VAL C 1 184 ? -6.233 46.048 52.599 1.00 60.08 168 VAL C CA 1
ATOM 5569 C C . VAL C 1 184 ? -6.147 45.560 51.150 1.00 60.75 168 VAL C C 1
ATOM 5570 O O . VAL C 1 184 ? -5.138 44.984 50.739 1.00 60.86 168 VAL C O 1
ATOM 5574 N N . PRO C 1 185 ? -7.175 45.782 50.299 1.00 62.21 169 PRO C N 1
ATOM 5575 C CA . PRO C 1 185 ? -7.120 45.297 48.916 1.00 62.41 169 PRO C CA 1
ATOM 5576 C C . PRO C 1 185 ? -5.906 45.798 48.108 1.00 62.00 169 PRO C C 1
ATOM 5577 O O . PRO C 1 185 ? -5.523 45.092 47.212 1.00 63.26 169 PRO C O 1
ATOM 5581 N N . ASP C 1 186 ? -5.328 46.955 48.451 1.00 62.87 170 ASP C N 1
ATOM 5582 C CA . ASP C 1 186 ? -4.227 47.614 47.695 1.00 63.72 170 ASP C CA 1
ATOM 5583 C C . ASP C 1 186 ? -2.851 47.170 48.203 1.00 63.12 170 ASP C C 1
ATOM 5584 O O . ASP C 1 186 ? -1.831 47.594 47.614 1.00 64.50 170 ASP C O 1
ATOM 5589 N N . ASP C 1 187 ? -2.796 46.374 49.267 1.00 61.27 171 ASP C N 1
ATOM 5590 C CA . ASP C 1 187 ? -1.530 45.751 49.728 1.00 60.14 171 ASP C CA 1
ATOM 5591 C C . ASP C 1 187 ? -1.025 44.802 48.633 1.00 58.64 171 ASP C C 1
ATOM 5592 O O . ASP C 1 187 ? -1.850 44.023 48.120 1.00 59.46 171 ASP C O 1
ATOM 5597 N N . THR C 1 188 ? 0.271 44.853 48.320 1.00 55.87 172 THR C N 1
ATOM 5598 C CA . THR C 1 188 ? 0.944 43.911 47.398 1.00 54.22 172 THR C CA 1
ATOM 5599 C C . THR C 1 188 ? 0.987 42.525 48.051 1.00 52.87 172 THR C C 1
ATOM 5600 O O . THR C 1 188 ? 1.561 42.413 49.130 1.00 52.45 172 THR C O 1
ATOM 5604 N N . ALA C 1 189 ? 0.392 41.519 47.404 1.00 52.17 173 ALA C N 1
ATOM 5605 C CA . ALA C 1 189 ? 0.344 40.110 47.865 1.00 50.48 173 ALA C CA 1
ATOM 5606 C C . ALA C 1 189 ? 1.478 39.313 47.215 1.00 48.87 173 ALA C C 1
ATOM 5607 O O . ALA C 1 189 ? 1.985 38.395 47.848 1.00 48.31 173 ALA C O 1
ATOM 5609 N N . TYR C 1 190 ? 1.831 39.636 45.973 1.00 48.96 174 TYR C N 1
ATOM 5610 C CA . TYR C 1 190 ? 2.832 38.892 45.171 1.00 48.18 174 TYR C CA 1
ATOM 5611 C C . TYR C 1 190 ? 3.648 39.883 44.346 1.00 47.59 174 TYR C C 1
ATOM 5612 O O . TYR C 1 190 ? 3.058 40.839 43.841 1.00 47.56 174 TYR C O 1
ATOM 5621 N N . VAL C 1 191 ? 4.960 39.667 44.258 1.00 48.15 175 VAL C N 1
ATOM 5622 C CA . VAL C 1 191 ? 5.837 40.300 43.229 1.00 50.44 175 VAL C CA 1
ATOM 5623 C C . VAL C 1 191 ? 6.454 39.212 42.335 1.00 50.25 175 VAL C C 1
ATOM 5624 O O . VAL C 1 191 ? 7.118 38.293 42.847 1.00 49.73 175 VAL C O 1
ATOM 5628 N N . LEU C 1 192 ? 6.201 39.330 41.030 1.00 51.49 176 LEU C N 1
ATOM 5629 C CA . LEU C 1 192 ? 6.632 38.383 39.965 1.00 50.57 176 LEU C CA 1
ATOM 5630 C C . LEU C 1 192 ? 7.335 39.173 38.867 1.00 51.14 176 LEU C C 1
ATOM 5631 O O . LEU C 1 192 ? 6.884 40.289 38.553 1.00 52.55 176 LEU C O 1
ATOM 5636 N N . PHE C 1 193 ? 8.371 38.595 38.277 1.00 51.48 177 PHE C N 1
ATOM 5637 C CA . PHE C 1 193 ? 9.185 39.289 37.253 1.00 54.52 177 PHE C CA 1
ATOM 5638 C C . PHE C 1 193 ? 8.900 38.706 35.869 1.00 55.13 177 PHE C C 1
ATOM 5639 O O . PHE C 1 193 ? 8.682 37.486 35.739 1.00 51.04 177 PHE C O 1
ATOM 5647 N N . THR C 1 194 ? 8.854 39.602 34.884 1.00 60.99 178 THR C N 1
ATOM 5648 C CA . THR C 1 194 ? 8.779 39.316 33.426 1.00 64.55 178 THR C CA 1
ATOM 5649 C C . THR C 1 194 ? 10.098 39.792 32.792 1.00 69.62 178 THR C C 1
ATOM 5650 O O . THR C 1 194 ? 10.706 40.729 33.343 1.00 73.33 178 THR C O 1
ATOM 5654 N N . SER C 1 195 ? 10.572 39.109 31.744 1.00 76.02 179 SER C N 1
ATOM 5655 C CA . SER C 1 195 ? 11.918 39.269 31.119 1.00 79.17 179 SER C CA 1
ATOM 5656 C C . SER C 1 195 ? 12.321 40.751 31.044 1.00 81.95 179 SER C C 1
ATOM 5657 O O . SER C 1 195 ? 11.517 41.550 30.508 1.00 83.10 179 SER C O 1
ATOM 5660 N N . ARG C 1 200 ? 17.435 43.737 32.487 1.00 90.69 184 ARG C N 1
ATOM 5661 C CA . ARG C 1 200 ? 16.814 43.889 33.827 1.00 89.89 184 ARG C CA 1
ATOM 5662 C C . ARG C 1 200 ? 15.360 43.438 33.745 1.00 85.49 184 ARG C C 1
ATOM 5663 O O . ARG C 1 200 ? 14.610 43.936 32.912 1.00 83.17 184 ARG C O 1
ATOM 5671 N N . PRO C 1 201 ? 14.905 42.523 34.630 1.00 81.13 185 PRO C N 1
ATOM 5672 C CA . PRO C 1 201 ? 13.513 42.084 34.617 1.00 78.04 185 PRO C CA 1
ATOM 5673 C C . PRO C 1 201 ? 12.564 43.173 35.140 1.00 76.00 185 PRO C C 1
ATOM 5674 O O . PRO C 1 201 ? 12.966 43.961 35.967 1.00 73.17 185 PRO C O 1
ATOM 5678 N N . LYS C 1 202 ? 11.340 43.198 34.613 1.00 72.90 186 LYS C N 1
ATOM 5679 C CA . LYS C 1 202 ? 10.257 44.115 35.047 1.00 71.49 186 LYS C CA 1
ATOM 5680 C C . LYS C 1 202 ? 9.524 43.454 36.218 1.00 69.11 186 LYS C C 1
ATOM 5681 O O . LYS C 1 202 ? 9.227 42.248 36.114 1.00 69.28 186 LYS C O 1
ATOM 5687 N N . GLY C 1 203 ? 9.288 44.198 37.305 1.00 65.98 187 GLY C N 1
ATOM 5688 C CA . GLY C 1 203 ? 8.620 43.687 38.517 1.00 63.08 187 GLY C CA 1
ATOM 5689 C C . GLY C 1 203 ? 7.144 44.024 38.512 1.00 62.05 187 GLY C C 1
ATOM 5690 O O . GLY C 1 203 ? 6.832 45.200 38.320 1.00 62.56 187 GLY C O 1
ATOM 5691 N N . VAL C 1 204 ? 6.267 43.037 38.733 1.00 61.16 188 VAL C N 1
ATOM 5692 C CA . VAL C 1 204 ? 4.782 43.218 38.728 1.00 61.32 188 VAL C CA 1
ATOM 5693 C C . VAL C 1 204 ? 4.253 42.996 40.139 1.00 60.83 188 VAL C C 1
ATOM 5694 O O . VAL C 1 204 ? 4.211 41.870 40.623 1.00 60.87 188 VAL C O 1
ATOM 5698 N N . PRO C 1 205 ? 3.798 44.057 40.830 1.00 61.00 189 PRO C N 1
ATOM 5699 C CA . PRO C 1 205 ? 3.176 43.904 42.137 1.00 60.66 189 PRO C CA 1
ATOM 5700 C C . PRO C 1 205 ? 1.716 43.510 41.921 1.00 60.70 189 PRO C C 1
ATOM 5701 O O . PRO C 1 205 ? 1.009 44.276 41.313 1.00 64.17 189 PRO C O 1
ATOM 5705 N N . LEU C 1 206 ? 1.312 42.324 42.366 1.00 57.99 190 LEU C N 1
ATOM 5706 C CA . LEU C 1 206 ? -0.117 41.924 42.345 1.00 57.08 190 LEU C CA 1
ATOM 5707 C C . LEU C 1 206 ? -0.691 42.209 43.733 1.00 56.60 190 LEU C C 1
ATOM 5708 O O . LEU C 1 206 ? -0.109 41.709 44.720 1.00 55.05 190 LEU C O 1
ATOM 5713 N N . SER C 1 207 ? -1.742 43.030 43.813 1.00 56.57 191 SER C N 1
ATOM 5714 C CA . SER C 1 207 ? -2.440 43.347 45.087 1.00 56.57 191 SER C CA 1
ATOM 5715 C C . SER C 1 207 ? -3.334 42.164 45.466 1.00 56.40 191 SER C C 1
ATOM 5716 O O . SER C 1 207 ? -3.697 41.390 44.580 1.00 56.44 191 SER C O 1
ATOM 5719 N N . HIS C 1 208 ? -3.651 42.010 46.747 1.00 57.02 192 HIS C N 1
ATOM 5720 C CA . HIS C 1 208 ? -4.658 41.031 47.241 1.00 57.14 192 HIS C CA 1
ATOM 5721 C C . HIS C 1 208 ? -5.950 41.184 46.432 1.00 58.57 192 HIS C C 1
ATOM 5722 O O . HIS C 1 208 ? -6.595 40.156 46.151 1.00 58.96 192 HIS C O 1
ATOM 5729 N N . GLY C 1 209 ? -6.309 42.429 46.108 1.00 60.34 193 GLY C N 1
ATOM 5730 C CA . GLY C 1 209 ? -7.529 42.782 45.358 1.00 62.03 193 GLY C CA 1
ATOM 5731 C C . GLY C 1 209 ? -7.461 42.290 43.924 1.00 61.31 193 GLY C C 1
ATOM 5732 O O . GLY C 1 209 ? -8.453 41.700 43.446 1.00 62.86 193 GLY C O 1
ATOM 5733 N N . ASN C 1 210 ? -6.320 42.500 43.264 1.00 61.00 194 ASN C N 1
ATOM 5734 C CA . ASN C 1 210 ? -6.042 41.961 41.907 1.00 58.53 194 ASN C CA 1
ATOM 5735 C C . ASN C 1 210 ? -6.399 40.474 41.886 1.00 57.60 194 ASN C C 1
ATOM 5736 O O . ASN C 1 210 ? -7.206 40.061 41.008 1.00 60.66 194 ASN C O 1
ATOM 5741 N N . ILE C 1 211 ? -5.833 39.716 42.821 1.00 54.61 195 ILE C N 1
ATOM 5742 C CA . ILE C 1 211 ? -5.883 38.225 42.879 1.00 53.52 195 ILE C CA 1
ATOM 5743 C C . ILE C 1 211 ? -7.280 37.776 43.329 1.00 54.70 195 ILE C C 1
ATOM 5744 O O . ILE C 1 211 ? -7.770 36.732 42.833 1.00 55.02 195 ILE C O 1
ATOM 5749 N N . ALA C 1 212 ? -7.929 38.536 44.205 1.00 56.08 196 ALA C N 1
ATOM 5750 C CA . ALA C 1 212 ? -9.282 38.201 44.712 1.00 57.86 196 ALA C CA 1
ATOM 5751 C C . ALA C 1 212 ? -10.279 38.248 43.555 1.00 57.62 196 ALA C C 1
ATOM 5752 O O . ALA C 1 212 ? -11.128 37.348 43.499 1.00 57.18 196 ALA C O 1
ATOM 5754 N N . HIS C 1 213 ? -10.178 39.240 42.664 1.00 58.39 197 HIS C N 1
ATOM 5755 C CA . HIS C 1 213 ? -11.070 39.339 41.479 1.00 61.43 197 HIS C CA 1
ATOM 5756 C C . HIS C 1 213 ? -10.858 38.106 40.583 1.00 60.90 197 HIS C C 1
ATOM 5757 O O . HIS C 1 213 ? -11.865 37.566 40.048 1.00 61.31 197 HIS C O 1
ATOM 5764 N N . TYR C 1 214 ? -9.604 37.673 40.429 1.00 59.07 198 TYR C N 1
ATOM 5765 C CA . TYR C 1 214 ? -9.227 36.474 39.643 1.00 58.40 198 TYR C CA 1
ATOM 5766 C C . TYR C 1 214 ? -9.980 35.253 40.180 1.00 58.59 198 TYR C C 1
ATOM 5767 O O . TYR C 1 214 ? -10.635 34.558 39.380 1.00 57.70 198 TYR C O 1
ATOM 5776 N N . PHE C 1 215 ? -9.866 34.987 41.485 1.00 58.61 199 PHE C N 1
ATOM 5777 C CA . PHE C 1 215 ? -10.382 33.741 42.115 1.00 59.40 199 PHE C CA 1
ATOM 5778 C C . PHE C 1 215 ? -11.910 33.797 42.290 1.00 61.87 199 PHE C C 1
ATOM 5779 O O . PHE C 1 215 ? -12.535 32.732 42.456 1.00 61.27 199 PHE C O 1
ATOM 5787 N N . GLU C 1 216 ? -12.512 34.983 42.219 1.00 63.73 200 GLU C N 1
ATOM 5788 C CA . GLU C 1 216 ? -13.989 35.116 42.212 1.00 65.64 200 GLU C CA 1
ATOM 5789 C C . GLU C 1 216 ? -14.498 34.537 40.892 1.00 66.01 200 GLU C C 1
ATOM 5790 O O . GLU C 1 216 ? -15.476 33.781 40.908 1.00 68.69 200 GLU C O 1
ATOM 5796 N N . VAL C 1 217 ? -13.832 34.871 39.793 1.00 64.44 201 VAL C N 1
ATOM 5797 C CA . VAL C 1 217 ? -14.162 34.375 38.425 1.00 63.66 201 VAL C CA 1
ATOM 5798 C C . VAL C 1 217 ? -13.950 32.859 38.374 1.00 63.13 201 VAL C C 1
ATOM 5799 O O . VAL C 1 217 ? -14.831 32.185 37.830 1.00 63.24 201 VAL C O 1
ATOM 5803 N N . LEU C 1 218 ? -12.845 32.344 38.932 1.00 60.87 202 LEU C N 1
ATOM 5804 C CA . LEU C 1 218 ? -12.516 30.891 38.900 1.00 60.04 202 LEU C CA 1
ATOM 5805 C C . LEU C 1 218 ? -13.431 30.129 39.875 1.00 61.08 202 LEU C C 1
ATOM 5806 O O . LEU C 1 218 ? -13.869 29.015 39.517 1.00 63.59 202 LEU C O 1
ATOM 5811 N N . ASP C 1 219 ? -13.736 30.704 41.040 1.00 60.97 203 ASP C N 1
ATOM 5812 C CA . ASP C 1 219 ? -14.597 30.057 42.074 1.00 62.26 203 ASP C CA 1
ATOM 5813 C C . ASP C 1 219 ? -15.996 29.802 41.493 1.00 62.63 203 ASP C C 1
ATOM 5814 O O . ASP C 1 219 ? -16.576 28.733 41.794 1.00 63.14 203 ASP C O 1
ATOM 5819 N N . ALA C 1 220 ? -16.489 30.727 40.663 1.00 62.72 204 ALA C N 1
ATOM 5820 C CA . ALA C 1 220 ? -17.822 30.691 40.015 1.00 63.46 204 ALA C CA 1
ATOM 5821 C C . ALA C 1 220 ? -17.828 29.737 38.805 1.00 64.50 204 ALA C C 1
ATOM 5822 O O . ALA C 1 220 ? -18.846 29.047 38.612 1.00 65.56 204 ALA C O 1
ATOM 5824 N N . ARG C 1 221 ? -16.739 29.701 38.024 1.00 63.28 205 ARG C N 1
ATOM 5825 C CA . ARG C 1 221 ? -16.614 28.938 36.745 1.00 64.03 205 ARG C CA 1
ATOM 5826 C C . ARG C 1 221 ? -16.409 27.440 37.018 1.00 61.81 205 ARG C C 1
ATOM 5827 O O . ARG C 1 221 ? -16.940 26.627 36.238 1.00 62.84 205 ARG C O 1
ATOM 5835 N N . TYR C 1 222 ? -15.648 27.079 38.057 1.00 59.34 206 TYR C N 1
ATOM 5836 C CA . TYR C 1 222 ? -15.193 25.685 38.306 1.00 57.27 206 TYR C CA 1
ATOM 5837 C C . TYR C 1 222 ? -15.893 25.152 39.544 1.00 56.89 206 TYR C C 1
ATOM 5838 O O . TYR C 1 222 ? -16.569 25.910 40.206 1.00 59.68 206 TYR C O 1
ATOM 5847 N N . ASP C 1 223 ? -15.707 23.873 39.835 1.00 56.46 207 ASP C N 1
ATOM 5848 C CA . ASP C 1 223 ? -16.488 23.138 40.857 1.00 58.42 207 ASP C CA 1
ATOM 5849 C C . ASP C 1 223 ? -15.535 22.350 41.753 1.00 57.84 207 ASP C C 1
ATOM 5850 O O . ASP C 1 223 ? -15.878 21.215 42.099 1.00 60.79 207 ASP C O 1
ATOM 5855 N N . PHE C 1 224 ? -14.380 22.909 42.115 1.00 56.32 208 PHE C N 1
ATOM 5856 C CA . PHE C 1 224 ? -13.342 22.160 42.863 1.00 55.11 208 PHE C CA 1
ATOM 5857 C C . PHE C 1 224 ? -13.846 21.919 44.286 1.00 57.39 208 PHE C C 1
ATOM 5858 O O . PHE C 1 224 ? -14.477 22.827 44.845 1.00 56.60 208 PHE C O 1
ATOM 5866 N N . THR C 1 225 ? -13.558 20.732 44.826 1.00 58.66 209 THR C N 1
ATOM 5867 C CA . THR C 1 225 ? -13.862 20.306 46.218 1.00 59.65 209 THR C CA 1
ATOM 5868 C C . THR C 1 225 ? -12.565 19.821 46.882 1.00 58.75 209 THR C C 1
ATOM 5869 O O . THR C 1 225 ? -11.536 19.682 46.168 1.00 57.46 209 THR C O 1
ATOM 5873 N N . ALA C 1 226 ? -12.631 19.522 48.178 1.00 59.19 210 ALA C N 1
ATOM 5874 C CA . ALA C 1 226 ? -11.501 19.067 49.016 1.00 59.10 210 ALA C CA 1
ATOM 5875 C C . ALA C 1 226 ? -11.058 17.654 48.611 1.00 60.39 210 ALA C C 1
ATOM 5876 O O . ALA C 1 226 ? -10.023 17.199 49.124 1.00 60.41 210 ALA C O 1
ATOM 5878 N N . ASP C 1 227 ? -11.806 16.985 47.729 1.00 61.37 211 ASP C N 1
ATOM 5879 C CA . ASP C 1 227 ? -11.483 15.623 47.216 1.00 60.96 211 ASP C CA 1
ATOM 5880 C C . ASP C 1 227 ? -10.489 15.731 46.052 1.00 57.33 211 ASP C C 1
ATOM 5881 O O . ASP C 1 227 ? -9.843 14.728 45.754 1.00 55.17 211 ASP C O 1
ATOM 5886 N N . ASP C 1 228 ? -10.428 16.890 45.395 1.00 54.63 212 ASP C N 1
ATOM 5887 C CA . ASP C 1 228 ? -9.595 17.109 44.189 1.00 52.65 212 ASP C CA 1
ATOM 5888 C C . ASP C 1 228 ? -8.115 17.064 44.572 1.00 51.00 212 ASP C C 1
ATOM 5889 O O . ASP C 1 228 ? -7.763 17.451 45.690 1.00 51.95 212 ASP C O 1
ATOM 5894 N N . VAL C 1 229 ? -7.303 16.563 43.647 1.00 49.85 213 VAL C N 1
ATOM 5895 C CA . VAL C 1 229 ? -5.819 16.527 43.743 1.00 48.73 213 VAL C CA 1
ATOM 5896 C C . VAL C 1 229 ? -5.294 17.269 42.517 1.00 47.51 213 VAL C C 1
ATOM 5897 O O . VAL C 1 229 ? -5.524 16.775 41.420 1.00 48.74 213 VAL C O 1
ATOM 5901 N N . PHE C 1 230 ? -4.683 18.443 42.720 1.00 46.99 214 PHE C N 1
ATOM 5902 C CA . PHE C 1 230 ? -4.140 19.331 41.660 1.00 44.99 214 PHE C CA 1
ATOM 5903 C C . PHE C 1 230 ? -2.654 19.060 41.481 1.00 44.08 214 PHE C C 1
ATOM 5904 O O . PHE C 1 230 ? -1.970 18.826 42.473 1.00 45.67 214 PHE C O 1
ATOM 5912 N N . THR C 1 231 ? -2.177 19.127 40.247 1.00 42.89 215 THR C N 1
ATOM 5913 C CA . THR C 1 231 ? -0.744 19.097 39.890 1.00 41.69 215 THR C CA 1
ATOM 5914 C C . THR C 1 231 ? -0.115 20.402 40.383 1.00 41.07 215 THR C C 1
ATOM 5915 O O . THR C 1 231 ? -0.846 21.386 40.551 1.00 42.92 215 THR C O 1
ATOM 5919 N N . GLN C 1 232 ? 1.192 20.408 40.622 1.00 40.82 216 GLN C N 1
ATOM 5920 C CA . GLN C 1 232 ? 1.982 21.651 40.839 1.00 40.43 216 GLN C CA 1
ATOM 5921 C C . GLN C 1 232 ? 3.190 21.628 39.876 1.00 40.29 216 GLN C C 1
ATOM 5922 O O . GLN C 1 232 ? 4.377 21.433 40.326 1.00 40.92 216 GLN C O 1
ATOM 5928 N N . THR C 1 233 ? 2.922 21.805 38.580 1.00 40.19 217 THR C N 1
ATOM 5929 C CA . THR C 1 233 ? 3.958 21.784 37.505 1.00 39.72 217 THR C CA 1
ATOM 5930 C C . THR C 1 233 ? 4.631 23.153 37.331 1.00 40.03 217 THR C C 1
ATOM 5931 O O . THR C 1 233 ? 5.774 23.187 36.911 1.00 40.02 217 THR C O 1
ATOM 5935 N N . PHE C 1 234 ? 3.936 24.255 37.576 1.00 41.95 218 PHE C N 1
ATOM 5936 C CA . PHE C 1 234 ? 4.503 25.617 37.390 1.00 42.98 218 PHE C CA 1
ATOM 5937 C C . PHE C 1 234 ? 5.500 25.943 38.506 1.00 43.18 218 PHE C C 1
ATOM 5938 O O . PHE C 1 234 ? 5.174 25.740 39.684 1.00 44.92 218 PHE C O 1
ATOM 5946 N N . ASP C 1 235 ? 6.678 26.427 38.121 1.00 44.98 219 ASP C N 1
ATOM 5947 C CA . ASP C 1 235 ? 7.696 26.963 39.053 1.00 45.95 219 ASP C CA 1
ATOM 5948 C C . ASP C 1 235 ? 7.112 28.218 39.715 1.00 45.78 219 ASP C C 1
ATOM 5949 O O . ASP C 1 235 ? 6.318 28.923 39.084 1.00 45.93 219 ASP C O 1
ATOM 5954 N N . LEU C 1 236 ? 7.507 28.473 40.960 1.00 44.73 220 LEU C N 1
ATOM 5955 C CA . LEU C 1 236 ? 6.832 29.414 41.880 1.00 45.00 220 LEU C CA 1
ATOM 5956 C C . LEU C 1 236 ? 7.129 30.864 41.508 1.00 44.55 220 LEU C C 1
ATOM 5957 O O . LEU C 1 236 ? 6.340 31.725 41.919 1.00 45.17 220 LEU C O 1
ATOM 5962 N N . ASN C 1 237 ? 8.144 31.121 40.687 1.00 44.96 221 ASN C N 1
ATOM 5963 C CA . ASN C 1 237 ? 8.392 32.479 40.129 1.00 46.11 221 ASN C CA 1
ATOM 5964 C C . ASN C 1 237 ? 7.436 32.786 38.959 1.00 46.10 221 ASN C C 1
ATOM 5965 O O . ASN C 1 237 ? 7.506 33.894 38.436 1.00 45.82 221 ASN C O 1
ATOM 5970 N N . PHE C 1 238 ? 6.550 31.866 38.566 1.00 46.48 222 PHE C N 1
ATOM 5971 C CA . PHE C 1 238 ? 5.639 32.047 37.404 1.00 46.91 222 PHE C CA 1
ATOM 5972 C C . PHE C 1 238 ? 4.200 32.217 37.898 1.00 46.20 222 PHE C C 1
ATOM 5973 O O . PHE C 1 238 ? 3.804 31.474 38.804 1.00 46.89 222 PHE C O 1
ATOM 5981 N N . CYS C 1 239 ? 3.462 33.168 37.314 1.00 45.59 223 CYS C N 1
ATOM 5982 C CA . CYS C 1 239 ? 2.080 33.559 37.700 1.00 46.06 223 CYS C CA 1
ATOM 5983 C C . CYS C 1 239 ? 1.175 32.324 37.831 1.00 46.11 223 CYS C C 1
ATOM 5984 O O . CYS C 1 239 ? 0.346 32.302 38.759 1.00 47.45 223 CYS C O 1
ATOM 5987 N N . CYS C 1 240 ? 1.312 31.331 36.952 1.00 44.84 224 CYS C N 1
ATOM 5988 C CA . CYS C 1 240 ? 0.364 30.194 36.848 1.00 45.06 224 CYS C CA 1
ATOM 5989 C C . CYS C 1 240 ? 0.472 29.288 38.073 1.00 43.91 224 CYS C C 1
ATOM 5990 O O . CYS C 1 240 ? -0.497 28.538 38.313 1.00 45.06 224 CYS C O 1
ATOM 5993 N N . SER C 1 241 ? 1.564 29.367 38.842 1.00 43.11 225 SER C N 1
ATOM 5994 C CA . SER C 1 241 ? 1.716 28.637 40.137 1.00 43.18 225 SER C CA 1
ATOM 5995 C C . SER C 1 241 ? 0.620 29.067 41.128 1.00 43.37 225 SER C C 1
ATOM 5996 O O . SER C 1 241 ? 0.252 28.237 41.970 1.00 43.86 225 SER C O 1
ATOM 5999 N N . LEU C 1 242 ? 0.090 30.289 41.007 1.00 44.57 226 LEU C N 1
ATOM 6000 C CA . LEU C 1 242 ? -1.001 30.811 41.880 1.00 46.87 226 LEU C CA 1
ATOM 6001 C C . LEU C 1 242 ? -2.255 29.951 41.700 1.00 46.99 226 LEU C C 1
ATOM 6002 O O . LEU C 1 242 ? -2.935 29.655 42.713 1.00 46.47 226 LEU C O 1
ATOM 6007 N N . PHE C 1 243 ? -2.565 29.600 40.448 1.00 46.55 227 PHE C N 1
ATOM 6008 C CA . PHE C 1 243 ? -3.672 28.689 40.085 1.00 46.46 227 PHE C CA 1
ATOM 6009 C C . PHE C 1 243 ? -3.471 27.384 40.852 1.00 46.50 227 PHE C C 1
ATOM 6010 O O . PHE C 1 243 ? -4.372 26.995 41.621 1.00 48.12 227 PHE C O 1
ATOM 6018 N N . ASP C 1 244 ? -2.313 26.744 40.678 1.00 45.50 228 ASP C N 1
ATOM 6019 C CA . ASP C 1 244 ? -2.039 25.436 41.329 1.00 45.44 228 ASP C CA 1
ATOM 6020 C C . ASP C 1 244 ? -2.334 25.552 42.828 1.00 44.17 228 ASP C C 1
ATOM 6021 O O . ASP C 1 244 ? -3.158 24.761 43.346 1.00 43.28 228 ASP C O 1
ATOM 6026 N N . LEU C 1 245 ? -1.729 26.534 43.492 1.00 43.47 229 LEU C N 1
ATOM 6027 C CA . LEU C 1 245 ? -1.709 26.610 44.985 1.00 43.37 229 LEU C CA 1
ATOM 6028 C C . LEU C 1 245 ? -3.088 27.059 45.486 1.00 43.48 229 LEU C C 1
ATOM 6029 O O . LEU C 1 245 ? -3.629 26.388 46.393 1.00 42.49 229 LEU C O 1
ATOM 6034 N N . PHE C 1 246 ? -3.664 28.102 44.887 1.00 44.02 230 PHE C N 1
ATOM 6035 C CA . PHE C 1 246 ? -4.801 28.840 45.491 1.00 46.03 230 PHE C CA 1
ATOM 6036 C C . PHE C 1 246 ? -6.144 28.364 44.933 1.00 47.22 230 PHE C C 1
ATOM 6037 O O . PHE C 1 246 ? -7.120 28.638 45.627 1.00 48.18 230 PHE C O 1
ATOM 6045 N N . CYS C 1 247 ? -6.204 27.638 43.803 1.00 47.36 231 CYS C N 1
ATOM 6046 C CA . CYS C 1 247 ? -7.431 26.882 43.442 1.00 48.94 231 CYS C CA 1
ATOM 6047 C C . CYS C 1 247 ? -7.542 25.687 44.394 1.00 49.32 231 CYS C C 1
ATOM 6048 O O . CYS C 1 247 ? -8.655 25.412 44.886 1.00 51.68 231 CYS C O 1
ATOM 6051 N N . ALA C 1 248 ? -6.422 25.014 44.659 1.00 48.06 232 ALA C N 1
ATOM 6052 C CA . ALA C 1 248 ? -6.367 23.852 45.577 1.00 47.78 232 ALA C CA 1
ATOM 6053 C C . ALA C 1 248 ? -6.760 24.302 46.989 1.00 48.92 232 ALA C C 1
ATOM 6054 O O . ALA C 1 248 ? -7.740 23.761 47.554 1.00 50.03 232 ALA C O 1
ATOM 6056 N N . TRP C 1 249 ? -6.014 25.266 47.531 1.00 47.94 233 TRP C N 1
ATOM 6057 C CA . TRP C 1 249 ? -6.081 25.650 48.962 1.00 48.75 233 TRP C CA 1
ATOM 6058 C C . TRP C 1 249 ? -7.440 26.283 49.280 1.00 50.66 233 TRP C C 1
ATOM 6059 O O . TRP C 1 249 ? -8.051 25.826 50.251 1.00 52.52 233 TRP C O 1
ATOM 6070 N N . GLY C 1 250 ? -7.927 27.191 48.422 1.00 50.14 234 GLY C N 1
ATOM 6071 C CA . GLY C 1 250 ? -9.276 27.784 48.481 1.00 50.89 234 GLY C CA 1
ATOM 6072 C C . GLY C 1 250 ? -10.383 26.745 48.615 1.00 52.54 234 GLY C C 1
ATOM 6073 O O . GLY C 1 250 ? -11.457 27.108 49.114 1.00 54.19 234 GLY C O 1
ATOM 6074 N N . ALA C 1 251 ? -10.157 25.509 48.160 1.00 52.36 235 ALA C N 1
ATOM 6075 C CA . ALA C 1 251 ? -11.191 24.453 48.037 1.00 52.49 235 ALA C CA 1
ATOM 6076 C C . ALA C 1 251 ? -10.982 23.348 49.081 1.00 53.21 235 ALA C C 1
ATOM 6077 O O . ALA C 1 251 ? -11.820 22.456 49.141 1.00 52.90 235 ALA C O 1
ATOM 6079 N N . GLY C 1 252 ? -9.875 23.359 49.835 1.00 53.55 236 GLY C N 1
ATOM 6080 C CA . GLY C 1 252 ? -9.515 22.242 50.733 1.00 53.95 236 GLY C CA 1
ATOM 6081 C C . GLY C 1 252 ? -8.879 21.074 49.990 1.00 54.53 236 GLY C C 1
ATOM 6082 O O . GLY C 1 252 ? -8.720 19.988 50.586 1.00 54.98 236 GLY C O 1
ATOM 6083 N N . ALA C 1 253 ? -8.515 21.264 48.725 1.00 54.05 237 ALA C N 1
ATOM 6084 C CA . ALA C 1 253 ? -7.877 20.218 47.896 1.00 55.96 237 ALA C CA 1
ATOM 6085 C C . ALA C 1 253 ? -6.400 20.092 48.288 1.00 56.48 237 ALA C C 1
ATOM 6086 O O . ALA C 1 253 ? -5.954 20.803 49.204 1.00 56.00 237 ALA C O 1
ATOM 6088 N N . SER C 1 254 ? -5.663 19.215 47.609 1.00 56.89 238 SER C N 1
ATOM 6089 C CA . SER C 1 254 ? -4.195 19.072 47.773 1.00 56.05 238 SER C CA 1
ATOM 6090 C C . SER C 1 254 ? -3.509 19.353 46.432 1.00 55.13 238 SER C C 1
ATOM 6091 O O . SER C 1 254 ? -4.076 18.946 45.393 1.00 53.68 238 SER C O 1
ATOM 6094 N N . VAL C 1 255 ? -2.377 20.063 46.462 1.00 53.14 239 VAL C N 1
ATOM 6095 C CA . VAL C 1 255 ? -1.410 20.121 45.327 1.00 54.07 239 VAL C CA 1
ATOM 6096 C C . VAL C 1 255 ? -0.379 19.030 45.557 1.00 52.92 239 VAL C C 1
ATOM 6097 O O . VAL C 1 255 ? 0.056 18.867 46.723 1.00 52.18 239 VAL C O 1
ATOM 6101 N N . ILE C 1 256 ? 0.022 18.368 44.472 1.00 50.40 240 ILE C N 1
ATOM 6102 C CA . ILE C 1 256 ? 0.946 17.205 44.505 1.00 51.43 240 ILE C CA 1
ATOM 6103 C C . ILE C 1 256 ? 2.145 17.492 43.593 1.00 50.60 240 ILE C C 1
ATOM 6104 O O . ILE C 1 256 ? 1.985 18.199 42.582 1.00 49.59 240 ILE C O 1
ATOM 6109 N N . GLN C 1 257 ? 3.307 16.955 43.960 1.00 48.99 241 GLN C N 1
ATOM 6110 C CA . GLN C 1 257 ? 4.500 16.910 43.089 1.00 48.35 241 GLN C CA 1
ATOM 6111 C C . GLN C 1 257 ? 4.196 16.078 41.836 1.00 47.89 241 GLN C C 1
ATOM 6112 O O . GLN C 1 257 ? 3.757 14.899 41.962 1.00 48.12 241 GLN C O 1
ATOM 6118 N N . ILE C 1 258 ? 4.412 16.665 40.662 1.00 47.11 242 ILE C N 1
ATOM 6119 C CA . ILE C 1 258 ? 4.584 15.884 39.400 1.00 47.54 242 ILE C CA 1
ATOM 6120 C C . ILE C 1 258 ? 6.081 15.809 39.100 1.00 47.00 242 ILE C C 1
ATOM 6121 O O . ILE C 1 258 ? 6.619 16.683 38.429 1.00 46.56 242 ILE C O 1
ATOM 6126 N N . PRO C 1 259 ? 6.783 14.765 39.607 1.00 47.49 243 PRO C N 1
ATOM 6127 C CA . PRO C 1 259 ? 8.233 14.658 39.483 1.00 47.38 243 PRO C CA 1
ATOM 6128 C C . PRO C 1 259 ? 8.676 14.214 38.094 1.00 47.01 243 PRO C C 1
ATOM 6129 O O . PRO C 1 259 ? 7.878 13.662 37.338 1.00 46.18 243 PRO C O 1
ATOM 6133 N N . PRO C 1 260 ? 9.964 14.428 37.747 1.00 47.42 244 PRO C N 1
ATOM 6134 C CA . PRO C 1 260 ? 10.454 14.226 36.380 1.00 46.05 244 PRO C CA 1
ATOM 6135 C C . PRO C 1 260 ? 10.099 12.851 35.795 1.00 47.43 244 PRO C C 1
ATOM 6136 O O . PRO C 1 260 ? 9.695 12.790 34.640 1.00 45.82 244 PRO C O 1
ATOM 6140 N N . GLN C 1 261 ? 10.210 11.786 36.589 1.00 48.50 245 GLN C N 1
ATOM 6141 C CA . GLN C 1 261 ? 9.935 10.397 36.126 1.00 49.50 245 GLN C CA 1
ATOM 6142 C C . GLN C 1 261 ? 8.441 10.153 35.837 1.00 49.89 245 GLN C C 1
ATOM 6143 O O . GLN C 1 261 ? 8.153 9.187 35.115 1.00 49.53 245 GLN C O 1
ATOM 6149 N N . ALA C 1 262 ? 7.508 10.938 36.388 1.00 49.03 246 ALA C N 1
ATOM 6150 C CA . ALA C 1 262 ? 6.073 10.746 36.091 1.00 50.09 246 ALA C CA 1
ATOM 6151 C C . ALA C 1 262 ? 5.837 10.968 34.587 1.00 50.66 246 ALA C C 1
ATOM 6152 O O . ALA C 1 262 ? 4.900 10.348 34.020 1.00 50.28 246 ALA C O 1
ATOM 6154 N N . TYR C 1 263 ? 6.652 11.808 33.948 1.00 50.32 247 TYR C N 1
ATOM 6155 C CA . TYR C 1 263 ? 6.453 12.232 32.540 1.00 49.24 247 TYR C CA 1
ATOM 6156 C C . TYR C 1 263 ? 6.668 11.047 31.583 1.00 50.31 247 TYR C C 1
ATOM 6157 O O . TYR C 1 263 ? 6.175 11.111 30.432 1.00 54.93 247 TYR C O 1
ATOM 6166 N N . ARG C 1 264 ? 7.316 9.965 32.018 1.00 49.69 248 ARG C N 1
ATOM 6167 C CA . ARG C 1 264 ? 7.500 8.763 31.161 1.00 49.70 248 ARG C CA 1
ATOM 6168 C C . ARG C 1 264 ? 6.524 7.664 31.586 1.00 50.28 248 ARG C C 1
ATOM 6169 O O . ARG C 1 264 ? 6.617 6.591 30.999 1.00 50.70 248 ARG C O 1
ATOM 6177 N N . ASP C 1 265 ? 5.637 7.913 32.558 1.00 49.82 249 ASP C N 1
ATOM 6178 C CA . ASP C 1 265 ? 4.542 6.976 32.943 1.00 50.76 249 ASP C CA 1
ATOM 6179 C C . ASP C 1 265 ? 3.445 7.745 33.703 1.00 49.52 249 ASP C C 1
ATOM 6180 O O . ASP C 1 265 ? 3.173 7.439 34.871 1.00 48.43 249 ASP C O 1
ATOM 6185 N N . LEU C 1 266 ? 2.804 8.687 33.020 1.00 48.72 250 LEU C N 1
ATOM 6186 C CA . LEU C 1 266 ? 1.801 9.599 33.604 1.00 48.61 250 LEU C CA 1
ATOM 6187 C C . LEU C 1 266 ? 0.567 8.827 34.068 1.00 50.46 250 LEU C C 1
ATOM 6188 O O . LEU C 1 266 ? 0.098 9.081 35.178 1.00 49.68 250 LEU C O 1
ATOM 6193 N N . PRO C 1 267 ? -0.011 7.892 33.264 1.00 51.12 251 PRO C N 1
ATOM 6194 C CA . PRO C 1 267 ? -1.128 7.069 33.727 1.00 52.30 251 PRO C CA 1
ATOM 6195 C C . PRO C 1 267 ? -0.917 6.479 35.133 1.00 54.79 251 PRO C C 1
ATOM 6196 O O . PRO C 1 267 ? -1.774 6.673 35.968 1.00 56.37 251 PRO C O 1
ATOM 6200 N N . SER C 1 268 ? 0.207 5.794 35.375 1.00 56.19 252 SER C N 1
ATOM 6201 C CA . SER C 1 268 ? 0.544 5.163 36.679 1.00 56.47 252 SER C CA 1
ATOM 6202 C C . SER C 1 268 ? 0.615 6.240 37.768 1.00 57.12 252 SER C C 1
ATOM 6203 O O . SER C 1 268 ? 0.078 6.017 38.876 1.00 59.61 252 SER C O 1
ATOM 6206 N N . HIS C 1 269 ? 1.257 7.373 37.484 1.00 55.18 253 HIS C N 1
ATOM 6207 C CA . HIS C 1 269 ? 1.462 8.428 38.502 1.00 53.68 253 HIS C CA 1
ATOM 6208 C C . HIS C 1 269 ? 0.100 9.048 38.842 1.00 53.72 253 HIS C C 1
ATOM 6209 O O . HIS C 1 269 ? -0.222 9.144 40.066 1.00 53.40 253 HIS C O 1
ATOM 6216 N N . LEU C 1 270 ? -0.684 9.435 37.829 1.00 51.88 254 LEU C N 1
ATOM 6217 C CA . LEU C 1 270 ? -2.013 10.071 38.059 1.00 53.09 254 LEU C CA 1
ATOM 6218 C C . LEU C 1 270 ? -2.903 9.092 38.842 1.00 54.84 254 LEU C C 1
ATOM 6219 O O . LEU C 1 270 ? -3.558 9.538 39.789 1.00 55.72 254 LEU C O 1
ATOM 6224 N N . ALA C 1 271 ? -2.889 7.804 38.495 1.00 57.10 255 ALA C N 1
ATOM 6225 C CA . ALA C 1 271 ? -3.747 6.751 39.088 1.00 60.00 255 ALA C CA 1
ATOM 6226 C C . ALA C 1 271 ? -3.331 6.513 40.540 1.00 63.00 255 ALA C C 1
ATOM 6227 O O . ALA C 1 271 ? -4.201 6.621 41.406 1.00 66.17 255 ALA C O 1
ATOM 6229 N N . GLU C 1 272 ? -2.052 6.221 40.798 1.00 65.39 256 GLU C N 1
ATOM 6230 C CA . GLU C 1 272 ? -1.519 6.007 42.171 1.00 66.40 256 GLU C CA 1
ATOM 6231 C C . GLU C 1 272 ? -1.926 7.183 43.069 1.00 63.77 256 GLU C C 1
ATOM 6232 O O . GLU C 1 272 ? -2.268 6.934 44.228 1.00 66.97 256 GLU C O 1
ATOM 6238 N N . GLN C 1 273 ? -1.844 8.420 42.579 1.00 58.95 257 GLN C N 1
ATOM 6239 C CA . GLN C 1 273 ? -1.932 9.634 43.435 1.00 55.91 257 GLN C CA 1
ATOM 6240 C C . GLN C 1 273 ? -3.343 10.228 43.385 1.00 54.39 257 GLN C C 1
ATOM 6241 O O . GLN C 1 273 ? -3.560 11.216 44.063 1.00 54.23 257 GLN C O 1
ATOM 6247 N N . GLY C 1 274 ? -4.261 9.653 42.604 1.00 53.06 258 GLY C N 1
ATOM 6248 C CA . GLY C 1 274 ? -5.648 10.135 42.455 1.00 51.00 258 GLY C CA 1
ATOM 6249 C C . GLY C 1 274 ? -5.715 11.565 41.940 1.00 49.15 258 GLY C C 1
ATOM 6250 O O . GLY C 1 274 ? -6.579 12.302 42.417 1.00 48.31 258 GLY C O 1
ATOM 6251 N N . VAL C 1 275 ? -4.841 11.967 41.008 1.00 47.20 259 VAL C N 1
ATOM 6252 C CA . VAL C 1 275 ? -4.830 13.363 40.477 1.00 46.29 259 VAL C CA 1
ATOM 6253 C C . VAL C 1 275 ? -6.118 13.585 39.685 1.00 47.40 259 VAL C C 1
ATOM 6254 O O . VAL C 1 275 ? -6.501 12.674 38.924 1.00 48.49 259 VAL C O 1
ATOM 6258 N N . THR C 1 276 ? -6.778 14.731 39.864 1.00 47.62 260 THR C N 1
ATOM 6259 C CA . THR C 1 276 ? -8.059 15.049 39.176 1.00 48.30 260 THR C CA 1
ATOM 6260 C C . THR C 1 276 ? -7.977 16.368 38.410 1.00 47.82 260 THR C C 1
ATOM 6261 O O . THR C 1 276 ? -8.900 16.629 37.607 1.00 47.95 260 THR C O 1
ATOM 6265 N N . VAL C 1 277 ? -6.950 17.180 38.660 1.00 46.54 261 VAL C N 1
ATOM 6266 C CA . VAL C 1 277 ? -6.756 18.467 37.936 1.00 45.72 261 VAL C CA 1
ATOM 6267 C C . VAL C 1 277 ? -5.323 18.549 37.408 1.00 44.65 261 VAL C C 1
ATOM 6268 O O . VAL C 1 277 ? -4.355 18.546 38.226 1.00 43.44 261 VAL C O 1
ATOM 6272 N N . TRP C 1 278 ? -5.215 18.624 36.081 1.00 43.52 262 TRP C N 1
ATOM 6273 C CA . TRP C 1 278 ? -3.950 18.852 35.348 1.00 42.63 262 TRP C CA 1
ATOM 6274 C C . TRP C 1 278 ? -3.865 20.335 34.983 1.00 43.09 262 TRP C C 1
ATOM 6275 O O . TRP C 1 278 ? -4.857 20.863 34.436 1.00 44.62 262 TRP C O 1
ATOM 6286 N N . PHE C 1 279 ? -2.732 20.979 35.264 1.00 42.16 263 PHE C N 1
ATOM 6287 C CA . PHE C 1 279 ? -2.376 22.300 34.692 1.00 41.94 263 PHE C CA 1
ATOM 6288 C C . PHE C 1 279 ? -0.902 22.245 34.291 1.00 40.92 263 PHE C C 1
ATOM 6289 O O . PHE C 1 279 ? -0.078 21.871 35.096 1.00 40.65 263 PHE C O 1
ATOM 6297 N N . SER C 1 280 ? -0.591 22.557 33.037 1.00 41.70 264 SER C N 1
ATOM 6298 C CA . SER C 1 280 ? 0.806 22.691 32.553 1.00 41.92 264 SER C CA 1
ATOM 6299 C C . SER C 1 280 ? 0.828 23.595 31.325 1.00 42.17 264 SER C C 1
ATOM 6300 O O . SER C 1 280 ? -0.265 24.116 30.941 1.00 44.02 264 SER C O 1
ATOM 6303 N N . THR C 1 281 ? 2.021 23.778 30.768 1.00 41.05 265 THR C N 1
ATOM 6304 C CA . THR C 1 281 ? 2.243 24.378 29.440 1.00 42.09 265 THR C CA 1
ATOM 6305 C C . THR C 1 281 ? 1.841 23.338 28.400 1.00 41.42 265 THR C C 1
ATOM 6306 O O . THR C 1 281 ? 1.861 22.145 28.688 1.00 40.22 265 THR C O 1
ATOM 6310 N N . PRO C 1 282 ? 1.439 23.756 27.183 1.00 42.15 266 PRO C N 1
ATOM 6311 C CA . PRO C 1 282 ? 1.159 22.809 26.100 1.00 43.14 266 PRO C CA 1
ATOM 6312 C C . PRO C 1 282 ? 2.311 21.843 25.784 1.00 42.50 266 PRO C C 1
ATOM 6313 O O . PRO C 1 282 ? 2.021 20.690 25.512 1.00 42.29 266 PRO C O 1
ATOM 6317 N N . SER C 1 283 ? 3.563 22.300 25.905 1.00 42.40 267 SER C N 1
ATOM 6318 C CA . SER C 1 283 ? 4.788 21.492 25.696 1.00 42.30 267 SER C CA 1
ATOM 6319 C C . SER C 1 283 ? 4.647 20.123 26.346 1.00 41.72 267 SER C C 1
ATOM 6320 O O . SER C 1 283 ? 5.196 19.171 25.802 1.00 46.65 267 SER C O 1
ATOM 6323 N N . SER C 1 284 ? 4.004 20.018 27.495 1.00 39.84 268 SER C N 1
ATOM 6324 C CA . SER C 1 284 ? 4.015 18.768 28.294 1.00 39.67 268 SER C CA 1
ATOM 6325 C C . SER C 1 284 ? 3.222 17.678 27.579 1.00 39.81 268 SER C C 1
ATOM 6326 O O . SER C 1 284 ? 3.538 16.496 27.799 1.00 40.14 268 SER C O 1
ATOM 6329 N N . ILE C 1 285 ? 2.271 18.059 26.721 1.00 40.21 269 ILE C N 1
ATOM 6330 C CA . ILE C 1 285 ? 1.465 17.120 25.877 1.00 40.23 269 ILE C CA 1
ATOM 6331 C C . ILE C 1 285 ? 2.428 16.324 24.984 1.00 39.36 269 ILE C C 1
ATOM 6332 O O . ILE C 1 285 ? 2.496 15.107 25.152 1.00 38.77 269 ILE C O 1
ATOM 6337 N N . ALA C 1 286 ? 3.181 16.997 24.109 1.00 38.84 270 ALA C N 1
ATOM 6338 C CA . ALA C 1 286 ? 4.222 16.377 23.247 1.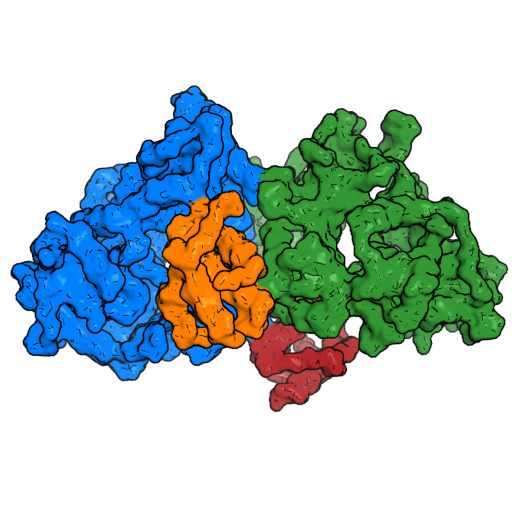00 38.72 270 ALA C CA 1
ATOM 6339 C C . ALA C 1 286 ? 5.220 15.581 24.097 1.00 38.43 270 ALA C C 1
ATOM 6340 O O . ALA C 1 286 ? 5.621 14.500 23.669 1.00 38.62 270 ALA C O 1
ATOM 6342 N N . LEU C 1 287 ? 5.589 16.066 25.282 1.00 38.15 271 LEU C N 1
ATOM 6343 C CA . LEU C 1 287 ? 6.554 15.342 26.139 1.00 38.03 271 LEU C CA 1
ATOM 6344 C C . LEU C 1 287 ? 5.975 14.008 26.593 1.00 38.13 271 LEU C C 1
ATOM 6345 O O . LEU C 1 287 ? 6.664 12.978 26.465 1.00 39.34 271 LEU C O 1
ATOM 6350 N N . VAL C 1 288 ? 4.784 14.033 27.161 1.00 38.82 272 VAL C N 1
ATOM 6351 C CA . VAL C 1 288 ? 4.103 12.821 27.701 1.00 39.17 272 VAL C CA 1
ATOM 6352 C C . VAL C 1 288 ? 3.815 11.850 26.552 1.00 38.25 272 VAL C C 1
ATOM 6353 O O . VAL C 1 288 ? 4.016 10.640 26.729 1.00 37.89 272 VAL C O 1
ATOM 6357 N N . ARG C 1 289 ? 3.394 12.357 25.399 1.00 38.46 273 ARG C N 1
ATOM 6358 C CA . ARG C 1 289 ? 3.053 11.508 24.227 1.00 38.69 273 ARG C CA 1
ATOM 6359 C C . ARG C 1 289 ? 4.326 10.768 23.790 1.00 39.91 273 ARG C C 1
ATOM 6360 O O . ARG C 1 289 ? 4.298 9.536 23.725 1.00 39.50 273 ARG C O 1
ATOM 6368 N N . ARG C 1 290 ? 5.433 11.482 23.587 1.00 41.38 274 ARG C N 1
ATOM 6369 C CA . ARG C 1 290 ? 6.712 10.875 23.136 1.00 42.69 274 ARG C CA 1
ATOM 6370 C C . ARG C 1 290 ? 7.126 9.750 24.098 1.00 43.87 274 ARG C C 1
ATOM 6371 O O . ARG C 1 290 ? 7.469 8.679 23.622 1.00 44.71 274 ARG C O 1
ATOM 6379 N N . LEU C 1 291 ? 7.077 9.954 25.421 1.00 46.05 275 LEU C N 1
ATOM 6380 C CA . LEU C 1 291 ? 7.791 9.078 26.402 1.00 46.42 275 LEU C CA 1
ATOM 6381 C C . LEU C 1 291 ? 6.916 7.915 26.896 1.00 47.86 275 LEU C C 1
ATOM 6382 O O . LEU C 1 291 ? 7.488 6.855 27.221 1.00 48.80 275 LEU C O 1
ATOM 6387 N N . GLY C 1 292 ? 5.596 8.081 26.980 1.00 48.34 276 GLY C N 1
ATOM 6388 C CA . GLY C 1 292 ? 4.712 7.004 27.470 1.00 49.97 276 GLY C CA 1
ATOM 6389 C C . GLY C 1 292 ? 3.434 6.886 26.671 1.00 48.62 276 GLY C C 1
ATOM 6390 O O . GLY C 1 292 ? 2.542 6.182 27.122 1.00 46.99 276 GLY C O 1
ATOM 6391 N N . GLY C 1 293 ? 3.386 7.544 25.517 1.00 50.13 277 GLY C N 1
ATOM 6392 C CA . GLY C 1 293 ? 2.162 7.753 24.726 1.00 50.56 277 GLY C CA 1
ATOM 6393 C C . GLY C 1 293 ? 1.137 8.606 25.466 1.00 51.93 277 GLY C C 1
ATOM 6394 O O . GLY C 1 293 ? 1.361 8.911 26.678 1.00 50.16 277 GLY C O 1
ATOM 6395 N N . LEU C 1 294 ? 0.066 8.957 24.735 1.00 50.20 278 LEU C N 1
ATOM 6396 C CA . LEU C 1 294 ? -1.212 9.561 25.214 1.00 49.51 278 LEU C CA 1
ATOM 6397 C C . LEU C 1 294 ? -2.337 8.689 24.684 1.00 46.94 278 LEU C C 1
ATOM 6398 O O . LEU C 1 294 ? -3.079 9.161 23.859 1.00 46.72 278 LEU C O 1
ATOM 6403 N N . ALA C 1 295 ? -2.330 7.413 25.033 1.00 46.39 279 ALA C N 1
ATOM 6404 C CA . ALA C 1 295 ? -3.204 6.398 24.420 1.00 46.41 279 ALA C CA 1
ATOM 6405 C C . ALA C 1 295 ? -4.631 6.757 24.834 1.00 46.42 279 ALA C C 1
ATOM 6406 O O . ALA C 1 295 ? -4.827 7.210 25.963 1.00 46.16 279 ALA C O 1
ATOM 6408 N N . PRO C 1 296 ? -5.646 6.657 23.949 1.00 44.79 280 PRO C N 1
ATOM 6409 C CA . PRO C 1 296 ? -7.013 7.020 24.322 1.00 45.58 280 PRO C CA 1
ATOM 6410 C C . PRO C 1 296 ? -7.464 6.258 25.576 1.00 46.23 280 PRO C C 1
ATOM 6411 O O . PRO C 1 296 ? -7.235 5.066 25.641 1.00 46.10 280 PRO C O 1
ATOM 6415 N N . GLY C 1 297 ? -8.043 6.974 26.548 1.00 47.02 281 GLY C N 1
ATOM 6416 C CA . GLY C 1 297 ? -8.633 6.370 27.755 1.00 47.82 281 GLY C CA 1
ATOM 6417 C C . GLY C 1 297 ? -7.584 6.024 28.801 1.00 47.90 281 GLY C C 1
ATOM 6418 O O . GLY C 1 297 ? -7.963 5.350 29.790 1.00 48.95 281 GLY C O 1
ATOM 6419 N N . SER C 1 298 ? -6.351 6.521 28.651 1.00 46.52 282 SER C N 1
ATOM 6420 C CA . SER C 1 298 ? -5.185 6.198 29.525 1.00 45.55 282 SER C CA 1
ATOM 6421 C C . SER C 1 298 ? -5.159 7.069 30.788 1.00 45.45 282 SER C C 1
ATOM 6422 O O . SER C 1 298 ? -4.473 6.655 31.726 1.00 46.87 282 SER C O 1
ATOM 6425 N N . LEU C 1 299 ? -5.868 8.205 30.800 1.00 44.90 283 LEU C N 1
ATOM 6426 C CA . LEU C 1 299 ? -5.918 9.184 31.916 1.00 44.15 283 LEU C CA 1
ATOM 6427 C C . LEU C 1 299 ? -7.353 9.351 32.442 1.00 45.01 283 LEU C C 1
ATOM 6428 O O . LEU C 1 299 ? -7.915 10.446 32.440 1.00 44.63 283 LEU C O 1
ATOM 6433 N N . PRO C 1 300 ? -7.969 8.292 33.008 1.00 46.07 284 PRO C N 1
ATOM 6434 C CA . PRO C 1 300 ? -9.352 8.366 33.488 1.00 48.63 284 PRO C CA 1
ATOM 6435 C C . PRO C 1 300 ? -9.579 9.188 34.765 1.00 49.61 284 PRO C C 1
ATOM 6436 O O . PRO C 1 300 ? -10.697 9.563 35.009 1.00 52.13 284 PRO C O 1
ATOM 6440 N N . THR C 1 301 ? -8.547 9.427 35.576 1.00 49.42 285 THR C N 1
ATOM 6441 C CA . THR C 1 301 ? -8.723 10.096 36.895 1.00 48.80 285 THR C CA 1
ATOM 6442 C C . THR C 1 301 ? -8.970 11.584 36.688 1.00 48.45 285 THR C C 1
ATOM 6443 O O . THR C 1 301 ? -9.566 12.190 37.599 1.00 50.18 285 THR C O 1
ATOM 6447 N N . LEU C 1 302 ? -8.578 12.142 35.544 1.00 46.52 286 LEU C N 1
ATOM 6448 C CA . LEU C 1 302 ? -8.641 13.611 35.320 1.00 45.97 286 LEU C CA 1
ATOM 6449 C C . LEU C 1 302 ? -10.104 14.048 35.151 1.00 46.51 286 LEU C C 1
ATOM 6450 O O . LEU C 1 302 ? -10.831 13.385 34.398 1.00 47.25 286 LEU C O 1
ATOM 6455 N N . ARG C 1 303 ? -10.506 15.122 35.848 1.00 45.99 287 ARG C N 1
ATOM 6456 C CA . ARG C 1 303 ? -11.799 15.838 35.664 1.00 47.40 287 ARG C CA 1
ATOM 6457 C C . ARG C 1 303 ? -11.548 17.168 34.942 1.00 47.21 287 ARG C C 1
ATOM 6458 O O . ARG C 1 303 ? -12.470 17.652 34.259 1.00 48.72 287 ARG C O 1
ATOM 6466 N N . TRP C 1 304 ? -10.385 17.781 35.141 1.00 46.32 288 TRP C N 1
ATOM 6467 C CA . TRP C 1 304 ? -10.046 19.102 34.556 1.00 46.91 288 TRP C CA 1
ATOM 6468 C C . TRP C 1 304 ? -8.614 19.059 34.028 1.00 46.37 288 TRP C C 1
ATOM 6469 O O . TRP C 1 304 ? -7.747 18.580 34.757 1.00 45.07 288 TRP C O 1
ATOM 6480 N N . SER C 1 305 ? -8.412 19.543 32.803 1.00 45.94 289 SER C N 1
ATOM 6481 C CA . SER C 1 305 ? -7.104 19.647 32.121 1.00 45.16 289 SER C CA 1
ATOM 6482 C C . SER C 1 305 ? -6.950 21.085 31.635 1.00 45.10 289 SER C C 1
ATOM 6483 O O . SER C 1 305 ? -7.766 21.521 30.822 1.00 48.09 289 SER C O 1
ATOM 6486 N N . PHE C 1 306 ? -5.984 21.816 32.181 1.00 43.95 290 PHE C N 1
ATOM 6487 C CA . PHE C 1 306 ? -5.791 23.257 31.899 1.00 42.95 290 PHE C CA 1
ATOM 6488 C C . PHE C 1 306 ? -4.444 23.398 31.187 1.00 41.85 290 PHE C C 1
ATOM 6489 O O . PHE C 1 306 ? -3.498 22.713 31.572 1.00 41.66 290 PHE C O 1
ATOM 6497 N N . PHE C 1 307 ? -4.372 24.243 30.165 1.00 41.88 291 PHE C N 1
ATOM 6498 C CA . PHE C 1 307 ? -3.124 24.565 29.441 1.00 41.82 291 PHE C CA 1
ATOM 6499 C C . PHE C 1 307 ? -3.006 26.079 29.326 1.00 42.92 291 PHE C C 1
ATOM 6500 O O . PHE C 1 307 ? -4.040 26.709 29.019 1.00 43.96 291 PHE C O 1
ATOM 6508 N N . ALA C 1 308 ? -1.810 26.625 29.585 1.00 43.67 292 ALA C N 1
ATOM 6509 C CA . ALA C 1 308 ? -1.502 28.060 29.407 1.00 45.10 292 ALA C CA 1
ATOM 6510 C C . ALA C 1 308 ? -0.012 28.252 29.129 1.00 45.94 292 ALA C C 1
ATOM 6511 O O . ALA C 1 308 ? 0.763 27.411 29.557 1.00 46.34 292 ALA C O 1
ATOM 6513 N N . GLY C 1 309 ? 0.352 29.317 28.415 1.00 48.03 293 GLY C N 1
ATOM 6514 C CA . GLY C 1 309 ? 1.713 29.880 28.405 1.00 50.35 293 GLY C CA 1
ATOM 6515 C C . GLY C 1 309 ? 2.361 29.813 27.045 1.00 54.05 293 GLY C C 1
ATOM 6516 O O . GLY C 1 309 ? 3.431 30.423 26.862 1.00 56.69 293 GLY C O 1
ATOM 6517 N N . GLU C 1 310 ? 1.763 29.062 26.123 1.00 57.15 294 GLU C N 1
ATOM 6518 C CA . GLU C 1 310 ? 2.197 28.984 24.709 1.00 55.64 294 GLU C CA 1
ATOM 6519 C C . GLU C 1 310 ? 0.934 28.761 23.887 1.00 54.71 294 GLU C C 1
ATOM 6520 O O . GLU C 1 310 ? -0.061 28.375 24.492 1.00 54.98 294 GLU C O 1
ATOM 6526 N N . ALA C 1 311 ? 0.999 28.979 22.575 1.00 51.47 295 ALA C N 1
ATOM 6527 C CA . ALA C 1 311 ? -0.021 28.544 21.607 1.00 50.63 295 ALA C CA 1
ATOM 6528 C C . ALA C 1 311 ? -0.325 27.066 21.868 1.00 48.19 295 ALA C C 1
ATOM 6529 O O . ALA C 1 311 ? 0.630 26.271 21.885 1.00 46.82 295 ALA C O 1
ATOM 6531 N N . LEU C 1 312 ? -1.588 26.722 22.102 1.00 46.24 296 LEU C N 1
ATOM 6532 C CA . LEU C 1 312 ? -2.034 25.315 22.261 1.00 45.51 296 LEU C CA 1
ATOM 6533 C C . LEU C 1 312 ? -2.528 24.806 20.899 1.00 46.09 296 LEU C C 1
ATOM 6534 O O . LEU C 1 312 ? -3.450 25.427 20.363 1.00 45.10 296 LEU C O 1
ATOM 6539 N N . LYS C 1 313 ? -1.957 23.715 20.389 1.00 46.53 297 LYS C N 1
ATOM 6540 C CA . LYS C 1 313 ? -2.322 23.138 19.067 1.00 49.44 297 LYS C CA 1
ATOM 6541 C C . LYS C 1 313 ? -3.546 22.227 19.219 1.00 48.99 297 LYS C C 1
ATOM 6542 O O . LYS C 1 313 ? -3.592 21.436 20.173 1.00 48.85 297 LYS C O 1
ATOM 6548 N N . CYS C 1 314 ? -4.487 22.322 18.286 1.00 49.12 298 CYS C N 1
ATOM 6549 C CA . CYS C 1 314 ? -5.725 21.499 18.222 1.00 49.64 298 CYS C CA 1
ATOM 6550 C C . CYS C 1 314 ? -5.396 20.006 18.259 1.00 48.22 298 CYS C C 1
ATOM 6551 O O . CYS C 1 314 ? -6.071 19.281 18.999 1.00 49.09 298 CYS C O 1
ATOM 6554 N N . ALA C 1 315 ? -4.397 19.565 17.492 1.00 47.34 299 ALA C N 1
ATOM 6555 C CA . ALA C 1 315 ? -3.995 18.144 17.363 1.00 46.42 299 ALA C CA 1
ATOM 6556 C C . ALA C 1 315 ? -3.507 17.636 18.721 1.00 45.00 299 ALA C C 1
ATOM 6557 O O . ALA C 1 315 ? -3.851 16.504 19.083 1.00 45.20 299 ALA C O 1
ATOM 6559 N N . ASP C 1 316 ? -2.731 18.450 19.447 1.00 44.09 300 ASP C N 1
ATOM 6560 C CA . ASP C 1 316 ? -2.262 18.143 20.820 1.00 42.63 300 ASP C CA 1
ATOM 6561 C C . ASP C 1 316 ? -3.450 18.055 21.785 1.00 43.54 300 ASP C C 1
ATOM 6562 O O . ASP C 1 316 ? -3.466 17.135 22.613 1.00 43.97 300 ASP C O 1
ATOM 6567 N N . THR C 1 317 ? -4.417 18.966 21.687 1.00 43.74 301 THR C N 1
ATOM 6568 C CA . THR C 1 317 ? -5.565 19.035 22.624 1.00 43.99 301 THR C CA 1
ATOM 6569 C C . THR C 1 317 ? -6.441 17.798 22.454 1.00 44.16 301 THR C C 1
ATOM 6570 O O . THR C 1 317 ? -6.895 17.227 23.483 1.00 42.23 301 THR C O 1
ATOM 6574 N N . GLU C 1 318 ? -6.632 17.390 21.194 1.00 45.11 302 GLU C N 1
ATOM 6575 C CA . GLU C 1 318 ? -7.424 16.199 20.808 1.00 45.88 302 GLU C CA 1
ATOM 6576 C C . GLU C 1 318 ? -6.776 14.936 21.382 1.00 44.53 302 GLU C C 1
ATOM 6577 O O . GLU C 1 318 ? -7.522 14.099 21.921 1.00 43.96 302 GLU C O 1
ATOM 6583 N N . ASP C 1 319 ? -5.453 14.771 21.257 1.00 43.04 303 ASP C N 1
ATOM 6584 C CA . ASP C 1 319 ? -4.789 13.590 21.861 1.00 43.32 303 ASP C CA 1
ATOM 6585 C C . ASP C 1 319 ? -5.050 13.635 23.361 1.00 44.22 303 ASP C C 1
ATOM 6586 O O . ASP C 1 319 ? -5.367 12.591 23.919 1.00 45.31 303 ASP C O 1
ATOM 6591 N N . TRP C 1 320 ? -4.893 14.799 23.995 1.00 45.21 304 TRP C N 1
ATOM 6592 C CA . TRP C 1 320 ? -5.064 14.906 25.468 1.00 45.37 304 TRP C CA 1
ATOM 6593 C C . TRP C 1 320 ? -6.536 14.622 25.818 1.00 45.25 304 TRP C C 1
ATOM 6594 O O . TRP C 1 320 ? -6.744 13.838 26.745 1.00 45.25 304 TRP C O 1
ATOM 6605 N N . GLN C 1 321 ? -7.509 15.132 25.059 1.00 45.69 305 GLN C N 1
ATOM 6606 C CA . GLN C 1 321 ? -8.956 14.913 25.378 1.00 47.68 305 GLN C CA 1
ATOM 6607 C C . GLN C 1 321 ? -9.306 13.421 25.276 1.00 49.97 305 GLN C C 1
ATOM 6608 O O . GLN C 1 321 ? -10.000 12.904 26.156 1.00 50.09 305 GLN C O 1
ATOM 6614 N N . ARG C 1 322 ? -8.830 12.745 24.233 1.00 51.57 306 ARG C N 1
ATOM 6615 C CA . ARG C 1 322 ? -9.076 11.300 24.009 1.00 52.69 306 ARG C CA 1
ATOM 6616 C C . ARG C 1 322 ? -8.322 10.470 25.057 1.00 49.30 306 ARG C C 1
ATOM 6617 O O . ARG C 1 322 ? -8.800 9.402 25.412 1.00 48.97 306 ARG C O 1
ATOM 6625 N N . ALA C 1 323 ? -7.190 10.939 25.573 1.00 46.82 307 ALA C N 1
ATOM 6626 C CA . ALA C 1 323 ? -6.501 10.265 26.703 1.00 45.95 307 ALA C CA 1
ATOM 6627 C C . ALA C 1 323 ? -7.325 10.436 27.987 1.00 45.19 307 ALA C C 1
ATOM 6628 O O . ALA C 1 323 ? -7.418 9.460 28.763 1.00 45.96 307 ALA C O 1
ATOM 6630 N N . ALA C 1 324 ? -7.909 11.621 28.189 1.00 43.76 308 ALA C N 1
ATOM 6631 C CA . ALA C 1 324 ? -8.628 12.017 29.422 1.00 44.74 308 ALA C CA 1
ATOM 6632 C C . ALA C 1 324 ? -10.096 12.267 29.083 1.00 45.70 308 ALA C C 1
ATOM 6633 O O . ALA C 1 324 ? -10.559 13.399 29.121 1.00 46.68 308 ALA C O 1
ATOM 6635 N N . PRO C 1 325 ? -10.871 11.225 28.724 1.00 46.47 309 PRO C N 1
ATOM 6636 C CA . PRO C 1 325 ? -12.195 11.427 28.144 1.00 48.59 309 PRO C CA 1
ATOM 6637 C C . PRO C 1 325 ? -13.247 11.858 29.180 1.00 49.69 309 PRO C C 1
ATOM 6638 O O . PRO C 1 325 ? -14.222 12.436 28.780 1.00 51.85 309 PRO C O 1
ATOM 6642 N N . ALA C 1 326 ? -13.018 11.604 30.470 1.00 49.84 310 ALA C N 1
ATOM 6643 C CA . ALA C 1 326 ? -13.851 12.116 31.594 1.00 50.98 310 ALA C CA 1
ATOM 6644 C C . ALA C 1 326 ? -13.470 13.560 31.949 1.00 50.42 310 ALA C C 1
ATOM 6645 O O . ALA C 1 326 ? -14.076 14.075 32.866 1.00 51.73 310 ALA C O 1
ATOM 6647 N N . SER C 1 327 ? -12.489 14.181 31.277 1.00 48.69 311 SER C N 1
ATOM 6648 C CA . SER C 1 327 ? -11.945 15.515 31.650 1.00 48.18 311 SER C CA 1
ATOM 6649 C C . SER C 1 327 ? -12.557 16.612 30.781 1.00 47.31 311 SER C C 1
ATOM 6650 O O . SER C 1 327 ? -12.724 16.387 29.609 1.00 47.20 311 SER C O 1
ATOM 6653 N N . PHE C 1 328 ? -12.818 17.787 31.338 1.00 47.59 312 PHE C N 1
ATOM 6654 C CA . PHE C 1 328 ? -12.997 19.027 30.544 1.00 48.24 312 PHE C CA 1
ATOM 6655 C C . PHE C 1 328 ? -11.596 19.551 30.264 1.00 47.81 312 PHE C C 1
ATOM 6656 O O . PHE C 1 328 ? -10.731 19.465 31.168 1.00 49.54 312 PHE C O 1
ATOM 6664 N N . VAL C 1 329 ? -11.346 20.002 29.041 1.00 47.83 313 VAL C N 1
ATOM 6665 C CA . VAL C 1 329 ? -10.030 20.555 28.630 1.00 47.29 313 VAL C CA 1
ATOM 6666 C C . VAL C 1 329 ? -10.237 22.032 28.358 1.00 48.34 313 VAL C C 1
ATOM 6667 O O . VAL C 1 329 ? -11.145 22.361 27.597 1.00 48.92 313 VAL C O 1
ATOM 6671 N N . GLU C 1 330 ? -9.439 22.884 28.999 1.00 48.67 314 GLU C N 1
ATOM 6672 C CA . GLU C 1 330 ? -9.539 24.339 28.787 1.00 49.76 314 GLU C CA 1
ATOM 6673 C C . GLU C 1 330 ? -8.158 24.889 28.447 1.00 47.76 314 GLU C C 1
ATOM 6674 O O . GLU C 1 330 ? -7.157 24.436 29.017 1.00 47.14 314 GLU C O 1
ATOM 6680 N N . ASN C 1 331 ? -8.154 25.829 27.509 1.00 48.38 315 ASN C N 1
ATOM 6681 C CA . ASN C 1 331 ? -7.040 26.749 27.183 1.00 48.90 315 ASN C CA 1
ATOM 6682 C C . ASN C 1 331 ? -7.170 27.999 28.069 1.00 50.69 315 ASN C C 1
ATOM 6683 O O . ASN C 1 331 ? -8.228 28.649 28.027 1.00 53.00 315 ASN C O 1
ATOM 6688 N N . LEU C 1 332 ? -6.146 28.330 28.848 1.00 50.83 316 LEU C N 1
ATOM 6689 C CA . LEU C 1 332 ? -6.130 29.573 29.656 1.00 51.83 316 LEU C CA 1
ATOM 6690 C C . LEU C 1 332 ? -5.018 30.476 29.120 1.00 52.80 316 LEU C C 1
ATOM 6691 O O . LEU C 1 332 ? -3.894 29.960 28.839 1.00 54.52 316 LEU C O 1
ATOM 6696 N N . TYR C 1 333 ? -5.324 31.762 28.977 1.00 52.38 317 TYR C N 1
ATOM 6697 C CA . TYR C 1 333 ? -4.388 32.795 28.486 1.00 52.44 317 TYR C CA 1
ATOM 6698 C C . TYR C 1 333 ? -4.350 33.972 29.462 1.00 52.49 317 TYR C C 1
ATOM 6699 O O . TYR C 1 333 ? -5.402 34.337 30.025 1.00 53.78 317 TYR C O 1
ATOM 6708 N N . GLY C 1 334 ? -3.168 34.565 29.621 1.00 51.37 318 GLY C N 1
ATOM 6709 C CA . GLY C 1 334 ? -2.998 35.891 30.235 1.00 51.68 318 GLY C CA 1
ATOM 6710 C C . GLY C 1 334 ? -1.551 36.156 30.635 1.00 50.18 318 GLY C C 1
ATOM 6711 O O . GLY C 1 334 ? -0.852 35.236 31.026 1.00 48.84 318 GLY C O 1
ATOM 6712 N N . PRO C 1 335 ? -1.086 37.423 30.586 1.00 51.16 319 PRO C N 1
ATOM 6713 C CA . PRO C 1 335 ? 0.214 37.814 31.122 1.00 51.92 319 PRO C CA 1
ATOM 6714 C C . PRO C 1 335 ? 0.180 38.101 32.632 1.00 53.49 319 PRO C C 1
ATOM 6715 O O . PRO C 1 335 ? -0.873 38.395 33.189 1.00 55.57 319 PRO C O 1
ATOM 6719 N N . THR C 1 336 ? 1.347 38.066 33.259 1.00 54.78 320 THR C N 1
ATOM 6720 C CA . THR C 1 336 ? 1.546 38.345 34.713 1.00 53.98 320 THR C CA 1
ATOM 6721 C C . THR C 1 336 ? 0.841 39.655 35.094 1.00 55.61 320 THR C C 1
ATOM 6722 O O . THR C 1 336 ? 0.213 39.706 36.176 1.00 55.86 320 THR C O 1
ATOM 6726 N N . GLU C 1 337 ? 0.876 40.636 34.189 1.00 57.53 321 GLU C N 1
ATOM 6727 C CA . GLU C 1 337 ? 0.407 42.030 34.394 1.00 57.98 321 GLU C CA 1
ATOM 6728 C C . GLU C 1 337 ? -1.121 42.091 34.532 1.00 58.78 321 GLU C C 1
ATOM 6729 O O . GLU C 1 337 ? -1.608 43.151 34.951 1.00 60.85 321 GLU C O 1
ATOM 6735 N N . LEU C 1 338 ? -1.862 41.040 34.165 1.00 57.93 322 LEU C N 1
ATOM 6736 C CA . LEU C 1 338 ? -3.342 40.997 34.329 1.00 57.99 322 LEU C CA 1
ATOM 6737 C C . LEU C 1 338 ? -3.738 39.904 35.328 1.00 56.37 322 LEU C C 1
ATOM 6738 O O . LEU C 1 338 ? -4.905 39.432 35.259 1.00 53.72 322 LEU C O 1
ATOM 6743 N N . THR C 1 339 ? -2.830 39.567 36.249 1.00 55.27 323 THR C N 1
ATOM 6744 C CA . THR C 1 339 ? -3.067 38.591 37.340 1.00 54.65 323 THR C CA 1
ATOM 6745 C C . THR C 1 339 ? -3.427 37.232 36.734 1.00 54.43 323 THR C C 1
ATOM 6746 O O . THR C 1 339 ? -4.625 36.907 36.665 1.00 57.01 323 THR C O 1
ATOM 6750 N N . VAL C 1 340 ? -2.406 36.503 36.291 1.00 54.14 324 VAL C N 1
ATOM 6751 C CA . VAL C 1 340 ? -2.427 35.058 35.914 1.00 54.54 324 VAL C CA 1
ATOM 6752 C C . VAL C 1 340 ? -3.150 34.880 34.570 1.00 55.98 324 VAL C C 1
ATOM 6753 O O . VAL C 1 340 ? -2.443 34.920 33.561 1.00 57.90 324 VAL C O 1
ATOM 6757 N N . THR C 1 341 ? -4.475 34.704 34.522 1.00 56.96 325 THR C N 1
ATOM 6758 C CA . THR C 1 341 ? -5.202 34.471 33.240 1.00 57.20 325 THR C CA 1
ATOM 6759 C C . THR C 1 341 ? -6.423 35.394 33.149 1.00 60.38 325 THR C C 1
ATOM 6760 O O . THR C 1 341 ? -6.965 35.777 34.211 1.00 60.97 325 THR C O 1
ATOM 6764 N N . VAL C 1 342 ? -6.800 35.754 31.915 1.00 58.74 326 VAL C N 1
ATOM 6765 C CA . VAL C 1 342 ? -7.906 36.700 31.608 1.00 58.50 326 VAL C CA 1
ATOM 6766 C C . VAL C 1 342 ? -8.891 36.050 30.636 1.00 59.19 326 VAL C C 1
ATOM 6767 O O . VAL C 1 342 ? -9.956 36.641 30.431 1.00 61.18 326 VAL C O 1
ATOM 6771 N N . THR C 1 343 ? -8.582 34.885 30.059 1.00 58.46 327 THR C N 1
ATOM 6772 C CA . THR C 1 343 ? -9.520 34.155 29.166 1.00 56.96 327 THR C CA 1
ATOM 6773 C C . THR C 1 343 ? -9.543 32.672 29.524 1.00 55.09 327 THR C C 1
ATOM 6774 O O . THR C 1 343 ? -8.670 32.205 30.254 1.00 52.30 327 THR C O 1
ATOM 6778 N N . ALA C 1 344 ? -10.538 31.973 29.003 1.00 56.68 328 ALA C N 1
ATOM 6779 C CA . ALA C 1 344 ? -10.711 30.516 29.143 1.00 57.47 328 ALA C CA 1
ATOM 6780 C C . ALA C 1 344 ? -11.596 30.026 27.989 1.00 58.87 328 ALA C C 1
ATOM 6781 O O . ALA C 1 344 ? -12.691 30.602 27.792 1.00 59.53 328 ALA C O 1
ATOM 6783 N N . HIS C 1 345 ? -11.103 29.062 27.206 1.00 58.52 329 HIS C N 1
ATOM 6784 C CA . HIS C 1 345 ? -11.860 28.416 26.102 1.00 59.39 329 HIS C CA 1
ATOM 6785 C C . HIS C 1 345 ? -11.997 26.929 26.398 1.00 58.42 329 HIS C C 1
ATOM 6786 O O . HIS C 1 345 ? -10.943 26.285 26.591 1.00 58.54 329 HIS C O 1
ATOM 6793 N N . ARG C 1 346 ? -13.223 26.405 26.409 1.00 58.78 330 ARG C N 1
ATOM 6794 C CA . ARG C 1 346 ? -13.427 24.950 26.573 1.00 59.08 330 ARG C CA 1
ATOM 6795 C C . ARG C 1 346 ? -13.209 24.277 25.218 1.00 59.17 330 ARG C C 1
ATOM 6796 O O . ARG C 1 346 ? -13.851 24.699 24.245 1.00 58.67 330 ARG C O 1
ATOM 6804 N N . TRP C 1 347 ? -12.323 23.280 25.173 1.00 56.84 331 TRP C N 1
ATOM 6805 C CA . TRP C 1 347 ? -12.055 22.496 23.946 1.00 56.48 331 TRP C CA 1
ATOM 6806 C C . TRP C 1 347 ? -13.313 21.717 23.562 1.00 57.29 331 TRP C C 1
ATOM 6807 O O . TRP C 1 347 ? -13.830 20.948 24.389 1.00 57.66 331 TRP C O 1
ATOM 6818 N N . SER C 1 348 ? -13.765 21.932 22.336 1.00 57.29 332 SER C N 1
ATOM 6819 C CA . SER C 1 348 ? -14.829 21.151 21.668 1.00 58.55 332 SER C CA 1
ATOM 6820 C C . SER C 1 348 ? -14.291 20.742 20.301 1.00 56.77 332 SER C C 1
ATOM 6821 O O . SER C 1 348 ? -13.960 21.613 19.491 1.00 54.63 332 SER C O 1
ATOM 6824 N N . PRO C 1 349 ? -14.091 19.422 20.053 1.00 57.18 333 PRO C N 1
ATOM 6825 C CA . PRO C 1 349 ? -13.533 18.933 18.791 1.00 57.59 333 PRO C CA 1
ATOM 6826 C C . PRO C 1 349 ? -14.201 19.526 17.541 1.00 59.54 333 PRO C C 1
ATOM 6827 O O . PRO C 1 349 ? -13.501 19.690 16.576 1.00 58.43 333 PRO C O 1
ATOM 6831 N N . GLU C 1 350 ? -15.493 19.872 17.624 1.00 63.46 334 GLU C N 1
ATOM 6832 C CA . GLU C 1 350 ? -16.359 20.302 16.487 1.00 67.26 334 GLU C CA 1
ATOM 6833 C C . GLU C 1 350 ? -16.254 21.829 16.291 1.00 67.59 334 GLU C C 1
ATOM 6834 O O . GLU C 1 350 ? -16.424 22.276 15.147 1.00 68.33 334 GLU C O 1
ATOM 6840 N N . VAL C 1 351 ? -16.007 22.600 17.357 1.00 66.64 335 VAL C N 1
ATOM 6841 C CA . VAL C 1 351 ? -16.073 24.095 17.355 1.00 67.30 335 VAL C CA 1
ATOM 6842 C C . VAL C 1 351 ? -14.663 24.710 17.328 1.00 64.78 335 VAL C C 1
ATOM 6843 O O . VAL C 1 351 ? -14.423 25.607 16.488 1.00 65.38 335 VAL C O 1
ATOM 6847 N N . SER C 1 352 ? -13.788 24.298 18.251 1.00 61.14 336 SER C N 1
ATOM 6848 C CA . SER C 1 352 ? -12.495 24.965 18.550 1.00 58.98 336 SER C CA 1
ATOM 6849 C C . SER C 1 352 ? -11.642 25.132 17.285 1.00 58.30 336 SER C C 1
ATOM 6850 O O . SER C 1 352 ? -11.161 26.234 17.010 1.00 57.54 336 SER C O 1
ATOM 6853 N N . PRO C 1 353 ? -11.435 24.080 16.447 1.00 56.62 337 PRO C N 1
ATOM 6854 C CA . PRO C 1 353 ? -10.627 24.219 15.236 1.00 56.50 337 PRO C CA 1
ATOM 6855 C C . PRO C 1 353 ? -11.253 25.162 14.201 1.00 57.91 337 PRO C C 1
ATOM 6856 O O . PRO C 1 353 ? -10.523 25.753 13.396 1.00 57.12 337 PRO C O 1
ATOM 6860 N N . VAL C 1 354 ? -12.584 25.277 14.240 1.00 60.05 338 VAL C N 1
ATOM 6861 C CA . VAL C 1 354 ? -13.372 26.162 13.335 1.00 62.43 338 VAL C CA 1
ATOM 6862 C C . VAL C 1 354 ? -13.129 27.600 13.784 1.00 63.47 338 VAL C C 1
ATOM 6863 O O . VAL C 1 354 ? -12.677 28.404 12.959 1.00 64.30 338 VAL C O 1
ATOM 6867 N N . VAL C 1 355 ? -13.409 27.894 15.060 1.00 64.04 339 VAL C N 1
ATOM 6868 C CA . VAL C 1 355 ? -13.218 29.244 15.656 1.00 63.73 339 VAL C CA 1
ATOM 6869 C C . VAL C 1 355 ? -11.720 29.579 15.623 1.00 62.25 339 VAL C C 1
ATOM 6870 O O . VAL C 1 355 ? -11.383 30.700 15.201 1.00 63.62 339 VAL C O 1
ATOM 6874 N N . GLY C 1 356 ? -10.858 28.640 16.020 1.00 60.05 340 GLY C N 1
ATOM 6875 C CA . GLY C 1 356 ? -9.397 28.846 16.073 1.00 60.18 340 GLY C CA 1
ATOM 6876 C C . GLY C 1 356 ? -8.750 28.948 14.692 1.00 60.53 340 GLY C C 1
ATOM 6877 O O . GLY C 1 356 ? -9.372 28.511 13.724 1.00 63.30 340 GLY C O 1
ATOM 6878 N N . ALA C 1 357 ? -7.519 29.472 14.628 1.00 59.75 341 ALA C N 1
ATOM 6879 C CA . ALA C 1 357 ? -6.707 29.708 13.413 1.00 59.57 341 ALA C CA 1
ATOM 6880 C C . ALA C 1 357 ? -5.379 28.943 13.500 1.00 57.63 341 ALA C C 1
ATOM 6881 O O . ALA C 1 357 ? -4.948 28.661 14.609 1.00 55.32 341 ALA C O 1
ATOM 6883 N N . ASN C 1 358 ? -4.776 28.598 12.361 1.00 56.94 342 ASN C N 1
ATOM 6884 C CA . ASN C 1 358 ? -3.381 28.077 12.251 1.00 55.60 342 ASN C CA 1
ATOM 6885 C C . ASN C 1 358 ? -3.186 26.819 13.116 1.00 53.88 342 ASN C C 1
ATOM 6886 O O . ASN C 1 358 ? -2.040 26.607 13.616 1.00 54.94 342 ASN C O 1
ATOM 6891 N N . GLY C 1 359 ? -4.236 26.003 13.263 1.00 52.59 343 GLY C N 1
ATOM 6892 C CA . GLY C 1 359 ? -4.198 24.719 13.993 1.00 51.77 343 GLY C CA 1
ATOM 6893 C C . GLY C 1 359 ? -4.018 24.917 15.493 1.00 51.26 343 GLY C C 1
ATOM 6894 O O . GLY C 1 359 ? -3.622 23.966 16.175 1.00 50.92 343 GLY C O 1
ATOM 6895 N N . VAL C 1 360 ? -4.324 26.115 15.988 1.00 52.39 344 VAL C N 1
ATOM 6896 C CA . VAL C 1 360 ? -4.104 26.568 17.388 1.00 51.82 344 VAL C CA 1
ATOM 6897 C C . VAL C 1 360 ? -5.476 26.773 18.043 1.00 53.61 344 VAL C C 1
ATOM 6898 O O . VAL C 1 360 ? -6.364 27.326 17.402 1.00 55.21 344 VAL C O 1
ATOM 6902 N N . VAL C 1 361 ? -5.641 26.356 19.300 1.00 53.00 345 VAL C N 1
ATOM 6903 C CA . VAL C 1 361 ? -6.946 26.418 20.019 1.00 52.71 345 VAL C CA 1
ATOM 6904 C C . VAL C 1 361 ? -7.192 27.868 20.425 1.00 53.84 345 VAL C C 1
ATOM 6905 O O . VAL C 1 361 ? -6.269 28.537 20.870 1.00 53.87 345 VAL C O 1
ATOM 6909 N N . PRO C 1 362 ? -8.427 28.408 20.310 1.00 54.51 346 PRO C N 1
ATOM 6910 C CA . PRO C 1 362 ? -8.700 29.777 20.746 1.00 55.69 346 PRO C CA 1
ATOM 6911 C C . PRO C 1 362 ? -8.441 29.979 22.253 1.00 54.17 346 PRO C C 1
ATOM 6912 O O . PRO C 1 362 ? -8.362 29.008 22.977 1.00 50.84 346 PRO C O 1
ATOM 6916 N N . ILE C 1 363 ? -8.305 31.230 22.684 1.00 56.65 347 ILE C N 1
ATOM 6917 C CA . ILE C 1 363 ? -7.981 31.568 24.111 1.00 57.85 347 ILE C CA 1
ATOM 6918 C C . ILE C 1 363 ? -9.282 31.759 24.890 1.00 58.85 347 ILE C C 1
ATOM 6919 O O . ILE C 1 363 ? -9.272 31.512 26.117 1.00 59.39 347 ILE C O 1
ATOM 6924 N N . GLY C 1 364 ? -10.368 32.130 24.203 1.00 61.76 348 GLY C N 1
ATOM 6925 C CA . GLY C 1 364 ? -11.736 32.163 24.765 1.00 63.31 348 GLY C CA 1
ATOM 6926 C C . GLY C 1 364 ? -12.178 33.576 25.115 1.00 65.97 348 GLY C C 1
ATOM 6927 O O . GLY C 1 364 ? -11.467 34.538 24.823 1.00 65.33 348 GLY C O 1
ATOM 6928 N N . PRO C 1 365 ? -13.399 33.734 25.684 1.00 69.99 349 PRO C N 1
ATOM 6929 C CA . PRO C 1 365 ? -13.891 35.046 26.114 1.00 71.32 349 PRO C CA 1
ATOM 6930 C C . PRO C 1 365 ? -13.268 35.586 27.412 1.00 71.13 349 PRO C C 1
ATOM 6931 O O . PRO C 1 365 ? -13.013 34.821 28.327 1.00 69.07 349 PRO C O 1
ATOM 6935 N N . LEU C 1 366 ? -13.072 36.907 27.449 1.00 72.68 350 LEU C N 1
ATOM 6936 C CA . LEU C 1 366 ? -12.551 37.681 28.606 1.00 74.25 350 LEU C CA 1
ATOM 6937 C C . LEU C 1 366 ? -13.322 37.342 29.886 1.00 73.69 350 LEU C C 1
ATOM 6938 O O . LEU C 1 366 ? -14.552 37.221 29.846 1.00 73.70 350 LEU C O 1
ATOM 6943 N N . HIS C 1 367 ? -12.603 37.264 30.999 1.00 75.01 351 HIS C N 1
ATOM 6944 C CA . HIS C 1 367 ? -13.150 37.150 32.378 1.00 74.48 351 HIS C CA 1
ATOM 6945 C C . HIS C 1 367 ? -14.257 38.191 32.609 1.00 74.26 351 HIS C C 1
ATOM 6946 O O . HIS C 1 367 ? -14.054 39.367 32.246 1.00 71.83 351 HIS C O 1
ATOM 6953 N N . LYS C 1 368 ? -15.386 37.758 33.182 1.00 74.83 352 LYS C N 1
ATOM 6954 C CA . LYS C 1 368 ? -16.469 38.633 33.708 1.00 78.33 352 LYS C CA 1
ATOM 6955 C C . LYS C 1 368 ? -15.855 39.721 34.601 1.00 77.42 352 LYS C C 1
ATOM 6956 O O . LYS C 1 368 ? -15.084 39.355 35.509 1.00 74.16 352 LYS C O 1
ATOM 6962 N N . GLY C 1 369 ? -16.158 40.996 34.330 1.00 78.30 353 GLY C N 1
ATOM 6963 C CA . GLY C 1 369 ? -15.719 42.144 35.145 1.00 78.23 353 GLY C CA 1
ATOM 6964 C C . GLY C 1 369 ? -14.499 42.832 34.555 1.00 77.48 353 GLY C C 1
ATOM 6965 O O . GLY C 1 369 ? -14.130 43.922 35.044 1.00 78.35 353 GLY C O 1
ATOM 6966 N N . LEU C 1 370 ? -13.848 42.202 33.580 1.00 75.30 354 LEU C N 1
ATOM 6967 C CA . LEU C 1 370 ? -12.776 42.850 32.783 1.00 76.17 354 LEU C CA 1
ATOM 6968 C C . LEU C 1 370 ? -13.410 43.391 31.497 1.00 79.10 354 LEU C C 1
ATOM 6969 O O . LEU C 1 370 ? -14.552 43.012 31.203 1.00 82.27 354 LEU C O 1
ATOM 6974 N N . ASP C 1 371 ? -12.701 44.273 30.795 1.00 79.32 355 ASP C N 1
ATOM 6975 C CA . ASP C 1 371 ? -13.098 44.826 29.480 1.00 80.88 355 ASP C CA 1
ATOM 6976 C C . ASP C 1 371 ? -11.868 44.820 28.585 1.00 81.09 355 ASP C C 1
ATOM 6977 O O . ASP C 1 371 ? -10.748 44.954 29.125 1.00 79.10 355 ASP C O 1
ATOM 6982 N N . HIS C 1 372 ? -12.088 44.637 27.280 1.00 82.42 356 HIS C N 1
ATOM 6983 C CA . HIS C 1 372 ? -11.018 44.633 26.260 1.00 82.59 356 HIS C CA 1
ATOM 6984 C C . HIS C 1 372 ? -11.339 45.693 25.216 1.00 83.42 356 HIS C C 1
ATOM 6985 O O . HIS C 1 372 ? -12.535 45.934 24.959 1.00 84.39 356 HIS C O 1
ATOM 6992 N N . VAL C 1 373 ? -10.295 46.275 24.638 1.00 83.13 357 VAL C N 1
ATOM 6993 C CA . VAL C 1 373 ? -10.370 47.013 23.347 1.00 84.77 357 VAL C CA 1
ATOM 6994 C C . VAL C 1 373 ? -9.267 46.448 22.444 1.00 83.76 357 VAL C C 1
ATOM 6995 O O . VAL C 1 373 ? -8.167 46.162 22.963 1.00 84.42 357 VAL C O 1
ATOM 6999 N N . LEU C 1 374 ? -9.556 46.263 21.157 1.00 84.40 358 LEU C N 1
ATOM 7000 C CA . LEU C 1 374 ? -8.558 45.809 20.156 1.00 84.68 358 LEU C CA 1
ATOM 7001 C C . LEU C 1 374 ? -7.991 47.051 19.477 1.00 87.03 358 LEU C C 1
ATOM 7002 O O . LEU C 1 374 ? -8.778 47.817 18.901 1.00 90.78 358 LEU C O 1
ATOM 7007 N N . ILE C 1 375 ? -6.689 47.263 19.622 1.00 87.37 359 ILE C N 1
ATOM 7008 C CA . ILE C 1 375 ? -5.937 48.407 19.041 1.00 91.66 359 ILE C CA 1
ATOM 7009 C C . ILE C 1 375 ? -5.158 47.877 17.835 1.00 95.75 359 ILE C C 1
ATOM 7010 O O . ILE C 1 375 ? -4.321 46.976 18.039 1.00 95.39 359 ILE C O 1
ATOM 7015 N N . ASP C 1 376 ? -5.414 48.416 16.636 1.00 100.30 360 ASP C N 1
ATOM 7016 C CA . ASP C 1 376 ? -4.640 48.105 15.399 1.00 102.75 360 ASP C CA 1
ATOM 7017 C C . ASP C 1 376 ? -3.237 48.730 15.521 1.00 102.15 360 ASP C C 1
ATOM 7018 O O . ASP C 1 376 ? -2.948 49.327 16.572 1.00 102.79 360 ASP C O 1
ATOM 7023 N N . ALA C 1 377 ? -2.395 48.591 14.490 1.00 102.50 361 ALA C N 1
ATOM 7024 C CA . ALA C 1 377 ? -0.959 48.963 14.500 1.00 101.37 361 ALA C CA 1
ATOM 7025 C C . ALA C 1 377 ? -0.792 50.487 14.567 1.00 102.82 361 ALA C C 1
ATOM 7026 O O . ALA C 1 377 ? 0.333 50.930 14.885 1.00 103.74 361 ALA C O 1
ATOM 7028 N N . GLY C 1 378 ? -1.860 51.242 14.271 1.00 102.49 362 GLY C N 1
ATOM 7029 C CA . GLY C 1 378 ? -1.885 52.718 14.279 1.00 103.06 362 GLY C CA 1
ATOM 7030 C C . GLY C 1 378 ? -2.370 53.306 15.599 1.00 101.45 362 GLY C C 1
ATOM 7031 O O . GLY C 1 378 ? -2.440 54.542 15.701 1.00 102.28 362 GLY C O 1
ATOM 7032 N N . GLY C 1 379 ? -2.705 52.469 16.579 1.00 97.46 363 GLY C N 1
ATOM 7033 C CA . GLY C 1 379 ? -3.203 52.919 17.890 1.00 97.19 363 GLY C CA 1
ATOM 7034 C C . GLY C 1 379 ? -4.685 53.251 17.860 1.00 98.01 363 GLY C C 1
ATOM 7035 O O . GLY C 1 379 ? -5.151 53.944 18.774 1.00 99.94 363 GLY C O 1
ATOM 7036 N N . LEU C 1 380 ? -5.416 52.749 16.867 1.00 98.38 364 LEU C N 1
ATOM 7037 C CA . LEU C 1 380 ? -6.865 53.026 16.677 1.00 100.24 364 LEU C CA 1
ATOM 7038 C C . LEU C 1 380 ? -7.673 51.771 17.004 1.00 95.66 364 LEU C C 1
ATOM 7039 O O . LEU C 1 380 ? -7.280 50.666 16.629 1.00 90.57 364 LEU C O 1
ATOM 7044 N N . PRO C 1 381 ? -8.816 51.905 17.721 1.00 94.62 365 PRO C N 1
ATOM 7045 C CA . PRO C 1 381 ? -9.708 50.775 17.974 1.00 92.47 365 PRO C CA 1
ATOM 7046 C C . PRO C 1 381 ? -10.195 50.116 16.677 1.00 92.01 365 PRO C C 1
ATOM 7047 O O . PRO C 1 381 ? -10.408 50.814 15.702 1.00 95.03 365 PRO C O 1
ATOM 7051 N N . HIS C 1 382 ? -10.366 48.796 16.712 1.00 89.14 366 HIS C N 1
ATOM 7052 C CA . HIS C 1 382 ? -10.920 47.971 15.611 1.00 88.71 366 HIS C CA 1
ATOM 7053 C C . HIS C 1 382 ? -11.987 47.059 16.206 1.00 87.59 366 HIS C C 1
ATOM 7054 O O . HIS C 1 382 ? -11.811 46.548 17.307 1.00 84.47 366 HIS C O 1
ATOM 7061 N N . PRO C 1 383 ? -13.137 46.848 15.529 1.00 89.62 367 PRO C N 1
ATOM 7062 C CA . PRO C 1 383 ? -14.223 46.056 16.105 1.00 89.78 367 PRO C CA 1
ATOM 7063 C C . PRO C 1 383 ? -13.863 44.597 16.435 1.00 87.26 367 PRO C C 1
ATOM 7064 O O . PRO C 1 383 ? -14.447 44.082 17.361 1.00 88.25 367 PRO C O 1
ATOM 7068 N N . ASP C 1 384 ? -12.937 43.961 15.709 1.00 85.41 368 ASP C N 1
ATOM 7069 C CA . ASP C 1 384 ? -12.759 42.486 15.799 1.00 84.94 368 ASP C CA 1
ATOM 7070 C C . ASP C 1 384 ? -11.307 42.005 15.641 1.00 82.80 368 ASP C C 1
ATOM 7071 O O . ASP C 1 384 ? -11.122 40.804 15.862 1.00 80.97 368 ASP C O 1
ATOM 7076 N N . THR C 1 385 ? -10.326 42.844 15.275 1.00 83.18 369 THR C N 1
ATOM 7077 C CA . THR C 1 385 ? -8.904 42.428 15.077 1.00 81.44 369 THR C CA 1
ATOM 7078 C C . THR C 1 385 ? -7.923 43.531 15.482 1.00 79.80 369 THR C C 1
ATOM 7079 O O . THR C 1 385 ? -7.975 44.608 14.892 1.00 79.09 369 THR C O 1
ATOM 7083 N N . GLY C 1 386 ? -7.004 43.226 16.402 1.00 79.71 370 GLY C N 1
ATOM 7084 C CA . GLY C 1 386 ? -5.899 44.119 16.800 1.00 79.58 370 GLY C CA 1
ATOM 7085 C C . GLY C 1 386 ? -5.206 43.619 18.053 1.00 79.17 370 GLY C C 1
ATOM 7086 O O . GLY C 1 386 ? -5.494 42.475 18.481 1.00 79.63 370 GLY C O 1
ATOM 7087 N N . GLU C 1 387 ? -4.319 44.438 18.624 1.00 78.37 371 GLU C N 1
ATOM 7088 C CA . GLU C 1 387 ? -3.654 44.157 19.921 1.00 75.89 371 GLU C CA 1
ATOM 7089 C C . GLU C 1 387 ? -4.725 44.106 21.010 1.00 74.37 371 GLU C C 1
ATOM 7090 O O . GLU C 1 387 ? -5.503 45.065 21.122 1.00 75.97 371 GLU C O 1
ATOM 7096 N N . LEU C 1 388 ? -4.777 43.004 21.752 1.00 72.23 372 LEU C N 1
ATOM 7097 C CA . LEU C 1 388 ? -5.636 42.850 22.958 1.00 70.80 372 LEU C CA 1
ATOM 7098 C C . LEU C 1 388 ? -5.107 43.773 24.061 1.00 71.46 372 LEU C C 1
ATOM 7099 O O . LEU C 1 388 ? -3.936 43.613 24.438 1.00 72.47 372 LEU C O 1
ATOM 7104 N N . CYS C 1 389 ? -5.931 44.721 24.519 1.00 72.36 373 CYS C N 1
ATOM 7105 C CA . CYS C 1 389 ? -5.681 45.557 25.718 1.00 73.19 373 CYS C CA 1
ATOM 7106 C C . CYS C 1 389 ? -6.816 45.342 26.713 1.00 73.14 373 CYS C C 1
ATOM 7107 O O . CYS C 1 389 ? -7.982 45.242 26.270 1.00 72.79 373 CYS C O 1
ATOM 7110 N N . VAL C 1 390 ? -6.466 45.236 27.998 1.00 72.22 374 VAL C N 1
ATOM 7111 C CA . VAL C 1 390 ? -7.415 44.815 29.064 1.00 72.26 374 VAL C CA 1
ATOM 7112 C C . VAL C 1 390 ? -7.367 45.825 30.207 1.00 72.03 374 VAL C C 1
ATOM 7113 O O . VAL C 1 390 ? -6.277 46.336 30.517 1.00 72.20 374 VAL C O 1
ATOM 7117 N N . THR C 1 391 ? -8.532 46.100 30.790 1.00 72.49 375 THR C N 1
ATOM 7118 C CA . THR C 1 391 ? -8.698 46.903 32.024 1.00 71.89 375 THR C CA 1
ATOM 7119 C C . THR C 1 391 ? -9.672 46.168 32.951 1.00 70.50 375 THR C C 1
ATOM 7120 O O . THR C 1 391 ? -10.251 45.148 32.523 1.00 68.40 375 THR C O 1
ATOM 7124 N N . GLY C 1 392 ? -9.841 46.673 34.172 1.00 69.95 376 GLY C N 1
ATOM 7125 C CA . GLY C 1 392 ? -10.657 46.044 35.226 1.00 68.58 376 GLY C CA 1
ATOM 7126 C C . GLY C 1 392 ? -9.784 45.668 36.414 1.00 65.48 376 GLY C C 1
ATOM 7127 O O . GLY C 1 392 ? -8.582 45.887 36.379 1.00 64.53 376 GLY C O 1
ATOM 7128 N N . PRO C 1 393 ? -10.364 45.077 37.479 1.00 64.99 377 PRO C N 1
ATOM 7129 C CA . PRO C 1 393 ? -9.660 44.874 38.740 1.00 64.59 377 PRO C CA 1
ATOM 7130 C C . PRO C 1 393 ? -8.492 43.882 38.751 1.00 63.46 377 PRO C C 1
ATOM 7131 O O . PRO C 1 393 ? -7.842 43.842 39.777 1.00 64.44 377 PRO C O 1
ATOM 7135 N N . GLN C 1 394 ? -8.290 43.105 37.673 1.00 63.16 378 GLN C N 1
ATOM 7136 C CA . GLN C 1 394 ? -7.179 42.122 37.535 1.00 60.12 378 GLN C CA 1
ATOM 7137 C C . GLN C 1 394 ? -5.919 42.806 36.999 1.00 59.98 378 GLN C C 1
ATOM 7138 O O . GLN C 1 394 ? -4.838 42.197 37.110 1.00 58.78 378 GLN C O 1
ATOM 7144 N N . MET C 1 395 ? -6.047 44.001 36.417 1.00 61.83 379 MET C N 1
ATOM 7145 C CA . MET C 1 395 ? -4.896 44.783 35.895 1.00 62.61 379 MET C CA 1
ATOM 7146 C C . MET C 1 395 ? -4.023 45.268 37.057 1.00 63.05 379 MET C C 1
ATOM 7147 O O . MET C 1 395 ? -4.564 45.961 37.933 1.00 63.63 379 MET C O 1
ATOM 7152 N N . ALA C 1 396 ? -2.732 44.921 37.059 1.00 62.97 380 ALA C N 1
ATOM 7153 C CA . ALA C 1 396 ? -1.728 45.422 38.032 1.00 63.77 380 ALA C CA 1
ATOM 7154 C C . ALA C 1 396 ? -1.739 46.950 37.992 1.00 64.27 380 ALA C C 1
ATOM 7155 O O . ALA C 1 396 ? -1.945 47.570 39.035 1.00 64.35 380 ALA C O 1
ATOM 7157 N N . GLY C 1 397 ? -1.579 47.516 36.798 1.00 66.51 381 GLY C N 1
ATOM 7158 C CA . GLY C 1 397 ? -1.667 48.965 36.544 1.00 69.70 381 GLY C CA 1
ATOM 7159 C C . GLY C 1 397 ? -0.304 49.632 36.553 1.00 69.67 381 GLY C C 1
ATOM 7160 O O . GLY C 1 397 ? -0.224 50.810 36.168 1.00 72.30 381 GLY C O 1
ATOM 7161 N N . ARG C 1 398 ? 0.741 48.908 36.944 1.00 69.00 382 ARG C N 1
ATOM 7162 C CA . ARG C 1 398 ? 2.113 49.467 37.038 1.00 70.17 382 ARG C CA 1
ATOM 7163 C C . ARG C 1 398 ? 3.146 48.344 37.193 1.00 68.61 382 ARG C C 1
ATOM 7164 O O . ARG C 1 398 ? 2.773 47.208 37.583 1.00 66.08 382 ARG C O 1
ATOM 7172 N N . TYR C 1 399 ? 4.404 48.682 36.915 1.00 68.38 383 TYR C N 1
ATOM 7173 C CA . TYR C 1 399 ? 5.603 47.926 37.346 1.00 68.82 383 TYR C CA 1
ATOM 7174 C C . TYR C 1 399 ? 6.198 48.610 38.589 1.00 68.97 383 TYR C C 1
ATOM 7175 O O . TYR C 1 399 ? 5.824 49.761 38.893 1.00 68.46 383 TYR C O 1
ATOM 7184 N N . LEU C 1 400 ? 7.071 47.906 39.314 1.00 69.02 384 LEU C N 1
ATOM 7185 C CA . LEU C 1 400 ? 7.799 48.449 40.498 1.00 69.57 384 LEU C CA 1
ATOM 7186 C C . LEU C 1 400 ? 8.582 49.690 40.072 1.00 72.81 384 LEU C C 1
ATOM 7187 O O . LEU C 1 400 ? 8.605 50.672 40.836 1.00 73.63 384 LEU C O 1
ATOM 7192 N N . ASP C 1 401 ? 9.232 49.614 38.907 1.00 75.25 385 ASP C N 1
ATOM 7193 C CA . ASP C 1 401 ? 10.035 50.715 38.325 1.00 78.07 385 ASP C CA 1
ATOM 7194 C C . ASP C 1 401 ? 9.155 51.476 37.334 1.00 81.65 385 ASP C C 1
ATOM 7195 O O . ASP C 1 401 ? 8.828 50.945 36.273 1.00 86.23 385 ASP C O 1
ATOM 7200 N N . PRO C 1 402 ? 8.738 52.731 37.642 1.00 83.91 386 PRO C N 1
ATOM 7201 C CA . PRO C 1 402 ? 7.837 53.486 36.765 1.00 85.22 386 PRO C CA 1
ATOM 7202 C C . PRO C 1 402 ? 8.306 53.598 35.306 1.00 86.15 386 PRO C C 1
ATOM 7203 O O . PRO C 1 402 ? 7.454 53.709 34.451 1.00 88.21 386 PRO C O 1
ATOM 7207 N N . ALA C 1 403 ? 9.621 53.551 35.061 1.00 86.51 387 ALA C N 1
ATOM 7208 C CA . ALA C 1 403 ? 10.245 53.619 33.717 1.00 88.13 387 ALA C CA 1
ATOM 7209 C C . ALA C 1 403 ? 9.725 52.496 32.812 1.00 87.45 387 ALA C C 1
ATOM 7210 O O . ALA C 1 403 ? 9.617 52.734 31.597 1.00 89.77 387 ALA C O 1
ATOM 7212 N N . ASP C 1 404 ? 9.447 51.316 33.377 1.00 87.12 388 ASP C N 1
ATOM 7213 C CA . ASP C 1 404 ? 8.978 50.115 32.632 1.00 87.00 388 ASP C CA 1
ATOM 7214 C C . ASP C 1 404 ? 7.563 50.350 32.082 1.00 89.90 388 ASP C C 1
ATOM 7215 O O . ASP C 1 404 ? 7.214 49.647 31.104 1.00 91.08 388 ASP C O 1
ATOM 7220 N N . ASP C 1 405 ? 6.793 51.287 32.667 1.00 89.34 389 ASP C N 1
ATOM 7221 C CA . ASP C 1 405 ? 5.376 51.563 32.296 1.00 89.57 389 ASP C CA 1
ATOM 7222 C C . ASP C 1 405 ? 5.253 52.031 30.837 1.00 91.83 389 ASP C C 1
ATOM 7223 O O . ASP C 1 405 ? 4.197 51.752 30.242 1.00 92.24 389 ASP C O 1
ATOM 7228 N N . HIS C 1 406 ? 6.257 52.714 30.270 1.00 92.61 390 HIS C N 1
ATOM 7229 C CA . HIS C 1 406 ? 6.097 53.438 28.980 1.00 95.89 390 HIS C CA 1
ATOM 7230 C C . HIS C 1 406 ? 5.862 52.435 27.842 1.00 96.29 390 HIS C C 1
ATOM 7231 O O . HIS C 1 406 ? 6.691 51.519 27.656 1.00 97.32 390 HIS C O 1
ATOM 7238 N N . GLY C 1 407 ? 4.756 52.612 27.115 1.00 96.43 391 GLY C N 1
ATOM 7239 C CA . GLY C 1 407 ? 4.382 51.801 25.941 1.00 94.71 391 GLY C CA 1
ATOM 7240 C C . GLY C 1 407 ? 3.572 50.566 26.308 1.00 92.74 391 GLY C C 1
ATOM 7241 O O . GLY C 1 407 ? 3.050 49.925 25.360 1.00 94.24 391 GLY C O 1
ATOM 7242 N N . ARG C 1 408 ? 3.436 50.249 27.605 1.00 88.78 392 ARG C N 1
ATOM 7243 C CA . ARG C 1 408 ? 2.776 49.004 28.096 1.00 86.77 392 ARG C CA 1
ATOM 7244 C C . ARG C 1 408 ? 1.371 49.323 28.625 1.00 84.26 392 ARG C C 1
ATOM 7245 O O . ARG C 1 408 ? 0.642 48.387 28.989 1.00 82.93 392 ARG C O 1
ATOM 7253 N N . PHE C 1 409 ? 0.995 50.599 28.670 1.00 84.17 393 PHE C N 1
ATOM 7254 C CA . PHE C 1 409 ? -0.367 51.030 29.066 1.00 85.31 393 PHE C CA 1
ATOM 7255 C C . PHE C 1 409 ? -0.928 51.940 27.971 1.00 89.81 393 PHE C C 1
ATOM 7256 O O . PHE C 1 409 ? -0.155 52.575 27.222 1.00 92.29 393 PHE C O 1
ATOM 7264 N N . LEU C 1 410 ? -2.251 51.919 27.833 1.00 91.06 394 LEU C N 1
ATOM 7265 C CA . LEU C 1 410 ? -3.010 52.716 26.844 1.00 93.54 394 LEU C CA 1
ATOM 7266 C C . LEU C 1 410 ? -3.983 53.597 27.616 1.00 94.65 394 LEU C C 1
ATOM 7267 O O . LEU C 1 410 ? -4.501 53.127 28.643 1.00 94.64 394 LEU C O 1
ATOM 7272 N N . ASP C 1 411 ? -4.180 54.834 27.163 1.00 98.30 395 ASP C N 1
ATOM 7273 C CA . ASP C 1 411 ? -5.228 55.746 27.693 1.00 101.25 395 ASP C CA 1
ATOM 7274 C C . ASP C 1 411 ? -6.304 55.866 26.611 1.00 101.56 395 ASP C C 1
ATOM 7275 O O . ASP C 1 411 ? -5.990 56.361 25.516 1.00 100.76 395 ASP C O 1
ATOM 7280 N N . HIS C 1 412 ? -7.508 55.378 26.913 1.00 101.93 396 HIS C N 1
ATOM 7281 C CA . HIS C 1 412 ? -8.649 55.277 25.969 1.00 104.87 396 HIS C CA 1
ATOM 7282 C C . HIS C 1 412 ? -9.957 55.260 26.770 1.00 109.00 396 HIS C C 1
ATOM 7283 O O . HIS C 1 412 ? -9.996 54.588 27.816 1.00 110.00 396 HIS C O 1
ATOM 7290 N N . ASP C 1 413 ? -10.954 56.039 26.337 1.00 113.57 397 ASP C N 1
ATOM 7291 C CA . ASP C 1 413 ? -12.281 56.180 26.999 1.00 113.84 397 ASP C CA 1
ATOM 7292 C C . ASP C 1 413 ? -12.098 56.524 28.484 1.00 110.46 397 ASP C C 1
ATOM 7293 O O . ASP C 1 413 ? -12.914 56.049 29.293 1.00 109.47 397 ASP C O 1
ATOM 7298 N N . GLY C 1 414 ? -11.075 57.320 28.822 1.00 108.39 398 GLY C N 1
ATOM 7299 C CA . GLY C 1 414 ? -10.812 57.835 30.184 1.00 108.67 398 GLY C CA 1
ATOM 7300 C C . GLY C 1 414 ? -10.459 56.744 31.185 1.00 105.68 398 GLY C C 1
ATOM 7301 O O . GLY C 1 414 ? -10.684 56.952 32.394 1.00 104.36 398 GLY C O 1
ATOM 7302 N N . ARG C 1 415 ? -9.901 55.627 30.705 1.00 104.76 399 ARG C N 1
ATOM 7303 C CA . ARG C 1 415 ? -9.510 54.447 31.524 1.00 101.78 399 ARG C CA 1
ATOM 7304 C C . ARG C 1 415 ? -8.124 53.956 31.091 1.00 98.16 399 ARG C C 1
ATOM 7305 O O . ARG C 1 415 ? -7.784 54.113 29.909 1.00 97.05 399 ARG C O 1
ATOM 7313 N N . ARG C 1 416 ? -7.366 53.392 32.035 1.00 94.63 400 ARG C N 1
ATOM 7314 C CA . ARG C 1 416 ? -6.009 52.829 31.811 1.00 90.90 400 ARG C CA 1
ATOM 7315 C C . ARG C 1 416 ? -6.157 51.337 31.462 1.00 88.90 400 ARG C C 1
ATOM 7316 O O . ARG C 1 416 ? -6.772 50.588 32.255 1.00 87.53 400 ARG C O 1
ATOM 7324 N N . TRP C 1 417 ? -5.656 50.920 30.294 1.00 84.87 401 TRP C N 1
ATOM 7325 C CA . TRP C 1 417 ? -5.655 49.504 29.837 1.00 82.27 401 TRP C CA 1
ATOM 7326 C C . TRP C 1 417 ? -4.208 49.018 29.798 1.00 79.49 401 TRP C C 1
ATOM 7327 O O . TRP C 1 417 ? -3.332 49.851 29.483 1.00 80.61 401 TRP C O 1
ATOM 7338 N N . TYR C 1 418 ? -3.967 47.737 30.102 1.00 74.59 402 TYR C N 1
ATOM 7339 C CA . TYR C 1 418 ? -2.664 47.073 29.840 1.00 71.90 402 TYR C CA 1
ATOM 7340 C C . TYR C 1 418 ? -2.639 46.559 28.388 1.00 70.72 402 TYR C C 1
ATOM 7341 O O . TYR C 1 418 ? -3.658 46.018 27.922 1.00 68.10 402 TYR C O 1
ATOM 7350 N N . ARG C 1 419 ? -1.487 46.729 27.729 1.00 70.35 403 ARG C N 1
ATOM 7351 C CA . ARG C 1 419 ? -1.207 46.357 26.320 1.00 72.51 403 ARG C CA 1
ATOM 7352 C C . ARG C 1 419 ? -0.405 45.051 26.278 1.00 70.68 403 ARG C C 1
ATOM 7353 O O . ARG C 1 419 ? 0.796 45.078 26.615 1.00 70.00 403 ARG C O 1
ATOM 7361 N N . THR C 1 420 ? -1.049 43.963 25.838 1.00 69.56 404 THR C N 1
ATOM 7362 C CA . THR C 1 420 ? -0.533 42.575 25.930 1.00 67.24 404 THR C CA 1
ATOM 7363 C C . THR C 1 420 ? 0.624 42.367 24.951 1.00 68.00 404 THR C C 1
ATOM 7364 O O . THR C 1 420 ? 1.483 41.523 25.255 1.00 67.72 404 THR C O 1
ATOM 7368 N N . GLY C 1 421 ? 0.629 43.074 23.814 1.00 68.68 405 GLY C N 1
ATOM 7369 C CA . GLY C 1 421 ? 1.522 42.768 22.676 1.00 67.71 405 GLY C CA 1
ATOM 7370 C C . GLY C 1 421 ? 1.008 41.597 21.843 1.00 67.51 405 GLY C C 1
ATOM 7371 O O . GLY C 1 421 ? 1.665 41.262 20.845 1.00 67.32 405 GLY C O 1
ATOM 7372 N N . ASP C 1 422 ? -0.139 41.013 22.212 1.00 67.79 406 ASP C N 1
ATOM 7373 C CA . ASP C 1 422 ? -0.745 39.831 21.537 1.00 68.42 406 ASP C CA 1
ATOM 7374 C C . ASP C 1 422 ? -1.821 40.294 20.543 1.00 69.20 406 ASP C C 1
ATOM 7375 O O . ASP C 1 422 ? -2.816 40.883 20.990 1.00 69.42 406 ASP C O 1
ATOM 7380 N N . ARG C 1 423 ? -1.644 40.012 19.248 1.00 69.57 407 ARG C N 1
ATOM 7381 C CA . ARG C 1 423 ? -2.678 40.245 18.199 1.00 72.65 407 ARG C CA 1
ATOM 7382 C C . ARG C 1 423 ? -3.743 39.141 18.302 1.00 69.86 407 ARG C C 1
ATOM 7383 O O . ARG C 1 423 ? -3.378 37.946 18.320 1.00 67.90 407 ARG C O 1
ATOM 7391 N N . VAL C 1 424 ? -5.014 39.526 18.409 1.00 71.08 408 VAL C N 1
ATOM 7392 C CA . VAL C 1 424 ? -6.148 38.569 18.579 1.00 72.81 408 VAL C CA 1
ATOM 7393 C C . VAL C 1 424 ? -7.260 38.953 17.599 1.00 75.20 408 VAL C C 1
ATOM 7394 O O . VAL C 1 424 ? -7.285 40.120 17.172 1.00 73.62 408 VAL C O 1
ATOM 7398 N N . ARG C 1 425 ? -8.139 37.997 17.280 1.00 76.65 409 ARG C N 1
ATOM 7399 C CA . ARG C 1 425 ? -9.423 38.261 16.583 1.00 80.36 409 ARG C CA 1
ATOM 7400 C C . ARG C 1 425 ? -10.568 37.932 17.548 1.00 80.37 409 ARG C C 1
ATOM 7401 O O . ARG C 1 425 ? -10.408 37.001 18.348 1.00 74.56 409 ARG C O 1
ATOM 7409 N N . LEU C 1 426 ? -11.649 38.718 17.490 1.00 84.16 410 LEU C N 1
ATOM 7410 C CA . LEU C 1 426 ? -12.884 38.545 18.299 1.00 86.58 410 LEU C CA 1
ATOM 7411 C C . LEU C 1 426 ? -13.945 37.932 17.388 1.00 87.22 410 LEU C C 1
ATOM 7412 O O . LEU C 1 426 ? -14.182 38.491 16.324 1.00 88.07 410 LEU C O 1
ATOM 7417 N N . ALA C 1 427 ? -14.536 36.818 17.817 1.00 87.38 411 ALA C N 1
ATOM 7418 C CA . ALA C 1 427 ? -15.413 35.928 17.027 1.00 87.98 411 ALA C CA 1
ATOM 7419 C C . ALA C 1 427 ? -16.826 35.989 17.601 1.00 90.54 411 ALA C C 1
ATOM 7420 O O . ALA C 1 427 ? -17.050 36.602 18.644 1.00 91.28 411 ALA C O 1
ATOM 7422 N N . PRO C 1 428 ? -17.828 35.345 16.955 1.00 93.02 412 PRO C N 1
ATOM 7423 C CA . PRO C 1 428 ? -19.156 35.219 17.555 1.00 93.04 412 PRO C CA 1
ATOM 7424 C C . PRO C 1 428 ? -19.042 34.619 18.969 1.00 91.40 412 PRO C C 1
ATOM 7425 O O . PRO C 1 428 ? -18.136 33.805 19.219 1.00 88.93 412 PRO C O 1
ATOM 7429 N N . GLY C 1 429 ? -19.910 35.077 19.872 1.00 91.19 413 GLY C N 1
ATOM 7430 C CA . GLY C 1 429 ? -20.000 34.581 21.258 1.00 88.51 413 GLY C CA 1
ATOM 7431 C C . GLY C 1 429 ? -18.967 35.202 22.181 1.00 87.11 413 GLY C C 1
ATOM 7432 O O . GLY C 1 429 ? -18.953 34.816 23.363 1.00 88.95 413 GLY C O 1
ATOM 7433 N N . GLY C 1 430 ? -18.111 36.108 21.687 1.00 85.81 414 GLY C N 1
ATOM 7434 C CA . GLY C 1 430 ? -17.027 36.727 22.491 1.00 85.57 414 GLY C CA 1
ATOM 7435 C C . GLY C 1 430 ? -15.743 35.893 22.567 1.00 82.64 414 GLY C C 1
ATOM 7436 O O . GLY C 1 430 ? -14.842 36.241 23.362 1.00 82.86 414 GLY C O 1
ATOM 7437 N N . GLU C 1 431 ? -15.617 34.851 21.741 1.00 80.44 415 GLU C N 1
ATOM 7438 C CA . GLU C 1 431 ? -14.420 33.972 21.738 1.00 78.46 415 GLU C CA 1
ATOM 7439 C C . GLU C 1 431 ? -13.257 34.761 21.136 1.00 76.65 415 GLU C C 1
ATOM 7440 O O . GLU C 1 431 ? -13.423 35.312 20.046 1.00 76.78 415 GLU C O 1
ATOM 7446 N N . LEU C 1 432 ? -12.131 34.840 21.845 1.00 73.48 416 LEU C N 1
ATOM 7447 C CA . LEU C 1 432 ? -10.894 35.503 21.358 1.00 72.56 416 LEU C CA 1
ATOM 7448 C C . LEU C 1 432 ? -9.947 34.444 20.790 1.00 68.12 416 LEU C C 1
ATOM 7449 O O . LEU C 1 432 ? -9.918 33.325 21.317 1.00 67.11 416 LEU C O 1
ATOM 7454 N N . VAL C 1 433 ? -9.229 34.792 19.731 1.00 66.66 417 VAL C N 1
ATOM 7455 C CA . VAL C 1 433 ? -8.365 33.854 18.957 1.00 66.93 417 VAL C CA 1
ATOM 7456 C C . VAL C 1 433 ? -7.003 34.515 18.846 1.00 65.82 417 VAL C C 1
ATOM 7457 O O . VAL C 1 433 ? -6.961 35.657 18.373 1.00 67.20 417 VAL C O 1
ATOM 7461 N N . TYR C 1 434 ? -5.956 33.806 19.255 1.00 65.78 418 TYR C N 1
ATOM 7462 C CA . TYR C 1 434 ? -4.565 34.305 19.248 1.00 67.87 418 TYR C CA 1
ATOM 7463 C C . TYR C 1 434 ? -4.042 34.237 17.815 1.00 70.61 418 TYR C C 1
ATOM 7464 O O . TYR C 1 434 ? -4.232 33.187 17.172 1.00 69.85 418 TYR C O 1
ATOM 7473 N N . LEU C 1 435 ? -3.453 35.332 17.323 1.00 74.34 419 LEU C N 1
ATOM 7474 C CA . LEU C 1 435 ? -2.953 35.447 15.926 1.00 76.68 419 LEU C CA 1
ATOM 7475 C C . LEU C 1 435 ? -1.418 35.520 15.904 1.00 75.98 419 LEU C C 1
ATOM 7476 O O . LEU C 1 435 ? -0.840 35.055 14.910 1.00 77.59 419 LEU C O 1
ATOM 7481 N N . GLY C 1 436 ? -0.777 36.052 16.947 1.00 74.50 420 GLY C N 1
ATOM 7482 C CA . GLY C 1 436 ? 0.682 36.262 16.992 1.00 74.80 420 GLY C CA 1
ATOM 7483 C C . GLY C 1 436 ? 1.028 37.516 17.778 1.00 77.42 420 GLY C C 1
ATOM 7484 O O . GLY C 1 436 ? 0.092 38.156 18.295 1.00 80.50 420 GLY C O 1
ATOM 7485 N N . ARG C 1 437 ? 2.312 37.865 17.868 1.00 77.19 421 ARG C N 1
ATOM 7486 C CA . ARG C 1 437 ? 2.802 39.072 18.578 1.00 79.02 421 ARG C CA 1
ATOM 7487 C C . ARG C 1 437 ? 2.823 40.254 17.606 1.00 83.03 421 ARG C C 1
ATOM 7488 O O . ARG C 1 437 ? 3.186 40.043 16.439 1.00 87.86 421 ARG C O 1
ATOM 7496 N N . MET C 1 438 ? 2.473 41.456 18.073 1.00 86.41 422 MET C N 1
ATOM 7497 C CA . MET C 1 438 ? 2.500 42.704 17.265 1.00 91.97 422 MET C CA 1
ATOM 7498 C C . MET C 1 438 ? 3.950 43.146 17.017 1.00 96.77 422 MET C C 1
ATOM 7499 O O . MET C 1 438 ? 4.145 44.348 16.799 1.00 101.30 422 MET C O 1
ATOM 7504 N N . ASP C 1 439 ? 4.926 42.233 17.070 1.00 69.88 423 ASP C N 1
ATOM 7505 C CA . ASP C 1 439 ? 6.366 42.504 16.803 1.00 75.57 423 ASP C CA 1
ATOM 7506 C C . ASP C 1 439 ? 6.707 42.088 15.365 1.00 73.15 423 ASP C C 1
ATOM 7507 O O . ASP C 1 439 ? 6.175 41.043 14.944 1.00 72.37 423 ASP C O 1
ATOM 7512 N N . VAL C 1 449 ? 5.328 44.105 7.329 1.00 73.78 433 VAL C N 1
ATOM 7513 C CA . VAL C 1 449 ? 5.912 42.761 7.027 1.00 72.67 433 VAL C CA 1
ATOM 7514 C C . VAL C 1 449 ? 5.500 41.785 8.136 1.00 73.02 433 VAL C C 1
ATOM 7515 O O . VAL C 1 449 ? 5.664 42.139 9.323 1.00 76.09 433 VAL C O 1
ATOM 7519 N N . GLU C 1 450 ? 4.975 40.612 7.767 1.00 75.22 434 GLU C N 1
ATOM 7520 C CA . GLU C 1 450 ? 4.698 39.496 8.714 1.00 82.13 434 GLU C CA 1
ATOM 7521 C C . GLU C 1 450 ? 5.992 38.689 8.865 1.00 82.52 434 GLU C C 1
ATOM 7522 O O . GLU C 1 450 ? 6.403 38.064 7.867 1.00 83.11 434 GLU C O 1
ATOM 7528 N N . LEU C 1 451 ? 6.608 38.702 10.052 1.00 80.06 435 LEU C N 1
ATOM 7529 C CA . LEU C 1 451 ? 7.974 38.152 10.269 1.00 79.34 435 LEU C CA 1
ATOM 7530 C C . LEU C 1 451 ? 7.991 36.664 9.901 1.00 77.62 435 LEU C C 1
ATOM 7531 O O . LEU C 1 451 ? 9.022 36.215 9.370 1.00 70.79 435 LEU C O 1
ATOM 7536 N N . ALA C 1 452 ? 6.893 35.940 10.152 1.00 76.61 436 ALA C N 1
ATOM 7537 C CA . ALA C 1 452 ? 6.738 34.498 9.834 1.00 77.24 436 ALA C CA 1
ATOM 7538 C C . ALA C 1 452 ? 6.834 34.296 8.317 1.00 81.27 436 ALA C C 1
ATOM 7539 O O . ALA C 1 452 ? 7.465 33.304 7.898 1.00 78.50 436 ALA C O 1
ATOM 7541 N N . GLU C 1 453 ? 6.242 35.211 7.535 1.00 83.44 437 GLU C N 1
ATOM 7542 C CA . GLU C 1 453 ? 6.246 35.168 6.046 1.00 84.50 437 GLU C CA 1
ATOM 7543 C C . GLU C 1 453 ? 7.692 35.235 5.543 1.00 78.65 437 GLU C C 1
ATOM 7544 O O . GLU C 1 453 ? 8.005 34.495 4.600 1.00 79.46 437 GLU C O 1
ATOM 7550 N N . VAL C 1 454 ? 8.536 36.081 6.143 1.00 72.65 438 VAL C N 1
ATOM 7551 C CA . VAL C 1 454 ? 9.966 36.227 5.737 1.00 71.90 438 VAL C CA 1
ATOM 7552 C C . VAL C 1 454 ? 10.722 34.966 6.177 1.00 74.28 438 VAL C C 1
ATOM 7553 O O . VAL C 1 454 ? 11.469 34.438 5.343 1.00 76.93 438 VAL C O 1
ATOM 7557 N N . ASP C 1 455 ? 10.497 34.482 7.406 1.00 74.47 439 ASP C N 1
ATOM 7558 C CA . ASP C 1 455 ? 11.123 33.244 7.953 1.00 74.89 439 ASP C CA 1
ATOM 7559 C C . ASP C 1 455 ? 10.856 32.059 7.014 1.00 77.13 439 ASP C C 1
ATOM 7560 O O . ASP C 1 455 ? 11.824 31.328 6.716 1.00 74.94 439 ASP C O 1
ATOM 7565 N N . HIS C 1 456 ? 9.597 31.861 6.597 1.00 78.05 440 HIS C N 1
ATOM 7566 C CA . HIS C 1 456 ? 9.156 30.729 5.733 1.00 79.94 440 HIS C CA 1
ATOM 7567 C C . HIS C 1 456 ? 9.954 30.744 4.421 1.00 78.99 440 HIS C C 1
ATOM 7568 O O . HIS C 1 456 ? 10.514 29.690 4.062 1.00 79.48 440 HIS C O 1
ATOM 7575 N N . ALA C 1 457 ? 10.048 31.905 3.768 1.00 77.03 441 ALA C N 1
ATOM 7576 C CA . ALA C 1 457 ? 10.772 32.108 2.491 1.00 79.62 441 ALA C CA 1
ATOM 7577 C C . ALA C 1 457 ? 12.270 31.804 2.658 1.00 83.03 441 ALA C C 1
ATOM 7578 O O . ALA C 1 457 ? 12.855 31.251 1.709 1.00 84.50 441 ALA C O 1
ATOM 7580 N N . LEU C 1 458 ? 12.865 32.133 3.812 1.00 83.46 442 LEU C N 1
ATOM 7581 C CA . LEU C 1 458 ? 14.334 31.999 4.066 1.00 81.89 442 LEU C CA 1
ATOM 7582 C C . LEU C 1 458 ? 14.701 30.533 4.339 1.00 79.07 442 LEU C C 1
ATOM 7583 O O . LEU C 1 458 ? 15.866 30.178 4.117 1.00 76.98 442 LEU C O 1
ATOM 7588 N N . GLN C 1 459 ? 13.766 29.712 4.827 1.00 83.34 443 GLN C N 1
ATOM 7589 C CA . GLN C 1 459 ? 14.004 28.260 5.067 1.00 90.90 443 GLN C CA 1
ATOM 7590 C C . GLN C 1 459 ? 14.260 27.586 3.710 1.00 89.81 443 GLN C C 1
ATOM 7591 O O . GLN C 1 459 ? 15.077 26.645 3.654 1.00 95.41 443 GLN C O 1
ATOM 7597 N N . GLY C 1 460 ? 13.612 28.087 2.655 1.00 86.63 444 GLY C N 1
ATOM 7598 C CA . GLY C 1 460 ? 13.767 27.615 1.266 1.00 87.39 444 GLY C CA 1
ATOM 7599 C C . GLY C 1 460 ? 15.172 27.836 0.729 1.00 85.44 444 GLY C C 1
ATOM 7600 O O . GLY C 1 460 ? 15.573 27.061 -0.159 1.00 88.03 444 GLY C O 1
ATOM 7601 N N . CYS C 1 461 ? 15.908 28.832 1.241 1.00 80.59 445 CYS C N 1
ATOM 7602 C CA . CYS C 1 461 ? 17.283 29.197 0.792 1.00 81.03 445 CYS C CA 1
ATOM 7603 C C . CYS C 1 461 ? 18.247 28.024 1.036 1.00 80.88 445 CYS C C 1
ATOM 7604 O O . CYS C 1 461 ? 18.011 27.227 1.984 1.00 74.44 445 CYS C O 1
ATOM 7607 N N . GLU C 1 462 ? 19.303 27.939 0.222 1.00 81.31 446 GLU C N 1
ATOM 7608 C CA . GLU C 1 462 ? 20.183 26.744 0.116 1.00 84.41 446 GLU C CA 1
ATOM 7609 C C . GLU C 1 462 ? 21.332 26.865 1.124 1.00 80.95 446 GLU C C 1
ATOM 7610 O O . GLU C 1 462 ? 21.912 27.963 1.232 1.00 82.39 446 GLU C O 1
ATOM 7616 N N . GLY C 1 463 ? 21.612 25.782 1.854 1.00 78.64 447 GLY C N 1
ATOM 7617 C CA . GLY C 1 463 ? 22.631 25.728 2.921 1.00 78.28 447 GLY C CA 1
ATOM 7618 C C . GLY C 1 463 ? 22.224 26.483 4.179 1.00 76.61 447 GLY C C 1
ATOM 7619 O O . GLY C 1 463 ? 23.134 26.862 4.936 1.00 77.54 447 GLY C O 1
ATOM 7620 N N . VAL C 1 464 ? 20.918 26.654 4.416 1.00 72.86 448 VAL C N 1
ATOM 7621 C CA . VAL C 1 464 ? 20.352 27.333 5.623 1.00 71.35 448 VAL C CA 1
ATOM 7622 C C . VAL C 1 464 ? 19.702 26.276 6.528 1.00 68.50 448 VAL C C 1
ATOM 7623 O O . VAL C 1 464 ? 18.815 25.554 6.034 1.00 66.22 448 VAL C O 1
ATOM 7627 N N . GLY C 1 465 ? 20.138 26.172 7.789 1.00 66.35 449 GLY C N 1
ATOM 7628 C CA . GLY C 1 465 ? 19.460 25.352 8.812 1.00 68.22 449 GLY C CA 1
ATOM 7629 C C . GLY C 1 465 ? 18.109 25.953 9.160 1.00 70.65 449 GLY C C 1
ATOM 7630 O O . GLY C 1 465 ? 17.102 25.553 8.564 1.00 69.87 449 GLY C O 1
ATOM 7631 N N . GLU C 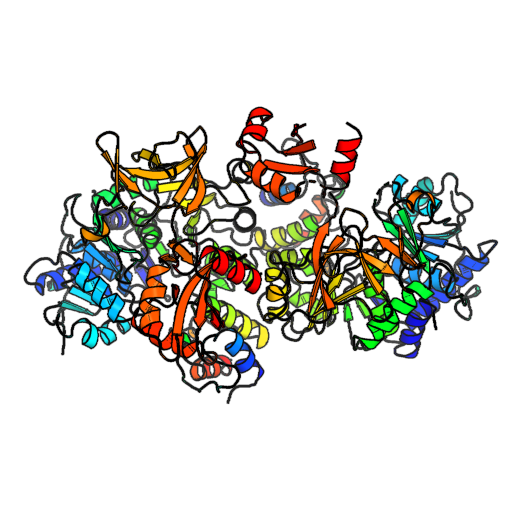1 466 ? 18.104 26.923 10.076 1.00 72.82 450 GLU C N 1
ATOM 7632 C CA . GLU C 1 466 ? 16.924 27.736 10.465 1.00 69.22 450 GLU C CA 1
ATOM 7633 C C . GLU C 1 466 ? 17.258 29.210 10.232 1.00 63.87 450 GLU C C 1
ATOM 7634 O O . GLU C 1 466 ? 18.444 29.568 10.309 1.00 59.91 450 GLU C O 1
ATOM 7640 N N . ALA C 1 467 ? 16.238 30.026 9.964 1.00 62.93 451 ALA C N 1
ATOM 7641 C CA . ALA C 1 467 ? 16.329 31.498 9.835 1.00 66.56 451 ALA C CA 1
ATOM 7642 C C . ALA C 1 467 ? 15.281 32.134 10.756 1.00 63.25 451 ALA C C 1
ATOM 7643 O O . ALA C 1 467 ? 14.162 31.596 10.824 1.00 62.94 451 ALA C O 1
ATOM 7645 N N . VAL C 1 468 ? 15.651 33.211 11.457 1.00 63.38 452 VAL C N 1
ATOM 7646 C CA . VAL C 1 468 ? 14.752 34.057 12.300 1.00 63.41 452 VAL C CA 1
ATOM 7647 C C . VAL C 1 468 ? 14.928 35.513 11.853 1.00 62.23 452 VAL C C 1
ATOM 7648 O O . VAL C 1 468 ? 16.061 36.008 11.888 1.00 58.84 452 VAL C O 1
ATOM 7652 N N . THR C 1 469 ? 13.842 36.144 11.403 1.00 66.95 453 THR C N 1
ATOM 7653 C CA . THR C 1 469 ? 13.750 37.596 11.100 1.00 71.11 453 THR C CA 1
ATOM 7654 C C . THR C 1 469 ? 13.167 38.292 12.340 1.00 69.99 453 THR C C 1
ATOM 7655 O O . THR C 1 469 ? 12.208 37.729 12.917 1.00 63.85 453 THR C O 1
ATOM 7659 N N . VAL C 1 470 ? 13.754 39.423 12.761 1.00 69.26 454 VAL C N 1
ATOM 7660 C CA . VAL C 1 470 ? 13.278 40.268 13.905 1.00 72.76 454 VAL C CA 1
ATOM 7661 C C . VAL C 1 470 ? 13.113 41.714 13.421 1.00 72.07 454 VAL C C 1
ATOM 7662 O O . VAL C 1 470 ? 13.827 42.080 12.467 1.00 70.77 454 VAL C O 1
ATOM 7666 N N . VAL C 1 481 ? 16.945 42.434 10.624 1.00 71.14 465 VAL C N 1
ATOM 7667 C CA . VAL C 1 481 ? 18.179 41.593 10.688 1.00 71.37 465 VAL C CA 1
ATOM 7668 C C . VAL C 1 481 ? 17.749 40.122 10.744 1.00 70.05 465 VAL C C 1
ATOM 7669 O O . VAL C 1 481 ? 16.780 39.810 11.469 1.00 67.60 465 VAL C O 1
ATOM 7673 N N . VAL C 1 482 ? 18.425 39.267 9.972 1.00 69.96 466 VAL C N 1
ATOM 7674 C CA . VAL C 1 482 ? 18.202 37.793 9.939 1.00 67.50 466 VAL C CA 1
ATOM 7675 C C . VAL C 1 482 ? 19.323 37.125 10.736 1.00 66.73 466 VAL C C 1
ATOM 7676 O O . VAL C 1 482 ? 20.502 37.416 10.465 1.00 64.94 466 VAL C O 1
ATOM 7680 N N . PHE C 1 483 ? 18.952 36.289 11.705 1.00 67.71 467 PHE C N 1
ATOM 7681 C CA . PHE C 1 483 ? 19.852 35.350 12.424 1.00 70.20 467 PHE C CA 1
ATOM 7682 C C . PHE C 1 483 ? 19.598 33.972 11.808 1.00 71.56 467 PHE C C 1
ATOM 7683 O O . PHE C 1 483 ? 18.423 33.675 11.532 1.00 66.63 467 PHE C O 1
ATOM 7691 N N . TYR C 1 484 ? 20.639 33.179 11.541 1.00 71.89 468 TYR C N 1
ATOM 7692 C CA . TYR C 1 484 ? 20.495 31.896 10.800 1.00 71.57 468 TYR C CA 1
ATOM 7693 C C . TYR C 1 484 ? 21.617 30.924 11.183 1.00 71.43 468 TYR C C 1
ATOM 7694 O O . TYR C 1 484 ? 22.762 31.371 11.376 1.00 69.58 468 TYR C O 1
ATOM 7703 N N . THR C 1 485 ? 21.283 29.635 11.305 1.00 71.21 469 THR C N 1
ATOM 7704 C CA . THR C 1 485 ? 22.250 28.516 11.462 1.00 73.33 469 THR C CA 1
ATOM 7705 C C . THR C 1 485 ? 22.585 27.954 10.075 1.00 77.72 469 THR C C 1
ATOM 7706 O O . THR C 1 485 ? 21.702 28.001 9.188 1.00 78.69 469 THR C O 1
ATOM 7710 N N . ALA C 1 486 ? 23.816 27.474 9.888 1.00 81.14 470 ALA C N 1
ATOM 7711 C CA . ALA C 1 486 ? 24.300 26.924 8.603 1.00 83.74 470 ALA C CA 1
ATOM 7712 C C . ALA C 1 486 ? 25.675 26.298 8.788 1.00 86.06 470 ALA C C 1
ATOM 7713 O O . ALA C 1 486 ? 26.421 26.685 9.680 1.00 90.83 470 ALA C O 1
ATOM 7715 N N . PRO C 1 487 ? 26.035 25.295 7.957 1.00 90.24 471 PRO C N 1
ATOM 7716 C CA . PRO C 1 487 ? 27.384 24.729 7.977 1.00 88.35 471 PRO C CA 1
ATOM 7717 C C . PRO C 1 487 ? 28.465 25.768 7.630 1.00 81.57 471 PRO C C 1
ATOM 7718 O O . PRO C 1 487 ? 29.542 25.693 8.185 1.00 82.51 471 PRO C O 1
ATOM 7722 N N . ALA C 1 488 ? 28.150 26.703 6.727 1.00 77.89 472 ALA C N 1
ATOM 7723 C CA . ALA C 1 488 ? 29.052 27.778 6.249 1.00 81.09 472 ALA C CA 1
ATOM 7724 C C . ALA C 1 488 ? 28.236 29.051 6.050 1.00 81.15 472 ALA C C 1
ATOM 7725 O O . ALA C 1 488 ? 27.012 28.985 5.978 1.00 83.33 472 ALA C O 1
ATOM 7727 N N . PRO C 1 489 ? 28.870 30.242 5.961 1.00 84.29 473 PRO C N 1
ATOM 7728 C CA . PRO C 1 489 ? 28.131 31.477 5.692 1.00 86.97 473 PRO C CA 1
ATOM 7729 C C . PRO C 1 489 ? 27.409 31.402 4.338 1.00 86.47 473 PRO C C 1
ATOM 7730 O O . PRO C 1 489 ? 27.908 30.713 3.448 1.00 85.41 473 PRO C O 1
ATOM 7734 N N . VAL C 1 490 ? 26.269 32.086 4.210 1.00 82.61 474 VAL C N 1
ATOM 7735 C CA . VAL C 1 490 ? 25.460 32.094 2.957 1.00 84.39 474 VAL C CA 1
ATOM 7736 C C . VAL C 1 490 ? 25.498 33.505 2.381 1.00 88.15 474 VAL C C 1
ATOM 7737 O O . VAL C 1 490 ? 25.156 34.456 3.076 1.00 84.59 474 VAL C O 1
ATOM 7741 N N . PRO C 1 491 ? 25.910 33.694 1.106 1.00 94.93 475 PRO C N 1
ATOM 7742 C CA . PRO C 1 491 ? 25.967 35.028 0.509 1.00 96.54 475 PRO C CA 1
ATOM 7743 C C . PRO C 1 491 ? 24.636 35.765 0.641 1.00 96.62 475 PRO C C 1
ATOM 7744 O O . PRO C 1 491 ? 23.585 35.205 0.337 1.00 93.66 475 PRO C O 1
ATOM 7748 N N . PRO C 1 492 ? 24.634 37.032 1.115 1.00 98.27 476 PRO C N 1
ATOM 7749 C CA . PRO C 1 492 ? 23.419 37.851 1.137 1.00 100.08 476 PRO C CA 1
ATOM 7750 C C . PRO C 1 492 ? 22.549 37.751 -0.128 1.00 102.10 476 PRO C C 1
ATOM 7751 O O . PRO C 1 492 ? 21.341 37.707 0.012 1.00 103.82 476 PRO C O 1
ATOM 7755 N N . VAL C 1 493 ? 23.174 37.701 -1.311 1.00 102.99 477 VAL C N 1
ATOM 7756 C CA . VAL C 1 493 ? 22.493 37.650 -2.645 1.00 100.24 477 VAL C CA 1
ATOM 7757 C C . VAL C 1 493 ? 21.553 36.437 -2.685 1.00 95.53 477 VAL C C 1
ATOM 7758 O O . VAL C 1 493 ? 20.477 36.537 -3.324 1.00 90.86 477 VAL C O 1
ATOM 7762 N N . ARG C 1 494 ? 21.958 35.327 -2.058 1.00 89.86 478 ARG C N 1
ATOM 7763 C CA . ARG C 1 494 ? 21.180 34.061 -2.076 1.00 86.97 478 ARG C CA 1
ATOM 7764 C C . ARG C 1 494 ? 19.904 34.268 -1.256 1.00 85.82 478 ARG C C 1
ATOM 7765 O O . ARG C 1 494 ? 18.828 33.889 -1.750 1.00 81.80 478 ARG C O 1
ATOM 7773 N N . PHE C 1 495 ? 20.023 34.865 -0.064 1.00 86.34 479 PHE C N 1
ATOM 7774 C CA . PHE C 1 495 ? 18.878 35.301 0.777 1.00 83.53 479 PHE C CA 1
ATOM 7775 C C . PHE C 1 495 ? 17.978 36.232 -0.046 1.00 82.76 479 PHE C C 1
ATOM 7776 O O . PHE C 1 495 ? 16.764 35.960 -0.134 1.00 81.47 479 PHE C O 1
ATOM 7784 N N . ALA C 1 496 ? 18.563 37.278 -0.645 1.00 83.45 480 ALA C N 1
ATOM 7785 C CA . ALA C 1 496 ? 17.869 38.313 -1.452 1.00 87.55 480 ALA C CA 1
ATOM 7786 C C . ALA C 1 496 ? 17.084 37.665 -2.603 1.00 92.09 480 ALA C C 1
ATOM 7787 O O . ALA C 1 496 ? 15.915 38.061 -2.810 1.00 94.74 480 ALA C O 1
ATOM 7789 N N . ALA C 1 497 ? 17.693 36.715 -3.324 1.00 96.89 481 ALA C N 1
ATOM 7790 C CA . ALA C 1 497 ? 17.078 36.011 -4.478 1.00 98.35 481 ALA C CA 1
ATOM 7791 C C . ALA C 1 497 ? 15.757 35.359 -4.048 1.00 96.54 481 ALA C C 1
ATOM 7792 O O . ALA C 1 497 ? 14.755 35.525 -4.766 1.00 94.53 481 ALA C O 1
ATOM 7794 N N . VAL C 1 498 ? 15.757 34.667 -2.905 1.00 92.40 482 VAL C N 1
ATOM 7795 C CA . VAL C 1 498 ? 14.586 33.898 -2.385 1.00 87.19 482 VAL C CA 1
ATOM 7796 C C . VAL C 1 498 ? 13.513 34.866 -1.855 1.00 85.73 482 VAL C C 1
ATOM 7797 O O . VAL C 1 498 ? 12.395 34.386 -1.585 1.00 79.89 482 VAL C O 1
ATOM 7801 N N . LEU C 1 499 ? 13.817 36.158 -1.680 1.00 86.11 483 LEU C N 1
ATOM 7802 C CA . LEU C 1 499 ? 12.809 37.211 -1.363 1.00 87.62 483 LEU C CA 1
ATOM 7803 C C . LEU C 1 499 ? 12.456 37.962 -2.652 1.00 92.28 483 LEU C C 1
ATOM 7804 O O . LEU C 1 499 ? 11.295 38.398 -2.750 1.00 91.48 483 LEU C O 1
ATOM 7809 N N . HIS C 1 511 ? 20.930 42.746 6.391 1.00 95.21 495 HIS C N 1
ATOM 7810 C CA . HIS C 1 511 ? 21.749 42.267 7.540 1.00 96.91 495 HIS C CA 1
ATOM 7811 C C . HIS C 1 511 ? 21.457 40.778 7.794 1.00 97.68 495 HIS C C 1
ATOM 7812 O O . HIS C 1 511 ? 20.296 40.436 8.119 1.00 97.16 495 HIS C O 1
ATOM 7819 N N . TYR C 1 512 ? 22.474 39.929 7.625 1.00 96.19 496 TYR C N 1
ATOM 7820 C CA . TYR C 1 512 ? 22.397 38.452 7.767 1.00 92.11 496 TYR C CA 1
ATOM 7821 C C . TYR C 1 512 ? 23.531 38.011 8.698 1.00 89.19 496 TYR C C 1
ATOM 7822 O O . TYR C 1 512 ? 24.697 38.202 8.318 1.00 84.48 496 TYR C O 1
ATOM 7831 N N . ARG C 1 513 ? 23.191 37.491 9.886 1.00 89.85 497 ARG C N 1
ATOM 7832 C CA . ARG C 1 513 ? 24.156 37.128 10.963 1.00 92.06 497 ARG C CA 1
ATOM 7833 C C . ARG C 1 513 ? 24.107 35.611 11.192 1.00 89.01 497 ARG C C 1
ATOM 7834 O O . ARG C 1 513 ? 23.093 35.119 11.744 1.00 87.53 497 ARG C O 1
ATOM 7842 N N . HIS C 1 514 ? 25.161 34.913 10.754 1.00 84.89 498 HIS C N 1
ATOM 7843 C CA . HIS C 1 514 ? 25.388 33.456 10.942 1.00 83.68 498 HIS C CA 1
ATOM 7844 C C . HIS C 1 514 ? 25.706 33.202 12.420 1.00 81.64 498 HIS C C 1
ATOM 7845 O O . HIS C 1 514 ? 26.589 33.900 12.954 1.00 84.92 498 HIS C O 1
ATOM 7852 N N . VAL C 1 515 ? 24.996 32.268 13.061 1.00 77.51 499 VAL C N 1
ATOM 7853 C CA . VAL C 1 515 ? 25.232 31.857 14.479 1.00 75.98 499 VAL C CA 1
ATOM 7854 C C . VAL C 1 515 ? 25.263 30.327 14.556 1.00 75.45 499 VAL C C 1
ATOM 7855 O O . VAL C 1 515 ? 24.705 29.675 13.649 1.00 74.21 499 VAL C O 1
ATOM 7859 N N . ALA C 1 516 ? 25.906 29.790 15.600 1.00 73.79 500 ALA C N 1
ATOM 7860 C CA . ALA C 1 516 ? 26.004 28.344 15.908 1.00 73.29 500 ALA C CA 1
ATOM 7861 C C . ALA C 1 516 ? 24.651 27.830 16.419 1.00 78.40 500 ALA C C 1
ATOM 7862 O O . ALA C 1 516 ? 24.186 26.777 15.925 1.00 83.45 500 ALA C O 1
ATOM 7864 N N . GLU C 1 517 ? 24.048 28.570 17.354 1.00 78.82 501 GLU C N 1
ATOM 7865 C CA . GLU C 1 517 ? 22.876 28.159 18.177 1.00 81.00 501 GLU C CA 1
ATOM 7866 C C . GLU C 1 517 ? 21.901 29.340 18.251 1.00 83.53 501 GLU C C 1
ATOM 7867 O O . GLU C 1 517 ? 22.366 30.482 18.455 1.00 85.64 501 GLU C O 1
ATOM 7873 N N . LEU C 1 518 ? 20.606 29.086 18.052 1.00 81.48 502 LEU C N 1
ATOM 7874 C CA . LEU C 1 518 ? 19.536 30.107 18.210 1.00 78.67 502 LEU C CA 1
ATOM 7875 C C . LEU C 1 518 ? 19.040 30.057 19.653 1.00 76.23 502 LEU C C 1
ATOM 7876 O O . LEU C 1 518 ? 18.713 28.986 20.158 1.00 72.53 502 LEU C O 1
ATOM 7881 N N . PRO C 1 519 ? 18.996 31.201 20.373 1.00 77.15 503 PRO C N 1
ATOM 7882 C CA . PRO C 1 519 ? 18.691 31.191 21.805 1.00 78.38 503 PRO C CA 1
ATOM 7883 C C . PRO C 1 519 ? 17.224 30.860 22.119 1.00 80.23 503 PRO C C 1
ATOM 7884 O O . PRO C 1 519 ? 16.365 31.210 21.339 1.00 83.66 503 PRO C O 1
ATOM 7888 N N . LEU C 1 520 ? 16.990 30.189 23.252 1.00 83.92 504 LEU C N 1
ATOM 7889 C CA . LEU C 1 520 ? 15.646 29.851 23.799 1.00 85.36 504 LEU C CA 1
ATOM 7890 C C . LEU C 1 520 ? 15.411 30.653 25.088 1.00 84.66 504 LEU C C 1
ATOM 7891 O O . LEU C 1 520 ? 14.296 30.540 25.647 1.00 83.67 504 LEU C O 1
ATOM 7896 N N . ARG C 1 528 ? 12.793 35.257 20.215 1.00 87.30 512 ARG C N 1
ATOM 7897 C CA . ARG C 1 528 ? 12.728 36.443 19.315 1.00 90.00 512 ARG C CA 1
ATOM 7898 C C . ARG C 1 528 ? 12.982 37.720 20.121 1.00 93.64 512 ARG C C 1
ATOM 7899 O O . ARG C 1 528 ? 13.403 38.719 19.510 1.00 90.60 512 ARG C O 1
ATOM 7907 N N . ARG C 1 529 ? 12.672 37.692 21.421 1.00 99.08 513 ARG C N 1
ATOM 7908 C CA . ARG C 1 529 ? 12.843 38.833 22.358 1.00 98.11 513 ARG C CA 1
ATOM 7909 C C . ARG C 1 529 ? 14.349 39.083 22.538 1.00 89.25 513 ARG C C 1
ATOM 7910 O O . ARG C 1 529 ? 14.798 40.202 22.238 1.00 86.78 513 ARG C O 1
ATOM 7918 N N . ALA C 1 530 ? 15.099 38.059 22.959 1.00 81.40 514 ALA C N 1
ATOM 7919 C CA . ALA C 1 530 ? 16.576 38.071 23.092 1.00 79.68 514 ALA C CA 1
ATOM 7920 C C . ALA C 1 530 ? 17.221 38.537 21.779 1.00 80.27 514 ALA C C 1
ATOM 7921 O O . ALA C 1 530 ? 18.103 39.421 21.840 1.00 76.22 514 ALA C O 1
ATOM 7923 N N . LEU C 1 531 ? 16.790 37.973 20.641 1.00 81.30 515 LEU C N 1
ATOM 7924 C CA . LEU C 1 531 ? 17.405 38.218 19.303 1.00 82.59 515 LEU C CA 1
ATOM 7925 C C . LEU C 1 531 ? 17.064 39.631 18.802 1.00 84.04 515 LEU C C 1
ATOM 7926 O O . LEU C 1 531 ? 17.926 40.219 18.117 1.00 84.49 515 LEU C O 1
ATOM 7931 N N . THR C 1 532 ? 15.867 40.152 19.106 1.00 88.15 516 THR C N 1
ATOM 7932 C CA . THR C 1 532 ? 15.471 41.557 18.800 1.00 91.99 516 THR C CA 1
ATOM 7933 C C . THR C 1 532 ? 16.444 42.506 19.512 1.00 95.89 516 THR C C 1
ATOM 7934 O O . THR C 1 532 ? 16.904 43.469 18.870 1.00 94.53 516 THR C O 1
ATOM 7938 N N . ALA C 1 533 ? 16.747 42.234 20.787 1.00 101.21 517 ALA C N 1
ATOM 7939 C CA . ALA C 1 533 ? 17.691 43.014 21.623 1.00 101.68 517 ALA C CA 1
ATOM 7940 C C . ALA C 1 533 ? 19.095 42.956 21.008 1.00 100.28 517 ALA C C 1
ATOM 7941 O O . ALA C 1 533 ? 19.745 44.019 20.928 1.00 102.29 517 ALA C O 1
ATOM 7943 N N . ARG C 1 534 ? 19.545 41.771 20.577 1.00 100.05 518 ARG C N 1
ATOM 7944 C CA . ARG C 1 534 ? 20.896 41.584 19.982 1.00 99.57 518 ARG C CA 1
ATOM 7945 C C . ARG C 1 534 ? 20.959 42.336 18.646 1.00 99.54 518 ARG C C 1
ATOM 7946 O O . ARG C 1 534 ? 22.012 42.945 18.367 1.00 100.22 518 ARG C O 1
ATOM 7954 N N . ALA C 1 535 ? 19.874 42.302 17.863 1.00 95.96 519 ALA C N 1
ATOM 7955 C CA . ALA C 1 535 ? 19.721 43.055 16.595 1.00 96.29 519 ALA C CA 1
ATOM 7956 C C . ALA C 1 535 ? 19.931 44.551 16.861 1.00 95.70 519 ALA C C 1
ATOM 7957 O O . ALA C 1 535 ? 20.703 45.179 16.113 1.00 97.95 519 ALA C O 1
ATOM 7959 N N . GLU C 1 536 ? 19.263 45.081 17.893 1.00 95.43 520 GLU C N 1
ATOM 7960 C CA . GLU C 1 536 ? 19.260 46.526 18.261 1.00 94.33 520 GLU C CA 1
ATOM 7961 C C . GLU C 1 536 ? 20.687 46.975 18.603 1.00 93.95 520 GLU C C 1
ATOM 7962 O O . GLU C 1 536 ? 21.091 48.050 18.120 1.00 91.28 520 GLU C O 1
ATOM 7968 N N . GLU C 1 537 ? 21.437 46.163 19.357 1.00 98.77 521 GLU C N 1
ATOM 7969 C CA . GLU C 1 537 ? 22.801 46.505 19.848 1.00 102.26 521 GLU C CA 1
ATOM 7970 C C . GLU C 1 537 ? 23.832 46.374 18.715 1.00 101.12 521 GLU C C 1
ATOM 7971 O O . GLU C 1 537 ? 25.038 46.426 19.016 1.00 98.22 521 GLU C O 1
ATOM 7977 N N . LEU C 1 538 ? 23.385 46.200 17.466 1.00 100.51 522 LEU C N 1
ATOM 7978 C CA . LEU C 1 538 ? 24.248 46.137 16.257 1.00 100.81 522 LEU C CA 1
ATOM 7979 C C . LEU C 1 538 ? 23.798 47.213 15.262 1.00 98.78 522 LEU C C 1
ATOM 7980 O O . LEU C 1 538 ? 24.544 47.593 14.362 1.00 96.87 522 LEU C O 1
ATOM 7985 N N . MET D 2 21 ? 33.769 1.337 35.978 1.00 89.49 1 MET D N 1
ATOM 7986 C CA . MET D 2 21 ? 33.892 1.713 34.532 1.00 88.22 1 MET D CA 1
ATOM 7987 C C . MET D 2 21 ? 32.650 1.212 33.777 1.00 83.08 1 MET D C 1
ATOM 7988 O O . MET D 2 21 ? 32.525 -0.002 33.526 1.00 81.54 1 MET D O 1
ATOM 7993 N N . TRP D 2 22 ? 31.756 2.138 33.443 1.00 79.25 2 TRP D N 1
ATOM 7994 C CA . TRP D 2 22 ? 30.471 1.873 32.744 1.00 77.55 2 TRP D CA 1
ATOM 7995 C C . TRP D 2 22 ? 30.728 1.376 31.323 1.00 78.51 2 TRP D C 1
ATOM 7996 O O . TRP D 2 22 ? 31.884 1.480 30.858 1.00 82.35 2 TRP D O 1
ATOM 8007 N N . ASP D 2 23 ? 29.695 0.864 30.651 1.00 77.95 3 ASP D N 1
ATOM 8008 C CA . ASP D 2 23 ? 29.816 0.406 29.240 1.00 78.41 3 ASP D CA 1
ATOM 8009 C C . ASP D 2 23 ? 29.657 1.623 28.312 1.00 72.31 3 ASP D C 1
ATOM 8010 O O . ASP D 2 23 ? 29.203 2.680 28.781 1.00 65.12 3 ASP D O 1
ATOM 8015 N N . ALA D 2 24 ? 30.090 1.484 27.052 1.00 70.07 4 ALA D N 1
ATOM 8016 C CA . ALA D 2 24 ? 30.071 2.553 26.021 1.00 67.01 4 ALA D CA 1
ATOM 8017 C C . ALA D 2 24 ? 28.617 2.986 25.754 1.00 63.26 4 ALA D C 1
ATOM 8018 O O . ALA D 2 24 ? 28.368 4.201 25.597 1.00 59.91 4 ALA D O 1
ATOM 8020 N N . GLN D 2 25 ? 27.686 2.029 25.735 1.00 61.75 5 GLN D N 1
ATOM 8021 C CA . GLN D 2 25 ? 26.234 2.294 25.526 1.00 60.00 5 GLN D CA 1
ATOM 8022 C C . GLN D 2 25 ? 25.785 3.366 26.526 1.00 56.82 5 GLN D C 1
ATOM 8023 O O . GLN D 2 25 ? 25.271 4.415 26.100 1.00 55.55 5 GLN D O 1
ATOM 8029 N N . PHE D 2 26 ? 26.015 3.111 27.812 1.00 53.27 6 PHE D N 1
ATOM 8030 C CA . PHE D 2 26 ? 25.696 4.039 28.922 1.00 52.14 6 PHE D CA 1
ATOM 8031 C C . PHE D 2 26 ? 26.244 5.433 28.607 1.00 52.33 6 PHE D C 1
ATOM 8032 O O . PHE D 2 26 ? 25.464 6.409 28.657 1.00 50.03 6 PHE D O 1
ATOM 8040 N N . GLU D 2 27 ? 27.540 5.533 28.284 1.00 54.58 7 GLU D N 1
ATOM 8041 C CA . GLU D 2 27 ? 28.235 6.841 28.129 1.00 56.48 7 GLU D CA 1
ATOM 8042 C C . GLU D 2 27 ? 27.704 7.565 26.885 1.00 56.11 7 GLU D C 1
ATOM 8043 O O . GLU D 2 27 ? 27.391 8.757 26.995 1.00 56.42 7 GLU D O 1
ATOM 8049 N N . ASN D 2 28 ? 27.647 6.881 25.739 1.00 57.59 8 ASN D N 1
ATOM 8050 C CA . ASN D 2 28 ? 27.146 7.422 24.441 1.00 58.79 8 ASN D CA 1
ATOM 8051 C C . ASN D 2 28 ? 25.741 7.999 24.623 1.00 59.81 8 ASN D C 1
ATOM 8052 O O . ASN D 2 28 ? 25.462 9.096 24.086 1.00 60.67 8 ASN D O 1
ATOM 8057 N N . LEU D 2 29 ? 24.905 7.267 25.360 1.00 61.37 9 LEU D N 1
ATOM 8058 C CA . LEU D 2 29 ? 23.491 7.599 25.685 1.00 63.13 9 LEU D CA 1
ATOM 8059 C C . LEU D 2 29 ? 23.478 8.879 26.520 1.00 64.21 9 LEU D C 1
ATOM 8060 O O . LEU D 2 29 ? 22.821 9.870 26.121 1.00 64.13 9 LEU D O 1
ATOM 8065 N N . LEU D 2 30 ? 24.258 8.876 27.600 1.00 66.47 10 LEU D N 1
ATOM 8066 C CA . LEU D 2 30 ? 24.332 9.985 28.578 1.00 68.11 10 LEU D CA 1
ATOM 8067 C C . LEU D 2 30 ? 24.826 11.247 27.861 1.00 69.10 10 LEU D C 1
ATOM 8068 O O . LEU D 2 30 ? 24.260 12.321 28.117 1.00 67.31 10 LEU D O 1
ATOM 8073 N N . ARG D 2 31 ? 25.766 11.093 26.923 1.00 73.13 11 ARG D N 1
ATOM 8074 C CA . ARG D 2 31 ? 26.444 12.203 26.191 1.00 76.56 11 ARG D CA 1
ATOM 8075 C C . ARG D 2 31 ? 25.438 12.985 25.337 1.00 77.84 11 ARG D C 1
ATOM 8076 O O . ARG D 2 31 ? 25.618 14.209 25.211 1.00 80.29 11 ARG D O 1
ATOM 8084 N N . ARG D 2 32 ? 24.424 12.320 24.770 1.00 74.81 12 ARG D N 1
ATOM 8085 C CA . ARG D 2 32 ? 23.383 12.978 23.931 1.00 75.14 12 ARG D CA 1
ATOM 8086 C C . ARG D 2 32 ? 22.643 14.065 24.731 1.00 74.17 12 ARG D C 1
ATOM 8087 O O . ARG D 2 32 ? 21.962 14.888 24.092 1.00 74.62 12 ARG D O 1
ATOM 8095 N N . TYR D 2 33 ? 22.738 14.054 26.071 1.00 71.53 13 TYR D N 1
ATOM 8096 C CA . TYR D 2 33 ? 22.014 14.984 26.985 1.00 69.56 13 TYR D CA 1
ATOM 8097 C C . TYR D 2 33 ? 22.980 15.958 27.681 1.00 73.52 13 TYR D C 1
ATOM 8098 O O . TYR D 2 33 ? 22.512 16.684 28.561 1.00 73.29 13 TYR D O 1
ATOM 8107 N N . LEU D 2 34 ? 24.262 15.992 27.294 1.00 78.25 14 LEU D N 1
ATOM 8108 C CA . LEU D 2 34 ? 25.312 16.839 27.935 1.00 82.48 14 LEU D CA 1
ATOM 8109 C C . LEU D 2 34 ? 25.973 17.745 26.891 1.00 85.58 14 LEU D C 1
ATOM 8110 O O . LEU D 2 34 ? 27.158 17.596 26.592 1.00 85.86 14 LEU D O 1
ATOM 8115 N N . PRO D 2 35 ? 25.237 18.742 26.334 1.00 89.21 15 PRO D N 1
ATOM 8116 C CA . PRO D 2 35 ? 25.744 19.576 25.238 1.00 89.70 15 PRO D CA 1
ATOM 8117 C C . PRO D 2 35 ? 26.880 20.555 25.584 1.00 91.82 15 PRO D C 1
ATOM 8118 O O . PRO D 2 35 ? 27.401 21.157 24.667 1.00 93.47 15 PRO D O 1
ATOM 8122 N N . PHE D 2 36 ? 27.238 20.706 26.864 1.00 91.66 16 PHE D N 1
ATOM 8123 C CA . PHE D 2 36 ? 28.437 21.469 27.301 1.00 91.84 16 PHE D CA 1
ATOM 8124 C C . PHE D 2 36 ? 29.565 20.489 27.637 1.00 90.35 16 PHE D C 1
ATOM 8125 O O . PHE D 2 36 ? 30.331 20.766 28.568 1.00 93.22 16 PHE D O 1
ATOM 8133 N N . LEU D 2 37 ? 29.640 19.375 26.901 1.00 87.10 17 LEU D N 1
ATOM 8134 C CA . LEU D 2 37 ? 30.755 18.391 26.933 1.00 85.79 17 LEU D CA 1
ATOM 8135 C C . LEU D 2 37 ? 31.073 17.964 25.499 1.00 85.78 17 LEU D C 1
ATOM 8136 O O . LEU D 2 37 ? 30.252 17.237 24.910 1.00 81.62 17 LEU D O 1
ATOM 8141 N N . SER D 2 38 ? 32.224 18.391 24.967 1.00 88.38 18 SER D N 1
ATOM 8142 C CA . SER D 2 38 ? 32.719 18.010 23.616 1.00 88.16 18 SER D CA 1
ATOM 8143 C C . SER D 2 38 ? 32.965 16.495 23.556 1.00 85.46 18 SER D C 1
ATOM 8144 O O . SER D 2 38 ? 33.222 15.886 24.614 1.00 83.44 18 SER D O 1
ATOM 8147 N N . ALA D 2 39 ? 32.907 15.920 22.350 1.00 85.82 19 ALA D N 1
ATOM 8148 C CA . ALA D 2 39 ? 33.137 14.484 22.059 1.00 85.41 19 ALA D CA 1
ATOM 8149 C C . ALA D 2 39 ? 34.556 14.058 22.463 1.00 86.64 19 ALA D C 1
ATOM 8150 O O . ALA D 2 39 ? 34.726 12.883 22.822 1.00 84.73 19 ALA D O 1
ATOM 8152 N N . ASP D 2 40 ? 35.533 14.970 22.398 1.00 90.50 20 ASP D N 1
ATOM 8153 C CA . ASP D 2 40 ? 36.989 14.657 22.479 1.00 95.47 20 ASP D CA 1
ATOM 8154 C C . ASP D 2 40 ? 37.485 14.752 23.931 1.00 95.37 20 ASP D C 1
ATOM 8155 O O . ASP D 2 40 ? 38.688 14.524 24.158 1.00 96.25 20 ASP D O 1
ATOM 8160 N N . GLN D 2 41 ? 36.586 15.056 24.867 1.00 93.65 21 GLN D N 1
ATOM 8161 C CA . GLN D 2 41 ? 36.898 15.316 26.296 1.00 92.88 21 GLN D CA 1
ATOM 8162 C C . GLN D 2 41 ? 36.182 14.247 27.118 1.00 92.98 21 GLN D C 1
ATOM 8163 O O . GLN D 2 41 ? 34.973 14.068 26.967 1.00 91.52 21 GLN D O 1
ATOM 8169 N N . PRO D 2 42 ? 36.892 13.448 27.950 1.00 94.87 22 PRO D N 1
ATOM 8170 C CA . PRO D 2 42 ? 36.267 12.310 28.633 1.00 93.53 22 PRO D CA 1
ATOM 8171 C C . PRO D 2 42 ? 35.266 12.716 29.731 1.00 91.99 22 PRO D C 1
ATOM 8172 O O . PRO D 2 42 ? 35.375 13.812 30.251 1.00 94.18 22 PRO D O 1
ATOM 8176 N N . LEU D 2 43 ? 34.328 11.811 30.042 1.00 87.11 23 LEU D N 1
ATOM 8177 C CA . LEU D 2 43 ? 33.259 11.964 31.072 1.00 84.26 23 LEU D CA 1
ATOM 8178 C C . LEU D 2 43 ? 33.786 11.451 32.422 1.00 83.26 23 LEU D C 1
ATOM 8179 O O . LEU D 2 43 ? 34.040 10.231 32.524 1.00 81.09 23 LEU D O 1
ATOM 8184 N N . GLU D 2 44 ? 33.939 12.335 33.415 1.00 84.06 24 GLU D N 1
ATOM 8185 C CA . GLU D 2 44 ? 34.540 11.996 34.736 1.00 86.16 24 GLU D CA 1
ATOM 8186 C C . GLU D 2 44 ? 33.497 11.326 35.635 1.00 85.75 24 GLU D C 1
ATOM 8187 O O . GLU D 2 44 ? 32.326 11.738 35.589 1.00 85.74 24 GLU D O 1
ATOM 8193 N N . GLN D 2 45 ? 33.950 10.370 36.452 1.00 87.94 25 GLN D N 1
ATOM 8194 C CA . GLN D 2 45 ? 33.131 9.548 37.383 1.00 88.73 25 GLN D CA 1
ATOM 8195 C C . GLN D 2 45 ? 32.179 10.427 38.202 1.00 89.32 25 GLN D C 1
ATOM 8196 O O . GLN D 2 45 ? 31.053 9.973 38.463 1.00 89.86 25 GLN D O 1
ATOM 8202 N N . ASP D 2 46 ? 32.589 11.629 38.610 1.00 90.42 26 ASP D N 1
ATOM 8203 C CA . ASP D 2 46 ? 31.715 12.504 39.438 1.00 92.07 26 ASP D CA 1
ATOM 8204 C C . ASP D 2 46 ? 31.886 13.980 39.063 1.00 91.38 26 ASP D C 1
ATOM 8205 O O . ASP D 2 46 ? 31.959 14.812 39.978 1.00 91.65 26 ASP D O 1
ATOM 8210 N N . ILE D 2 47 ? 31.875 14.289 37.765 1.00 89.49 27 ILE D N 1
ATOM 8211 C CA . ILE D 2 47 ? 31.525 15.649 37.255 1.00 90.02 27 ILE D CA 1
ATOM 8212 C C . ILE D 2 47 ? 30.042 15.897 37.559 1.00 89.04 27 ILE D C 1
ATOM 8213 O O . ILE D 2 47 ? 29.279 14.914 37.612 1.00 88.34 27 ILE D O 1
ATOM 8218 N N . ASN D 2 48 ? 29.645 17.149 37.778 1.00 89.67 28 ASN D N 1
ATOM 8219 C CA . ASN D 2 48 ? 28.226 17.516 38.028 1.00 87.47 28 ASN D CA 1
ATOM 8220 C C . ASN D 2 48 ? 27.493 17.605 36.678 1.00 85.33 28 ASN D C 1
ATOM 8221 O O . ASN D 2 48 ? 27.774 18.552 35.888 1.00 82.63 28 ASN D O 1
ATOM 8226 N N . LEU D 2 49 ? 26.581 16.658 36.422 1.00 84.67 29 LEU D N 1
ATOM 8227 C CA . LEU D 2 49 ? 25.867 16.521 35.118 1.00 83.10 29 LEU D CA 1
ATOM 8228 C C . LEU D 2 49 ? 25.151 17.839 34.792 1.00 83.34 29 LEU D C 1
ATOM 8229 O O . LEU D 2 49 ? 25.095 18.211 33.602 1.00 82.20 29 LEU D O 1
ATOM 8234 N N . ARG D 2 50 ? 24.658 18.530 35.823 1.00 86.84 30 ARG D N 1
ATOM 8235 C CA . ARG D 2 50 ? 24.020 19.866 35.710 1.00 89.71 30 ARG D CA 1
ATOM 8236 C C . ARG D 2 50 ? 24.979 20.813 34.967 1.00 90.59 30 ARG D C 1
ATOM 8237 O O . ARG D 2 50 ? 24.540 21.446 33.979 1.00 87.98 30 ARG D O 1
ATOM 8245 N N . ASP D 2 51 ? 26.250 20.876 35.392 1.00 91.22 31 ASP D N 1
ATOM 8246 C CA . ASP D 2 51 ? 27.233 21.864 34.867 1.00 92.27 31 ASP D CA 1
ATOM 8247 C C . ASP D 2 51 ? 27.600 21.558 33.405 1.00 91.87 31 ASP D C 1
ATOM 8248 O O . ASP D 2 51 ? 28.003 22.504 32.710 1.00 92.51 31 ASP D O 1
ATOM 8253 N N . ILE D 2 52 ? 27.448 20.321 32.929 1.00 91.22 32 ILE D N 1
ATOM 8254 C CA . ILE D 2 52 ? 27.754 19.977 31.504 1.00 93.03 32 ILE D CA 1
ATOM 8255 C C . ILE D 2 52 ? 26.451 19.838 30.683 1.00 92.37 32 ILE D C 1
ATOM 8256 O O . ILE D 2 52 ? 26.517 19.327 29.529 1.00 90.71 32 ILE D O 1
ATOM 8261 N N . GLY D 2 53 ? 25.322 20.324 31.223 1.00 90.48 33 GLY D N 1
ATOM 8262 C CA . GLY D 2 53 ? 24.152 20.752 30.430 1.00 90.82 33 GLY D CA 1
ATOM 8263 C C . GLY D 2 53 ? 22.864 19.997 30.742 1.00 89.07 33 GLY D C 1
ATOM 8264 O O . GLY D 2 53 ? 21.829 20.364 30.145 1.00 84.84 33 GLY D O 1
ATOM 8265 N N . LEU D 2 54 ? 22.890 18.992 31.629 1.00 87.60 34 LEU D N 1
ATOM 8266 C CA . LEU D 2 54 ? 21.685 18.189 31.949 1.00 85.48 34 LEU D CA 1
ATOM 8267 C C . LEU D 2 54 ? 20.648 19.106 32.599 1.00 85.70 34 LEU D C 1
ATOM 8268 O O . LEU D 2 54 ? 20.871 19.533 33.743 1.00 91.48 34 LEU D O 1
ATOM 8273 N N . ASP D 2 55 ? 19.571 19.413 31.875 1.00 81.34 35 ASP D N 1
ATOM 8274 C CA . ASP D 2 55 ? 18.421 20.201 32.389 1.00 78.44 35 ASP D CA 1
ATOM 8275 C C . ASP D 2 55 ? 17.332 19.209 32.805 1.00 74.63 35 ASP D C 1
ATOM 8276 O O . ASP D 2 55 ? 17.572 17.993 32.703 1.00 75.27 35 ASP D O 1
ATOM 8281 N N . SER D 2 56 ? 16.192 19.712 33.272 1.00 71.56 36 SER D N 1
ATOM 8282 C CA . SER D 2 56 ? 15.079 18.903 33.824 1.00 69.32 36 SER D CA 1
ATOM 8283 C C . SER D 2 56 ? 14.404 18.093 32.710 1.00 64.79 36 SER D C 1
ATOM 8284 O O . SER D 2 56 ? 13.911 17.011 33.018 1.00 64.28 36 SER D O 1
ATOM 8287 N N . LEU D 2 57 ? 14.393 18.604 31.472 1.00 62.48 37 LEU D N 1
ATOM 8288 C CA . LEU D 2 57 ? 13.883 17.900 30.264 1.00 60.81 37 LEU D CA 1
ATOM 8289 C C . LEU D 2 57 ? 14.797 16.720 29.930 1.00 57.51 37 LEU D C 1
ATOM 8290 O O . LEU D 2 57 ? 14.292 15.608 29.841 1.00 53.86 37 LEU D O 1
ATOM 8295 N N . GLY D 2 58 ? 16.100 16.965 29.775 1.00 60.51 38 GLY D N 1
ATOM 8296 C CA . GLY D 2 58 ? 17.108 15.918 29.498 1.00 60.04 38 GLY D CA 1
ATOM 8297 C C . GLY D 2 58 ? 17.076 14.800 30.540 1.00 59.60 38 GLY D C 1
ATOM 8298 O O . GLY D 2 58 ? 17.192 13.627 30.138 1.00 60.96 38 GLY D O 1
ATOM 8299 N N . THR D 2 59 ? 16.901 15.138 31.821 1.00 55.75 39 THR D N 1
ATOM 8300 C CA . THR D 2 59 ? 16.783 14.174 32.945 1.00 56.37 39 THR D CA 1
ATOM 8301 C C . THR D 2 59 ? 15.636 13.182 32.708 1.00 53.62 39 THR D C 1
ATOM 8302 O O . THR D 2 59 ? 15.853 11.976 32.927 1.00 52.09 39 THR D O 1
ATOM 8306 N N . VAL D 2 60 ? 14.459 13.669 32.297 1.00 52.85 40 VAL D N 1
ATOM 8307 C CA . VAL D 2 60 ? 13.259 12.824 32.006 1.00 51.86 40 VAL D CA 1
ATOM 8308 C C . VAL D 2 60 ? 13.578 11.912 30.822 1.00 50.93 40 VAL D C 1
ATOM 8309 O O . VAL D 2 60 ? 13.399 10.687 30.943 1.00 48.98 40 VAL D O 1
ATOM 8313 N N . GLU D 2 61 ? 14.017 12.510 29.716 1.00 51.91 41 GLU D N 1
ATOM 8314 C CA . GLU D 2 61 ? 14.400 11.801 28.470 1.00 52.80 41 GLU D CA 1
ATOM 8315 C C . GLU D 2 61 ? 15.472 10.758 28.798 1.00 52.39 41 GLU D C 1
ATOM 8316 O O . GLU D 2 61 ? 15.334 9.614 28.328 1.00 51.37 41 GLU D O 1
ATOM 8322 N N . LEU D 2 62 ? 16.483 11.132 29.593 1.00 53.46 42 LEU D N 1
ATOM 8323 C CA . LEU D 2 62 ? 17.612 10.243 29.974 1.00 51.77 42 LEU D CA 1
ATOM 8324 C C . LEU D 2 62 ? 17.066 9.063 30.768 1.00 50.27 42 LEU D C 1
ATOM 8325 O O . LEU D 2 62 ? 17.448 7.917 30.467 1.00 48.83 42 LEU D O 1
ATOM 8330 N N . LEU D 2 63 ? 16.207 9.337 31.745 1.00 50.33 43 LEU D N 1
ATOM 8331 C CA . LEU D 2 63 ? 15.588 8.279 32.579 1.00 50.68 43 LEU D CA 1
ATOM 8332 C C . LEU D 2 63 ? 14.870 7.301 31.655 1.00 47.84 43 LEU D C 1
ATOM 8333 O O . LEU D 2 63 ? 15.076 6.081 31.797 1.00 47.88 43 LEU D O 1
ATOM 8338 N N . SER D 2 64 ? 14.028 7.833 30.767 1.00 46.47 44 SER D N 1
ATOM 8339 C CA . SER D 2 64 ? 13.240 7.039 29.791 1.00 44.64 44 SER D CA 1
ATOM 8340 C C . SER D 2 64 ? 14.200 6.198 28.961 1.00 43.69 44 SER D C 1
ATOM 8341 O O . SER D 2 64 ? 13.971 4.986 28.859 1.00 43.22 44 SER D O 1
ATOM 8344 N N . GLU D 2 65 ? 15.259 6.806 28.427 1.00 43.42 45 GLU D N 1
ATOM 8345 C CA . GLU D 2 65 ? 16.191 6.081 27.524 1.00 44.91 45 GLU D CA 1
ATOM 8346 C C . GLU D 2 65 ? 16.893 4.954 28.283 1.00 45.60 45 GLU D C 1
ATOM 8347 O O . GLU D 2 65 ? 16.998 3.860 27.709 1.00 48.12 45 GLU D O 1
ATOM 8353 N N . LEU D 2 66 ? 17.335 5.187 29.521 1.00 46.00 46 LEU D N 1
ATOM 8354 C CA . LEU D 2 66 ? 18.048 4.157 30.320 1.00 46.29 46 LEU D CA 1
ATOM 8355 C C . LEU D 2 66 ? 17.117 2.968 30.557 1.00 46.78 46 LEU D C 1
ATOM 8356 O O . LEU D 2 66 ? 17.569 1.829 30.375 1.00 47.54 46 LEU D O 1
ATOM 8361 N N . GLU D 2 67 ? 15.860 3.222 30.926 1.00 46.52 47 GLU D N 1
ATOM 8362 C CA . GLU D 2 67 ? 14.851 2.162 31.211 1.00 47.69 47 GLU D CA 1
ATOM 8363 C C . GLU D 2 67 ? 14.598 1.333 29.947 1.00 48.04 47 GLU D C 1
ATOM 8364 O O . GLU D 2 67 ? 14.505 0.102 30.044 1.00 49.78 47 GLU D O 1
ATOM 8370 N N . ASN D 2 68 ? 14.500 1.983 28.792 1.00 47.71 48 ASN D N 1
ATOM 8371 C CA . ASN D 2 68 ? 14.220 1.311 27.499 1.00 48.29 48 ASN D CA 1
ATOM 8372 C C . ASN D 2 68 ? 15.460 0.541 27.037 1.00 50.20 48 ASN D C 1
ATOM 8373 O O . ASN D 2 68 ? 15.271 -0.615 26.593 1.00 51.59 48 ASN D O 1
ATOM 8378 N N . THR D 2 69 ? 16.665 1.124 27.153 1.00 48.82 49 THR D N 1
ATOM 8379 C CA . THR D 2 69 ? 17.916 0.513 26.630 1.00 49.59 49 THR D CA 1
ATOM 8380 C C . THR D 2 69 ? 18.333 -0.662 27.520 1.00 50.81 49 THR D C 1
ATOM 8381 O O . THR D 2 69 ? 18.823 -1.637 26.977 1.00 52.42 49 THR D O 1
ATOM 8385 N N . TYR D 2 70 ? 18.127 -0.594 28.833 1.00 52.83 50 TYR D N 1
ATOM 8386 C CA . TYR D 2 70 ? 18.608 -1.610 29.808 1.00 55.23 50 TYR D CA 1
ATOM 8387 C C . TYR D 2 70 ? 17.457 -2.504 30.283 1.00 56.52 50 TYR D C 1
ATOM 8388 O O . TYR D 2 70 ? 17.708 -3.395 31.119 1.00 57.62 50 TYR D O 1
ATOM 8397 N N . ASP D 2 71 ? 16.243 -2.284 29.771 1.00 57.52 51 ASP D N 1
ATOM 8398 C CA . ASP D 2 71 ? 15.035 -3.064 30.151 1.00 60.92 51 ASP D CA 1
ATOM 8399 C C . ASP D 2 71 ? 14.924 -3.123 31.688 1.00 62.87 51 ASP D C 1
ATOM 8400 O O . ASP D 2 71 ? 14.866 -4.241 32.228 1.00 66.72 51 ASP D O 1
ATOM 8405 N N . VAL D 2 72 ? 14.919 -1.966 32.367 1.00 60.72 52 VAL D N 1
ATOM 8406 C CA . VAL D 2 72 ? 14.752 -1.842 33.845 1.00 61.57 52 VAL D CA 1
ATOM 8407 C C . VAL D 2 72 ? 13.716 -0.757 34.137 1.00 60.26 52 VAL D C 1
ATOM 8408 O O . VAL D 2 72 ? 13.420 0.054 33.244 1.00 58.24 52 VAL D O 1
ATOM 8412 N N . HIS D 2 73 ? 13.242 -0.708 35.379 1.00 61.07 53 HIS D N 1
ATOM 8413 C CA . HIS D 2 73 ? 12.297 0.325 35.863 1.00 61.83 53 HIS D CA 1
ATOM 8414 C C . HIS D 2 73 ? 12.832 0.915 37.165 1.00 62.95 53 HIS D C 1
ATOM 8415 O O . HIS D 2 73 ? 12.959 0.159 38.141 1.00 66.23 53 HIS D O 1
ATOM 8422 N N . PHE D 2 74 ? 13.138 2.210 37.166 1.00 63.15 54 PHE D N 1
ATOM 8423 C CA . PHE D 2 74 ? 13.549 2.977 38.370 1.00 65.60 54 PHE D CA 1
ATOM 8424 C C . PHE D 2 74 ? 12.312 3.218 39.241 1.00 67.71 54 PHE D C 1
ATOM 8425 O O . PHE D 2 74 ? 11.457 4.028 38.838 1.00 64.25 54 PHE D O 1
ATOM 8433 N N . GLN D 2 75 ? 12.226 2.556 40.399 1.00 73.64 55 GLN D N 1
ATOM 8434 C CA . GLN D 2 75 ? 11.176 2.837 41.414 1.00 79.18 55 GLN D CA 1
ATOM 8435 C C . GLN D 2 75 ? 11.442 4.212 42.037 1.00 80.34 55 GLN D C 1
ATOM 8436 O O . GLN D 2 75 ? 12.618 4.621 42.085 1.00 82.51 55 GLN D O 1
ATOM 8442 N N . ASP D 2 76 ? 10.382 4.898 42.475 1.00 83.01 56 ASP D N 1
ATOM 8443 C CA . ASP D 2 76 ? 10.442 6.256 43.086 1.00 85.69 56 ASP D CA 1
ATOM 8444 C C . ASP D 2 76 ? 11.361 6.237 44.321 1.00 88.15 56 ASP D C 1
ATOM 8445 O O . ASP D 2 76 ? 11.918 7.304 44.643 1.00 85.47 56 ASP D O 1
ATOM 8450 N N . GLU D 2 77 ? 11.519 5.070 44.965 1.00 92.71 57 GLU D N 1
ATOM 8451 C CA . GLU D 2 77 ? 12.516 4.768 46.039 1.00 97.43 57 GLU D CA 1
ATOM 8452 C C . GLU D 2 77 ? 13.929 5.171 45.597 1.00 95.34 57 GLU D C 1
ATOM 8453 O O . GLU D 2 77 ? 14.592 5.935 46.316 1.00 97.41 57 GLU D O 1
ATOM 8459 N N . ALA D 2 78 ? 14.372 4.638 44.455 1.00 95.21 58 ALA D N 1
ATOM 8460 C CA . ALA D 2 78 ? 15.762 4.730 43.945 1.00 92.34 58 ALA D CA 1
ATOM 8461 C C . ALA D 2 78 ? 16.003 6.081 43.259 1.00 89.49 58 ALA D C 1
ATOM 8462 O O . ALA D 2 78 ? 17.144 6.305 42.819 1.00 92.09 58 ALA D O 1
ATOM 8464 N N . LEU D 2 79 ? 14.984 6.938 43.140 1.00 85.51 59 LEU D N 1
ATOM 8465 C CA . LEU D 2 79 ? 15.096 8.227 42.410 1.00 82.72 59 LEU D CA 1
ATOM 8466 C C . LEU D 2 79 ? 15.226 9.370 43.419 1.00 84.02 59 LEU D C 1
ATOM 8467 O O . LEU D 2 79 ? 14.328 10.219 43.478 1.00 83.93 59 LEU D O 1
ATOM 8472 N N . THR D 2 80 ? 16.330 9.404 44.167 1.00 87.26 60 THR D N 1
ATOM 8473 C CA . THR D 2 80 ? 16.678 10.526 45.086 1.00 88.07 60 THR D CA 1
ATOM 8474 C C . THR D 2 80 ? 17.020 11.761 44.241 1.00 88.78 60 THR D C 1
ATOM 8475 O O . THR D 2 80 ? 17.016 11.667 42.997 1.00 80.03 60 THR D O 1
ATOM 8479 N N . LYS D 2 81 ? 17.362 12.868 44.895 1.00 92.94 61 LYS D N 1
ATOM 8480 C CA . LYS D 2 81 ? 17.793 14.108 44.196 1.00 94.66 61 LYS D CA 1
ATOM 8481 C C . LYS D 2 81 ? 19.245 13.935 43.720 1.00 91.83 61 LYS D C 1
ATOM 8482 O O . LYS D 2 81 ? 19.667 14.740 42.862 1.00 87.26 61 LYS D O 1
ATOM 8488 N N . GLU D 2 82 ? 19.946 12.893 44.206 1.00 91.37 62 GLU D N 1
ATOM 8489 C CA . GLU D 2 82 ? 21.393 12.593 43.951 1.00 91.93 62 GLU D CA 1
ATOM 8490 C C . GLU D 2 82 ? 21.588 11.694 42.712 1.00 85.62 62 GLU D C 1
ATOM 8491 O O . GLU D 2 82 ? 22.655 11.805 42.066 1.00 84.92 62 GLU D O 1
ATOM 8497 N N . THR D 2 83 ? 20.608 10.838 42.396 1.00 78.65 63 THR D N 1
ATOM 8498 C CA . THR D 2 83 ? 20.644 9.800 41.325 1.00 73.93 63 THR D CA 1
ATOM 8499 C C . THR D 2 83 ? 21.271 10.343 40.028 1.00 68.95 63 THR D C 1
ATOM 8500 O O . THR D 2 83 ? 22.091 9.612 39.442 1.00 62.75 63 THR D O 1
ATOM 8504 N N . PHE D 2 84 ? 20.896 11.557 39.602 1.00 67.99 64 PHE D N 1
ATOM 8505 C CA . PHE D 2 84 ? 21.321 12.191 38.324 1.00 68.98 64 PHE D CA 1
ATOM 8506 C C . PHE D 2 84 ? 22.219 13.406 38.595 1.00 74.03 64 PHE D C 1
ATOM 8507 O O . PHE D 2 84 ? 22.239 14.344 37.760 1.00 75.68 64 PHE D O 1
ATOM 8515 N N . GLU D 2 85 ? 22.950 13.393 39.717 1.00 74.27 65 GLU D N 1
ATOM 8516 C CA . GLU D 2 85 ? 23.941 14.434 40.082 1.00 76.75 65 GLU D CA 1
ATOM 8517 C C . GLU D 2 85 ? 25.230 14.165 39.301 1.00 76.29 65 GLU D C 1
ATOM 8518 O O . GLU D 2 85 ? 25.761 15.112 38.666 1.00 75.23 65 GLU D O 1
ATOM 8524 N N . THR D 2 86 ? 25.704 12.914 39.355 1.00 74.26 66 THR D N 1
ATOM 8525 C CA . THR D 2 86 ? 26.997 12.480 38.782 1.00 74.97 66 THR D CA 1
ATOM 8526 C C . THR D 2 86 ? 26.816 11.179 38.012 1.00 72.55 66 THR D C 1
ATOM 8527 O O . THR D 2 86 ? 25.998 10.344 38.387 1.00 72.82 66 THR D O 1
ATOM 8531 N N . PRO D 2 87 ? 27.645 10.950 36.970 1.00 72.41 67 PRO D N 1
ATOM 8532 C CA . PRO D 2 87 ? 27.653 9.690 36.228 1.00 72.06 67 PRO D CA 1
ATOM 8533 C C . PRO D 2 87 ? 27.856 8.439 37.091 1.00 71.79 67 PRO D C 1
ATOM 8534 O O . PRO D 2 87 ? 27.208 7.439 36.839 1.00 71.51 67 PRO D O 1
ATOM 8538 N N . GLY D 2 88 ? 28.775 8.517 38.050 1.00 72.65 68 GLY D N 1
ATOM 8539 C CA . GLY D 2 88 ? 29.170 7.391 38.919 1.00 73.22 68 GLY D CA 1
ATOM 8540 C C . GLY D 2 88 ? 28.007 6.885 39.756 1.00 71.95 68 GLY D C 1
ATOM 8541 O O . GLY D 2 88 ? 27.873 5.655 39.889 1.00 72.69 68 GLY D O 1
ATOM 8542 N N . VAL D 2 89 ? 27.193 7.793 40.303 1.00 70.79 69 VAL D N 1
ATOM 8543 C CA . VAL D 2 89 ? 25.990 7.437 41.118 1.00 69.90 69 VAL D CA 1
ATOM 8544 C C . VAL D 2 89 ? 24.932 6.833 40.176 1.00 67.79 69 VAL D C 1
ATOM 8545 O O . VAL D 2 89 ? 24.387 5.749 40.489 1.00 65.85 69 VAL D O 1
ATOM 8549 N N . LEU D 2 90 ? 24.666 7.492 39.047 1.00 66.07 70 LEU D N 1
ATOM 8550 C CA . LEU D 2 90 ? 23.669 7.007 38.060 1.00 64.09 70 LEU D CA 1
ATOM 8551 C C . LEU D 2 90 ? 24.011 5.563 37.679 1.00 65.02 70 LEU D C 1
ATOM 8552 O O . LEU D 2 90 ? 23.111 4.713 37.797 1.00 63.16 70 LEU D O 1
ATOM 8557 N N . TRP D 2 91 ? 25.270 5.301 37.295 1.00 66.99 71 TRP D N 1
ATOM 8558 C CA . TRP D 2 91 ? 25.773 3.968 36.856 1.00 67.96 71 TRP D CA 1
ATOM 8559 C C . TRP D 2 91 ? 25.682 2.968 38.010 1.00 69.67 71 TRP D C 1
ATOM 8560 O O . TRP D 2 91 ? 25.300 1.819 37.752 1.00 68.79 71 TRP D O 1
ATOM 8571 N N . LYS D 2 92 ? 26.035 3.386 39.228 1.00 72.44 72 LYS D N 1
ATOM 8572 C CA . LYS D 2 92 ? 25.918 2.531 40.438 1.00 76.58 72 LYS D CA 1
ATOM 8573 C C . LYS D 2 92 ? 24.446 2.126 40.600 1.00 76.21 72 LYS D C 1
ATOM 8574 O O . LYS D 2 92 ? 24.179 0.913 40.696 1.00 77.84 72 LYS D O 1
ATOM 8580 N N . THR D 2 93 ? 23.539 3.109 40.618 1.00 74.73 73 THR D N 1
ATOM 8581 C CA . THR D 2 93 ? 22.068 2.926 40.721 1.00 74.73 73 THR D CA 1
ATOM 8582 C C . THR D 2 93 ? 21.585 1.961 39.626 1.00 74.97 73 THR D C 1
ATOM 8583 O O . THR D 2 93 ? 20.839 1.019 39.950 1.00 75.72 73 THR D O 1
ATOM 8587 N N . LEU D 2 94 ? 22.012 2.184 38.379 1.00 75.19 74 LEU D N 1
ATOM 8588 C CA . LEU D 2 94 ? 21.532 1.436 37.189 1.00 75.56 74 LEU D CA 1
ATOM 8589 C C . LEU D 2 94 ? 21.990 -0.024 37.257 1.00 79.31 74 LEU D C 1
ATOM 8590 O O . LEU D 2 94 ? 21.125 -0.910 37.145 1.00 83.16 74 LEU D O 1
ATOM 8595 N N . SER D 2 95 ? 23.297 -0.266 37.409 1.00 83.31 75 SER D N 1
ATOM 8596 C CA . SER D 2 95 ? 23.909 -1.625 37.407 1.00 85.34 75 SER D CA 1
ATOM 8597 C C . SER D 2 95 ? 23.447 -2.429 38.635 1.00 87.75 75 SER D C 1
ATOM 8598 O O . SER D 2 95 ? 23.493 -3.668 38.565 1.00 86.10 75 SER D O 1
ATOM 8601 N N . GLN D 2 96 ? 22.960 -1.762 39.691 1.00 92.07 76 GLN D N 1
ATOM 8602 C CA . GLN D 2 96 ? 22.248 -2.400 40.836 1.00 96.41 76 GLN D CA 1
ATOM 8603 C C . GLN D 2 96 ? 20.937 -3.056 40.357 1.00 96.44 76 GLN D C 1
ATOM 8604 O O . GLN D 2 96 ? 20.267 -3.663 41.205 1.00 102.12 76 GLN D O 1
ATOM 8610 N N . MET D 2 97 ? 20.581 -2.955 39.068 1.00 96.84 77 MET D N 1
ATOM 8611 C CA . MET D 2 97 ? 19.351 -3.561 38.476 1.00 95.19 77 MET D CA 1
ATOM 8612 C C . MET D 2 97 ? 19.686 -4.467 37.274 1.00 95.22 77 MET D C 1
ATOM 8613 O O . MET D 2 97 ? 18.736 -4.899 36.604 1.00 95.54 77 MET D O 1
ATOM 8618 N N . VAL D 2 98 ? 20.966 -4.755 37.003 1.00 96.59 78 VAL D N 1
ATOM 8619 C CA . VAL D 2 98 ? 21.414 -5.715 35.945 1.00 97.69 78 VAL D CA 1
ATOM 8620 C C . VAL D 2 98 ? 22.596 -6.528 36.488 1.00 98.98 78 VAL D C 1
ATOM 8621 O O . VAL D 2 98 ? 22.437 -7.574 37.112 1.00 100.65 78 VAL D O 1
#

Radius of gyration: 33.26 Å; Cα contacts (8 Å, |Δi|>4): 2499; chains: 4; bounding box: 69×92×100 Å

Organism: Streptomyces halstedii (NCBI:txid1944)

B-factor: mean 62.02, std 15.06, range [33.47, 117.73]

Sequence (1124 aa):
DHALHARFLRGLACAPDRPAVRFGGRTLTYAQAHRTALTWAGSLLRATPEPPAAVGVLADKGIPAYLGILTALYAGAAVVPLRPDFPAARTAEMMRAAGVTAVIADGRGRRLLPELLADRRDTAVLAADAPGRRVAIDEGYALTAPRDVVPDDTAYVLFTSGSTGRPKGVPLSHGNIAHYFEVLDARYDFTADDVFTQTFDLNFCCSLFDLFCAWGAGASVIQIPPQAYRDLPSHLAEQGVTVWFSTPSSIALVRRLGGLAPGSLPTLRWSFFAGEALKCADTEDWQRAAPASFVENLYGPTELTVTVTAHRWSPEVSPVVGANGVVPIGPLHKGLDHVLIDAGGLPHPDTGELCVTGPQMAGRYLDPADDHGRFLDHDGRRWYRTGDRVRLAPGGELVYLGRMDAQVQIQGWRVELAEVDHALQGCEGVGEAVTVGAATDAGTELVVFYTAPAPVPPVRFAAVLRATLPDGVVPRHYRHVAELPLNSNRKIDRRALTARAEELLGMWDAQFENLLRRYLPFLSADQPLEQDINLRDIGLDSLGTVELLSELENTYDVHFQDEALTKETFETPGVLWKTLSQMDHALHARFLRGLACAPDRPAVRFGGRTLTYAQAHRTALTWAGSLLRATPEPPAAVGVLADKGIPAYLGILTALYAGAAVVPLRPDFPAARTAEMMRAAGVTAVIADGRGRRLLPELLADRRDTAVLAADAPGRRVAIDEGYALTAPRDVVPDDTAYVLFTSRPKGVPLSHGNIAHYFEVLDARYDFTADDVFTQTFDLNFCCSLFDLFCAWGAGASVIQIPPQAYRDLPSHLAEQGVTVWFSTPSSIALVRRLGGLAPGSLPTLRWSFFAGEALKCADTEDWQRAAPASFVENLYGPTELTVTVTAHRWSPEVSPVVGANGVVPIGPLHKGLDHVLIDAGGLPHPDTGELCVTGPQMAGRYLDPADDHGRFLDHDGRRWYRTGDRVRLAPGGELVYLGRMDVELAEVDHALQGCEGVGEAVTVVVFYTAPAPVPPVRFAAVLHYRHVAELPLRRALTARAEELMWDAQFENLLRRYLPFLSADQPLEQDINLRDIGLDSLGTVELLSELENTYDVHFQDEALTKETFETPGVLWKTLSQMV

Secondary structure (DSSP, 8-state):
---HHHHHHHHHHH-TTSEEEEETTEEEEHHHHHHHHHHHHHHHHHHSSS--SEEEEES-SSHHHHHHHHHHHHTTPEEEEE-TTS-HHHHHHHHHHTT--EEEE-HHHHHTHHHHTTT-TT-EEEE----SEEPPP-GGG--SSPPP--TTSEEEEEEE--TTSSPEEEEEEHHHHHHHHHHHHHH----TT-EEE--S-TTSTTHHHHHHHHHTTT-EEE---GGGGGSHHHHHHHHT--EEEE-THHHHHHHHHH---TTS-TT-SEEEE-SSPPBHHHHHHHHHHSTTSEEEEEE--GGGSS-SEEEE--TTTHHHHSBTTB---BPBPBTBEEEEE-TTS-EESSEEEEEEESTT-----SSGGGGTTTEEEETTEEEEEEEEEEEE-TTS-EEEEEESSSEEEETTEEEEHHHHHHHHTT-SS-S-EEEEEEEETTEEEEEEEE--SS---HHHHHHHHTTTS-GGGS-S-EEE-S---B-TTSSB-HHHHHHHHHHHH-/---HHHHHHHHTT-TTS-TTS---TT--TTTTT--HHHHHHHHHHHHHHHT----GGG--SSTTTSHHHHHHHHH--/---HHHHHHHHHHH-TTSEEEEETTEEEEHHHHHHHHHHHHHHHHHHSSS--SEEEEES-SSHHHHHHHHHHHHTTPEEEEE-TTS-HHHHHHHHHHTT--EEEE-HHHHHTHHHHTTT-TT-EEEE----SEEPPP-GGG--SSPPP--TTSEEEEEEE--PEEEEEEHHHHHHHHHHHHHH----TT-EEE--S-TTSTTHHHHHHHHHTTT-EEE---GGGGGSHHHHHHHHT--EEEE-THHHHHHHHHH---TTS-TT-SEEEE-SSPPBHHHHHHHHHHSTTSEEEEEE--GGGSS-SEEEE--TTTHHHHSSTTB---BSBPTT-EEEEE-TTS-EESSEEEEEEESTT-----SSGGGGTTTEEEETTEEEEEEEEEEEE-GGG-EEEEEE----HHHHHHHHHTSTT-S-EEE--EEE--SS---HHHHHHH--EEE-SS----HHHHHHHHT-/---HHHHHHHHTT-TTS-TTS---TT--TTTTT--HHHHHHHHHHHHHHHT----GGG--SSTTT-HHHHHHHHHTT-

Solvent-accessible surface area: 46740 Å² total; per-residue (Å²): 163,58,8,4,4,25,22,0,55,120,0,30,88,81,4,61,118,92,28,0,1,52,35,63,87,141,59,12,24,0,39,86,1,35,125,24,0,16,9,22,0,3,1,0,28,142,21,15,133,128,81,8,83,4,0,0,6,0,8,41,51,5,20,36,0,2,12,0,0,2,0,0,0,0,2,23,1,3,0,0,4,4,35,8,38,17,18,20,55,23,1,36,36,6,0,128,27,12,36,1,73,0,0,0,0,13,28,67,0,81,206,43,8,76,117,10,0,55,134,67,139,121,3,2,11,0,11,10,121,128,43,17,113,171,3,55,69,74,115,71,71,36,29,138,64,31,110,118,12,87,65,126,49,35,0,0,4,4,30,9,9,2,70,92,13,70,4,14,3,0,7,0,18,0,20,15,2,33,33,0,3,120,23,3,60,91,104,13,79,36,72,17,110,4,11,2,1,3,30,22,51,14,14,62,13,12,0,0,0,0,0,0,2,0,1,4,18,0,0,3,1,5,45,16,16,68,18,3,24,33,54,1,34,44,26,1,58,138,61,31,0,22,1,0,2,2,14,8,34,14,0,33,10,2,30,42,9,33,1,2,8,3,2,13,1,77,43,0,76,12,0,0,0,4,41,25,50,1,90,16,72,17,0,79,20,0,37,54,0,0,61,74,5,105,0,0,6,4,29,23,22,19,3,0,0,1,1,0,0,4,2,91,15,31,86,153,72,0,46,23,37,4,9,71,44,36,2,1,11,0,50,30,10,185,51,12,67,54,18,3,7,44,100,62,47,113,74,70,110,56,36,2,4,0,0,0,12,27,68,0,28,21,17,119,3,49,47,103,75,21,32,178,41,34,24,36,116,63,106,88,95,107,8,1,73,4,3,12,93,0,42,34,18,115,85,24,42,0,7,64,60,19,59,66,66,64,10,24,48,25,72,25,39,56,0,22,14,39,4,0,20,96,12,4,151,61,14,126,38,27,57,94,20,6,0,0,10,0,64,45,74,71,32,32,45,6,3,0,0,4,24,21,140,55,100,7,57,47,54,94,0,1,68,43,0,37,62,64,2,4,24,30,5,4,3,63,44,18,79,69,22,100,125,17,29,86,54,121,129,161,156,37,32,84,217,44,0,38,49,78,0,58,107,42,37,22,190,21,59,74,98,0,38,85,4,0,50,120,16,1,57,1,20,48,101,135,78,108,13,110,117,109,52,45,0,78,71,4,2,11,65,92,81,7,24,7,24,0,3,4,1,0,21,60,39,55,136,31,114,0,110,102,162,32,30,86,149,96,2,31,76,16,0,18,48,0,54,134,24,7,69,129,95,166,65,14,4,4,24,23,0,54,119,0,29,88,82,4,62,121,97,30,0,0,52,36,61,89,168,72,20,27,0,38,91,1,36,163,36,0,18,12,22,0,3,0,1,34,145,41,15,141,130,70,7,82,4,0,0,5,0,7,53,49,5,17,30,0,1,12,0,0,2,0,0,0,0,0,19,1,2,0,0,5,4,47,8,58,52,91,17,81,97,0,37,37,4,0,130,28,13,36,1,73,1,1,1,0,14,18,76,0,68,193,43,7,73,118,10,0,56,132,70,141,120,4,4,9,1,16,11,121,128,42,16,153,160,6,55,66,75,111,71,80,37,36,138,62,23,100,135,17,88,66,127,50,36,0,0,4,4,29,34,110,142,7,46,3,0,7,0,19,1,19,16,1,31,34,0,3,120,20,3,61,91,101,12,80,35,73,18,109,4,10,2,1,4,31,18,51,14,13,105,15,10,0,0,0,1,0,0,4,0,1,3,19,0,0,4,0,6,46,16,15,59,19,2,26,28,46,1,40,47,20,2,60,139,64,32,0,22,1,0,2,2,45,6,65,14,0,36,19,2,30,47,8,34,2,2,10,3,3,16,2,83,41,1,76,8,0,0,0,3,72,80,52,1,112,12,46,19,0,74,15,0,32,37,0,0,57,76,4,102,0,0,7,4,29,22,28,17,10,0,0,0,1,0,0,4,3,96,16,45,74,143,71,0,15,69,36,4,15,123,16,21,1,0,9,0,53,32,10,182,53,14,71,56,19,2,5,44,101,60,46,108,75,70,113,61,40,2,6,0,0,0,13,25,67,0,26,19,12,120,4,50,47,104,78,14,29,172,33,100,28,31,121,60,108,89,103,101,10,12,76,8,14,12,95,0,99,45,20,128,80,30,36,1,1,52,47,20,85,56,122,166,119,48,76,115,26,9,112,32,0,53,19,4,65,24,0,13,96,5,18,16,37,58,8,0,5,18,18,106,57,103,7,63,83,116,98,0,58,85,64,114,161,56,94,75,19,94,136,34,66,224,154,159,65,6,55,46,105,16,142,148,140,182,15,59,72,103,0,36,86,3,0,50,124,16,1,101,144,19,59,100,134,82,111,12,111,94,111,50,59,0,136,115,14,16,12,83,88,88,8,24,6,20,0,4,2,2,0,18,54,38,36,133,24,105,0,112,94,158,32,28,84,197,97,3,30,75,14,0,19,49,0,55,136,22,1,46,138,66,135

Nearest PDB structures (foldseek):
  8k4r-assembly1_A  TM=1.002E+00  e=0.000E+00  Streptomyces halstedii
  8k4r-assembly2_C  TM=8.879E-01  e=3.651E-96  Streptomyces halstedii
  8www-assembly1_A  TM=6.940E-01  e=5.788E-39  Streptomyces yokosukanensis
  8www-assembly2_B  TM=6.939E-01  e=3.066E-37  Streptomyces yokosukanensis
  4w8o-assembly2_B  TM=8.133E-01  e=1.598E-23  Zophobas atratus

Foldseek 3Di:
DLQLLVLLVLLCVAWVQAFAEAEPNDTAGSVNLQLLLQQLLLLQCVLAPHLWQEEEEEEFPDDLSLSSLSNCSLSVHAYEYAYLLAFLQLRLLSCVLSVHQEYRYEPSSQVSCVVSCVPVQNYEYDYSVPRHDDRDGDSVSGHPGGDDYDQQRFHYWAWAADLLLRTWIFGFGSQLQSLVVVLVVVVDDAALDAEAEQADTPSALQSSVQNSVQSSHNHYYYYPDPVCLLVVLVVCVVVLHAEAEDALLSLVSSCVRNRLAFCSRASYAEHEHEQAFHFLVSQVSNCRSHVNYWYKYFYDDVQLRRGFAIDTDDPVPQPVLEPPRTGFNHAGRPQKDWFAQALVRDTDPFKHFTWIDGRNGSLATSDNVRCPPQWDQDPNGITGTRQWIWTADPVGTIYTDGGVDQFAAQRNRTYRQSSLQSLQVQAPQWDHKGWHWAQDPSGTAIAIETEGPDDDPLVSQVVSCSNRHNPSPRGPHYHYDHDFDADPVGHGDRVVVNVVVHVVRD/DDDPCLVVLLVVQQCQDDPVHDFDLQDFSVVSHRDPVNVVVSQVCLCVVVVDDDDPVLPDPCCNGGNNNVRVSSVVD/DLQLLVLLVLLCVAWVQAFAEAEPNDTAGSVNLQLLLQQQLLLQCVLAPHLWQEEEEEEFDDDLSLSSLSNCSLSVHAYEYAYLPDPLVLRLLSCVLRVHQEYSYEPSSQVSCVVSCVPVQNYEYEYSVPRHDDGDGDSVRGHPGRDDYDQQRFHYWAFDDVTWIFGQGSQLQSLVVVLVVVVDDDALDAEAEQADTPSALQSSVQNSVQSSHNHYYYYPDPVCLLVVLVVCVVVLHAEAEDALVSLVSSCVRNRLAFCSRASYAEHEHEDDFHFLVSQVSNCRSHVNYWYWYFYDDVQLRNGFAIDTDDNVPQPVQEPPRTGFNFAGGPFKDWFAAAPVRDTDPWKHFTWIDGRNGSQATSDNVVVPPQWDQDPNGITGTRQWIWTQDPPRTIYTDGGVLVVQVVLQVLQCPFPQWDGWGDNLIETEGPDDDPVVSSVVSPVHHYDNDDPVSVVVNVVVVVD/DADPCLVVLLVVQQCQDDPVHDFDLQDFSVVSHRDPVNVVVSQVCLCVVLVHDDDPVLDDPCCRGGNNSVRVSSVVGD